Protein AF-0000000081145986 (afdb_homodimer)

Nearest PDB structures (foldseek):
  8wd6-assembly1_A  TM=8.688E-01  e=3.938E-27  Arabidopsis thaliana
  8i39-assembly1_A  TM=8.781E-01  e=6.559E-26  Arabidopsis thaliana
  8iwj-assembly1_A  TM=8.813E-01  e=2.311E-25  Arabidopsis thaliana
  8i38-assembly1_B  TM=8.881E-01  e=3.668E-25  Arabidopsis thaliana
  8iwn-assembly1_A  TM=7.913E-01  e=6.250E-27  Arabidopsis thaliana

Organism: Pinctada imbricata (NCBI:txid66713)

pLDDT: mean 78.86, std 16.48, range [22.59, 96.88]

Solvent-accessible surface area (backbone atoms only — not comparable to full-atom values): 61143 Å² total; per-residue (Å²): 66,43,59,87,86,31,44,66,69,55,49,53,31,38,74,59,60,78,36,80,67,90,72,81,81,62,66,51,96,90,31,70,67,42,78,71,58,39,66,35,46,26,75,38,66,68,73,82,85,72,65,36,62,33,26,42,44,55,50,46,50,51,48,38,66,45,59,32,46,64,85,56,53,69,70,56,50,53,48,47,51,54,51,45,30,59,59,64,70,40,68,90,49,31,84,36,30,39,28,48,94,85,46,80,42,48,51,73,63,54,46,49,50,48,51,48,40,56,44,51,61,62,61,36,52,32,38,37,35,40,44,76,50,67,95,43,54,68,68,59,31,42,52,50,50,50,36,52,52,50,48,24,63,77,68,72,35,47,73,49,70,43,46,74,76,61,50,48,70,48,52,69,70,42,63,64,38,54,33,39,46,86,70,36,69,48,42,75,45,52,37,86,49,49,68,63,70,50,47,86,72,70,64,84,79,64,85,46,30,16,63,57,51,52,52,49,50,56,67,66,47,56,72,70,57,45,51,51,41,43,50,52,33,52,52,51,51,50,48,49,53,51,50,51,54,54,50,49,61,65,56,48,67,73,68,58,66,75,81,64,68,87,76,69,79,80,65,79,73,69,80,67,80,56,89,64,79,67,64,80,82,73,71,67,89,48,46,43,55,63,67,57,46,23,52,52,45,21,50,51,48,31,53,50,44,55,71,56,66,74,28,62,79,61,42,49,51,44,52,50,47,22,48,51,53,14,56,51,39,43,60,49,66,89,46,78,84,36,43,61,38,54,53,37,52,55,50,52,58,56,52,58,66,64,71,70,66,73,74,72,65,71,85,73,81,80,80,79,75,67,56,66,67,32,48,51,52,16,51,55,59,37,45,41,59,65,60,43,51,60,51,49,52,30,50,50,48,30,43,63,43,17,50,69,65,58,70,72,48,45,54,51,50,51,51,43,50,51,54,46,49,50,37,53,48,20,48,42,42,29,32,38,38,69,33,86,49,61,69,52,14,47,52,50,35,49,43,50,48,51,48,23,52,64,33,28,39,81,51,45,76,70,57,44,83,90,50,57,70,50,29,76,70,14,79,47,21,31,48,49,47,32,47,50,48,61,58,38,59,72,39,72,67,37,56,22,89,37,51,63,42,39,56,38,75,57,37,76,78,34,66,58,44,41,29,65,55,54,33,47,68,61,72,45,78,72,58,56,68,60,29,52,51,52,48,51,50,48,35,52,51,33,46,49,48,20,52,51,30,43,54,52,58,80,94,65,43,60,88,86,29,44,66,69,56,49,54,30,37,73,59,58,78,37,79,67,90,72,82,81,62,66,50,95,90,32,68,68,42,78,71,58,38,67,36,46,26,75,37,66,68,72,80,85,72,65,35,61,32,25,43,43,55,50,46,49,52,45,39,67,46,59,33,44,64,85,57,52,69,69,56,49,54,47,46,51,52,50,45,31,59,59,63,70,41,70,89,49,31,82,37,32,39,28,49,95,85,46,80,43,49,51,73,63,53,47,47,49,46,51,47,41,54,43,51,60,62,62,36,53,31,37,37,34,40,44,75,48,67,94,43,52,68,68,60,30,41,50,51,51,50,35,52,51,49,49,25,63,76,69,71,36,46,74,49,69,42,46,75,77,63,50,47,71,46,52,68,72,43,64,65,37,54,32,38,46,87,69,37,69,47,43,75,45,52,38,85,48,49,68,64,71,50,49,88,72,69,65,82,77,66,86,45,30,16,63,58,52,52,51,50,52,55,68,66,46,57,70,69,56,46,50,50,42,44,50,51,34,52,51,51,52,51,50,50,53,50,51,52,52,54,49,48,60,64,56,49,66,72,67,56,68,73,81,65,70,88,76,69,80,78,67,80,72,71,81,64,81,55,88,63,78,66,64,80,84,73,71,67,90,45,45,45,54,63,66,58,46,24,52,52,46,20,50,51,47,30,53,50,46,54,72,55,65,75,28,61,76,59,42,48,50,45,53,52,46,22,49,49,54,13,56,51,40,45,60,50,63,88,46,78,84,38,44,63,37,54,52,37,53,56,51,51,59,55,53,59,66,63,73,70,67,66,77,77,65,69,85,74,82,82,70,87,70,70,57,67,67,32,50,52,53,16,49,56,57,35,44,40,60,66,61,42,51,61,51,48,52,30,50,51,48,30,43,63,42,17,49,68,66,58,71,72,47,45,54,51,50,50,52,43,50,50,52,48,49,50,37,52,50,22,48,41,43,31,31,40,39,69,31,85,50,61,69,51,14,47,50,50,33,49,42,51,49,50,48,23,51,64,32,27,39,81,53,44,77,71,56,44,84,91,50,56,71,50,29,77,70,16,78,47,22,32,49,49,47,30,48,50,49,62,58,39,58,74,40,72,68,35,57,20,89,37,51,63,40,39,56,38,77,57,37,76,80,33,66,59,44,39,30,66,57,54,33,46,69,62,71,45,78,72,59,54,67,59,29,53,50,52,46,50,50,50,37,52,51,31,48,50,48,22,52,51,30,44,54,52,58,79,95

InterPro domains:
  IPR003439 ABC transporter-like, ATP-binding domain [PF00005] (5-134)
  IPR003439 ABC transporter-like, ATP-binding domain [PS50893] (1-207)
  IPR013525 ABC-2 type transporter, transmembrane domain [PF01061] (292-486)
  IPR017871 ABC transporter-like, conserved site [PS00211] (106-120)
  IPR027417 P-loop containing nucleoside triphosphate hydrolase [G3DSA:3.40.50.300] (3-263)
  IPR027417 P-loop containing nucleoside triphosphate hydrolase [SSF52540] (4-199)
  IPR043926 ABC transporter family G domain [PF19055] (164-220)
  IPR050352 ATP-binding cassette subfamily G transporters [PTHR48041] (4-528)

Foldseek 3Di:
DEDPPLCPVVVLCCQLVVDPDPDDFDDDPNHGDDPVLSLLEFEQDDDQDDQQLDFLQLVLLLLLLQAAFPPDDPVVSVVLLVVLCVLLVVVVRRRWTNHDPVGDTDDLLSSLSSSVSSRCSNPHQEYEYEASCPPHDQVSSLSRLVSVLVVCVVSVHHYHYDHDAHDLSSLVSDQWDWYGANNDTLDTGGSVCVLVLCVVVVDDDDPPDRPRVVVVCQRPDDPVSVVVSRVSVVVVVVVVVVVVVVVCVVVCPPPVPDPPPDPPDPPPPPPPPPPPPCDDPVPDLASYDLVSLLVSLLVVLLSSCVVVLPDCVVQVVLVVVLVVLLVVLFQPDLDLVCLLVLLVSLLVLLVVLLPPQQPLLDDDDCPVNDDLVSNLNSSLVNCLCSNQVSSLVSLVSNCVRNVLDDDVLSVLLSVLVSLSSLLLVLLLLLLSLQDPDSVVSSVVSSVLLVVLSVLLLSPPLDDDPVCVCSNVVRLNNLSSLLSLCSRLQPRDWDACVDPSNVPQPVVVPDRTDHSQSVSVSSVNNDDNVVSVVVSVVSSVVSSVSSSVSNVVSSD/DEDPPLCPVVVLCCQLVVDPDPDDFDDDPNHGDDPVLSLLEFEQDDDQDDQQLDFLQLVLLLLLLQQAFPPDDPVVSVVLLVVLCVLLVVVVRRRWTNHDPVGDTDDLLSSLSSSVSSRCSNPHQEYEYEASCPPHDQVSSLSRLVSVLVVCVVSVHHYHYDHDDHDLSSLVSDQWDWYTANNDTLDTGGSVCPLVLCVVVVDDDDPPDRPRRVVVCQRPDDPVSVVVSRVSVVVVVVVVVVVVVVVCVVVCVPPVPDPPPDPPDPPPPPPPPPPPVCDDPVPDLASYDLVSLLVSLLVVLLSSCVVVLPDCVVQVVLVVVLVVLLVVLFQPDLDLVCLLVLLVSLLVLLVVLLPPPQDLLDDDDDPSRDDLVSNLNSSLVSCLCSNQVSSLVSLVSNCVRNVLDDDVLSVLSSVLVSLSSLLLVLLLLLLSLQDPDSVVSSVVSSVLLVVLSVLLLSPPLDDDPVCVCSNVVRLNNLSSLLSLCSRLQPRDWDACVDPSNVPQPVVVPDRTDHSQSVSVSSVNNDDNVVSVVVSVVSSVVSSVSSSVSNVVSVD

Secondary structure (DSSP, 8-state):
-B-TTSSHHHHHHHHHTSS--SSS--EETTEE--HHHHTTEEEE-SS----TTSBHHHHHHHHHHHHS-TTS-HHHHHHHHHHHHHHTT-GGGTTSB---SSS--S-HHHHHHHHHHHHHTT--SEEEEE-TTTT--HHHHHHHHHHHHHHHHHHT-EEEEE-SS--HHHHHH-SEEEEEETTEEEEEEEGGGHHHHTGGG-PPPPTT--HHHHHHHHHTS-HHHHHHHHHHHHHHHHHHHHHHHHHHHHHHHHHTTT--S-------------TTTTSSS---SSSS-HHHHHHHHHHHHHHHHHHHHT-HHHHHHHHHHHHHHHHHTTT---SGGGHHHHHHHHHHHHHHHHHTGGGG-------S-S-HHHHHHHHHHHHHHHHHHHHHHHHHHHHHHHT-S-HHHHHHHHHHHHHHHHHHHHHHHHHHHH-SSHHHHHHHHHHHHHHHHHHT-SS-SS--GGGGGGGGG-TTHHHHHHHHHHHHTT---EETTSTTGGGSGGGGT-SEE-HHHHHHHTT--S-HHHHHHHHHHHHHHHHHHHHHHHHHHH-/-B-TTSSHHHHHHHHHTSS--SSS--EETTEE--HHHHTTEEEE-SS----TTSBHHHHHHHHHHHHS-TTS-HHHHHHHHHHHHHHTT-GGGTTSB---SSS--S-HHHHHHHHHHHHHTT--SEEEEE-TTTT--HHHHHHHHHHHHHHHHHHT-EEEEE-SS--HHHHHH-SEEEEEETTEEEEEEEGGGHHHHTGGG-PPPPTT--HHHHHHHHHTS-HHHHHHHHHHHHHHHHHHHHHHHHHHHHHHHHHTTT--S-------------TTTTSSS---SSSS-HHHHHHHHHHHHHHHHHHHHT-HHHHHHHHHHHHHHHHHTTT---SGGGHHHHHHHHHHHHHHHHHT-GGG-------TTS-HHHHHHHHHHHHHHHHHHHHHHHHHHHHHHHT-S-HHHHHHHHHHHHHHHHHHHHHHHHHHHH-SSHHHHHHHHHHHHHHHHHHT-SS-SS--GGGGGGGGG-TTHHHHHHHHHHHHTT---EETTSTTGGGSGGGGT-SEE-HHHHHHHTT--S-HHHHHHHHHHHHHHHHHHHHHHHHHHH-

Sequence (1110 aa):
MLVEGSGKTTLLNTLSGQIPADHGTVILNDNIMTKAARRSIGYCIQEDIFLANLTLYETLYFTAMLRIPENVPYSEKLAKIDETVEALNLADCLKTKIGDFLDRGLSGGEKKRANIACELLTDPDILLVDEPTTGLDSSTALLMMQQLTSYANVHDKIVIITIHQPSSQMFRTLNKLLLLVHGQTAYFGNAQDAVRYFQPLNIPQRQMYNPADYLMELLTADDRLIDQIHLLASNKRQEEAFMTKQNHSHHQQTIISKSNEHSDGFSKQEVVFHDNLDNNSHGKIWPTTFWTQYYLLTWRNFKQVKGRLFRVPLTLPVLWTALILGMMYFHISKELDTLRDRMGMLVWVFFFSVSEEREVVTKERRVGAYRLSAYYLAKISSELPLLIVMPIVFYSISYWMTMLGGVPEFFIFIGVNIMHCLCTQGVGHVFGALIFDASTAVTSSQTFNICAFLAAGMFTTHFPPWLTWFKYLSFMHYPYAAMVTSILSDVTPILCNNTAANTFEVCKTSEYLTGKDVLTSYGVELPIYCYLATLTIIIFLLKVFGYLAFKLKKAMLVEGSGKTTLLNTLSGQIPADHGTVILNDNIMTKAARRSIGYCIQEDIFLANLTLYETLYFTAMLRIPENVPYSEKLAKIDETVEALNLADCLKTKIGDFLDRGLSGGEKKRANIACELLTDPDILLVDEPTTGLDSSTALLMMQQLTSYANVHDKIVIITIHQPSSQMFRTLNKLLLLVHGQTAYFGNAQDAVRYFQPLNIPQRQMYNPADYLMELLTADDRLIDQIHLLASNKRQEEAFMTKQNHSHHQQTIISKSNEHSDGFSKQEVVFHDNLDNNSHGKIWPTTFWTQYYLLTWRNFKQVKGRLFRVPLTLPVLWTALILGMMYFHISKELDTLRDRMGMLVWVFFFSVSEEREVVTKERRVGAYRLSAYYLAKISSELPLLIVMPIVFYSISYWMTMLGGVPEFFIFIGVNIMHCLCTQGVGHVFGALIFDASTAVTSSQTFNICAFLAAGMFTTHFPPWLTWFKYLSFMHYPYAAMVTSILSDVTPILCNNTAANTFEVCKTSEYLTGKDVLTSYGVELPIYCYLATLTIIIFLLKVFGYLAFKLKKA

Structure (mmCIF, N/CA/C/O backbone):
data_AF-0000000081145986-model_v1
#
loop_
_entity.id
_entity.type
_entity.pdbx_description
1 polymer 'ABC transporter domain-containing protein'
#
loop_
_atom_site.group_PDB
_atom_site.id
_atom_site.type_symbol
_atom_site.label_atom_id
_atom_site.label_alt_id
_atom_site.label_comp_id
_atom_site.label_asym_id
_atom_site.label_entity_id
_atom_site.label_seq_id
_atom_site.pdbx_PDB_ins_code
_atom_site.Cartn_x
_atom_site.Cartn_y
_atom_site.Cartn_z
_atom_site.occupancy
_atom_site.B_iso_or_equiv
_atom_site.auth_seq_id
_atom_site.auth_comp_id
_atom_site.auth_asym_id
_atom_site.auth_atom_id
_atom_site.pdbx_PDB_model_num
ATOM 1 N N . MET A 1 1 ? 10.32 32.688 3.59 1 55.5 1 MET A N 1
ATOM 2 C CA . MET A 1 1 ? 8.891 32.625 3.881 1 55.5 1 MET A CA 1
ATOM 3 C C . MET A 1 1 ? 8.062 32.969 2.645 1 55.5 1 MET A C 1
ATOM 5 O O . MET A 1 1 ? 8.406 33.875 1.896 1 55.5 1 MET A O 1
ATOM 9 N N . LEU A 1 2 ? 7.34 31.969 2.066 1 54.94 2 LEU A N 1
ATOM 10 C CA . LEU A 1 2 ? 6.645 32.188 0.804 1 54.94 2 LEU A CA 1
ATOM 11 C C . LEU A 1 2 ? 5.188 31.766 0.904 1 54.94 2 LEU A C 1
ATOM 13 O O . LEU A 1 2 ? 4.844 30.906 1.729 1 54.94 2 LEU A O 1
ATOM 17 N N . VAL A 1 3 ? 4.414 32.625 0.255 1 54.78 3 VAL A N 1
ATOM 18 C CA . VAL A 1 3 ? 3.064 32.156 -0.027 1 54.78 3 VAL A CA 1
ATOM 19 C C . VAL A 1 3 ? 3.129 30.812 -0.744 1 54.78 3 VAL A C 1
ATOM 21 O O . VAL A 1 3 ? 4.113 30.5 -1.419 1 54.78 3 VAL A O 1
ATOM 24 N N . GLU A 1 4 ? 2.32 29.875 -0.45 1 56.62 4 GLU A N 1
ATOM 25 C CA . GLU A 1 4 ? 2.268 28.562 -1.103 1 56.62 4 GLU A CA 1
ATOM 26 C C . GLU A 1 4 ? 2.324 28.703 -2.621 1 56.62 4 GLU A C 1
ATOM 28 O O . GLU A 1 4 ? 1.672 29.578 -3.195 1 56.62 4 GLU A O 1
ATOM 33 N N . GLY A 1 5 ? 3.205 28.062 -3.295 1 57.25 5 GLY A N 1
ATOM 34 C CA . GLY A 1 5 ? 3.305 28.062 -4.746 1 57.25 5 GLY A CA 1
ATOM 35 C C . GLY A 1 5 ? 4.316 29.062 -5.27 1 57.25 5 GLY A C 1
ATOM 36 O O . GLY A 1 5 ? 4.453 29.25 -6.484 1 57.25 5 GLY A O 1
ATOM 37 N N . SER A 1 6 ? 4.926 29.75 -4.387 1 59.78 6 SER A N 1
ATOM 38 C CA . SER A 1 6 ? 5.793 30.828 -4.852 1 59.78 6 SER A CA 1
ATOM 39 C C . SER A 1 6 ? 7.148 30.281 -5.301 1 59.78 6 SER A C 1
ATOM 41 O O . SER A 1 6 ? 8 31.047 -5.766 1 59.78 6 SER A O 1
ATOM 43 N N . GLY A 1 7 ? 7.426 28.984 -5.25 1 69.19 7 GLY A N 1
ATOM 44 C CA . GLY A 1 7 ? 8.633 28.406 -5.832 1 69.19 7 GLY A CA 1
ATOM 45 C C . GLY A 1 7 ? 9.719 28.141 -4.812 1 69.19 7 GLY A C 1
ATOM 46 O O . GLY A 1 7 ? 10.906 28.156 -5.141 1 69.19 7 GLY A O 1
ATOM 47 N N . LYS A 1 8 ? 9.391 28.016 -3.51 1 76.5 8 LYS A N 1
ATOM 48 C CA . LYS A 1 8 ? 10.383 27.781 -2.465 1 76.5 8 LYS A CA 1
ATOM 49 C C . LYS A 1 8 ? 11.195 26.531 -2.76 1 76.5 8 LYS A C 1
ATOM 51 O O . LYS A 1 8 ? 12.43 26.562 -2.773 1 76.5 8 LYS A O 1
ATOM 56 N N . THR A 1 9 ? 10.484 25.547 -3.035 1 76.38 9 THR A N 1
ATOM 57 C CA . THR A 1 9 ? 11.133 24.25 -3.275 1 76.38 9 THR A CA 1
ATOM 58 C C . THR A 1 9 ? 11.953 24.297 -4.562 1 76.38 9 THR A C 1
ATOM 60 O O . THR A 1 9 ? 13.055 23.734 -4.621 1 76.38 9 THR A O 1
ATOM 63 N N . THR A 1 10 ? 11.5 25.078 -5.516 1 79.75 10 THR A N 1
ATOM 64 C CA . THR A 1 10 ? 12.219 25.219 -6.777 1 79.75 10 THR A CA 1
ATOM 65 C C . THR A 1 10 ? 13.523 26 -6.574 1 79.75 10 THR A C 1
ATOM 67 O O . THR A 1 10 ? 14.547 25.656 -7.164 1 79.75 10 THR A O 1
ATOM 70 N N . LEU A 1 11 ? 13.422 26.969 -5.734 1 85.25 11 LEU A N 1
ATOM 71 C CA . LEU A 1 11 ? 14.617 27.75 -5.441 1 85.25 11 LEU A CA 1
ATOM 72 C C . LEU A 1 11 ? 15.664 26.906 -4.738 1 85.25 11 LEU A C 1
ATOM 74 O O . LEU A 1 11 ? 16.844 26.938 -5.105 1 85.25 11 LEU A O 1
ATOM 78 N N . LEU A 1 12 ? 15.258 26.156 -3.723 1 86 12 LEU A N 1
ATOM 79 C CA . LEU A 1 12 ? 16.203 25.312 -2.992 1 86 12 LEU A CA 1
ATOM 80 C C . LEU A 1 12 ? 16.781 24.234 -3.9 1 86 12 LEU A C 1
ATOM 82 O O . LEU A 1 12 ? 17.969 23.922 -3.811 1 86 12 LEU A O 1
ATOM 86 N N . ASN A 1 13 ? 15.93 23.734 -4.797 1 82.88 13 ASN A N 1
ATOM 87 C CA . ASN A 1 13 ? 16.391 22.719 -5.738 1 82.88 13 ASN A CA 1
ATOM 88 C C . ASN A 1 13 ? 17.406 23.297 -6.719 1 82.88 13 ASN A C 1
ATOM 90 O O . ASN A 1 13 ? 18.359 22.594 -7.113 1 82.88 13 ASN A O 1
ATOM 94 N N . THR A 1 14 ? 17.234 24.484 -7.078 1 82.56 14 THR A N 1
ATOM 95 C CA . THR A 1 14 ? 18.156 25.141 -7.996 1 82.56 14 THR A CA 1
ATOM 96 C C . THR A 1 14 ? 19.469 25.469 -7.293 1 82.56 14 THR A C 1
ATOM 98 O O . THR A 1 14 ? 20.547 25.297 -7.871 1 82.56 14 THR A O 1
ATOM 101 N N . LEU A 1 15 ? 19.312 25.875 -6.055 1 84.88 15 LEU A N 1
ATOM 102 C CA . LEU A 1 15 ? 20.5 26.219 -5.289 1 84.88 15 LEU A CA 1
ATOM 103 C C . LEU A 1 15 ? 21.328 24.984 -4.984 1 84.88 15 LEU A C 1
ATOM 105 O O . LEU A 1 15 ? 22.562 25.047 -4.902 1 84.88 15 LEU A O 1
ATOM 109 N N . SER A 1 16 ? 20.641 23.859 -4.785 1 81.19 16 SER A N 1
ATOM 110 C CA . SER A 1 16 ? 21.328 22.625 -4.473 1 81.19 16 SER A CA 1
ATOM 111 C C . SER A 1 16 ? 21.875 21.953 -5.734 1 81.19 16 SER A C 1
ATOM 113 O O . SER A 1 16 ? 22.719 21.062 -5.656 1 81.19 16 SER A O 1
ATOM 115 N N . GLY A 1 17 ? 21.391 22.359 -6.91 1 74.31 17 GLY A N 1
ATOM 116 C CA . GLY A 1 17 ? 21.859 21.828 -8.18 1 74.31 17 GLY A CA 1
ATOM 117 C C . GLY A 1 17 ? 21.031 20.641 -8.664 1 74.31 17 GLY A C 1
ATOM 118 O O . GLY A 1 17 ? 21.391 19.984 -9.641 1 74.31 17 GLY A O 1
ATOM 119 N N . GLN A 1 18 ? 19.938 20.375 -7.969 1 72.5 18 GLN A N 1
ATOM 120 C CA . GLN A 1 18 ? 19.094 19.266 -8.383 1 72.5 18 GLN A CA 1
ATOM 121 C C . GLN A 1 18 ? 18.359 19.578 -9.672 1 72.5 18 GLN A C 1
ATOM 123 O O . GLN A 1 18 ? 18.141 18.703 -10.508 1 72.5 18 GLN A O 1
ATOM 128 N N . ILE A 1 19 ? 17.953 20.844 -9.789 1 74.19 19 ILE A N 1
ATOM 129 C CA . ILE A 1 19 ? 17.281 21.312 -10.992 1 74.19 19 ILE A CA 1
ATOM 130 C C . ILE A 1 19 ? 18.094 22.438 -11.625 1 74.19 19 ILE A C 1
ATOM 132 O O . ILE A 1 19 ? 18.516 23.375 -10.938 1 74.19 19 ILE A O 1
ATOM 136 N N . PRO A 1 20 ? 18.375 22.203 -12.906 1 74 20 PRO A N 1
ATOM 137 C CA . PRO A 1 20 ? 19.109 23.281 -13.562 1 74 20 PRO A CA 1
ATOM 138 C C . PRO A 1 20 ? 18.297 24.562 -13.68 1 74 20 PRO A C 1
ATOM 140 O O . PRO A 1 20 ? 17.078 24.516 -13.844 1 74 20 PRO A O 1
ATOM 143 N N . ALA A 1 21 ? 18.984 25.625 -13.492 1 77.75 21 ALA A N 1
ATOM 144 C CA . ALA A 1 21 ? 18.328 26.922 -13.664 1 77.75 21 ALA A CA 1
ATOM 145 C C . ALA A 1 21 ? 18 27.172 -15.133 1 77.75 21 ALA A C 1
ATOM 147 O O . ALA A 1 21 ? 18.781 26.844 -16.016 1 77.75 21 ALA A O 1
ATOM 148 N N . ASP A 1 22 ? 16.828 27.578 -15.367 1 75.62 22 ASP A N 1
ATOM 149 C CA . ASP A 1 22 ? 16.438 27.922 -16.734 1 75.62 22 ASP A CA 1
ATOM 150 C C . ASP A 1 22 ? 17.203 29.141 -17.234 1 75.62 22 ASP A C 1
ATOM 152 O O . ASP A 1 22 ? 17.688 29.172 -18.359 1 75.62 22 ASP A O 1
ATOM 156 N N . HIS A 1 23 ? 17.172 30.172 -16.391 1 79.25 23 HIS A N 1
ATOM 157 C CA . HIS A 1 23 ? 17.906 31.406 -16.672 1 79.25 23 HIS A CA 1
ATOM 158 C C . HIS A 1 23 ? 18.641 31.906 -15.445 1 79.25 23 HIS A C 1
ATOM 160 O O . HIS A 1 23 ? 18.281 31.562 -14.312 1 79.25 23 HIS A O 1
ATOM 166 N N . GLY A 1 24 ? 19.719 32.406 -15.609 1 78.25 24 GLY A N 1
ATOM 167 C CA . GLY A 1 24 ? 20.5 32.969 -14.508 1 78.25 24 GLY A CA 1
ATOM 168 C C . GLY A 1 24 ? 21.688 32.125 -14.133 1 78.25 24 GLY A C 1
ATOM 169 O O . GLY A 1 24 ? 21.969 31.109 -14.789 1 78.25 24 GLY A O 1
ATOM 170 N N . THR A 1 25 ? 22.438 32.656 -13.273 1 80.19 25 THR A N 1
ATOM 171 C CA . THR A 1 25 ? 23.656 31.969 -12.836 1 80.19 25 THR A CA 1
ATOM 172 C C . THR A 1 25 ? 23.688 31.859 -11.312 1 80.19 25 THR A C 1
ATOM 174 O O . THR A 1 25 ? 23.234 32.781 -10.609 1 80.19 25 THR A O 1
ATOM 177 N N . VAL A 1 26 ? 24.047 30.766 -10.875 1 83.38 26 VAL A N 1
ATOM 178 C CA . VAL A 1 26 ? 24.25 30.547 -9.445 1 83.38 26 VAL A CA 1
ATOM 179 C C . VAL A 1 26 ? 25.734 30.625 -9.117 1 83.38 26 VAL A C 1
ATOM 181 O O . VAL A 1 26 ? 26.547 29.922 -9.719 1 83.38 26 VAL A O 1
ATOM 184 N N . ILE A 1 27 ? 26 31.578 -8.289 1 81.69 27 ILE A N 1
ATOM 185 C CA . ILE A 1 27 ? 27.406 31.812 -7.934 1 81.69 27 ILE A CA 1
ATOM 186 C C . ILE A 1 27 ? 27.609 31.516 -6.449 1 81.69 27 ILE A C 1
ATOM 188 O O . ILE A 1 27 ? 26.766 31.844 -5.617 1 81.69 27 ILE A O 1
ATOM 192 N N . LEU A 1 28 ? 28.656 30.781 -6.16 1 83.44 28 LEU A N 1
ATOM 193 C CA . LEU A 1 28 ? 29.094 30.531 -4.789 1 83.44 28 LEU A CA 1
ATOM 194 C C . LEU A 1 28 ? 30.5 31.094 -4.551 1 83.44 28 LEU A C 1
ATOM 196 O O . LEU A 1 28 ? 31.438 30.75 -5.258 1 83.44 28 LEU A O 1
ATOM 200 N N . ASN A 1 29 ? 30.594 31.844 -3.643 1 79.31 29 ASN A N 1
ATOM 201 C CA . ASN A 1 29 ? 31.859 32.5 -3.359 1 79.31 29 ASN A CA 1
ATOM 202 C C . ASN A 1 29 ? 32.5 33.062 -4.625 1 79.31 29 ASN A C 1
ATOM 204 O O . ASN A 1 29 ? 33.656 32.781 -4.918 1 79.31 29 ASN A O 1
ATOM 208 N N . ASP A 1 30 ? 31.672 33.719 -5.531 1 77 30 ASP A N 1
ATOM 209 C CA . ASP A 1 30 ? 32.094 34.469 -6.711 1 77 30 ASP A CA 1
ATOM 210 C C . ASP A 1 30 ? 32.5 33.5 -7.848 1 77 30 ASP A C 1
ATOM 212 O O . ASP A 1 30 ? 33.094 33.938 -8.828 1 77 30 ASP A O 1
ATOM 216 N N . ASN A 1 31 ? 32.281 32.25 -7.555 1 78.88 31 ASN A N 1
ATOM 217 C CA . ASN A 1 31 ? 32.531 31.281 -8.609 1 78.88 31 ASN A CA 1
ATOM 218 C C . ASN A 1 31 ? 31.25 30.594 -9.047 1 78.88 31 ASN A C 1
ATOM 220 O O . ASN A 1 31 ? 30.312 30.438 -8.25 1 78.88 31 ASN A O 1
ATOM 224 N N . ILE A 1 32 ? 31.266 30.281 -10.266 1 79.69 32 ILE A N 1
ATOM 225 C CA . ILE A 1 32 ? 30.109 29.562 -10.789 1 79.69 32 ILE A CA 1
ATOM 226 C C . ILE A 1 32 ? 30.016 28.203 -10.117 1 79.69 32 ILE A C 1
ATOM 228 O O . ILE A 1 32 ? 31.031 27.531 -9.891 1 79.69 32 ILE A O 1
ATOM 232 N N . MET A 1 33 ? 28.891 27.859 -9.797 1 79.56 33 MET A N 1
ATOM 233 C CA . MET A 1 33 ? 28.641 26.625 -9.086 1 79.56 33 MET A CA 1
ATOM 234 C C . MET A 1 33 ? 29.156 25.422 -9.883 1 79.56 33 MET A C 1
ATOM 236 O O . MET A 1 33 ? 28.734 25.203 -11.023 1 79.56 33 MET A O 1
ATOM 240 N N . THR A 1 34 ? 30.203 24.859 -9.375 1 71.38 34 THR A N 1
ATOM 241 C CA . THR A 1 34 ? 30.75 23.641 -9.977 1 71.38 34 THR A CA 1
ATOM 242 C C . THR A 1 34 ? 30.203 22.391 -9.289 1 71.38 34 THR A C 1
ATOM 244 O O . THR A 1 34 ? 29.547 22.5 -8.25 1 71.38 34 THR A O 1
ATOM 247 N N . LYS A 1 35 ? 30.422 21.312 -9.867 1 71.19 35 LYS A N 1
ATOM 248 C CA . LYS A 1 35 ? 30 20.047 -9.289 1 71.19 35 LYS A CA 1
ATOM 249 C C . LYS A 1 35 ? 30.672 19.812 -7.934 1 71.19 35 LYS A C 1
ATOM 251 O O . LYS A 1 35 ? 30.047 19.281 -7.012 1 71.19 35 LYS A O 1
ATOM 256 N N . ALA A 1 36 ? 31.859 20.328 -7.867 1 69.25 36 ALA A N 1
ATOM 257 C CA . ALA A 1 36 ? 32.594 20.172 -6.617 1 69.25 36 ALA A CA 1
ATOM 258 C C . ALA A 1 36 ? 32 21.031 -5.512 1 69.25 36 ALA A C 1
ATOM 260 O O . ALA A 1 36 ? 31.922 20.609 -4.359 1 69.25 36 ALA A O 1
ATOM 261 N N . ALA A 1 37 ? 31.609 22.172 -5.918 1 75.69 37 ALA A N 1
ATOM 262 C CA . ALA A 1 37 ? 31.016 23.094 -4.941 1 75.69 37 ALA A CA 1
ATOM 263 C C . ALA A 1 37 ? 29.672 22.578 -4.445 1 75.69 37 ALA A C 1
ATOM 265 O O . ALA A 1 37 ? 29.281 22.828 -3.301 1 75.69 37 ALA A O 1
ATOM 266 N N . ARG A 1 38 ? 29.094 21.828 -5.242 1 77.19 38 ARG A N 1
ATOM 267 C CA . ARG A 1 38 ? 27.781 21.281 -4.895 1 77.19 38 ARG A CA 1
ATOM 268 C C . ARG A 1 38 ? 27.906 20.25 -3.781 1 77.19 38 ARG A C 1
ATOM 270 O O . ARG A 1 38 ? 26.953 20.031 -3.021 1 77.19 38 ARG A O 1
ATOM 277 N N . ARG A 1 39 ? 29.062 19.781 -3.668 1 73.88 39 ARG A N 1
ATOM 278 C CA . ARG A 1 39 ? 29.281 18.75 -2.656 1 73.88 39 ARG A CA 1
ATOM 279 C C . ARG A 1 39 ? 29.344 19.359 -1.259 1 73.88 39 ARG A C 1
ATOM 281 O O . ARG A 1 39 ? 29.141 18.656 -0.263 1 73.88 39 ARG A O 1
ATOM 288 N N . SER A 1 40 ? 29.547 20.609 -1.271 1 82.31 40 SER A N 1
ATOM 289 C CA . SER A 1 40 ? 29.641 21.281 0.017 1 82.31 40 SER A CA 1
ATOM 290 C C . SER A 1 40 ? 28.266 21.75 0.489 1 82.31 40 SER A C 1
ATOM 292 O O . SER A 1 40 ? 28.141 22.344 1.56 1 82.31 40 SER A O 1
ATOM 294 N N . ILE A 1 41 ? 27.281 21.391 -0.335 1 86.38 41 ILE A N 1
ATOM 295 C CA . ILE A 1 41 ? 25.922 21.797 0.008 1 86.38 41 ILE A CA 1
ATOM 296 C C . ILE A 1 41 ? 25.109 20.578 0.426 1 86.38 41 ILE A C 1
ATOM 298 O O . ILE A 1 41 ? 25.062 19.578 -0.29 1 86.38 41 ILE A O 1
ATOM 302 N N . GLY A 1 42 ? 24.609 20.609 1.646 1 86 42 GLY A N 1
ATOM 303 C CA . GLY A 1 42 ? 23.656 19.609 2.092 1 86 42 GLY A CA 1
ATOM 304 C C . GLY A 1 42 ? 22.219 20.031 1.898 1 86 42 GLY A C 1
ATOM 305 O O . GLY A 1 42 ? 21.875 21.203 2.104 1 86 42 GLY A O 1
ATOM 306 N N . TYR A 1 43 ? 21.453 19.141 1.377 1 85.44 43 TYR A N 1
ATOM 307 C CA . TYR A 1 43 ? 20.047 19.469 1.127 1 85.44 43 TYR A CA 1
ATOM 308 C C . TYR A 1 43 ? 19.141 18.453 1.796 1 85.44 43 TYR A C 1
ATOM 310 O O . TYR A 1 43 ? 19.156 17.266 1.459 1 85.44 43 TYR A O 1
ATOM 318 N N . CYS A 1 44 ? 18.391 18.938 2.754 1 84.06 44 CYS A N 1
ATOM 319 C CA . CYS A 1 44 ? 17.359 18.156 3.416 1 84.06 44 CYS A CA 1
ATOM 320 C C . CYS A 1 44 ? 16 18.391 2.789 1 84.06 44 CYS A C 1
ATOM 322 O O . CYS A 1 44 ? 15.406 19.469 2.971 1 84.06 44 CYS A O 1
ATOM 324 N N . ILE A 1 45 ? 15.539 17.359 2.072 1 74.94 45 ILE A N 1
ATOM 325 C CA . ILE A 1 45 ? 14.25 17.5 1.4 1 74.94 45 ILE A CA 1
ATOM 326 C C . ILE A 1 45 ? 13.125 17.312 2.412 1 74.94 45 ILE A C 1
ATOM 328 O O . ILE A 1 45 ? 13.352 16.844 3.531 1 74.94 45 ILE A O 1
ATOM 332 N N . GLN A 1 46 ? 12.016 17.688 1.992 1 68.5 46 GLN A N 1
ATOM 333 C CA . GLN A 1 46 ? 10.852 17.703 2.869 1 68.5 46 GLN A CA 1
ATOM 334 C C . GLN A 1 46 ? 10.445 16.297 3.289 1 68.5 46 GLN A C 1
ATOM 336 O O . GLN A 1 46 ? 10.078 16.078 4.441 1 68.5 46 GLN A O 1
ATOM 341 N N . GLU A 1 47 ? 10.422 15.375 2.393 1 63.66 47 GLU A N 1
ATOM 342 C CA . GLU A 1 47 ? 9.945 14.031 2.703 1 63.66 47 GLU A CA 1
ATOM 343 C C . GLU A 1 47 ? 11.094 13.133 3.16 1 63.66 47 GLU A C 1
ATOM 345 O O . GLU A 1 47 ? 12.164 13.117 2.545 1 63.66 47 GLU A O 1
ATOM 350 N N . ASP A 1 48 ? 10.828 12.664 4.328 1 60.91 48 ASP A N 1
ATOM 351 C CA . ASP A 1 48 ? 11.82 11.773 4.922 1 60.91 48 ASP A CA 1
ATOM 352 C C . ASP A 1 48 ? 11.859 10.43 4.199 1 60.91 48 ASP A C 1
ATOM 354 O O . ASP A 1 48 ? 10.812 9.852 3.906 1 60.91 48 ASP A O 1
ATOM 358 N N . ILE A 1 49 ? 12.953 10.141 3.66 1 64.88 49 ILE A N 1
ATOM 359 C CA . ILE A 1 49 ? 13.039 8.828 3.035 1 64.88 49 ILE A CA 1
ATOM 360 C C . ILE A 1 49 ? 13.914 7.91 3.879 1 64.88 49 ILE A C 1
ATOM 362 O O . ILE A 1 49 ? 15.148 7.93 3.758 1 64.88 49 ILE A O 1
ATOM 366 N N . PHE A 1 50 ? 13.398 7.352 4.973 1 75.94 50 PHE A N 1
ATOM 367 C CA . PHE A 1 50 ? 14.141 6.434 5.832 1 75.94 50 PHE A CA 1
ATOM 368 C C . PHE A 1 50 ? 13.633 5.008 5.672 1 75.94 50 PHE A C 1
ATOM 370 O O . PHE A 1 50 ? 12.5 4.793 5.23 1 75.94 50 PHE A O 1
ATOM 377 N N . LEU A 1 51 ? 14.562 4.172 5.812 1 82.88 51 LEU A N 1
ATOM 378 C CA . LEU A 1 51 ? 14.156 2.775 5.949 1 82.88 51 LEU A CA 1
ATOM 379 C C . LEU A 1 51 ? 13.578 2.51 7.336 1 82.88 51 LEU A C 1
ATOM 381 O O . LEU A 1 51 ? 14.266 2.695 8.344 1 82.88 51 LEU A O 1
ATOM 385 N N . ALA A 1 52 ? 12.453 2.025 7.43 1 84.44 52 ALA A N 1
ATOM 386 C CA . ALA A 1 52 ? 11.625 1.999 8.633 1 84.44 52 ALA A CA 1
ATOM 387 C C . ALA A 1 52 ? 12.195 1.043 9.672 1 84.44 52 ALA A C 1
ATOM 389 O O . ALA A 1 52 ? 12.047 1.264 10.875 1 84.44 52 ALA A O 1
ATOM 390 N N . ASN A 1 53 ? 12.906 0.03 9.289 1 87.75 53 ASN A N 1
ATOM 391 C CA . ASN A 1 53 ? 13.281 -1.012 10.234 1 87.75 53 ASN A CA 1
ATOM 392 C C . ASN A 1 53 ? 14.688 -0.792 10.789 1 87.75 53 ASN A C 1
ATOM 394 O O . ASN A 1 53 ? 15.141 -1.548 11.648 1 87.75 53 ASN A O 1
ATOM 398 N N . LEU A 1 54 ? 15.281 0.234 10.336 1 91.19 54 LEU A N 1
ATOM 399 C CA . LEU A 1 54 ? 16.578 0.577 10.883 1 91.19 54 LEU A CA 1
ATOM 400 C C . LEU A 1 54 ? 16.438 1.481 12.102 1 91.19 54 LEU A C 1
ATOM 402 O O . LEU A 1 54 ? 15.5 2.279 12.18 1 91.19 54 LEU A O 1
ATOM 406 N N . THR A 1 55 ? 17.344 1.25 13.016 1 94.62 55 THR A N 1
ATOM 407 C CA . THR A 1 55 ? 17.406 2.182 14.133 1 94.62 55 THR A CA 1
ATOM 408 C C . THR A 1 55 ? 18.047 3.496 13.711 1 94.62 55 THR A C 1
ATOM 410 O O . THR A 1 55 ? 18.688 3.57 12.656 1 94.62 55 THR A O 1
ATOM 413 N N . LEU A 1 56 ? 17.812 4.449 14.508 1 95.88 56 LEU A N 1
ATOM 414 C CA . LEU A 1 56 ? 18.453 5.73 14.227 1 95.88 56 LEU A CA 1
ATOM 415 C C . LEU A 1 56 ? 19.969 5.578 14.172 1 95.88 56 LEU A C 1
ATOM 417 O O . LEU A 1 56 ? 20.625 6.113 13.266 1 95.88 56 LEU A O 1
ATOM 421 N N . TYR A 1 57 ? 20.484 4.852 15.031 1 96.75 57 TYR A N 1
ATOM 422 C CA . TYR A 1 57 ? 21.922 4.652 15.055 1 96.75 57 TYR A CA 1
ATOM 423 C C . TYR A 1 57 ? 22.406 3.977 13.773 1 96.75 57 TYR A C 1
ATOM 425 O O . TYR A 1 57 ? 23.406 4.383 13.18 1 96.75 57 TYR A O 1
ATOM 433 N N . GLU A 1 58 ? 21.766 2.941 13.445 1 95.25 58 GLU A N 1
ATOM 434 C CA . GLU A 1 58 ? 22.141 2.211 12.242 1 95.25 58 GLU A CA 1
ATOM 435 C C . GLU A 1 58 ? 22.078 3.109 11.008 1 95.25 58 GLU A C 1
ATOM 437 O O . GLU A 1 58 ? 22.922 3.006 10.109 1 95.25 58 GLU A O 1
ATOM 442 N N . THR A 1 59 ? 21.016 3.908 10.992 1 93.31 59 THR A N 1
ATOM 443 C CA . THR A 1 59 ? 20.859 4.832 9.875 1 93.31 59 THR A CA 1
ATOM 444 C C . THR A 1 59 ? 22.016 5.824 9.82 1 93.31 59 THR A C 1
ATOM 446 O O . THR A 1 59 ? 22.594 6.059 8.758 1 93.31 59 THR A O 1
ATOM 449 N N . LEU A 1 60 ? 22.375 6.379 10.977 1 95.25 60 LEU A N 1
ATOM 450 C CA . LEU A 1 60 ? 23.484 7.332 11.055 1 95.25 60 LEU A CA 1
ATOM 451 C C . LEU A 1 60 ? 24.812 6.645 10.758 1 95.25 60 LEU A C 1
ATOM 453 O O . LEU A 1 60 ? 25.672 7.219 10.086 1 95.25 60 LEU A O 1
ATOM 457 N N . TYR A 1 61 ? 24.938 5.461 11.273 1 95.56 61 TYR A N 1
ATOM 458 C CA . TYR A 1 61 ? 26.141 4.68 11.031 1 95.56 61 TYR A CA 1
ATOM 459 C C . TYR A 1 61 ? 26.328 4.422 9.539 1 95.56 61 TYR A C 1
ATOM 461 O O . TYR A 1 61 ? 27.422 4.625 9.008 1 95.56 61 TYR A O 1
ATOM 469 N N . PHE A 1 62 ? 25.328 3.99 8.891 1 93.19 62 PHE A N 1
ATOM 470 C CA . PHE A 1 62 ? 25.375 3.738 7.457 1 93.19 62 PHE A CA 1
ATOM 471 C C . PHE A 1 62 ? 25.766 5 6.695 1 93.19 62 PHE A C 1
ATOM 473 O O . PHE A 1 62 ? 26.625 4.957 5.82 1 93.19 62 PHE A O 1
ATOM 480 N N . THR A 1 63 ? 25.062 6.078 7.043 1 90.81 63 THR A N 1
ATOM 481 C CA . THR A 1 63 ? 25.312 7.34 6.352 1 90.81 63 THR A CA 1
ATOM 482 C C . THR A 1 63 ? 26.75 7.797 6.555 1 90.81 63 THR A C 1
ATOM 484 O O . THR A 1 63 ? 27.422 8.195 5.602 1 90.81 63 THR A O 1
ATOM 487 N N . ALA A 1 64 ? 27.25 7.695 7.75 1 93.88 64 ALA A N 1
ATOM 488 C CA . ALA A 1 64 ? 28.609 8.125 8.062 1 93.88 64 ALA A CA 1
ATOM 489 C C . ALA A 1 64 ? 29.641 7.27 7.328 1 93.88 64 ALA A C 1
ATOM 491 O O . ALA A 1 64 ? 30.578 7.793 6.727 1 93.88 64 ALA A O 1
ATOM 492 N N . MET A 1 65 ? 29.422 5.973 7.363 1 94.06 65 MET A N 1
ATOM 493 C CA . MET A 1 65 ? 30.391 5.055 6.773 1 94.06 65 MET A CA 1
ATOM 494 C C . MET A 1 65 ? 30.391 5.16 5.254 1 94.06 65 MET A C 1
ATOM 496 O O . MET A 1 65 ? 31.406 4.926 4.609 1 94.06 65 MET A O 1
ATOM 500 N N . LEU A 1 66 ? 29.266 5.566 4.734 1 90.44 66 LEU A N 1
ATOM 501 C CA . LEU A 1 66 ? 29.125 5.582 3.283 1 90.44 66 LEU A CA 1
ATOM 502 C C . LEU A 1 66 ? 29.516 6.945 2.717 1 90.44 66 LEU A C 1
ATOM 504 O O . LEU A 1 66 ? 30.156 7.027 1.666 1 90.44 66 LEU A O 1
ATOM 508 N N . ARG A 1 67 ? 29.125 8.016 3.416 1 87.75 67 ARG A N 1
ATOM 509 C CA . ARG A 1 67 ? 29.219 9.344 2.812 1 87.75 67 ARG A CA 1
ATOM 510 C C . ARG A 1 67 ? 30.516 10.039 3.236 1 87.75 67 ARG A C 1
ATOM 512 O O . ARG A 1 67 ? 30.953 10.984 2.572 1 87.75 67 ARG A O 1
ATOM 519 N N . ILE A 1 68 ? 31.062 9.68 4.348 1 89.88 68 ILE A N 1
ATOM 520 C CA . ILE A 1 68 ? 32.344 10.227 4.746 1 89.88 68 ILE A CA 1
ATOM 521 C C . ILE A 1 68 ? 33.469 9.508 3.992 1 89.88 68 ILE A C 1
ATOM 523 O O . ILE A 1 68 ? 33.469 8.281 3.873 1 89.88 68 ILE A O 1
ATOM 527 N N . PRO A 1 69 ? 34.344 10.297 3.463 1 88.56 69 PRO A N 1
ATOM 528 C CA . PRO A 1 69 ? 35.438 9.688 2.67 1 88.56 69 PRO A CA 1
ATOM 529 C C . PRO A 1 69 ? 36.125 8.539 3.398 1 88.56 69 PRO A C 1
ATOM 531 O O . PRO A 1 69 ? 36.25 8.578 4.625 1 88.56 69 PRO A O 1
ATOM 534 N N . GLU A 1 70 ? 36.531 7.645 2.637 1 88.94 70 GLU A N 1
ATOM 535 C CA . GLU A 1 70 ? 37.094 6.398 3.129 1 88.94 70 GLU A CA 1
ATOM 536 C C . GLU A 1 70 ? 38.406 6.652 3.895 1 88.94 70 GLU A C 1
ATOM 538 O O . GLU A 1 70 ? 38.75 5.895 4.801 1 88.94 70 GLU A O 1
ATOM 543 N N . ASN A 1 71 ? 39.031 7.742 3.559 1 91.12 71 ASN A N 1
ATOM 544 C CA . ASN A 1 71 ? 40.344 8.047 4.156 1 91.12 71 ASN A CA 1
ATOM 545 C C . ASN A 1 71 ? 40.188 8.508 5.602 1 91.12 71 ASN A C 1
ATOM 547 O O . ASN A 1 71 ? 41.156 8.516 6.359 1 91.12 71 ASN A O 1
ATOM 551 N N . VAL A 1 72 ? 39.062 8.906 5.988 1 93.44 72 VAL A N 1
ATOM 552 C CA . VAL A 1 72 ? 38.812 9.32 7.367 1 93.44 72 VAL A CA 1
ATOM 553 C C . VAL A 1 72 ? 38.781 8.086 8.266 1 93.44 72 VAL A C 1
ATOM 555 O O . VAL A 1 72 ? 38.094 7.102 7.957 1 93.44 72 VAL A O 1
ATOM 558 N N . PRO A 1 73 ? 39.531 8.117 9.328 1 95.44 73 PRO A N 1
ATOM 559 C CA . PRO A 1 73 ? 39.594 6.965 10.219 1 95.44 73 PRO A CA 1
ATOM 560 C C . PRO A 1 73 ? 38.219 6.641 10.836 1 95.44 73 PRO A C 1
ATOM 562 O O . PRO A 1 73 ? 37.406 7.543 11.062 1 95.44 73 PRO A O 1
ATOM 565 N N . TYR A 1 74 ? 38.094 5.426 11.109 1 95.38 74 TYR A N 1
ATOM 566 C CA . TYR A 1 74 ? 36.844 4.891 11.664 1 95.38 74 TYR A CA 1
ATOM 567 C C . TYR A 1 74 ? 36.469 5.594 12.961 1 95.38 74 TYR A C 1
ATOM 569 O O . TYR A 1 74 ? 35.312 5.945 13.18 1 95.38 74 TYR A O 1
ATOM 577 N N . SER A 1 75 ? 37.438 5.871 13.789 1 95.88 75 SER A N 1
ATOM 578 C CA . SER A 1 75 ? 37.188 6.512 15.078 1 95.88 75 SER A CA 1
ATOM 579 C C . SER A 1 75 ? 36.656 7.93 14.898 1 95.88 75 SER A C 1
ATOM 581 O O . SER A 1 75 ? 35.812 8.383 15.664 1 95.88 75 SER A O 1
ATOM 583 N N . GLU A 1 76 ? 37.125 8.547 13.891 1 95 76 GLU A N 1
ATOM 584 C CA . GLU A 1 76 ? 36.688 9.906 13.609 1 95 76 GLU A CA 1
ATOM 585 C C . GLU A 1 76 ? 35.25 9.922 13.086 1 95 76 GLU A C 1
ATOM 587 O O . GLU A 1 76 ? 34.469 10.844 13.383 1 95 76 GLU A O 1
ATOM 592 N N . LYS A 1 77 ? 34.969 8.969 12.32 1 95.56 77 LYS A N 1
ATOM 593 C CA . LYS A 1 77 ? 33.594 8.852 11.82 1 95.56 77 LYS A CA 1
ATOM 594 C C . LYS A 1 77 ? 32.625 8.648 12.969 1 95.56 77 LYS A C 1
ATOM 596 O O . LYS A 1 77 ? 31.547 9.258 12.992 1 95.56 77 LYS A O 1
ATOM 601 N N . LEU A 1 78 ? 33.031 7.82 13.938 1 96.56 78 LEU A N 1
ATOM 602 C CA . LEU A 1 78 ? 32.188 7.57 15.094 1 96.56 78 LEU A CA 1
ATOM 603 C C . LEU A 1 78 ? 32.031 8.82 15.945 1 96.56 78 LEU A C 1
ATOM 605 O O . LEU A 1 78 ? 30.969 9.094 16.484 1 96.56 78 LEU A O 1
ATOM 609 N N . ALA A 1 79 ? 33.062 9.523 15.984 1 95.5 79 ALA A N 1
ATOM 610 C CA . ALA A 1 79 ? 33.031 10.766 16.75 1 95.5 79 ALA A CA 1
ATOM 611 C C . ALA A 1 79 ? 32.094 11.781 16.109 1 95.5 79 ALA A C 1
ATOM 613 O O . ALA A 1 79 ? 31.406 12.547 16.812 1 95.5 79 ALA A O 1
ATOM 614 N N . LYS A 1 80 ? 32.094 11.805 14.844 1 94.38 80 LYS A N 1
ATOM 615 C CA . LYS A 1 80 ? 31.203 12.711 14.125 1 94.38 80 LYS A CA 1
ATOM 616 C C . LYS A 1 80 ? 29.75 12.359 14.375 1 94.38 80 LYS A C 1
ATOM 618 O O . LYS A 1 80 ? 28.891 13.242 14.477 1 94.38 80 LYS A O 1
ATOM 623 N N . ILE A 1 81 ? 29.469 11.094 14.453 1 96.44 81 ILE A N 1
ATOM 624 C CA . ILE A 1 81 ? 28.109 10.648 14.758 1 96.44 81 ILE A CA 1
ATOM 625 C C . ILE A 1 81 ? 27.719 11.141 16.156 1 96.44 81 ILE A C 1
ATOM 627 O O . ILE A 1 81 ? 26.641 11.711 16.328 1 96.44 81 ILE A O 1
ATOM 631 N N . ASP A 1 82 ? 28.625 11 17.094 1 95.38 82 ASP A N 1
ATOM 632 C CA . ASP A 1 82 ? 28.359 11.406 18.469 1 95.38 82 ASP A CA 1
ATOM 633 C C . ASP A 1 82 ? 28.141 12.914 18.562 1 95.38 82 ASP A C 1
ATOM 635 O O . ASP A 1 82 ? 27.234 13.375 19.266 1 95.38 82 ASP A O 1
ATOM 639 N N . GLU A 1 83 ? 28.906 13.609 17.875 1 91.69 83 GLU A N 1
ATOM 640 C CA . GLU A 1 83 ? 28.781 15.062 17.859 1 91.69 83 GLU A CA 1
ATOM 641 C C . GLU A 1 83 ? 27.438 15.508 17.297 1 91.69 83 GLU A C 1
ATOM 643 O O . GLU A 1 83 ? 26.797 16.406 17.844 1 91.69 83 GLU A O 1
ATOM 648 N N . THR A 1 84 ? 27.094 14.898 16.203 1 92.12 84 THR A N 1
ATOM 649 C CA . THR A 1 84 ? 25.844 15.25 15.539 1 92.12 84 THR A CA 1
ATOM 650 C C . THR A 1 84 ? 24.656 14.875 16.422 1 92.12 84 THR A C 1
ATOM 652 O O . THR A 1 84 ? 23.688 15.633 16.5 1 92.12 84 THR A O 1
ATOM 655 N N . VAL A 1 85 ? 24.75 13.758 17.047 1 94.31 85 VAL A N 1
ATOM 656 C CA . VAL A 1 85 ? 23.688 13.266 17.922 1 94.31 85 VAL A CA 1
ATOM 657 C C . VAL A 1 85 ? 23.5 14.219 19.094 1 94.31 85 VAL A C 1
ATOM 659 O O . VAL A 1 85 ? 22.375 14.516 19.5 1 94.31 85 VAL A O 1
ATOM 662 N N . GLU A 1 86 ? 24.531 14.695 19.594 1 90.12 86 GLU A N 1
ATOM 663 C CA . GLU A 1 86 ? 24.5 15.625 20.719 1 90.12 86 GLU A CA 1
ATOM 664 C C . GLU A 1 86 ? 23.953 16.984 20.281 1 90.12 86 GLU A C 1
ATOM 666 O O . GLU A 1 86 ? 23.156 17.594 21 1 90.12 86 GLU A O 1
ATOM 671 N N . ALA A 1 87 ? 24.375 17.375 19.188 1 86.19 87 ALA A N 1
ATOM 672 C CA . ALA A 1 87 ? 24 18.688 18.688 1 86.19 87 ALA A CA 1
ATOM 673 C C . ALA A 1 87 ? 22.484 18.766 18.438 1 86.19 87 ALA A C 1
ATOM 675 O O . ALA A 1 87 ? 21.875 19.828 18.609 1 86.19 87 ALA A O 1
ATOM 676 N N . LEU A 1 88 ? 21.922 17.641 18.031 1 89.25 88 LEU A N 1
ATOM 677 C CA . LEU A 1 88 ? 20.516 17.641 17.672 1 89.25 88 LEU A CA 1
ATOM 678 C C . LEU A 1 88 ? 19.672 16.938 18.734 1 89.25 88 LEU A C 1
ATOM 680 O O . LEU A 1 88 ? 18.5 16.641 18.516 1 89.25 88 LEU A O 1
ATOM 684 N N . ASN A 1 89 ? 20.234 16.625 19.859 1 87.81 89 ASN A N 1
ATOM 685 C CA . ASN A 1 89 ? 19.562 16.016 21 1 87.81 89 ASN A CA 1
ATOM 686 C C . ASN A 1 89 ? 18.844 14.734 20.609 1 87.81 89 ASN A C 1
ATOM 688 O O . ASN A 1 89 ? 17.656 14.578 20.875 1 87.81 89 ASN A O 1
ATOM 692 N N . LEU A 1 90 ? 19.578 13.859 19.953 1 92.25 90 LEU A N 1
ATOM 693 C CA . LEU A 1 90 ? 19 12.602 19.484 1 92.25 90 LEU A CA 1
ATOM 694 C C . LEU A 1 90 ? 19.516 11.43 20.297 1 92.25 90 LEU A C 1
ATOM 696 O O . LEU A 1 90 ? 19.25 10.273 19.969 1 92.25 90 LEU A O 1
ATOM 700 N N . ALA A 1 91 ? 20.172 11.633 21.375 1 93.06 91 ALA A N 1
ATOM 701 C CA . ALA A 1 91 ? 20.859 10.594 22.156 1 93.06 91 ALA A CA 1
ATOM 702 C C . ALA A 1 91 ? 19.859 9.602 22.734 1 93.06 91 ALA A C 1
ATOM 704 O O . ALA A 1 91 ? 20.109 8.398 22.766 1 93.06 91 ALA A O 1
ATOM 705 N N . ASP A 1 92 ? 18.719 10.047 23.094 1 91.81 92 ASP A N 1
ATOM 706 C CA . ASP A 1 92 ? 17.75 9.211 23.797 1 91.81 92 ASP A CA 1
ATOM 707 C C . ASP A 1 92 ? 17.047 8.266 22.828 1 91.81 92 ASP A C 1
ATOM 709 O O . ASP A 1 92 ? 16.5 7.234 23.234 1 91.81 92 ASP A O 1
ATOM 713 N N . CYS A 1 93 ? 17.078 8.57 21.516 1 92.25 93 CYS A N 1
ATOM 714 C CA . CYS A 1 93 ? 16.297 7.766 20.594 1 92.25 93 CYS A CA 1
ATOM 715 C C . CYS A 1 93 ? 17.203 7.012 19.625 1 92.25 93 CYS A C 1
ATOM 717 O O . CYS A 1 93 ? 16.75 6.547 18.578 1 92.25 93 CYS A O 1
ATOM 719 N N . LEU A 1 94 ? 18.375 6.812 19.969 1 94.88 94 LEU A N 1
ATOM 720 C CA . LEU A 1 94 ? 19.359 6.195 19.078 1 94.88 94 LEU A CA 1
ATOM 721 C C . LEU A 1 94 ? 19 4.742 18.797 1 94.88 94 LEU A C 1
ATOM 723 O O . LEU A 1 94 ? 19.219 4.242 17.688 1 94.88 94 LEU A O 1
ATOM 727 N N . LYS A 1 95 ? 18.453 4.102 19.75 1 94.5 95 LYS A N 1
ATOM 728 C CA . LYS A 1 95 ? 18.156 2.68 19.609 1 94.5 95 LYS A CA 1
ATOM 729 C C . LYS A 1 95 ? 16.719 2.465 19.141 1 94.5 95 LYS A C 1
ATOM 731 O O . LYS A 1 95 ? 16.281 1.327 18.938 1 94.5 95 LYS A O 1
ATOM 736 N N . THR A 1 96 ? 16.156 3.537 18.875 1 93.5 96 THR A N 1
ATOM 737 C CA . THR A 1 96 ? 14.773 3.449 18.422 1 93.5 96 THR A CA 1
ATOM 738 C C . THR A 1 96 ? 14.711 3.275 16.906 1 93.5 96 THR A C 1
ATOM 740 O O . THR A 1 96 ? 15.477 3.896 16.172 1 93.5 96 THR A O 1
ATOM 743 N N . LYS A 1 97 ? 13.852 2.408 16.484 1 92.81 97 LYS A N 1
ATOM 744 C CA . LYS A 1 97 ? 13.648 2.244 15.047 1 92.81 97 LYS A CA 1
ATOM 745 C C . LYS A 1 97 ? 13.023 3.494 14.43 1 92.81 97 LYS A C 1
ATOM 747 O O . LYS A 1 97 ? 12.297 4.227 15.109 1 92.81 97 LYS A O 1
ATOM 752 N N . ILE A 1 98 ? 13.32 3.748 13.195 1 90 98 ILE A N 1
ATOM 753 C CA . ILE A 1 98 ? 12.75 4.891 12.5 1 90 98 ILE A CA 1
ATOM 754 C C . ILE A 1 98 ? 11.227 4.742 12.422 1 90 98 ILE A C 1
ATOM 756 O O . ILE A 1 98 ? 10.492 5.652 12.797 1 90 98 ILE A O 1
ATOM 760 N N . GLY A 1 99 ? 10.828 3.543 12.016 1 84.31 99 GLY A N 1
ATOM 761 C CA . GLY A 1 99 ? 9.406 3.234 12.039 1 84.31 99 GLY A CA 1
ATOM 762 C C . GLY A 1 99 ? 8.664 3.75 10.82 1 84.31 99 GLY A C 1
ATOM 763 O O . GLY A 1 99 ? 9.234 4.484 10.008 1 84.31 99 GLY A O 1
ATOM 764 N N . ASP A 1 100 ? 7.445 3.262 10.625 1 75.5 100 ASP A N 1
ATOM 765 C CA . ASP A 1 100 ? 6.531 3.695 9.57 1 75.5 100 ASP A CA 1
ATOM 766 C C . ASP A 1 100 ? 5.121 3.904 10.117 1 75.5 100 ASP A C 1
ATOM 768 O O . ASP A 1 100 ? 4.93 4.008 11.328 1 75.5 100 ASP A O 1
ATOM 772 N N . PHE A 1 101 ? 4.191 4.117 9.25 1 63.59 101 PHE A N 1
ATOM 773 C CA . PHE A 1 101 ? 2.812 4.398 9.633 1 63.59 101 PHE A CA 1
ATOM 774 C C . PHE A 1 101 ? 2.223 3.238 10.422 1 63.59 101 PHE A C 1
ATOM 776 O O . PHE A 1 101 ? 1.389 3.443 11.312 1 63.59 101 PHE A O 1
ATOM 783 N N . LEU A 1 102 ? 2.678 2.07 10.188 1 61.97 102 LEU A N 1
ATOM 784 C CA . LEU A 1 102 ? 2.115 0.883 10.828 1 61.97 102 LEU A CA 1
ATOM 785 C C . LEU A 1 102 ? 2.875 0.541 12.102 1 61.97 102 LEU A C 1
ATOM 787 O O . LEU A 1 102 ? 2.27 0.151 13.102 1 61.97 102 LEU A O 1
ATOM 791 N N . ASP A 1 103 ? 4.156 0.674 12.039 1 73.06 103 ASP A N 1
ATOM 792 C CA . ASP A 1 103 ? 5.035 0.395 13.172 1 73.06 103 ASP A CA 1
ATOM 793 C C . ASP A 1 103 ? 5.703 1.672 13.68 1 73.06 103 ASP A C 1
ATOM 795 O O . ASP A 1 103 ? 6.707 2.117 13.117 1 73.06 103 ASP A O 1
ATOM 799 N N . ARG A 1 104 ? 5.133 2.164 14.727 1 78.25 104 ARG A N 1
ATOM 800 C CA . ARG A 1 104 ? 5.578 3.457 15.234 1 78.25 104 ARG A CA 1
ATOM 801 C C . ARG A 1 104 ? 7.004 3.373 15.766 1 78.25 104 ARG A C 1
ATOM 803 O O . ARG A 1 104 ? 7.387 2.375 16.375 1 78.25 104 ARG A O 1
ATOM 810 N N . GLY A 1 105 ? 7.852 4.234 15.344 1 88.25 105 GLY A N 1
ATOM 811 C CA . GLY A 1 105 ? 9.203 4.395 15.852 1 88.25 105 GLY A CA 1
ATOM 812 C C . GLY A 1 105 ? 9.492 5.805 16.344 1 88.25 105 GLY A C 1
ATOM 813 O O . GLY A 1 105 ? 8.82 6.309 17.234 1 88.25 105 GLY A O 1
ATOM 814 N N . LEU A 1 106 ? 10.281 6.453 15.617 1 88.25 106 LEU A N 1
ATOM 815 C CA . LEU A 1 106 ? 10.641 7.824 15.953 1 88.25 106 LEU A CA 1
ATOM 816 C C . LEU A 1 106 ? 9.445 8.758 15.797 1 88.25 106 LEU A C 1
ATOM 818 O O . LEU A 1 106 ? 8.594 8.547 14.93 1 88.25 106 LEU A O 1
ATOM 822 N N . SER A 1 107 ? 9.406 9.742 16.719 1 80.38 107 SER A N 1
ATOM 823 C CA . SER A 1 107 ? 8.383 10.773 16.578 1 80.38 107 SER A CA 1
ATOM 824 C C . SER A 1 107 ? 8.633 11.617 15.336 1 80.38 107 SER A C 1
ATOM 826 O O . SER A 1 107 ? 9.695 11.539 14.719 1 80.38 107 SER A O 1
ATOM 828 N N . GLY A 1 108 ? 7.633 12.352 14.852 1 78.5 108 GLY A N 1
ATOM 829 C CA . GLY A 1 108 ? 7.785 13.234 13.703 1 78.5 108 GLY A CA 1
ATOM 830 C C . GLY A 1 108 ? 8.953 14.195 13.836 1 78.5 108 GLY A C 1
ATOM 831 O O . GLY A 1 108 ? 9.727 14.367 12.898 1 78.5 108 GLY A O 1
ATOM 832 N N . GLY A 1 109 ? 9.055 14.766 14.977 1 80.75 109 GLY A N 1
ATOM 833 C CA . GLY A 1 109 ? 10.156 15.688 15.227 1 80.75 109 GLY A CA 1
ATOM 834 C C . GLY A 1 109 ? 11.516 15.016 15.227 1 80.75 109 GLY A C 1
ATOM 835 O O . GLY A 1 109 ? 12.484 15.562 14.711 1 80.75 109 GLY A O 1
ATOM 836 N N . GLU A 1 110 ? 11.516 13.852 15.812 1 85.38 110 GLU A N 1
ATOM 837 C CA . GLU A 1 110 ? 12.758 13.086 15.844 1 85.38 110 GLU A CA 1
ATOM 838 C C . GLU A 1 110 ? 13.188 12.672 14.438 1 85.38 110 GLU A C 1
ATOM 840 O O . GLU A 1 110 ? 14.383 12.664 14.117 1 85.38 110 GLU A O 1
ATOM 845 N N . LYS A 1 111 ? 12.25 12.367 13.648 1 88.25 111 LYS A N 1
ATOM 846 C CA . LYS A 1 111 ? 12.547 11.977 12.273 1 88.25 111 LYS A CA 1
ATOM 847 C C . LYS A 1 111 ? 13.133 13.148 11.492 1 88.25 111 LYS A C 1
ATOM 849 O O . LYS A 1 111 ? 14.062 12.969 10.703 1 88.25 111 LYS A O 1
ATOM 854 N N . LYS A 1 112 ? 12.578 14.242 11.711 1 85.5 112 LYS A N 1
ATOM 855 C CA . LYS A 1 112 ? 13.086 15.43 11.031 1 85.5 112 LYS A CA 1
ATOM 856 C C . LYS A 1 112 ? 14.523 15.734 11.453 1 85.5 112 LYS A C 1
ATOM 858 O O . LYS A 1 112 ? 15.367 16.062 10.617 1 85.5 112 LYS A O 1
ATOM 863 N N . ARG A 1 113 ? 14.742 15.68 12.711 1 87.75 113 ARG A N 1
ATOM 864 C CA . ARG A 1 113 ? 16.094 15.906 13.211 1 87.75 113 ARG A CA 1
ATOM 865 C C . ARG A 1 113 ? 17.047 14.836 12.695 1 87.75 113 ARG A C 1
ATOM 867 O O . ARG A 1 113 ? 18.219 15.125 12.445 1 87.75 113 ARG A O 1
ATOM 874 N N . ALA A 1 114 ? 16.516 13.648 12.586 1 90.81 114 ALA A N 1
ATOM 875 C CA . ALA A 1 114 ? 17.328 12.562 12.047 1 90.81 114 ALA A CA 1
ATOM 876 C C . ALA A 1 114 ? 17.734 12.852 10.602 1 90.81 114 ALA A C 1
ATOM 878 O O . ALA A 1 114 ? 18.875 12.578 10.211 1 90.81 114 ALA A O 1
ATOM 879 N N . ASN A 1 115 ? 16.812 13.32 9.844 1 88.88 115 ASN A N 1
ATOM 880 C CA . ASN A 1 115 ? 17.094 13.695 8.461 1 88.88 115 ASN A CA 1
ATOM 881 C C . ASN A 1 115 ? 18.188 14.758 8.383 1 88.88 115 ASN A C 1
ATOM 883 O O . ASN A 1 115 ? 19.078 14.672 7.539 1 88.88 115 ASN A O 1
ATOM 887 N N . ILE A 1 116 ? 18.094 15.695 9.219 1 88.81 116 ILE A N 1
ATOM 888 C CA . ILE A 1 116 ? 19.094 16.766 9.266 1 88.81 116 ILE A CA 1
ATOM 889 C C . ILE A 1 116 ? 20.438 16.188 9.711 1 88.81 116 ILE A C 1
ATOM 891 O O . ILE A 1 116 ? 21.484 16.562 9.172 1 88.81 116 ILE A O 1
ATOM 895 N N . ALA A 1 117 ? 20.359 15.328 10.688 1 90.88 117 ALA A N 1
ATOM 896 C CA . ALA A 1 117 ? 21.578 14.695 11.195 1 90.88 117 ALA A CA 1
ATOM 897 C C . ALA A 1 117 ? 22.312 13.969 10.078 1 90.88 117 ALA A C 1
ATOM 899 O O . ALA A 1 117 ? 23.547 14.039 9.984 1 90.88 117 ALA A O 1
ATOM 900 N N . CYS A 1 118 ? 21.578 13.289 9.266 1 90.75 118 CYS A N 1
ATOM 901 C CA . CYS A 1 118 ? 22.188 12.547 8.156 1 90.75 118 CYS A CA 1
ATOM 902 C C . CYS A 1 118 ? 22.922 13.492 7.215 1 90.75 118 CYS A C 1
ATOM 904 O O . CYS A 1 118 ? 24 13.156 6.715 1 90.75 118 CYS A O 1
ATOM 906 N N . GLU A 1 119 ? 22.406 14.648 7.008 1 87.38 119 GLU A N 1
ATOM 907 C CA . GLU A 1 119 ? 23.031 15.617 6.117 1 87.38 119 GLU A CA 1
ATOM 908 C C . GLU A 1 119 ? 24.234 16.281 6.785 1 87.38 119 GLU A C 1
ATOM 910 O O . GLU A 1 119 ? 25.234 16.594 6.125 1 87.38 119 GLU A O 1
ATOM 915 N N . LEU A 1 120 ? 24.141 16.438 8.023 1 89.5 120 LEU A N 1
ATOM 916 C CA . LEU A 1 120 ? 25.188 17.125 8.75 1 89.5 120 LEU A CA 1
ATOM 917 C C . LEU A 1 120 ? 26.422 16.25 8.891 1 89.5 120 LEU A C 1
ATOM 919 O O . LEU A 1 120 ? 27.531 16.75 9.125 1 89.5 120 LEU A O 1
ATOM 923 N N . LEU A 1 121 ? 26.234 15.016 8.789 1 90.44 121 LEU A N 1
ATOM 924 C CA . LEU A 1 121 ? 27.344 14.086 8.938 1 90.44 121 LEU A CA 1
ATOM 925 C C . LEU A 1 121 ? 28.391 14.32 7.863 1 90.44 121 LEU A C 1
ATOM 927 O O . LEU A 1 121 ? 29.578 14.031 8.07 1 90.44 121 LEU A O 1
ATOM 931 N N . THR A 1 122 ? 27.969 14.797 6.734 1 85.19 122 THR A N 1
ATOM 932 C CA . THR A 1 122 ? 28.922 15.055 5.656 1 85.19 122 THR A CA 1
ATOM 933 C C . THR A 1 122 ? 29.609 16.406 5.859 1 85.19 122 THR A C 1
ATOM 935 O O . THR A 1 122 ? 30.453 16.797 5.059 1 85.19 122 THR A O 1
ATOM 938 N N . ASP A 1 123 ? 29.234 17.109 6.816 1 86.94 123 ASP A N 1
ATOM 939 C CA . ASP A 1 123 ? 29.859 18.375 7.207 1 86.94 123 ASP A CA 1
ATOM 940 C C . ASP A 1 123 ? 29.781 19.391 6.07 1 86.94 123 ASP A C 1
ATOM 942 O O . ASP A 1 123 ? 30.812 19.938 5.656 1 86.94 123 ASP A O 1
ATOM 946 N N . PRO A 1 124 ? 28.594 19.656 5.621 1 89.12 124 PRO A N 1
ATOM 947 C CA . PRO A 1 124 ? 28.453 20.656 4.555 1 89.12 124 PRO A CA 1
ATOM 948 C C . PRO A 1 124 ? 28.688 22.078 5.043 1 89.12 124 PRO A C 1
ATOM 950 O O . PRO A 1 124 ? 28.422 22.391 6.211 1 89.12 124 PRO A O 1
ATOM 953 N N . ASP A 1 125 ? 29.094 22.938 4.137 1 90.31 125 ASP A N 1
ATOM 954 C CA . ASP A 1 125 ? 29.281 24.344 4.465 1 90.31 125 ASP A CA 1
ATOM 955 C C . ASP A 1 125 ? 27.953 25.094 4.453 1 90.31 125 ASP A C 1
ATOM 957 O O . ASP A 1 125 ? 27.766 26.047 5.211 1 90.31 125 ASP A O 1
ATOM 961 N N . ILE A 1 126 ? 27.141 24.625 3.6 1 92.5 126 ILE A N 1
ATOM 962 C CA . ILE A 1 126 ? 25.797 25.203 3.477 1 92.5 126 ILE A CA 1
ATOM 963 C C . ILE A 1 126 ? 24.75 24.125 3.615 1 92.5 126 ILE A C 1
ATOM 965 O O . ILE A 1 126 ? 24.828 23.078 2.951 1 92.5 126 ILE A O 1
ATOM 969 N N . LEU A 1 127 ? 23.875 24.344 4.5 1 92.25 127 LEU A N 1
ATOM 970 C CA . LEU A 1 127 ? 22.797 23.375 4.707 1 92.25 127 LEU A CA 1
ATOM 971 C C . LEU A 1 127 ? 21.453 23.984 4.293 1 92.25 127 LEU A C 1
ATOM 973 O O . LEU A 1 127 ? 21.047 25.016 4.809 1 92.25 127 LEU A O 1
ATOM 977 N N . LEU A 1 128 ? 20.875 23.375 3.27 1 91.69 128 LEU A N 1
ATOM 978 C CA . LEU A 1 128 ? 19.531 23.75 2.832 1 91.69 128 LEU A CA 1
ATOM 979 C C . LEU A 1 128 ? 18.484 22.828 3.441 1 91.69 128 LEU A C 1
ATOM 981 O O . LEU A 1 128 ? 18.578 21.609 3.312 1 91.69 128 LEU A O 1
ATOM 985 N N . VAL A 1 129 ? 17.547 23.375 4.141 1 90.06 129 VAL A N 1
ATOM 986 C CA . VAL A 1 129 ? 16.5 22.578 4.77 1 90.06 129 VAL A CA 1
ATOM 987 C C . VAL A 1 129 ? 15.133 23.047 4.301 1 90.06 129 VAL A C 1
ATOM 989 O O . VAL A 1 129 ? 14.773 24.203 4.492 1 90.06 129 VAL A O 1
ATOM 992 N N . ASP A 1 130 ? 14.414 22.109 3.732 1 86.81 130 ASP A N 1
ATOM 993 C CA . ASP A 1 130 ? 13.102 22.453 3.203 1 86.81 130 ASP A CA 1
ATOM 994 C C . ASP A 1 130 ? 12 22.141 4.219 1 86.81 130 ASP A C 1
ATOM 996 O O . ASP A 1 130 ? 11.711 20.984 4.488 1 86.81 130 ASP A O 1
ATOM 1000 N N . GLU A 1 131 ? 11.375 23.078 4.734 1 83.31 131 GLU A N 1
ATOM 1001 C CA . GLU A 1 131 ? 10.211 23.031 5.621 1 83.31 131 GLU A CA 1
ATOM 1002 C C . GLU A 1 131 ? 10.43 22.047 6.762 1 83.31 131 GLU A C 1
ATOM 1004 O O . GLU A 1 131 ? 9.602 21.156 6.98 1 83.31 131 GLU A O 1
ATOM 1009 N N . PRO A 1 132 ? 11.398 22.281 7.586 1 84.31 132 PRO A N 1
ATOM 1010 C CA . PRO A 1 132 ? 11.703 21.344 8.68 1 84.31 132 PRO A CA 1
ATOM 1011 C C . PRO A 1 132 ? 10.68 21.422 9.812 1 84.31 132 PRO A C 1
ATOM 1013 O O . PRO A 1 132 ? 10.609 20.5 10.641 1 84.31 132 PRO A O 1
ATOM 1016 N N . THR A 1 133 ? 9.883 22.484 9.859 1 81.56 133 THR A N 1
ATOM 1017 C CA . THR A 1 133 ? 9 22.688 11.008 1 81.56 133 THR A CA 1
ATOM 1018 C C . THR A 1 133 ? 7.574 22.234 10.68 1 81.56 133 THR A C 1
ATOM 1020 O O . THR A 1 133 ? 6.699 22.234 11.539 1 81.56 133 THR A O 1
ATOM 1023 N N . THR A 1 134 ? 7.418 21.844 9.477 1 75.31 134 THR A N 1
ATOM 1024 C CA . THR A 1 134 ? 6.078 21.438 9.078 1 75.31 134 THR A CA 1
ATOM 1025 C C . THR A 1 134 ? 5.656 20.172 9.805 1 75.31 134 THR A C 1
ATOM 1027 O O . THR A 1 134 ? 6.434 19.219 9.906 1 75.31 134 THR A O 1
ATOM 1030 N N . GLY A 1 135 ? 4.496 20.188 10.375 1 67.88 135 GLY A N 1
ATOM 1031 C CA . GLY A 1 135 ? 3.961 19.016 11.055 1 67.88 135 GLY A CA 1
ATOM 1032 C C . GLY A 1 135 ? 4.418 18.906 12.492 1 67.88 135 GLY A C 1
ATOM 1033 O O . GLY A 1 135 ? 4.016 17.984 13.203 1 67.88 135 GLY A O 1
ATOM 1034 N N . LEU A 1 136 ? 5.281 19.875 12.883 1 73.5 136 LEU A N 1
ATOM 1035 C CA . LEU A 1 136 ? 5.758 19.859 14.266 1 73.5 136 LEU A CA 1
ATOM 1036 C C . LEU A 1 136 ? 4.957 20.844 15.117 1 73.5 136 LEU A C 1
ATOM 1038 O O . LEU A 1 136 ? 4.426 21.828 14.609 1 73.5 136 LEU A O 1
ATOM 1042 N N . ASP A 1 137 ? 4.875 20.484 16.359 1 70.06 137 ASP A N 1
ATOM 1043 C CA . ASP A 1 137 ? 4.281 21.453 17.281 1 70.06 137 ASP A CA 1
ATOM 1044 C C . ASP A 1 137 ? 5.207 22.656 17.5 1 70.06 137 ASP A C 1
ATOM 1046 O O . ASP A 1 137 ? 6.398 22.578 17.203 1 70.06 137 ASP A O 1
ATOM 1050 N N . SER A 1 138 ? 4.723 23.672 18 1 71.25 138 SER A N 1
ATOM 1051 C CA . SER A 1 138 ? 5.426 24.938 18.125 1 71.25 138 SER A CA 1
ATOM 1052 C C . SER A 1 138 ? 6.664 24.812 19 1 71.25 138 SER A C 1
ATOM 1054 O O . SER A 1 138 ? 7.715 25.375 18.688 1 71.25 138 SER A O 1
ATOM 1056 N N . SER A 1 139 ? 6.473 24.078 20.062 1 72.62 139 SER A N 1
ATOM 1057 C CA . SER A 1 139 ? 7.598 23.953 20.984 1 72.62 139 SER A CA 1
ATOM 1058 C C . SER A 1 139 ? 8.734 23.156 20.359 1 72.62 139 SER A C 1
ATOM 1060 O O . SER A 1 139 ? 9.906 23.547 20.469 1 72.62 139 SER A O 1
ATOM 1062 N N . THR A 1 140 ? 8.328 22.078 19.719 1 76.88 140 THR A N 1
ATOM 1063 C CA . THR A 1 140 ? 9.328 21.234 19.047 1 76.88 140 THR A CA 1
ATOM 1064 C C . THR A 1 140 ? 9.969 21.969 17.891 1 76.88 140 THR A C 1
ATOM 1066 O O . THR A 1 140 ? 11.172 21.844 17.656 1 76.88 140 THR A O 1
ATOM 1069 N N . ALA A 1 141 ? 9.148 22.688 17.203 1 83.12 141 ALA A N 1
ATOM 1070 C CA . ALA A 1 141 ? 9.648 23.469 16.094 1 83.12 141 ALA A CA 1
ATOM 1071 C C . ALA A 1 141 ? 10.664 24.516 16.562 1 83.12 141 ALA A C 1
ATOM 1073 O O . ALA A 1 141 ? 11.703 24.703 15.93 1 83.12 141 ALA A O 1
ATOM 1074 N N . LEU A 1 142 ? 10.305 25.188 17.625 1 84.5 142 LEU A N 1
ATOM 1075 C CA . LEU A 1 142 ? 11.195 26.203 18.172 1 84.5 142 LEU A CA 1
ATOM 1076 C C . LEU A 1 142 ? 12.516 25.578 18.625 1 84.5 142 LEU A C 1
ATOM 1078 O O . LEU A 1 142 ? 13.586 26.141 18.375 1 84.5 142 LEU A O 1
ATOM 1082 N N . LEU A 1 143 ? 12.398 24.453 19.281 1 83.31 143 LEU A N 1
ATOM 1083 C CA . LEU A 1 143 ? 13.594 23.75 19.75 1 83.31 143 LEU A CA 1
ATOM 1084 C C . LEU A 1 143 ? 14.484 23.359 18.562 1 83.31 143 LEU A C 1
ATOM 1086 O O . LEU A 1 143 ? 15.703 23.484 18.641 1 83.31 143 LEU A O 1
ATOM 1090 N N . MET A 1 144 ? 13.914 22.906 17.578 1 86.56 144 MET A N 1
ATOM 1091 C CA . MET A 1 144 ? 14.633 22.531 16.359 1 86.56 144 MET A CA 1
ATOM 1092 C C . MET A 1 144 ? 15.352 23.734 15.766 1 86.56 144 MET A C 1
ATOM 1094 O O . MET A 1 144 ? 16.531 23.641 15.406 1 86.56 144 MET A O 1
ATOM 1098 N N . MET A 1 145 ? 14.695 24.875 15.703 1 89.12 145 MET A N 1
ATOM 1099 C CA . MET A 1 145 ? 15.273 26.094 15.156 1 89.12 145 MET A CA 1
ATOM 1100 C C . MET A 1 145 ? 16.453 26.562 16 1 89.12 145 MET A C 1
ATOM 1102 O O . MET A 1 145 ? 17.469 27 15.469 1 89.12 145 MET A O 1
ATOM 1106 N N . GLN A 1 146 ? 16.25 26.438 17.234 1 89.12 146 GLN A N 1
ATOM 1107 C CA . GLN A 1 146 ? 17.312 26.844 18.141 1 89.12 146 GLN A CA 1
ATOM 1108 C C . GLN A 1 146 ? 18.531 25.953 17.984 1 89.12 146 GLN A C 1
ATOM 1110 O O . GLN A 1 146 ? 19.672 26.438 18.016 1 89.12 146 GLN A O 1
ATOM 1115 N N . GLN A 1 147 ? 18.25 24.719 17.875 1 87.88 147 GLN A N 1
ATOM 1116 C CA . GLN A 1 147 ? 19.344 23.781 17.688 1 87.88 147 GLN A CA 1
ATOM 1117 C C . GLN A 1 147 ? 20.078 24.031 16.375 1 87.88 147 GLN A C 1
ATOM 1119 O O . GLN A 1 147 ? 21.312 24 16.328 1 87.88 147 GLN A O 1
ATOM 1124 N N . LEU A 1 148 ? 19.406 24.266 15.359 1 88.88 148 LEU A N 1
ATOM 1125 C CA . LEU A 1 148 ? 20 24.531 14.055 1 88.88 148 LEU A CA 1
ATOM 1126 C C . LEU A 1 148 ? 20.812 25.828 14.07 1 88.88 148 LEU A C 1
ATOM 1128 O O . LEU A 1 148 ? 21.891 25.891 13.492 1 88.88 148 LEU A O 1
ATOM 1132 N N . THR A 1 149 ? 20.25 26.859 14.711 1 89.69 149 THR A N 1
ATOM 1133 C CA . THR A 1 149 ? 20.938 28.141 14.82 1 89.69 149 THR A CA 1
ATOM 1134 C C . THR A 1 149 ? 22.219 28 15.633 1 89.69 149 THR A C 1
ATOM 1136 O O . THR A 1 149 ? 23.266 28.547 15.258 1 89.69 149 THR A O 1
ATOM 1139 N N . SER A 1 150 ? 22.047 27.297 16.719 1 88.94 150 SER A N 1
ATOM 1140 C CA . SER A 1 150 ? 23.219 27.062 17.562 1 88.94 150 SER A CA 1
ATOM 1141 C C . SER A 1 150 ? 24.297 26.297 16.797 1 88.94 150 SER A C 1
ATOM 1143 O O . SER A 1 150 ? 25.484 26.641 16.859 1 88.94 150 SER A O 1
ATOM 1145 N N . TYR A 1 151 ? 23.891 25.312 16.125 1 87.31 151 TYR A N 1
ATOM 1146 C CA . TYR A 1 151 ? 24.828 24.516 15.328 1 87.31 151 TYR A CA 1
ATOM 1147 C C . TYR A 1 151 ? 25.5 25.375 14.273 1 87.31 151 TYR A C 1
ATOM 1149 O O . TYR A 1 151 ? 26.719 25.281 14.07 1 87.31 151 TYR A O 1
ATOM 1157 N N . ALA A 1 152 ? 24.766 26.125 13.547 1 89.69 152 ALA A N 1
ATOM 1158 C CA . ALA A 1 152 ? 25.297 27 12.492 1 89.69 152 ALA A CA 1
ATOM 1159 C C . ALA A 1 152 ? 26.312 27.969 13.055 1 89.69 152 ALA A C 1
ATOM 1161 O O . ALA A 1 152 ? 27.344 28.234 12.438 1 89.69 152 ALA A O 1
ATOM 1162 N N . ASN A 1 153 ? 26.047 28.484 14.25 1 89.69 153 ASN A N 1
ATOM 1163 C CA . ASN A 1 153 ? 26.922 29.484 14.867 1 89.69 153 ASN A CA 1
ATOM 1164 C C . ASN A 1 153 ? 28.203 28.844 15.398 1 89.69 153 ASN A C 1
ATOM 1166 O O . ASN A 1 153 ? 29.297 29.375 15.203 1 89.69 153 ASN A O 1
ATOM 1170 N N . VAL A 1 154 ? 28.078 27.688 16.031 1 88 154 VAL A N 1
ATOM 1171 C CA . VAL A 1 154 ? 29.219 27.016 16.656 1 88 154 VAL A CA 1
ATOM 1172 C C . VAL A 1 154 ? 30.156 26.484 15.578 1 88 154 VAL A C 1
ATOM 1174 O O . VAL A 1 154 ? 31.375 26.547 15.734 1 88 154 VAL A O 1
ATOM 1177 N N . HIS A 1 155 ? 29.656 26.047 14.469 1 87.75 155 HIS A N 1
ATOM 1178 C CA . HIS A 1 155 ? 30.469 25.406 13.445 1 87.75 155 HIS A CA 1
ATOM 1179 C C . HIS A 1 155 ? 30.688 26.328 12.25 1 87.75 155 HIS A C 1
ATOM 1181 O O . HIS A 1 155 ? 31.266 25.922 11.242 1 87.75 155 HIS A O 1
ATOM 1187 N N . ASP A 1 156 ? 30.172 27.531 12.273 1 89.75 156 ASP A N 1
ATOM 1188 C CA . ASP A 1 156 ? 30.344 28.547 11.234 1 89.75 156 ASP A CA 1
ATOM 1189 C C . ASP A 1 156 ? 29.781 28.062 9.898 1 89.75 156 ASP A C 1
ATOM 1191 O O . ASP A 1 156 ? 30.5 28.047 8.891 1 89.75 156 ASP A O 1
ATOM 1195 N N . LYS A 1 157 ? 28.625 27.562 9.992 1 91.38 157 LYS A N 1
ATOM 1196 C CA . LYS A 1 157 ? 27.922 27.078 8.812 1 91.38 157 LYS A CA 1
ATOM 1197 C C . LYS A 1 157 ? 26.766 27.984 8.43 1 91.38 157 LYS A C 1
ATOM 1199 O O . LYS A 1 157 ? 26.312 28.781 9.25 1 91.38 157 LYS A O 1
ATOM 1204 N N . ILE A 1 158 ? 26.359 27.953 7.148 1 92.44 158 ILE A N 1
ATOM 1205 C CA . ILE A 1 158 ? 25.203 28.688 6.668 1 92.44 158 ILE A CA 1
ATOM 1206 C C . ILE A 1 158 ? 24 27.75 6.57 1 92.44 158 ILE A C 1
ATOM 1208 O O . ILE A 1 158 ? 24.094 26.672 5.977 1 92.44 158 ILE A O 1
ATOM 1212 N N . VAL A 1 159 ? 22.953 28.094 7.227 1 93.19 159 VAL A N 1
ATOM 1213 C CA . VAL A 1 159 ? 21.734 27.297 7.176 1 93.19 159 VAL A CA 1
ATOM 1214 C C . VAL A 1 159 ? 20.609 28.094 6.527 1 93.19 159 VAL A C 1
ATOM 1216 O O . VAL A 1 159 ? 20.297 29.203 6.961 1 93.19 159 VAL A O 1
ATOM 1219 N N . ILE A 1 160 ? 20.125 27.609 5.41 1 92.31 160 ILE A N 1
ATOM 1220 C CA . ILE A 1 160 ? 19 28.219 4.715 1 92.31 160 ILE A CA 1
ATOM 1221 C C . ILE A 1 160 ? 17.75 27.344 4.895 1 92.31 160 ILE A C 1
ATOM 1223 O O . ILE A 1 160 ? 17.75 26.172 4.539 1 92.31 160 ILE A O 1
ATOM 1227 N N . ILE A 1 161 ? 16.703 27.891 5.453 1 90.94 161 ILE A N 1
ATOM 1228 C CA . ILE A 1 161 ? 15.508 27.109 5.742 1 90.94 161 ILE A CA 1
ATOM 1229 C C . ILE A 1 161 ? 14.297 27.797 5.105 1 90.94 161 ILE A C 1
ATOM 1231 O O . ILE A 1 161 ? 14.266 29.016 4.949 1 90.94 161 ILE A O 1
ATOM 1235 N N . THR A 1 162 ? 13.406 27.016 4.629 1 88.31 162 THR A N 1
ATOM 1236 C CA . THR A 1 162 ? 12.109 27.531 4.203 1 88.31 162 THR A CA 1
ATOM 1237 C C . THR A 1 162 ? 11.055 27.297 5.277 1 88.31 162 THR A C 1
ATOM 1239 O O . THR A 1 162 ? 10.984 26.219 5.863 1 88.31 162 THR A O 1
ATOM 1242 N N . ILE A 1 163 ? 10.32 28.312 5.656 1 82.44 163 ILE A N 1
ATOM 1243 C CA . ILE A 1 163 ? 9.281 28.203 6.672 1 82.44 163 ILE A CA 1
ATOM 1244 C C . ILE A 1 163 ? 7.984 28.828 6.145 1 82.44 163 ILE A C 1
ATOM 1246 O O . ILE A 1 163 ? 8.008 29.859 5.473 1 82.44 163 ILE A O 1
ATOM 1250 N N . HIS A 1 164 ? 6.953 28.266 6.371 1 72.94 164 HIS A N 1
ATOM 1251 C CA . HIS A 1 164 ? 5.672 28.797 5.914 1 72.94 164 HIS A CA 1
ATOM 1252 C C . HIS A 1 164 ? 5.105 29.797 6.906 1 72.94 164 HIS A C 1
ATOM 1254 O O . HIS A 1 164 ? 4.707 30.906 6.523 1 72.94 164 HIS A O 1
ATOM 1260 N N . GLN A 1 165 ? 4.945 29.391 8.133 1 74.5 165 GLN A N 1
ATOM 1261 C CA . GLN A 1 165 ? 4.336 30.25 9.148 1 74.5 165 GLN A CA 1
ATOM 1262 C C . GLN A 1 165 ? 5.074 30.141 10.477 1 74.5 165 GLN A C 1
ATOM 1264 O O . GLN A 1 165 ? 4.59 29.484 11.406 1 74.5 165 GLN A O 1
ATOM 1269 N N . PRO A 1 166 ? 6.062 30.969 10.57 1 79.56 166 PRO A N 1
ATOM 1270 C CA . PRO A 1 166 ? 6.797 30.875 11.836 1 79.56 166 PRO A CA 1
ATOM 1271 C C . PRO A 1 166 ? 6.066 31.562 12.984 1 79.56 166 PRO A C 1
ATOM 1273 O O . PRO A 1 166 ? 5.387 32.562 12.781 1 79.56 166 PRO A O 1
ATOM 1276 N N . SER A 1 167 ? 6.164 30.953 14.133 1 82.25 167 SER A N 1
ATOM 1277 C CA . SER A 1 167 ? 5.676 31.625 15.336 1 82.25 167 SER A CA 1
ATOM 1278 C C . SER A 1 167 ? 6.492 32.875 15.648 1 82.25 167 SER A C 1
ATOM 1280 O O . SER A 1 167 ? 7.539 33.094 15.039 1 82.25 167 SER A O 1
ATOM 1282 N N . SER A 1 168 ? 5.984 33.656 16.531 1 84.06 168 SER A N 1
ATOM 1283 C CA . SER A 1 168 ? 6.688 34.875 16.922 1 84.06 168 SER A CA 1
ATOM 1284 C C . SER A 1 168 ? 8.07 34.594 17.469 1 84.06 168 SER A C 1
ATOM 1286 O O . SER A 1 168 ? 9.039 35.281 17.188 1 84.06 168 SER A O 1
ATOM 1288 N N . GLN A 1 169 ? 8.164 33.5 18.188 1 83.44 169 GLN A N 1
ATOM 1289 C CA . GLN A 1 169 ? 9.438 33.094 18.766 1 83.44 169 GLN A CA 1
ATOM 1290 C C . GLN A 1 169 ? 10.414 32.625 17.688 1 83.44 169 GLN A C 1
ATOM 1292 O O . GLN A 1 169 ? 11.602 32.969 17.734 1 83.44 169 GLN A O 1
ATOM 1297 N N . MET A 1 170 ? 9.922 31.938 16.797 1 86.56 170 MET A N 1
ATOM 1298 C CA . MET A 1 170 ? 10.75 31.406 15.719 1 86.56 170 MET A CA 1
ATOM 1299 C C . MET A 1 170 ? 11.273 32.531 14.836 1 86.56 170 MET A C 1
ATOM 1301 O O . MET A 1 170 ? 12.422 32.5 14.383 1 86.56 170 MET A O 1
ATOM 1305 N N . PHE A 1 171 ? 10.422 33.5 14.617 1 87.25 171 PHE A N 1
ATOM 1306 C CA . PHE A 1 171 ? 10.805 34.625 13.781 1 87.25 171 PHE A CA 1
ATOM 1307 C C . PHE A 1 171 ? 12 35.344 14.375 1 87.25 171 PHE A C 1
ATOM 1309 O O . PHE A 1 171 ? 12.859 35.844 13.648 1 87.25 171 PHE A O 1
ATOM 1316 N N . ARG A 1 172 ? 12.039 35.438 15.625 1 85.5 172 ARG A N 1
ATOM 1317 C CA . ARG A 1 172 ? 13.094 36.156 16.312 1 85.5 172 ARG A CA 1
ATOM 1318 C C . ARG A 1 172 ? 14.43 35.438 16.188 1 85.5 172 ARG A C 1
ATOM 1320 O O . ARG A 1 172 ? 15.492 36.031 16.344 1 85.5 172 ARG A O 1
ATOM 1327 N N . THR A 1 173 ? 14.375 34.156 15.914 1 86.62 173 THR A N 1
ATOM 1328 C CA . THR A 1 173 ? 15.602 33.375 15.805 1 86.62 173 THR A CA 1
ATOM 1329 C C . THR A 1 173 ? 16.234 33.562 14.422 1 86.62 173 THR A C 1
ATOM 1331 O O . THR A 1 173 ? 17.406 33.219 14.227 1 86.62 173 THR A O 1
ATOM 1334 N N . LEU A 1 174 ? 15.555 34.188 13.516 1 89.62 174 LEU A N 1
ATOM 1335 C CA . LEU A 1 174 ? 16.047 34.312 12.148 1 89.62 174 LEU A CA 1
ATOM 1336 C C . LEU A 1 174 ? 17.016 35.5 12.039 1 89.62 174 LEU A C 1
ATOM 1338 O O . LEU A 1 174 ? 16.766 36.562 12.609 1 89.62 174 LEU A O 1
ATOM 1342 N N . ASN A 1 175 ? 18.141 35.312 11.383 1 90.44 175 ASN A N 1
ATOM 1343 C CA . ASN A 1 175 ? 19.094 36.375 11.125 1 90.44 175 ASN A CA 1
ATOM 1344 C C . ASN A 1 175 ? 18.75 37.125 9.844 1 90.44 175 ASN A C 1
ATOM 1346 O O . ASN A 1 175 ? 18.562 38.344 9.875 1 90.44 175 ASN A O 1
ATOM 1350 N N . LYS A 1 176 ? 18.656 36.406 8.789 1 93 176 LYS A N 1
ATOM 1351 C CA . LYS A 1 176 ? 18.297 36.938 7.488 1 93 176 LYS A CA 1
ATOM 1352 C C . LYS A 1 176 ? 16.984 36.375 6.984 1 93 176 LYS A C 1
ATOM 1354 O O . LYS A 1 176 ? 16.609 35.25 7.328 1 93 176 LYS A O 1
ATOM 1359 N N . LEU A 1 177 ? 16.297 37.188 6.242 1 92.38 177 LEU A N 1
ATOM 1360 C CA . LEU A 1 177 ? 14.992 36.781 5.75 1 92.38 177 LEU A CA 1
ATOM 1361 C C . LEU A 1 177 ? 14.852 37.125 4.262 1 92.38 177 LEU A C 1
ATOM 1363 O O . LEU A 1 177 ? 15.25 38.188 3.812 1 92.38 177 LEU A O 1
ATOM 1367 N N . LEU A 1 178 ? 14.5 36.125 3.504 1 91.31 178 LEU A N 1
ATOM 1368 C CA . LEU A 1 178 ? 14.148 36.281 2.096 1 91.31 178 LEU A CA 1
ATOM 1369 C C . LEU A 1 178 ? 12.656 36.094 1.88 1 91.31 178 LEU A C 1
ATOM 1371 O O . LEU A 1 178 ? 12.094 35.062 2.266 1 91.31 178 LEU A O 1
ATOM 1375 N N . LEU A 1 179 ? 12.039 37.094 1.39 1 89.88 179 LEU A N 1
ATOM 1376 C CA . LEU A 1 179 ? 10.609 37.031 1.074 1 89.88 179 LEU A CA 1
ATOM 1377 C C . LEU A 1 179 ? 10.391 37 -0.434 1 89.88 179 LEU A C 1
ATOM 1379 O O . LEU A 1 179 ? 10.914 37.844 -1.169 1 89.88 179 LEU A O 1
ATOM 1383 N N . LEU A 1 180 ? 9.68 35.969 -0.835 1 86.56 180 LEU A N 1
ATOM 1384 C CA . LEU A 1 180 ? 9.383 35.781 -2.252 1 86.56 180 LEU A CA 1
ATOM 1385 C C . LEU A 1 180 ? 7.879 35.906 -2.504 1 86.56 180 LEU A C 1
ATOM 1387 O O . LEU A 1 180 ? 7.078 35.375 -1.725 1 86.56 180 LEU A O 1
ATOM 1391 N N . VAL A 1 181 ? 7.559 36.625 -3.484 1 83.81 181 VAL A N 1
ATOM 1392 C CA . VAL A 1 181 ? 6.164 36.719 -3.898 1 83.81 181 VAL A CA 1
ATOM 1393 C C . VAL A 1 181 ? 6.066 36.625 -5.422 1 83.81 181 VAL A C 1
ATOM 1395 O O . VAL A 1 181 ? 6.77 37.344 -6.137 1 83.81 181 VAL A O 1
ATOM 1398 N N . HIS A 1 182 ? 5.262 35.75 -5.91 1 80.5 182 HIS A N 1
ATOM 1399 C CA . HIS A 1 182 ? 5.07 35.5 -7.336 1 80.5 182 HIS A CA 1
ATOM 1400 C C . HIS A 1 182 ? 6.406 35.25 -8.031 1 80.5 182 HIS A C 1
ATOM 1402 O O . HIS A 1 182 ? 6.676 35.812 -9.086 1 80.5 182 HIS A O 1
ATOM 1408 N N . GLY A 1 183 ? 7.293 34.625 -7.383 1 78.94 183 GLY A N 1
ATOM 1409 C CA . GLY A 1 183 ? 8.562 34.219 -7.98 1 78.94 183 GLY A CA 1
ATOM 1410 C C . GLY A 1 183 ? 9.617 35.312 -7.922 1 78.94 183 GLY A C 1
ATOM 1411 O O . GLY A 1 183 ? 10.742 35.094 -8.383 1 78.94 183 GLY A O 1
ATOM 1412 N N . GLN A 1 184 ? 9.242 36.5 -7.367 1 84.25 184 GLN A N 1
ATOM 1413 C CA . GLN A 1 184 ? 10.188 37.594 -7.289 1 84.25 184 GLN A CA 1
ATOM 1414 C C . GLN A 1 184 ? 10.516 37.938 -5.836 1 84.25 184 GLN A C 1
ATOM 1416 O O . GLN A 1 184 ? 9.711 37.688 -4.938 1 84.25 184 GLN A O 1
ATOM 1421 N N . THR A 1 185 ? 11.703 38.5 -5.711 1 88.25 185 THR A N 1
ATOM 1422 C CA . THR A 1 185 ? 12.164 38.875 -4.371 1 88.25 185 THR A CA 1
ATOM 1423 C C . THR A 1 185 ? 11.484 40.125 -3.883 1 88.25 185 THR A C 1
ATOM 1425 O O . THR A 1 185 ? 11.617 41.188 -4.508 1 88.25 185 THR A O 1
ATOM 1428 N N . ALA A 1 186 ? 10.828 40.031 -2.824 1 88.31 186 ALA A N 1
ATOM 1429 C CA . ALA A 1 186 ? 10.18 41.188 -2.207 1 88.31 186 ALA A CA 1
ATOM 1430 C C . ALA A 1 186 ? 11.102 41.844 -1.18 1 88.31 186 ALA A C 1
ATOM 1432 O O . ALA A 1 186 ? 11.055 43.062 -0.989 1 88.31 186 ALA A O 1
ATOM 1433 N N . TYR A 1 187 ? 11.828 41.031 -0.515 1 90.75 187 TYR A N 1
ATOM 1434 C CA . TYR A 1 187 ? 12.719 41.531 0.527 1 90.75 187 TYR A CA 1
ATOM 1435 C C . TYR A 1 187 ? 13.859 40.562 0.773 1 90.75 187 TYR A C 1
ATOM 1437 O O . TYR A 1 187 ? 13.672 39.344 0.721 1 90.75 187 TYR A O 1
ATOM 1445 N N . PHE A 1 188 ? 15.008 41.031 0.894 1 91.06 188 PHE A N 1
ATOM 1446 C CA . PHE A 1 188 ? 16.156 40.25 1.335 1 91.06 188 PHE A CA 1
ATOM 1447 C C . PHE A 1 188 ? 17.047 41.062 2.262 1 91.06 188 PHE A C 1
ATOM 1449 O O . PHE A 1 188 ? 17.578 42.094 1.859 1 91.06 188 PHE A O 1
ATOM 1456 N N . GLY A 1 189 ? 17.172 40.656 3.498 1 91.5 189 GLY A N 1
ATOM 1457 C CA . GLY A 1 189 ? 17.984 41.375 4.473 1 91.5 189 GLY A CA 1
ATOM 1458 C C . GLY A 1 189 ? 17.797 40.875 5.891 1 91.5 189 GLY A C 1
ATOM 1459 O O . GLY A 1 189 ? 17.469 39.688 6.094 1 91.5 189 GLY A O 1
ATOM 1460 N N . ASN A 1 190 ? 18.047 41.75 6.828 1 92.81 190 ASN A N 1
ATOM 1461 C CA . ASN A 1 190 ? 17.875 41.375 8.227 1 92.81 190 ASN A CA 1
ATOM 1462 C C . ASN A 1 190 ? 16.406 41.125 8.57 1 92.81 190 ASN A C 1
ATOM 1464 O O . ASN A 1 190 ? 15.547 41.938 8.234 1 92.81 190 ASN A O 1
ATOM 1468 N N . ALA A 1 191 ? 16.156 40.031 9.242 1 90.94 191 ALA A N 1
ATOM 1469 C CA . ALA A 1 191 ? 14.781 39.625 9.539 1 90.94 191 ALA A CA 1
ATOM 1470 C C . ALA A 1 191 ? 14.07 40.656 10.383 1 90.94 191 ALA A C 1
ATOM 1472 O O . ALA A 1 191 ? 12.883 40.938 10.164 1 90.94 191 ALA A O 1
ATOM 1473 N N . GLN A 1 192 ? 14.742 41.281 11.305 1 87.31 192 GLN A N 1
ATOM 1474 C CA . GLN A 1 192 ? 14.133 42.219 12.242 1 87.31 192 GLN A CA 1
ATOM 1475 C C . GLN A 1 192 ? 13.781 43.562 11.555 1 87.31 192 GLN A C 1
ATOM 1477 O O . GLN A 1 192 ? 12.938 44.312 12.039 1 87.31 192 GLN A O 1
ATOM 1482 N N . ASP A 1 193 ? 14.422 43.812 10.391 1 90.19 193 ASP A N 1
ATOM 1483 C CA . ASP A 1 193 ? 14.203 45.062 9.68 1 90.19 193 ASP A CA 1
ATOM 1484 C C . ASP A 1 193 ? 13.125 44.906 8.602 1 90.19 193 ASP A C 1
ATOM 1486 O O . ASP A 1 193 ? 12.781 45.875 7.918 1 90.19 193 ASP A O 1
ATOM 1490 N N . ALA A 1 194 ? 12.641 43.781 8.492 1 89.31 194 ALA A N 1
ATOM 1491 C CA . ALA A 1 194 ? 11.727 43.469 7.387 1 89.31 194 ALA A CA 1
ATOM 1492 C C . ALA A 1 194 ? 10.453 44.312 7.484 1 89.31 194 ALA A C 1
ATOM 1494 O O . ALA A 1 194 ? 9.969 44.812 6.477 1 89.31 194 ALA A O 1
ATOM 1495 N N . VAL A 1 195 ? 9.93 44.406 8.695 1 87.56 195 VAL A N 1
ATOM 1496 C CA . VAL A 1 195 ? 8.688 45.156 8.891 1 87.56 195 VAL A CA 1
ATOM 1497 C C . VAL A 1 195 ? 8.906 46.625 8.555 1 87.56 195 VAL A C 1
ATOM 1499 O O . VAL A 1 195 ? 8.062 47.281 7.914 1 87.56 195 VAL A O 1
ATOM 1502 N N . ARG A 1 196 ? 10.031 47.156 8.953 1 87.12 196 ARG A N 1
ATOM 1503 C CA . ARG A 1 196 ? 10.375 48.562 8.695 1 87.12 196 ARG A CA 1
ATOM 1504 C C . ARG A 1 196 ? 10.578 48.812 7.207 1 87.12 196 ARG A C 1
ATOM 1506 O O . ARG A 1 196 ? 10.289 49.906 6.707 1 87.12 196 ARG A O 1
ATOM 1513 N N . TYR A 1 197 ? 11.102 47.875 6.555 1 89.56 197 TYR A N 1
ATOM 1514 C CA . TYR A 1 197 ? 11.359 47.938 5.121 1 89.56 197 TYR A CA 1
ATOM 1515 C C . TYR A 1 197 ? 10.078 48.25 4.355 1 89.56 197 TYR A C 1
ATOM 1517 O O . TYR A 1 197 ? 10.109 48.969 3.348 1 89.56 197 TYR A O 1
ATOM 1525 N N . PHE A 1 198 ? 8.914 47.875 4.832 1 89.06 198 PHE A N 1
ATOM 1526 C CA . PHE A 1 198 ? 7.66 48.031 4.102 1 89.06 198 PHE A CA 1
ATOM 1527 C C . PHE A 1 198 ? 6.852 49.219 4.656 1 89.06 198 PHE A C 1
ATOM 1529 O O . PHE A 1 198 ? 5.699 49.406 4.273 1 89.06 198 PHE A O 1
ATOM 1536 N N . GLN A 1 199 ? 7.328 49.938 5.551 1 84.88 199 GLN A N 1
ATOM 1537 C CA . GLN A 1 199 ? 6.648 51.062 6.176 1 84.88 199 GLN A CA 1
ATOM 1538 C C . GLN A 1 199 ? 6.211 52.094 5.129 1 84.88 199 GLN A C 1
ATOM 1540 O O . GLN A 1 199 ? 5.141 52.688 5.258 1 84.88 199 GLN A O 1
ATOM 1545 N N . PRO A 1 200 ? 7.051 52.281 4.09 1 83.31 200 PRO A N 1
ATOM 1546 C CA . PRO A 1 200 ? 6.656 53.281 3.078 1 83.31 200 PRO A CA 1
ATOM 1547 C C . PRO A 1 200 ? 5.352 52.906 2.375 1 83.31 200 PRO A C 1
ATOM 1549 O O . PRO A 1 200 ? 4.715 53.781 1.761 1 83.31 200 PRO A O 1
ATOM 1552 N N . LEU A 1 201 ? 5.02 51.719 2.396 1 86 201 LEU A N 1
ATOM 1553 C CA . LEU A 1 201 ? 3.779 51.312 1.756 1 86 201 LEU A CA 1
ATOM 1554 C C . LEU A 1 201 ? 2.568 51.75 2.566 1 86 201 LEU A C 1
ATOM 1556 O O . LEU A 1 201 ? 1.435 51.688 2.086 1 86 201 LEU A O 1
ATOM 1560 N N . ASN A 1 202 ? 2.654 52.281 3.771 1 79.75 202 ASN A N 1
ATOM 1561 C CA . ASN A 1 202 ? 1.644 52.875 4.641 1 79.75 202 ASN A CA 1
ATOM 1562 C C . ASN A 1 202 ? 0.538 51.875 4.977 1 79.75 202 ASN A C 1
ATOM 1564 O O . ASN A 1 202 ? -0.644 52.219 4.953 1 79.75 202 ASN A O 1
ATOM 1568 N N . ILE A 1 203 ? 0.908 50.656 5.07 1 80.12 203 ILE A N 1
ATOM 1569 C CA . ILE A 1 203 ? -0.047 49.656 5.539 1 80.12 203 ILE A CA 1
ATOM 1570 C C . ILE A 1 203 ? 0.091 49.469 7.047 1 80.12 203 ILE A C 1
ATOM 1572 O O . ILE A 1 203 ? 1.16 49.094 7.539 1 80.12 203 ILE A O 1
ATOM 1576 N N . PRO A 1 204 ? -0.991 49.812 7.762 1 76.94 204 PRO A N 1
ATOM 1577 C CA . PRO A 1 204 ? -0.883 49.781 9.227 1 76.94 204 PRO A CA 1
ATOM 1578 C C . PRO A 1 204 ? -0.629 48.406 9.773 1 76.94 204 PRO A C 1
ATOM 1580 O O . PRO A 1 204 ? -1.19 47.406 9.273 1 76.94 204 PRO A O 1
ATOM 1583 N N . GLN A 1 205 ? 0.359 48.312 10.586 1 73.56 205 GLN A N 1
ATOM 1584 C CA . GLN A 1 205 ? 0.603 47.094 11.336 1 73.56 205 GLN A CA 1
ATOM 1585 C C . GLN A 1 205 ? -0.381 46.938 12.492 1 73.56 205 GLN A C 1
ATOM 1587 O O . GLN A 1 205 ? -0.536 47.844 13.297 1 73.56 205 GLN A O 1
ATOM 1592 N N . ARG A 1 206 ? -1.144 45.906 12.484 1 74.5 206 ARG A N 1
ATOM 1593 C CA . ARG A 1 206 ? -2.102 45.688 13.562 1 74.5 206 ARG A CA 1
ATOM 1594 C C . ARG A 1 206 ? -1.389 45.344 14.867 1 74.5 206 ARG A C 1
ATOM 1596 O O . ARG A 1 206 ? -0.294 44.75 14.844 1 74.5 206 ARG A O 1
ATOM 1603 N N . GLN A 1 207 ? -1.962 45.719 15.938 1 71.44 207 GLN A N 1
ATOM 1604 C CA . GLN A 1 207 ? -1.389 45.469 17.25 1 71.44 207 GLN A CA 1
ATOM 1605 C C . GLN A 1 207 ? -1.435 43.969 17.594 1 71.44 207 GLN A C 1
ATOM 1607 O O . GLN A 1 207 ? -2.398 43.281 17.25 1 71.44 207 GLN A O 1
ATOM 1612 N N . MET A 1 208 ? -0.358 43.469 18.141 1 75.19 208 MET A N 1
ATOM 1613 C CA . MET A 1 208 ? -0.242 42.094 18.656 1 75.19 208 MET A CA 1
ATOM 1614 C C . MET A 1 208 ? -0.18 41.094 17.516 1 75.19 208 MET A C 1
ATOM 1616 O O . MET A 1 208 ? -0.812 40.031 17.594 1 75.19 208 MET A O 1
ATOM 1620 N N . TYR A 1 209 ? 0.39 41.625 16.391 1 80.81 209 TYR A N 1
ATOM 1621 C CA . TYR A 1 209 ? 0.622 40.719 15.273 1 80.81 209 TYR A CA 1
ATOM 1622 C C . TYR A 1 209 ? 2.053 40.188 15.281 1 80.81 209 TYR A C 1
ATOM 1624 O O . TYR A 1 209 ? 2.994 40.938 15.547 1 80.81 209 TYR A O 1
ATOM 1632 N N . ASN A 1 210 ? 2.119 38.969 15.055 1 84.94 210 ASN A N 1
ATOM 1633 C CA . ASN A 1 210 ? 3.406 38.406 14.68 1 84.94 210 ASN A CA 1
ATOM 1634 C C . ASN A 1 210 ? 3.932 39 13.383 1 84.94 210 ASN A C 1
ATOM 1636 O O . ASN A 1 210 ? 3.191 39.125 12.406 1 84.94 210 ASN A O 1
ATOM 1640 N N . PRO A 1 211 ? 5.141 39.562 13.445 1 84.38 211 PRO A N 1
ATOM 1641 C CA . PRO A 1 211 ? 5.691 40.156 12.227 1 84.38 211 PRO A CA 1
ATOM 1642 C C . PRO A 1 211 ? 5.539 39.25 11 1 84.38 211 PRO A C 1
ATOM 1644 O O . PRO A 1 211 ? 5.277 39.75 9.898 1 84.38 211 PRO A O 1
ATOM 1647 N N . ALA A 1 212 ? 5.711 38 11.227 1 85.94 212 ALA A N 1
ATOM 1648 C CA . ALA A 1 212 ? 5.578 37.062 10.109 1 85.94 212 ALA A CA 1
ATOM 1649 C C . ALA A 1 212 ? 4.16 37.094 9.547 1 85.94 212 ALA A C 1
ATOM 1651 O O . ALA A 1 212 ? 3.969 36.969 8.336 1 85.94 212 ALA A O 1
ATOM 1652 N N . ASP A 1 213 ? 3.25 37.188 10.422 1 84.38 213 ASP A N 1
ATOM 1653 C CA . ASP A 1 213 ? 1.855 37.25 9.992 1 84.38 213 ASP A CA 1
ATOM 1654 C C . ASP A 1 213 ? 1.572 38.5 9.188 1 84.38 213 ASP A C 1
ATOM 1656 O O . ASP A 1 213 ? 0.833 38.469 8.195 1 84.38 213 ASP A O 1
ATOM 1660 N N . TYR A 1 214 ? 2.098 39.531 9.68 1 84.25 214 TYR A N 1
ATOM 1661 C CA . TYR A 1 214 ? 1.945 40.781 8.984 1 84.25 214 TYR A CA 1
ATOM 1662 C C . TYR A 1 214 ? 2.555 40.719 7.586 1 84.25 214 TYR A C 1
ATOM 1664 O O . TYR A 1 214 ? 1.938 41.156 6.613 1 84.25 214 TYR A O 1
ATOM 1672 N N . LEU A 1 215 ? 3.719 40.25 7.492 1 85.12 215 LEU A N 1
ATOM 1673 C CA . LEU A 1 215 ? 4.426 40.125 6.223 1 85.12 215 LEU A CA 1
ATOM 1674 C C . LEU A 1 215 ? 3.672 39.219 5.258 1 85.12 215 LEU A C 1
ATOM 1676 O O . LEU A 1 215 ? 3.588 39.5 4.062 1 85.12 215 LEU A O 1
ATOM 1680 N N . MET A 1 216 ? 3.168 38.125 5.812 1 82.12 216 MET A N 1
ATOM 1681 C CA . MET A 1 216 ? 2.416 37.219 4.98 1 82.12 216 MET A CA 1
ATOM 1682 C C . MET A 1 216 ? 1.147 37.875 4.441 1 82.12 216 MET A C 1
ATOM 1684 O O . MET A 1 216 ? 0.727 37.562 3.316 1 82.12 216 MET A O 1
ATOM 1688 N N . GLU A 1 217 ? 0.56 38.594 5.285 1 79.69 217 GLU A N 1
ATOM 1689 C CA . GLU A 1 217 ? -0.626 39.344 4.855 1 79.69 217 GLU A CA 1
ATOM 1690 C C . GLU A 1 217 ? -0.298 40.281 3.709 1 79.69 217 GLU A C 1
ATOM 1692 O O . GLU A 1 217 ? -1.101 40.469 2.789 1 79.69 217 GLU A O 1
ATOM 1697 N N . LEU A 1 218 ? 0.832 40.906 3.807 1 81.56 218 LEU A N 1
ATOM 1698 C CA . LEU A 1 218 ? 1.279 41.812 2.764 1 81.56 218 LEU A CA 1
ATOM 1699 C C . LEU A 1 218 ? 1.516 41.062 1.452 1 81.56 218 LEU A C 1
ATOM 1701 O O . LEU A 1 218 ? 1.205 41.594 0.377 1 81.56 218 LEU A O 1
ATOM 1705 N N . LEU A 1 219 ? 2.051 39.906 1.553 1 81.31 219 LEU A N 1
ATOM 1706 C CA . LEU A 1 219 ? 2.447 39.156 0.374 1 81.31 219 LEU A CA 1
ATOM 1707 C C . LEU A 1 219 ? 1.238 38.469 -0.276 1 81.31 219 LEU A C 1
ATOM 1709 O O . LEU A 1 219 ? 1.311 38.031 -1.426 1 81.31 219 LEU A O 1
ATOM 1713 N N . THR A 1 220 ? 0.186 38.312 0.467 1 76.75 220 THR A N 1
ATOM 1714 C CA . THR A 1 220 ? -1.012 37.688 -0.084 1 76.75 220 THR A CA 1
ATOM 1715 C C . THR A 1 220 ? -2.066 38.75 -0.418 1 76.75 220 THR A C 1
ATOM 1717 O O . THR A 1 220 ? -3.207 38.406 -0.737 1 76.75 220 THR A O 1
ATOM 1720 N N . ALA A 1 221 ? -1.732 39.938 -0.344 1 76.5 221 ALA A N 1
ATOM 1721 C CA . ALA A 1 221 ? -2.65 41.062 -0.612 1 76.5 221 ALA A CA 1
ATOM 1722 C C . ALA A 1 221 ? -2.969 41.156 -2.102 1 76.5 221 ALA A C 1
ATOM 1724 O O . ALA A 1 221 ? -2.611 40.25 -2.879 1 76.5 221 ALA A O 1
ATOM 1725 N N . ASP A 1 222 ? -3.666 42.125 -2.484 1 79 222 ASP A N 1
ATOM 1726 C CA . ASP A 1 222 ? -4.113 42.344 -3.855 1 79 222 ASP A CA 1
ATOM 1727 C C . ASP A 1 222 ? -2.928 42.562 -4.793 1 79 222 ASP A C 1
ATOM 1729 O O . ASP A 1 222 ? -1.829 42.875 -4.34 1 79 222 ASP A O 1
ATOM 1733 N N . ASP A 1 223 ? -3.143 42.312 -6.07 1 83.31 223 ASP A N 1
ATOM 1734 C CA . ASP A 1 223 ? -2.104 42.375 -7.094 1 83.31 223 ASP A CA 1
ATOM 1735 C C . ASP A 1 223 ? -1.513 43.781 -7.164 1 83.31 223 ASP A C 1
ATOM 1737 O O . ASP A 1 223 ? -0.322 43.969 -7.438 1 83.31 223 ASP A O 1
ATOM 1741 N N . ARG A 1 224 ? -2.299 44.781 -6.891 1 86.38 224 ARG A N 1
ATOM 1742 C CA . ARG A 1 224 ? -1.814 46.156 -6.934 1 86.38 224 ARG A CA 1
ATOM 1743 C C . ARG A 1 224 ? -0.74 46.406 -5.875 1 86.38 224 ARG A C 1
ATOM 1745 O O . ARG A 1 224 ? 0.284 47.031 -6.152 1 86.38 224 ARG A O 1
ATOM 1752 N N . LEU A 1 225 ? -0.991 45.875 -4.711 1 86.62 225 LEU A N 1
ATOM 1753 C CA . LEU A 1 225 ? -0.024 46.031 -3.627 1 86.62 225 LEU A CA 1
ATOM 1754 C C . LEU A 1 225 ? 1.247 45.25 -3.918 1 86.62 225 LEU A C 1
ATOM 1756 O O . LEU A 1 225 ? 2.35 45.688 -3.59 1 86.62 225 LEU A O 1
ATOM 1760 N N . ILE A 1 226 ? 1.115 44.125 -4.488 1 87.94 226 ILE A N 1
ATOM 1761 C CA . ILE A 1 226 ? 2.258 43.281 -4.816 1 87.94 226 ILE A CA 1
ATOM 1762 C C . ILE A 1 226 ? 3.15 44 -5.832 1 87.94 226 ILE A C 1
ATOM 1764 O O . ILE A 1 226 ? 4.379 43.906 -5.75 1 87.94 226 ILE A O 1
ATOM 1768 N N . ASP A 1 227 ? 2.492 44.656 -6.73 1 89 227 ASP A N 1
ATOM 1769 C CA . ASP A 1 227 ? 3.258 45.438 -7.703 1 89 227 ASP A CA 1
ATOM 1770 C C . ASP A 1 227 ? 4.043 46.562 -7.02 1 89 227 ASP A C 1
ATOM 1772 O O . ASP A 1 227 ? 5.184 46.844 -7.395 1 89 227 ASP A O 1
ATOM 1776 N N . GLN A 1 228 ? 3.396 47.188 -6.094 1 89.5 228 GLN A N 1
ATOM 1777 C CA . GLN A 1 228 ? 4.07 48.219 -5.336 1 89.5 228 GLN A CA 1
ATOM 1778 C C . GLN A 1 228 ? 5.258 47.656 -4.555 1 89.5 228 GLN A C 1
ATOM 1780 O O . GLN A 1 228 ? 6.293 48.312 -4.434 1 89.5 228 GLN A O 1
ATOM 1785 N N . ILE A 1 229 ? 5.082 46.5 -4.074 1 89.94 229 ILE A N 1
ATOM 1786 C CA . ILE A 1 229 ? 6.133 45.844 -3.309 1 89.94 229 ILE A CA 1
ATOM 1787 C C . ILE A 1 229 ? 7.324 45.531 -4.219 1 89.94 229 ILE A C 1
ATOM 1789 O O . ILE A 1 229 ? 8.477 45.781 -3.84 1 89.94 229 ILE A O 1
ATOM 1793 N N . HIS A 1 230 ? 7.039 45.062 -5.379 1 89.44 230 HIS A N 1
ATOM 1794 C CA . HIS A 1 230 ? 8.102 44.75 -6.332 1 89.44 230 HIS A CA 1
ATOM 1795 C C . HIS A 1 230 ? 8.828 46.031 -6.758 1 89.44 230 HIS A C 1
ATOM 1797 O O . HIS A 1 230 ? 10.047 46.031 -6.953 1 89.44 230 HIS A O 1
ATOM 1803 N N . LEU A 1 231 ? 8.086 47.062 -6.957 1 88.69 231 LEU A N 1
ATOM 1804 C CA . LEU A 1 231 ? 8.672 48.344 -7.336 1 88.69 231 LEU A CA 1
ATOM 1805 C C . LEU A 1 231 ? 9.57 48.906 -6.223 1 88.69 231 LEU A C 1
ATOM 1807 O O . LEU A 1 231 ? 10.648 49.406 -6.492 1 88.69 231 LEU A O 1
ATOM 1811 N N . LEU A 1 232 ? 9.078 48.781 -5.027 1 89.06 232 LEU A N 1
ATOM 1812 C CA . LEU A 1 232 ? 9.867 49.219 -3.875 1 89.06 232 LEU A CA 1
ATOM 1813 C C . LEU A 1 232 ? 11.18 48.438 -3.809 1 89.06 232 LEU A C 1
ATOM 1815 O O . LEU A 1 232 ? 12.234 49 -3.549 1 89.06 232 LEU A O 1
ATOM 1819 N N . ALA A 1 233 ? 11.094 47.156 -3.961 1 89.19 233 ALA A N 1
ATOM 1820 C CA . ALA A 1 233 ? 12.258 46.281 -3.914 1 89.19 233 ALA A CA 1
ATOM 1821 C C . ALA A 1 233 ? 13.25 46.625 -5.031 1 89.19 233 ALA A C 1
ATOM 1823 O O . ALA A 1 233 ? 14.461 46.625 -4.812 1 89.19 233 ALA A O 1
ATOM 1824 N N . SER A 1 234 ? 12.703 46.875 -6.215 1 87.88 234 SER A N 1
ATOM 1825 C CA . SER A 1 234 ? 13.547 47.219 -7.348 1 87.88 234 SER A CA 1
ATOM 1826 C C . SER A 1 234 ? 14.25 48.562 -7.117 1 87.88 234 SER A C 1
ATOM 1828 O O . SER A 1 234 ? 15.43 48.719 -7.453 1 87.88 234 SER A O 1
ATOM 1830 N N . ASN A 1 235 ? 13.555 49.5 -6.598 1 86.81 235 ASN A N 1
ATOM 1831 C CA . ASN A 1 235 ? 14.117 50.812 -6.316 1 86.81 235 ASN A CA 1
ATOM 1832 C C . ASN A 1 235 ? 15.234 50.75 -5.273 1 86.81 235 ASN A C 1
ATOM 1834 O O . ASN A 1 235 ? 16.266 51.375 -5.418 1 86.81 235 ASN A O 1
ATOM 1838 N N . LYS A 1 236 ? 15.008 50 -4.301 1 85.81 236 LYS A N 1
ATOM 1839 C CA . LYS A 1 236 ? 16 49.844 -3.24 1 85.81 236 LYS A CA 1
ATOM 1840 C C . LYS A 1 236 ? 17.25 49.125 -3.744 1 85.81 236 LYS A C 1
ATOM 1842 O O . LYS A 1 236 ? 18.375 49.469 -3.34 1 85.81 236 LYS A O 1
ATOM 1847 N N . ARG A 1 237 ? 17.094 48.156 -4.59 1 83.69 237 ARG A N 1
ATOM 1848 C CA . ARG A 1 237 ? 18.219 47.469 -5.184 1 83.69 237 ARG A CA 1
ATOM 1849 C C . ARG A 1 237 ? 19.047 48.375 -6.07 1 83.69 237 ARG A C 1
ATOM 1851 O O . ARG A 1 237 ? 20.266 48.312 -6.086 1 83.69 237 ARG A O 1
ATOM 1858 N N . GLN A 1 238 ? 18.375 49.25 -6.746 1 80.81 238 GLN A N 1
ATOM 1859 C CA . GLN A 1 238 ? 19.062 50.219 -7.605 1 80.81 238 GLN A CA 1
ATOM 1860 C C . GLN A 1 238 ? 19.812 51.25 -6.781 1 80.81 238 GLN A C 1
ATOM 1862 O O . GLN A 1 238 ? 20.922 51.656 -7.137 1 80.81 238 GLN A O 1
ATOM 1867 N N . GLU A 1 239 ? 19.172 51.594 -5.715 1 79.31 239 GLU A N 1
ATOM 1868 C CA . GLU A 1 239 ? 19.828 52.562 -4.82 1 79.31 239 GLU A CA 1
ATOM 1869 C C . GLU A 1 239 ? 21.094 51.969 -4.203 1 79.31 239 GLU A C 1
ATOM 1871 O O . GLU A 1 239 ? 22.109 52.656 -4.109 1 79.31 239 GLU A O 1
ATOM 1876 N N . GLU A 1 240 ? 20.984 50.75 -3.805 1 76.81 240 GLU A N 1
ATOM 1877 C CA . GLU A 1 240 ? 22.141 50.062 -3.209 1 76.81 240 GLU A CA 1
ATOM 1878 C C . GLU A 1 240 ? 23.25 49.844 -4.234 1 76.81 240 GLU A C 1
ATOM 1880 O O . GLU A 1 240 ? 24.422 50 -3.914 1 76.81 240 GLU A O 1
ATOM 1885 N N . ALA A 1 241 ? 22.859 49.469 -5.398 1 73.69 241 ALA A N 1
ATOM 1886 C CA . ALA A 1 241 ? 23.828 49.312 -6.477 1 73.69 241 ALA A CA 1
ATOM 1887 C C . ALA A 1 241 ? 24.516 50.656 -6.785 1 73.69 241 ALA A C 1
ATOM 1889 O O . ALA A 1 241 ? 25.719 50.688 -7.043 1 73.69 241 ALA A O 1
ATOM 1890 N N . PHE A 1 242 ? 23.781 51.688 -6.699 1 68.5 242 PHE A N 1
ATOM 1891 C CA . PHE A 1 242 ? 24.297 53.031 -6.957 1 68.5 242 PHE A CA 1
ATOM 1892 C C . PHE A 1 242 ? 25.266 53.438 -5.855 1 68.5 242 PHE A C 1
ATOM 1894 O O . PHE A 1 242 ? 26.344 53.969 -6.137 1 68.5 242 PHE A O 1
ATOM 1901 N N . MET A 1 243 ? 24.938 53.156 -4.676 1 68.94 243 MET A N 1
ATOM 1902 C CA . MET A 1 243 ? 25.781 53.5 -3.539 1 68.94 243 MET A CA 1
ATOM 1903 C C . MET A 1 243 ? 27.078 52.688 -3.557 1 68.94 243 MET A C 1
ATOM 1905 O O . MET A 1 243 ? 28.141 53.219 -3.234 1 68.94 243 MET A O 1
ATOM 1909 N N . THR A 1 244 ? 26.969 51.438 -3.844 1 67.19 244 THR A N 1
ATOM 1910 C CA . THR A 1 244 ? 28.156 50.562 -3.92 1 67.19 244 THR A CA 1
ATOM 1911 C C . THR A 1 244 ? 29.078 51.031 -5.047 1 67.19 244 THR A C 1
ATOM 1913 O O . THR A 1 244 ? 30.297 51.031 -4.891 1 67.19 244 THR A O 1
ATOM 1916 N N . LYS A 1 245 ? 28.672 51.469 -6.125 1 64.94 245 LYS A N 1
ATOM 1917 C CA . LYS A 1 245 ? 29.453 52 -7.23 1 64.94 245 LYS A CA 1
ATOM 1918 C C . LYS A 1 245 ? 30.109 53.312 -6.84 1 64.94 245 LYS A C 1
ATOM 1920 O O . LYS A 1 245 ? 31.266 53.562 -7.195 1 64.94 245 LYS A O 1
ATOM 1925 N N . GLN A 1 246 ? 29.391 54.094 -6.129 1 59.66 246 GLN A N 1
ATOM 1926 C CA . GLN A 1 246 ? 29.953 55.344 -5.688 1 59.66 246 GLN A CA 1
ATOM 1927 C C . GLN A 1 246 ? 31.062 55.125 -4.656 1 59.66 246 GLN A C 1
ATOM 1929 O O . GLN A 1 246 ? 32.094 55.812 -4.68 1 59.66 246 GLN A O 1
ATOM 1934 N N . ASN A 1 247 ? 30.797 54.156 -3.811 1 58.12 247 ASN A N 1
ATOM 1935 C CA . ASN A 1 247 ? 31.828 53.844 -2.814 1 58.12 247 ASN A CA 1
ATOM 1936 C C . ASN A 1 247 ? 33.031 53.188 -3.443 1 58.12 247 ASN A C 1
ATOM 1938 O O . ASN A 1 247 ? 34.156 53.375 -3 1 58.12 247 ASN A O 1
ATOM 1942 N N . HIS A 1 248 ? 32.812 52.344 -4.305 1 53.81 248 HIS A N 1
ATOM 1943 C CA . HIS A 1 248 ? 33.938 51.781 -5.039 1 53.81 248 HIS A CA 1
ATOM 1944 C C . HIS A 1 248 ? 34.688 52.844 -5.828 1 53.81 248 HIS A C 1
ATOM 1946 O O . HIS A 1 248 ? 35.906 52.75 -6.023 1 53.81 248 HIS A O 1
ATOM 1952 N N . SER A 1 249 ? 34.094 53.812 -6.309 1 50.28 249 SER A N 1
ATOM 1953 C CA . SER A 1 249 ? 34.812 54.906 -6.973 1 50.28 249 SER A CA 1
ATOM 1954 C C . SER A 1 249 ? 35.719 55.656 -5.988 1 50.28 249 SER A C 1
ATOM 1956 O O . SER A 1 249 ? 36.812 56.094 -6.34 1 50.28 249 SER A O 1
ATOM 1958 N N . HIS A 1 250 ? 35.375 55.781 -4.75 1 45.84 250 HIS A N 1
ATOM 1959 C CA . HIS A 1 250 ? 36.25 56.469 -3.807 1 45.84 250 HIS A CA 1
ATOM 1960 C C . HIS A 1 250 ? 37.406 55.562 -3.344 1 45.84 250 HIS A C 1
ATOM 1962 O O . HIS A 1 250 ? 38.5 56.031 -3.111 1 45.84 250 HIS A O 1
ATOM 1968 N N . HIS A 1 251 ? 37.219 54.312 -3.055 1 40.34 251 HIS A N 1
ATOM 1969 C CA . HIS A 1 251 ? 38.281 53.438 -2.57 1 40.34 251 HIS A CA 1
ATOM 1970 C C . HIS A 1 251 ? 39.156 52.938 -3.717 1 40.34 251 HIS A C 1
ATOM 1972 O O . HIS A 1 251 ? 40.219 52.375 -3.486 1 40.34 251 HIS A O 1
ATOM 1978 N N . GLN A 1 252 ? 38.781 52.906 -4.898 1 39.91 252 GLN A N 1
ATOM 1979 C CA . GLN A 1 252 ? 39.719 52.5 -5.945 1 39.91 252 GLN A CA 1
ATOM 1980 C C . GLN A 1 252 ? 40.875 53.469 -6.047 1 39.91 252 GLN A C 1
ATOM 1982 O O . GLN A 1 252 ? 41.844 53.219 -6.777 1 39.91 252 GLN A O 1
ATOM 1987 N N . GLN A 1 253 ? 40.906 54.656 -5.527 1 36.28 253 GLN A N 1
ATOM 1988 C CA . GLN A 1 253 ? 42.125 55.406 -5.754 1 36.28 253 GLN A CA 1
ATOM 1989 C C . GLN A 1 253 ? 43.312 54.719 -5.07 1 36.28 253 GLN A C 1
ATOM 1991 O O . GLN A 1 253 ? 44.469 54.812 -5.555 1 36.28 253 GLN A O 1
ATOM 1996 N N . THR A 1 254 ? 43.25 54.281 -3.789 1 35.06 254 THR A N 1
ATOM 1997 C CA . THR A 1 254 ? 44.5 53.875 -3.152 1 35.06 254 THR A CA 1
ATOM 1998 C C . THR A 1 254 ? 44.969 52.531 -3.664 1 35.06 254 THR A C 1
ATOM 2000 O O . THR A 1 254 ? 46.156 52.312 -3.844 1 35.06 254 THR A O 1
ATOM 2003 N N . ILE A 1 255 ? 44.156 51.438 -3.719 1 33.72 255 ILE A N 1
ATOM 2004 C CA . ILE A 1 255 ? 44.688 50.094 -3.922 1 33.72 255 ILE A CA 1
ATOM 2005 C C . ILE A 1 255 ? 44.969 49.875 -5.41 1 33.72 255 ILE A C 1
ATOM 2007 O O . ILE A 1 255 ? 45.406 48.781 -5.809 1 33.72 255 ILE A O 1
ATOM 2011 N N . ILE A 1 256 ? 44.656 50.781 -6.324 1 32.31 256 ILE A N 1
ATOM 2012 C CA . ILE A 1 256 ? 44.844 50.438 -7.73 1 32.31 256 ILE A CA 1
ATOM 2013 C C . ILE A 1 256 ? 46.344 50.312 -8.031 1 32.31 256 ILE A C 1
ATOM 2015 O O . ILE A 1 256 ? 46.719 50 -9.156 1 32.31 256 ILE A O 1
ATOM 2019 N N . SER A 1 257 ? 47.188 50.906 -7.152 1 31.19 257 SER A N 1
ATOM 2020 C CA . SER A 1 257 ? 48.531 50.906 -7.695 1 31.19 257 SER A CA 1
ATOM 2021 C C . SER A 1 257 ? 49.031 49.469 -7.922 1 31.19 257 SER A C 1
ATOM 2023 O O . SER A 1 257 ? 49.844 49.219 -8.82 1 31.19 257 SER A O 1
ATOM 2025 N N . LYS A 1 258 ? 49 48.594 -6.848 1 31.2 258 LYS A N 1
ATOM 2026 C CA . LYS A 1 258 ? 50 47.531 -6.957 1 31.2 258 LYS A CA 1
ATOM 2027 C C . LYS A 1 258 ? 49.625 46.5 -8.031 1 31.2 258 LYS A C 1
ATOM 2029 O O . LYS A 1 258 ? 50.5 45.875 -8.633 1 31.2 258 LYS A O 1
ATOM 2034 N N . SER A 1 259 ? 48.406 45.906 -8 1 28.62 259 SER A N 1
ATOM 2035 C CA . SER A 1 259 ? 48.281 44.625 -8.672 1 28.62 259 SER A CA 1
ATOM 2036 C C . SER A 1 259 ? 48.031 44.781 -10.164 1 28.62 259 SER A C 1
ATOM 2038 O O . SER A 1 259 ? 46.906 44.625 -10.633 1 28.62 259 SER A O 1
ATOM 2040 N N . ASN A 1 260 ? 48.5 45.844 -10.82 1 28.11 260 ASN A N 1
ATOM 2041 C CA . ASN A 1 260 ? 48.281 45.969 -12.258 1 28.11 260 ASN A CA 1
ATOM 2042 C C . ASN A 1 260 ? 48.75 44.719 -13.016 1 28.11 260 ASN A C 1
ATOM 2044 O O . ASN A 1 260 ? 48.812 44.719 -14.242 1 28.11 260 ASN A O 1
ATOM 2048 N N . GLU A 1 261 ? 49.781 44.031 -12.422 1 27.31 261 GLU A N 1
ATOM 2049 C CA . GLU A 1 261 ? 50.5 43.312 -13.453 1 27.31 261 GLU A CA 1
ATOM 2050 C C . GLU A 1 261 ? 49.594 42.375 -14.242 1 27.31 261 GLU A C 1
ATOM 2052 O O . GLU A 1 261 ? 49.625 42.344 -15.469 1 27.31 261 GLU A O 1
ATOM 2057 N N . HIS A 1 262 ? 49.406 41.031 -13.797 1 26.02 262 HIS A N 1
ATOM 2058 C CA . HIS A 1 262 ? 49.25 39.906 -14.672 1 26.02 262 HIS A CA 1
ATOM 2059 C C . HIS A 1 262 ? 47.781 39.781 -15.141 1 26.02 262 HIS A C 1
ATOM 2061 O O . HIS A 1 262 ? 46.938 39.312 -14.383 1 26.02 262 HIS A O 1
ATOM 2067 N N . SER A 1 263 ? 47.219 40.75 -15.828 1 27.28 263 SER A N 1
ATOM 2068 C CA . SER A 1 263 ? 45.906 40.656 -16.469 1 27.28 263 SER A CA 1
ATOM 2069 C C . SER A 1 263 ? 45.844 39.531 -17.469 1 27.28 263 SER A C 1
ATOM 2071 O O . SER A 1 263 ? 45.875 39.75 -18.672 1 27.28 263 SER A O 1
ATOM 2073 N N . ASP A 1 264 ? 46.688 38.469 -17.281 1 25.12 264 ASP A N 1
ATOM 2074 C CA . ASP A 1 264 ? 46.656 37.5 -18.375 1 25.12 264 ASP A CA 1
ATOM 2075 C C . ASP A 1 264 ? 45.188 37.156 -18.75 1 25.12 264 ASP A C 1
ATOM 2077 O O . ASP A 1 264 ? 44.281 37.375 -17.953 1 25.12 264 ASP A O 1
ATOM 2081 N N . GLY A 1 265 ? 45 36.719 -20.031 1 24.09 265 GLY A N 1
ATOM 2082 C CA . GLY A 1 265 ? 43.938 36.312 -20.969 1 24.09 265 GLY A CA 1
ATOM 2083 C C . GLY A 1 265 ? 42.938 35.344 -20.344 1 24.09 265 GLY A C 1
ATOM 2084 O O . GLY A 1 265 ? 43.312 34.281 -19.859 1 24.09 265 GLY A O 1
ATOM 2085 N N . PHE A 1 266 ? 42.062 35.906 -19.656 1 25.72 266 PHE A N 1
ATOM 2086 C CA . PHE A 1 266 ? 40.938 35.031 -19.344 1 25.72 266 PHE A CA 1
ATOM 2087 C C . PHE A 1 266 ? 40.438 34.312 -20.578 1 25.72 266 PHE A C 1
ATOM 2089 O O . PHE A 1 266 ? 39.875 34.938 -21.484 1 25.72 266 PHE A O 1
ATOM 2096 N N . SER A 1 267 ? 41.281 33.5 -21.234 1 22.59 267 SER A N 1
ATOM 2097 C CA . SER A 1 267 ? 40.844 32.594 -22.281 1 22.59 267 SER A CA 1
ATOM 2098 C C . SER A 1 267 ? 39.438 32.062 -21.984 1 22.59 267 SER A C 1
ATOM 2100 O O . SER A 1 267 ? 39.094 31.828 -20.828 1 22.59 267 SER A O 1
ATOM 2102 N N . LYS A 1 268 ? 38.625 32.281 -22.984 1 28.3 268 LYS A N 1
ATOM 2103 C CA . LYS A 1 268 ? 37.281 31.703 -23.203 1 28.3 268 LYS A CA 1
ATOM 2104 C C . LYS A 1 268 ? 37.25 30.219 -22.844 1 28.3 268 LYS A C 1
ATOM 2106 O O . LYS A 1 268 ? 37.562 29.375 -23.688 1 28.3 268 LYS A O 1
ATOM 2111 N N . GLN A 1 269 ? 37.875 29.797 -21.781 1 24 269 GLN A N 1
ATOM 2112 C CA . GLN A 1 269 ? 37.594 28.375 -21.703 1 24 269 GLN A CA 1
ATOM 2113 C C . GLN A 1 269 ? 36.094 28.094 -21.812 1 24 269 GLN A C 1
ATOM 2115 O O . GLN A 1 269 ? 35.281 28.641 -21.047 1 24 269 GLN A O 1
ATOM 2120 N N . GLU A 1 270 ? 35.562 27.812 -23.047 1 25.06 270 GLU A N 1
ATOM 2121 C CA . GLU A 1 270 ? 34.312 27.188 -23.438 1 25.06 270 GLU A CA 1
ATOM 2122 C C . GLU A 1 270 ? 33.781 26.266 -22.344 1 25.06 270 GLU A C 1
ATOM 2124 O O . GLU A 1 270 ? 34.531 25.484 -21.766 1 25.06 270 GLU A O 1
ATOM 2129 N N . VAL A 1 271 ? 32.75 26.734 -21.797 1 27.45 271 VAL A N 1
ATOM 2130 C CA . VAL A 1 271 ? 31.859 25.984 -20.906 1 27.45 271 VAL A CA 1
ATOM 2131 C C . VAL A 1 271 ? 31.594 24.594 -21.484 1 27.45 271 VAL A C 1
ATOM 2133 O O . VAL A 1 271 ? 30.781 24.453 -22.391 1 27.45 271 VAL A O 1
ATOM 2136 N N . VAL A 1 272 ? 32.688 23.938 -22.125 1 25.66 272 VAL A N 1
ATOM 2137 C CA . VAL A 1 272 ? 32.312 22.578 -22.516 1 25.66 272 VAL A CA 1
ATOM 2138 C C . VAL A 1 272 ? 31.625 21.875 -21.344 1 25.66 272 VAL A C 1
ATOM 2140 O O . VAL A 1 272 ? 32.188 21.719 -20.266 1 25.66 272 VAL A O 1
ATOM 2143 N N . PHE A 1 273 ? 30.328 21.969 -21.312 1 27.92 273 PHE A N 1
ATOM 2144 C CA . PHE A 1 273 ? 29.422 21.047 -20.625 1 27.92 273 PHE A CA 1
ATOM 2145 C C . PHE A 1 273 ? 29.938 19.609 -20.719 1 27.92 273 PHE A C 1
ATOM 2147 O O . PHE A 1 273 ? 29.344 18.781 -21.406 1 27.92 273 PHE A O 1
ATOM 2154 N N . HIS A 1 274 ? 31.25 19.391 -21.188 1 26 274 HIS A N 1
ATOM 2155 C CA . HIS A 1 274 ? 31.609 17.984 -21.344 1 26 274 HIS A CA 1
ATOM 2156 C C . HIS A 1 274 ? 31.359 17.203 -20.062 1 26 274 HIS A C 1
ATOM 2158 O O . HIS A 1 274 ? 31.766 17.641 -18.969 1 26 274 HIS A O 1
ATOM 2164 N N . ASP A 1 275 ? 30.359 16.344 -20.078 1 30.33 275 ASP A N 1
ATOM 2165 C CA . ASP A 1 275 ? 30.172 15.141 -19.266 1 30.33 275 ASP A CA 1
ATOM 2166 C C . ASP A 1 275 ? 31.516 14.562 -18.844 1 30.33 275 ASP A C 1
ATOM 2168 O O . ASP A 1 275 ? 31.609 13.844 -17.844 1 30.33 275 ASP A O 1
ATOM 2172 N N . ASN A 1 276 ? 32.594 14.562 -19.859 1 28.53 276 ASN A N 1
ATOM 2173 C CA . ASN A 1 276 ? 33.875 13.867 -19.844 1 28.53 276 ASN A CA 1
ATOM 2174 C C . ASN A 1 276 ? 34.875 14.516 -18.875 1 28.53 276 ASN A C 1
ATOM 2176 O O . ASN A 1 276 ? 36.094 14.359 -19.016 1 28.53 276 ASN A O 1
ATOM 2180 N N . LEU A 1 277 ? 34.719 15.727 -18.531 1 30.31 277 LEU A N 1
ATOM 2181 C CA . LEU A 1 277 ? 35.844 16.188 -17.719 1 30.31 277 LEU A CA 1
ATOM 2182 C C . LEU A 1 277 ? 36.094 15.242 -16.547 1 30.31 277 LEU A C 1
ATOM 2184 O O . LEU A 1 277 ? 35.594 15.477 -15.445 1 30.31 277 LEU A O 1
ATOM 2188 N N . ASP A 1 278 ? 35.812 14 -16.688 1 31.31 278 ASP A N 1
ATOM 2189 C CA . ASP A 1 278 ? 36.469 12.914 -15.945 1 31.31 278 ASP A CA 1
ATOM 2190 C C . ASP A 1 278 ? 37.969 13.141 -15.828 1 31.31 278 ASP A C 1
ATOM 2192 O O . ASP A 1 278 ? 38.688 12.266 -15.359 1 31.31 278 ASP A O 1
ATOM 2196 N N . ASN A 1 279 ? 38.656 13.82 -16.812 1 30.47 279 ASN A N 1
ATOM 2197 C CA . ASN A 1 279 ? 40.031 13.453 -17.031 1 30.47 279 ASN A CA 1
ATOM 2198 C C . ASN A 1 279 ? 40.875 13.625 -15.773 1 30.47 279 ASN A C 1
ATOM 2200 O O . ASN A 1 279 ? 41.625 12.719 -15.383 1 30.47 279 ASN A O 1
ATOM 2204 N N . ASN A 1 280 ? 41.75 14.797 -15.586 1 31.64 280 ASN A N 1
ATOM 2205 C CA . ASN A 1 280 ? 43.031 14.781 -14.914 1 31.64 280 ASN A CA 1
ATOM 2206 C C . ASN A 1 280 ? 42.875 14.656 -13.398 1 31.64 280 ASN A C 1
ATOM 2208 O O . ASN A 1 280 ? 43.75 14.125 -12.727 1 31.64 280 ASN A O 1
ATOM 2212 N N . SER A 1 281 ? 42.375 15.742 -12.656 1 34.34 281 SER A N 1
ATOM 2213 C CA . SER A 1 281 ? 42.5 15.5 -11.219 1 34.34 281 SER A CA 1
ATOM 2214 C C . SER A 1 281 ? 41.625 14.32 -10.781 1 34.34 281 SER A C 1
ATOM 2216 O O . SER A 1 281 ? 40.438 14.273 -11.078 1 34.34 281 SER A O 1
ATOM 2218 N N . HIS A 1 282 ? 41.938 13.078 -10.789 1 37.06 282 HIS A N 1
ATOM 2219 C CA . HIS A 1 282 ? 41.469 11.781 -10.305 1 37.06 282 HIS A CA 1
ATOM 2220 C C . HIS A 1 282 ? 40.531 11.945 -9.125 1 37.06 282 HIS A C 1
ATOM 2222 O O . HIS A 1 282 ? 40.531 11.109 -8.219 1 37.06 282 HIS A O 1
ATOM 2228 N N . GLY A 1 283 ? 40.062 13 -8.695 1 43.62 283 GLY A N 1
ATOM 2229 C CA . GLY A 1 283 ? 39.281 13.133 -7.48 1 43.62 283 GLY A CA 1
ATOM 2230 C C . GLY A 1 283 ? 38.094 12.188 -7.434 1 43.62 283 GLY A C 1
ATOM 2231 O O . GLY A 1 283 ? 37.469 11.883 -8.469 1 43.62 283 GLY A O 1
ATOM 2232 N N . LYS A 1 284 ? 38.062 11.32 -6.559 1 51.41 284 LYS A N 1
ATOM 2233 C CA . LYS A 1 284 ? 37.156 10.227 -6.242 1 51.41 284 LYS A CA 1
ATOM 2234 C C . LYS A 1 284 ? 35.688 10.703 -6.223 1 51.41 284 LYS A C 1
ATOM 2236 O O . LYS A 1 284 ? 35.344 11.578 -5.43 1 51.41 284 LYS A O 1
ATOM 2241 N N . ILE A 1 285 ? 34.969 10.688 -7.348 1 63.12 285 ILE A N 1
ATOM 2242 C CA . ILE A 1 285 ? 33.531 11 -7.539 1 63.12 285 ILE A CA 1
ATOM 2243 C C . ILE A 1 285 ? 32.719 10.453 -6.363 1 63.12 285 ILE A C 1
ATOM 2245 O O . ILE A 1 285 ? 31.828 11.125 -5.867 1 63.12 285 ILE A O 1
ATOM 2249 N N . TRP A 1 286 ? 33.312 9.312 -5.965 1 75.81 286 TRP A N 1
ATOM 2250 C CA . TRP A 1 286 ? 32.594 8.727 -4.832 1 75.81 286 TRP A CA 1
ATOM 2251 C C . TRP A 1 286 ? 33.469 8.766 -3.574 1 75.81 286 TRP A C 1
ATOM 2253 O O . TRP A 1 286 ? 34.656 8.492 -3.629 1 75.81 286 TRP A O 1
ATOM 2263 N N . PRO A 1 287 ? 32.906 9.117 -2.496 1 80.06 287 PRO A N 1
ATOM 2264 C CA . PRO A 1 287 ? 33.688 9.211 -1.247 1 80.06 287 PRO A CA 1
ATOM 2265 C C . PRO A 1 287 ? 34.219 7.855 -0.778 1 80.06 287 PRO A C 1
ATOM 2267 O O . PRO A 1 287 ? 35.188 7.801 -0.027 1 80.06 287 PRO A O 1
ATOM 2270 N N . THR A 1 288 ? 33.562 6.738 -1.189 1 87.69 288 THR A N 1
ATOM 2271 C CA . THR A 1 288 ? 33.969 5.402 -0.75 1 87.69 288 THR A CA 1
ATOM 2272 C C . THR A 1 288 ? 34.094 4.461 -1.941 1 87.69 288 THR A C 1
ATOM 2274 O O . THR A 1 288 ? 33.625 4.762 -3.037 1 87.69 288 THR A O 1
ATOM 2277 N N . THR A 1 289 ? 34.781 3.301 -1.728 1 90.88 289 THR A N 1
ATOM 2278 C CA . THR A 1 289 ? 35.062 2.324 -2.775 1 90.88 289 THR A CA 1
ATOM 2279 C C . THR A 1 289 ? 33.812 1.479 -3.061 1 90.88 289 THR A C 1
ATOM 2281 O O . THR A 1 289 ? 32.844 1.51 -2.299 1 90.88 289 THR A O 1
ATOM 2284 N N . PHE A 1 290 ? 33.906 0.717 -4.125 1 91.94 290 PHE A N 1
ATOM 2285 C CA . PHE A 1 290 ? 32.812 -0.148 -4.543 1 91.94 290 PHE A CA 1
ATOM 2286 C C . PHE A 1 290 ? 32.5 -1.193 -3.477 1 91.94 290 PHE A C 1
ATOM 2288 O O . PHE A 1 290 ? 31.344 -1.428 -3.145 1 91.94 290 PHE A O 1
ATOM 2295 N N . TRP A 1 291 ? 33.531 -1.807 -2.955 1 93.75 291 TRP A N 1
ATOM 2296 C CA . TRP A 1 291 ? 33.344 -2.906 -2.012 1 93.75 291 TRP A CA 1
ATOM 2297 C C . TRP A 1 291 ? 32.75 -2.406 -0.702 1 93.75 291 TRP A C 1
ATOM 2299 O O . TRP A 1 291 ? 31.906 -3.086 -0.094 1 93.75 291 TRP A O 1
ATOM 2309 N N . THR A 1 292 ? 33.156 -1.216 -0.308 1 93.44 292 THR A N 1
ATOM 2310 C CA . THR A 1 292 ? 32.562 -0.636 0.899 1 93.44 292 THR A CA 1
ATOM 2311 C C . THR A 1 292 ? 31.078 -0.331 0.698 1 93.44 292 THR A C 1
ATOM 2313 O O . THR A 1 292 ? 30.266 -0.628 1.564 1 93.44 292 THR A O 1
ATOM 2316 N N . GLN A 1 293 ? 30.891 0.193 -0.449 1 92.44 293 GLN A N 1
ATOM 2317 C CA . GLN A 1 293 ? 29.484 0.497 -0.758 1 92.44 293 GLN A CA 1
ATOM 2318 C C . GLN A 1 293 ? 28.656 -0.775 -0.813 1 92.44 293 GLN A C 1
ATOM 2320 O O . GLN A 1 293 ? 27.547 -0.819 -0.269 1 92.44 293 GLN A O 1
ATOM 2325 N N . TYR A 1 294 ? 29.219 -1.81 -1.495 1 93.56 294 TYR A N 1
ATOM 2326 C CA . TYR A 1 294 ? 28.531 -3.082 -1.626 1 93.56 294 TYR A CA 1
ATOM 2327 C C . TYR A 1 294 ? 28.234 -3.688 -0.259 1 93.56 294 TYR A C 1
ATOM 2329 O O . TYR A 1 294 ? 27.109 -4.117 0.01 1 93.56 294 TYR A O 1
ATOM 2337 N N . TYR A 1 295 ? 29.188 -3.65 0.588 1 94.88 295 TYR A N 1
ATOM 2338 C CA . TYR A 1 295 ? 29.047 -4.273 1.899 1 94.88 295 TYR A CA 1
ATOM 2339 C C . TYR A 1 295 ? 28.062 -3.494 2.766 1 94.88 295 TYR A C 1
ATOM 2341 O O . TYR A 1 295 ? 27.219 -4.086 3.438 1 94.88 295 TYR A O 1
ATOM 2349 N N . LEU A 1 296 ? 28.141 -2.213 2.766 1 94.12 296 LEU A N 1
ATOM 2350 C CA . LEU A 1 296 ? 27.297 -1.379 3.607 1 94.12 296 LEU A CA 1
ATOM 2351 C C . LEU A 1 296 ? 25.844 -1.414 3.123 1 94.12 296 LEU A C 1
ATOM 2353 O O . LEU A 1 296 ? 24.922 -1.463 3.932 1 94.12 296 LEU A O 1
ATOM 2357 N N . LEU A 1 297 ? 25.734 -1.4 1.858 1 92.12 297 LEU A N 1
ATOM 2358 C CA . LEU A 1 297 ? 24.391 -1.466 1.295 1 92.12 297 LEU A CA 1
ATOM 2359 C C . LEU A 1 297 ? 23.75 -2.82 1.579 1 92.12 297 LEU A C 1
ATOM 2361 O O . LEU A 1 297 ? 22.547 -2.895 1.872 1 92.12 297 LEU A O 1
ATOM 2365 N N . THR A 1 298 ? 24.531 -3.867 1.431 1 92.75 298 THR A N 1
ATOM 2366 C CA . THR A 1 298 ? 24.016 -5.199 1.742 1 92.75 298 THR A CA 1
ATOM 2367 C C . THR A 1 298 ? 23.625 -5.297 3.215 1 92.75 298 THR A C 1
ATOM 2369 O O . THR A 1 298 ? 22.578 -5.855 3.549 1 92.75 298 THR A O 1
ATOM 2372 N N . TRP A 1 299 ? 24.516 -4.727 3.988 1 92.62 299 TRP A N 1
ATOM 2373 C CA . TRP A 1 299 ? 24.266 -4.727 5.426 1 92.62 299 TRP A CA 1
ATOM 2374 C C . TRP A 1 299 ? 22.953 -4.004 5.742 1 92.62 299 TRP A C 1
ATOM 2376 O O . TRP A 1 299 ? 22.125 -4.516 6.492 1 92.62 299 TRP A O 1
ATOM 2386 N N . ARG A 1 300 ? 22.75 -2.896 5.176 1 90.31 300 ARG A N 1
ATOM 2387 C CA . ARG A 1 300 ? 21.562 -2.072 5.41 1 90.31 300 ARG A CA 1
ATOM 2388 C C . ARG A 1 300 ? 20.312 -2.771 4.91 1 90.31 300 ARG A C 1
ATOM 2390 O O . ARG A 1 300 ? 19.297 -2.818 5.613 1 90.31 300 ARG A O 1
ATOM 2397 N N . ASN A 1 301 ? 20.469 -3.279 3.734 1 88.06 301 ASN A N 1
ATOM 2398 C CA . ASN A 1 301 ? 19.312 -3.957 3.143 1 88.06 301 ASN A CA 1
ATOM 2399 C C . ASN A 1 301 ? 18.938 -5.207 3.932 1 88.06 301 ASN A C 1
ATOM 2401 O O . ASN A 1 301 ? 17.75 -5.512 4.086 1 88.06 301 ASN A O 1
ATOM 2405 N N . PHE A 1 302 ? 19.922 -5.906 4.375 1 87.5 302 PHE A N 1
ATOM 2406 C CA . PHE A 1 302 ? 19.656 -7.109 5.156 1 87.5 302 PHE A CA 1
ATOM 2407 C C . PHE A 1 302 ? 18.953 -6.762 6.465 1 87.5 302 PHE A C 1
ATOM 2409 O O . PHE A 1 302 ? 18.031 -7.465 6.891 1 87.5 302 PHE A O 1
ATOM 2416 N N . LYS A 1 303 ? 19.375 -5.703 7.066 1 87.38 303 LYS A N 1
ATOM 2417 C CA . LYS A 1 303 ? 18.766 -5.273 8.32 1 87.38 303 LYS A CA 1
ATOM 2418 C C . LYS A 1 303 ? 17.312 -4.848 8.102 1 87.38 303 LYS A C 1
ATOM 2420 O O . LYS A 1 303 ? 16.469 -5.066 8.969 1 87.38 303 LYS A O 1
ATOM 2425 N N . GLN A 1 304 ? 17.109 -4.297 7.023 1 84 304 GLN A N 1
ATOM 2426 C CA . GLN A 1 304 ? 15.766 -3.854 6.688 1 84 304 GLN A CA 1
ATOM 2427 C C . GLN A 1 304 ? 14.836 -5.043 6.484 1 84 304 GLN A C 1
ATOM 2429 O O . GLN A 1 304 ? 13.664 -4.992 6.867 1 84 304 GLN A O 1
ATOM 2434 N N . VAL A 1 305 ? 15.344 -6.094 5.949 1 78.88 305 VAL A N 1
ATOM 2435 C CA . VAL A 1 305 ? 14.484 -7.191 5.52 1 78.88 305 VAL A CA 1
ATOM 2436 C C . VAL A 1 305 ? 14.492 -8.297 6.57 1 78.88 305 VAL A C 1
ATOM 2438 O O . VAL A 1 305 ? 13.594 -9.141 6.602 1 78.88 305 VAL A O 1
ATOM 2441 N N . LYS A 1 306 ? 15.461 -8.32 7.461 1 76.88 306 LYS A N 1
ATOM 2442 C CA . LYS A 1 306 ? 15.648 -9.422 8.398 1 76.88 306 LYS A CA 1
ATOM 2443 C C . LYS A 1 306 ? 14.398 -9.641 9.25 1 76.88 306 LYS A C 1
ATOM 2445 O O . LYS A 1 306 ? 14.031 -10.781 9.539 1 76.88 306 LYS A O 1
ATOM 2450 N N . GLY A 1 307 ? 13.695 -8.539 9.555 1 70.75 307 GLY A N 1
ATOM 2451 C CA . GLY A 1 307 ? 12.492 -8.688 10.367 1 70.75 307 GLY A CA 1
ATOM 2452 C C . GLY A 1 307 ? 11.352 -9.359 9.625 1 70.75 307 GLY A C 1
ATOM 2453 O O . GLY A 1 307 ? 10.469 -9.953 10.25 1 70.75 307 GLY A O 1
ATOM 2454 N N . ARG A 1 308 ? 11.461 -9.438 8.406 1 71.12 308 ARG A N 1
ATOM 2455 C CA . ARG A 1 308 ? 10.398 -9.992 7.582 1 71.12 308 ARG A CA 1
ATOM 2456 C C . ARG A 1 308 ? 10.555 -11.508 7.43 1 71.12 308 ARG A C 1
ATOM 2458 O O . ARG A 1 308 ? 9.57 -12.219 7.23 1 71.12 308 ARG A O 1
ATOM 2465 N N . LEU A 1 309 ? 11.781 -12.117 7.328 1 67.5 309 LEU A N 1
ATOM 2466 C CA . LEU A 1 309 ? 12.094 -13.508 7.027 1 67.5 309 LEU A CA 1
ATOM 2467 C C . LEU A 1 309 ? 11.375 -14.445 7.996 1 67.5 309 LEU A C 1
ATOM 2469 O O . LEU A 1 309 ? 10.93 -15.523 7.602 1 67.5 309 LEU A O 1
ATOM 2473 N N . PHE A 1 310 ? 11.07 -14.055 9.234 1 71 310 PHE A N 1
ATOM 2474 C CA . PHE A 1 310 ? 10.531 -15.039 10.164 1 71 310 PHE A CA 1
ATOM 2475 C C . PHE A 1 310 ? 9.203 -14.57 10.742 1 71 310 PHE A C 1
ATOM 2477 O O . PHE A 1 310 ? 8.781 -15.031 11.805 1 71 310 PHE A O 1
ATOM 2484 N N . ARG A 1 311 ? 8.672 -13.812 9.82 1 74.88 311 ARG A N 1
ATOM 2485 C CA . ARG A 1 311 ? 7.352 -13.375 10.258 1 74.88 311 ARG A CA 1
ATOM 2486 C C . ARG A 1 311 ? 6.32 -14.484 10.07 1 74.88 311 ARG A C 1
ATOM 2488 O O . ARG A 1 311 ? 6.383 -15.242 9.102 1 74.88 311 ARG A O 1
ATOM 2495 N N . VAL A 1 312 ? 5.504 -14.609 10.953 1 75.44 312 VAL A N 1
ATOM 2496 C CA . VAL A 1 312 ? 4.516 -15.688 11.023 1 75.44 312 VAL A CA 1
ATOM 2497 C C . VAL A 1 312 ? 3.662 -15.688 9.758 1 75.44 312 VAL A C 1
ATOM 2499 O O . VAL A 1 312 ? 3.436 -16.75 9.164 1 75.44 312 VAL A O 1
ATOM 2502 N N . PRO A 1 313 ? 3.379 -14.516 9.273 1 73.81 313 PRO A N 1
ATOM 2503 C CA . PRO A 1 313 ? 2.506 -14.547 8.094 1 73.81 313 PRO A CA 1
ATOM 2504 C C . PRO A 1 313 ? 3.227 -15.023 6.836 1 73.81 313 PRO A C 1
ATOM 2506 O O . PRO A 1 313 ? 2.58 -15.438 5.871 1 73.81 313 PRO A O 1
ATOM 2509 N N . LEU A 1 314 ? 4.48 -15.07 6.934 1 73.88 314 LEU A N 1
ATOM 2510 C CA . LEU A 1 314 ? 5.227 -15.523 5.766 1 73.88 314 LEU A CA 1
ATOM 2511 C C . LEU A 1 314 ? 5.66 -16.969 5.922 1 73.88 314 LEU A C 1
ATOM 2513 O O . LEU A 1 314 ? 5.715 -17.719 4.941 1 73.88 314 LEU A O 1
ATOM 2517 N N . THR A 1 315 ? 5.902 -17.375 7.141 1 82.06 315 THR A N 1
ATOM 2518 C CA . THR A 1 315 ? 6.457 -18.688 7.402 1 82.06 315 THR A CA 1
ATOM 2519 C C . THR A 1 315 ? 5.344 -19.734 7.504 1 82.06 315 THR A C 1
ATOM 2521 O O . THR A 1 315 ? 5.48 -20.844 6.992 1 82.06 315 THR A O 1
ATOM 2524 N N . LEU A 1 316 ? 4.301 -19.375 8.016 1 85.19 316 LEU A N 1
ATOM 2525 C CA . LEU A 1 316 ? 3.238 -20.344 8.281 1 85.19 316 LEU A CA 1
ATOM 2526 C C . LEU A 1 316 ? 2.637 -20.859 6.98 1 85.19 316 LEU A C 1
ATOM 2528 O O . LEU A 1 316 ? 2.43 -22.078 6.828 1 85.19 316 LEU A O 1
ATOM 2532 N N . PRO A 1 317 ? 2.389 -19.938 6.09 1 83.25 317 PRO A N 1
ATOM 2533 C CA . PRO A 1 317 ? 1.846 -20.422 4.82 1 83.25 317 PRO A CA 1
ATOM 2534 C C . PRO A 1 317 ? 2.783 -21.406 4.121 1 83.25 317 PRO A C 1
ATOM 2536 O O . PRO A 1 317 ? 2.328 -22.391 3.537 1 83.25 317 PRO A O 1
ATOM 2539 N N . VAL A 1 318 ? 4.02 -21.219 4.191 1 85.06 318 VAL A N 1
ATOM 2540 C CA . VAL A 1 318 ? 5.004 -22.078 3.551 1 85.06 318 VAL A CA 1
ATOM 2541 C C . VAL A 1 318 ? 5.012 -23.453 4.227 1 85.06 318 VAL A C 1
ATOM 2543 O O . VAL A 1 318 ? 4.984 -24.484 3.553 1 85.06 318 VAL A O 1
ATOM 2546 N N . LEU A 1 319 ? 4.953 -23.438 5.484 1 88.56 319 LEU A N 1
ATOM 2547 C CA . LEU A 1 319 ? 4.977 -24.688 6.238 1 88.56 319 LEU A CA 1
ATOM 2548 C C . LEU A 1 319 ? 3.689 -25.484 6.023 1 88.56 319 LEU A C 1
ATOM 2550 O O . LEU A 1 319 ? 3.729 -26.688 5.816 1 88.56 319 LEU A O 1
ATOM 2554 N N . TRP A 1 320 ? 2.66 -24.75 5.992 1 88.56 320 TRP A N 1
ATOM 2555 C CA . TRP A 1 320 ? 1.359 -25.391 5.812 1 88.56 320 TRP A CA 1
ATOM 2556 C C . TRP A 1 320 ? 1.249 -26.016 4.43 1 88.56 320 TRP A C 1
ATOM 2558 O O . TRP A 1 320 ? 0.816 -27.172 4.297 1 88.56 320 TRP A O 1
ATOM 2568 N N . THR A 1 321 ? 1.624 -25.312 3.48 1 88.06 321 THR A N 1
ATOM 2569 C CA . THR A 1 321 ? 1.534 -25.812 2.115 1 88.06 321 THR A CA 1
ATOM 2570 C C . THR A 1 321 ? 2.49 -26.984 1.909 1 88.06 321 THR A C 1
ATOM 2572 O O . THR A 1 321 ? 2.158 -27.953 1.22 1 88.06 321 THR A O 1
ATOM 2575 N N . ALA A 1 322 ? 3.672 -26.875 2.516 1 91.06 322 ALA A N 1
ATOM 2576 C CA . ALA A 1 322 ? 4.645 -27.953 2.414 1 91.06 322 ALA A CA 1
ATOM 2577 C C . ALA A 1 322 ? 4.113 -29.234 3.064 1 91.06 322 ALA A C 1
ATOM 2579 O O . ALA A 1 322 ? 4.27 -30.328 2.518 1 91.06 322 ALA A O 1
ATOM 2580 N N . LEU A 1 323 ? 3.443 -29.094 4.105 1 91.38 323 LEU A N 1
ATOM 2581 C CA . LEU A 1 323 ? 2.916 -30.25 4.836 1 91.38 323 LEU A CA 1
ATOM 2582 C C . LEU A 1 323 ? 1.757 -30.891 4.078 1 91.38 323 LEU A C 1
ATOM 2584 O O . LEU A 1 323 ? 1.664 -32.125 3.998 1 91.38 323 LEU A O 1
ATOM 2588 N N . ILE A 1 324 ? 0.984 -30.031 3.551 1 88.69 324 ILE A N 1
ATOM 2589 C CA . ILE A 1 324 ? -0.158 -30.562 2.811 1 88.69 324 ILE A CA 1
ATOM 2590 C C . ILE A 1 324 ? 0.329 -31.281 1.556 1 88.69 324 ILE A C 1
ATOM 2592 O O . ILE A 1 324 ? -0.134 -32.375 1.247 1 88.69 324 ILE A O 1
ATOM 2596 N N . LEU A 1 325 ? 1.218 -30.688 0.867 1 89.25 325 LEU A N 1
ATOM 2597 C CA . LEU A 1 325 ? 1.79 -31.328 -0.312 1 89.25 325 LEU A CA 1
ATOM 2598 C C . LEU A 1 325 ? 2.467 -32.625 0.06 1 89.25 325 LEU A C 1
ATOM 2600 O O . LEU A 1 325 ? 2.273 -33.656 -0.613 1 89.25 325 LEU A O 1
ATOM 2604 N N . GLY A 1 326 ? 3.229 -32.594 1.166 1 90.19 326 GLY A N 1
ATOM 2605 C CA . GLY A 1 326 ? 3.893 -33.781 1.637 1 90.19 326 GLY A CA 1
ATOM 2606 C C . GLY A 1 326 ? 2.922 -34.875 2.035 1 90.19 326 GLY A C 1
ATOM 2607 O O . GLY A 1 326 ? 3.164 -36.062 1.765 1 90.19 326 GLY A O 1
ATOM 2608 N N . MET A 1 327 ? 1.845 -34.469 2.564 1 89.31 327 MET A N 1
ATOM 2609 C CA . MET A 1 327 ? 0.845 -35.438 2.988 1 89.31 327 MET A CA 1
ATOM 2610 C C . MET A 1 327 ? 0.117 -36.031 1.785 1 89.31 327 MET A C 1
ATOM 2612 O O . MET A 1 327 ? -0.184 -37.219 1.762 1 89.31 327 MET A O 1
ATOM 2616 N N . MET A 1 328 ? -0.108 -35.25 0.879 1 87.69 328 MET A N 1
ATOM 2617 C CA . MET A 1 328 ? -0.841 -35.719 -0.302 1 87.69 328 MET A CA 1
ATOM 2618 C C . MET A 1 328 ? -0.024 -36.719 -1.101 1 87.69 328 MET A C 1
ATOM 2620 O O . MET A 1 328 ? -0.576 -37.656 -1.652 1 87.69 328 MET A O 1
ATOM 2624 N N . TYR A 1 329 ? 1.213 -36.531 -1.157 1 89.44 329 TYR A N 1
ATOM 2625 C CA . TYR A 1 329 ? 2.088 -37.438 -1.911 1 89.44 329 TYR A CA 1
ATOM 2626 C C . TYR A 1 329 ? 2.975 -38.25 -0.976 1 89.44 329 TYR A C 1
ATOM 2628 O O . TYR A 1 329 ? 4.109 -38.562 -1.321 1 89.44 329 TYR A O 1
ATOM 2636 N N . PHE A 1 330 ? 2.418 -38.562 0.156 1 91 330 PHE A N 1
ATOM 2637 C CA . PHE A 1 330 ? 3.201 -39.219 1.182 1 91 330 PHE A CA 1
ATOM 2638 C C . PHE A 1 330 ? 3.666 -40.594 0.695 1 91 330 PHE A C 1
ATOM 2640 O O . PHE A 1 330 ? 2.848 -41.438 0.309 1 91 330 PHE A O 1
ATOM 2647 N N . HIS A 1 331 ? 4.938 -40.844 0.617 1 88.88 331 HIS A N 1
ATOM 2648 C CA . HIS A 1 331 ? 5.566 -42.094 0.23 1 88.88 331 HIS A CA 1
ATOM 2649 C C . HIS A 1 331 ? 4.977 -42.625 -1.07 1 88.88 331 HIS A C 1
ATOM 2651 O O . HIS A 1 331 ? 4.555 -43.781 -1.135 1 88.88 331 HIS A O 1
ATOM 2657 N N . ILE A 1 332 ? 5.113 -41.812 -2.051 1 85.31 332 ILE A N 1
ATOM 2658 C CA . ILE A 1 332 ? 4.578 -42.188 -3.354 1 85.31 332 ILE A CA 1
ATOM 2659 C C . ILE A 1 332 ? 5.391 -43.344 -3.93 1 85.31 332 ILE A C 1
ATOM 2661 O O . ILE A 1 332 ? 6.617 -43.375 -3.812 1 85.31 332 ILE A O 1
ATOM 2665 N N . SER A 1 333 ? 4.645 -44.312 -4.414 1 80.5 333 SER A N 1
ATOM 2666 C CA . SER A 1 333 ? 5.293 -45.5 -4.988 1 80.5 333 SER A CA 1
ATOM 2667 C C . SER A 1 333 ? 6.086 -45.125 -6.238 1 80.5 333 SER A C 1
ATOM 2669 O O . SER A 1 333 ? 5.75 -44.156 -6.938 1 80.5 333 SER A O 1
ATOM 2671 N N . LYS A 1 334 ? 7.191 -45.812 -6.543 1 79.19 334 LYS A N 1
ATOM 2672 C CA . LYS A 1 334 ? 8.055 -45.531 -7.688 1 79.19 334 LYS A CA 1
ATOM 2673 C C . LYS A 1 334 ? 7.691 -46.438 -8.875 1 79.19 334 LYS A C 1
ATOM 2675 O O . LYS A 1 334 ? 8.5 -46.594 -9.789 1 79.19 334 LYS A O 1
ATOM 2680 N N . GLU A 1 335 ? 6.406 -46.75 -8.852 1 76.31 335 GLU A N 1
ATOM 2681 C CA . GLU A 1 335 ? 5.922 -47.562 -9.961 1 76.31 335 GLU A CA 1
ATOM 2682 C C . GLU A 1 335 ? 5.512 -46.719 -11.148 1 76.31 335 GLU A C 1
ATOM 2684 O O . GLU A 1 335 ? 5.414 -45.5 -11.031 1 76.31 335 GLU A O 1
ATOM 2689 N N . LEU A 1 336 ? 5.348 -47.344 -12.312 1 71.25 336 LEU A N 1
ATOM 2690 C CA . LEU A 1 336 ? 5.02 -46.625 -13.539 1 71.25 336 LEU A CA 1
ATOM 2691 C C . LEU A 1 336 ? 3.639 -46 -13.453 1 71.25 336 LEU A C 1
ATOM 2693 O O . LEU A 1 336 ? 3.408 -44.906 -14.016 1 71.25 336 LEU A O 1
ATOM 2697 N N . ASP A 1 337 ? 2.773 -46.625 -12.656 1 69.56 337 ASP A N 1
ATOM 2698 C CA . ASP A 1 337 ? 1.404 -46.125 -12.57 1 69.56 337 ASP A CA 1
ATOM 2699 C C . ASP A 1 337 ? 1.354 -44.781 -11.844 1 69.56 337 ASP A C 1
ATOM 2701 O O . ASP A 1 337 ? 0.435 -44 -12.055 1 69.56 337 ASP A O 1
ATOM 2705 N N . THR A 1 338 ? 2.406 -44.531 -11.031 1 78 338 THR A N 1
ATOM 2706 C CA . THR A 1 338 ? 2.402 -43.281 -10.242 1 78 338 THR A CA 1
ATOM 2707 C C . THR A 1 338 ? 3.33 -42.25 -10.859 1 78 338 THR A C 1
ATOM 2709 O O . THR A 1 338 ? 3.627 -41.219 -10.234 1 78 338 THR A O 1
ATOM 2712 N N . LEU A 1 339 ? 3.777 -42.5 -12.07 1 77.12 339 LEU A N 1
ATOM 2713 C CA . LEU A 1 339 ? 4.699 -41.594 -12.734 1 77.12 339 LEU A CA 1
ATOM 2714 C C . LEU A 1 339 ? 4.062 -40.219 -12.914 1 77.12 339 LEU A C 1
ATOM 2716 O O . LEU A 1 339 ? 4.707 -39.188 -12.672 1 77.12 339 LEU A O 1
ATOM 2720 N N . ARG A 1 340 ? 2.869 -40.188 -13.281 1 74 340 ARG A N 1
ATOM 2721 C CA . ARG A 1 340 ? 2.178 -38.938 -13.492 1 74 340 ARG A CA 1
ATOM 2722 C C . ARG A 1 340 ? 2.023 -38.156 -12.188 1 74 340 ARG A C 1
ATOM 2724 O O . ARG A 1 340 ? 2.141 -36.938 -12.172 1 74 340 ARG A O 1
ATOM 2731 N N . ASP A 1 341 ? 1.764 -38.844 -11.148 1 80 341 ASP A N 1
ATOM 2732 C CA . ASP A 1 341 ? 1.636 -38.219 -9.844 1 80 341 ASP A CA 1
ATOM 2733 C C . ASP A 1 341 ? 2.967 -37.625 -9.391 1 80 341 ASP A C 1
ATOM 2735 O O . ASP A 1 341 ? 3.002 -36.531 -8.797 1 80 341 ASP A O 1
ATOM 2739 N N . ARG A 1 342 ? 4.012 -38.344 -9.711 1 83.38 342 ARG A N 1
ATOM 2740 C CA . ARG A 1 342 ? 5.328 -37.844 -9.344 1 83.38 342 ARG A CA 1
ATOM 2741 C C . ARG A 1 342 ? 5.676 -36.594 -10.125 1 83.38 342 ARG A C 1
ATOM 2743 O O . ARG A 1 342 ? 6.246 -35.625 -9.578 1 83.38 342 ARG A O 1
ATOM 2750 N N . MET A 1 343 ? 5.32 -36.594 -11.383 1 80.81 343 MET A N 1
ATOM 2751 C CA . MET A 1 343 ? 5.547 -35.406 -12.195 1 80.81 343 MET A CA 1
ATOM 2752 C C . MET A 1 343 ? 4.68 -34.25 -11.711 1 80.81 343 MET A C 1
ATOM 2754 O O . MET A 1 343 ? 5.113 -33.094 -11.734 1 80.81 343 MET A O 1
ATOM 2758 N N . GLY A 1 344 ? 3.436 -34.594 -11.344 1 79.75 344 GLY A N 1
ATOM 2759 C CA . GLY A 1 344 ? 2.555 -33.594 -10.797 1 79.75 344 GLY A CA 1
ATOM 2760 C C . GLY A 1 344 ? 3.09 -32.938 -9.523 1 79.75 344 GLY A C 1
ATOM 2761 O O . GLY A 1 344 ? 2.947 -31.75 -9.312 1 79.75 344 GLY A O 1
ATOM 2762 N N . MET A 1 345 ? 3.701 -33.719 -8.695 1 84.94 345 MET A N 1
ATOM 2763 C CA . MET A 1 345 ? 4.297 -33.188 -7.465 1 84.94 345 MET A CA 1
ATOM 2764 C C . MET A 1 345 ? 5.395 -32.188 -7.773 1 84.94 345 MET A C 1
ATOM 2766 O O . MET A 1 345 ? 5.516 -31.156 -7.09 1 84.94 345 MET A O 1
ATOM 2770 N N . LEU A 1 346 ? 6.172 -32.469 -8.797 1 85.62 346 LEU A N 1
ATOM 2771 C CA . LEU A 1 346 ? 7.246 -31.547 -9.18 1 85.62 346 LEU A CA 1
ATOM 2772 C C . LEU A 1 346 ? 6.68 -30.234 -9.719 1 85.62 346 LEU A C 1
ATOM 2774 O O . LEU A 1 346 ? 7.266 -29.172 -9.523 1 85.62 346 LEU A O 1
ATOM 2778 N N . VAL A 1 347 ? 5.547 -30.297 -10.32 1 81.69 347 VAL A N 1
ATOM 2779 C CA . VAL A 1 347 ? 4.898 -29.109 -10.844 1 81.69 347 VAL A CA 1
ATOM 2780 C C . VAL A 1 347 ? 4.453 -28.219 -9.688 1 81.69 347 VAL A C 1
ATOM 2782 O O . VAL A 1 347 ? 4.59 -26.984 -9.75 1 81.69 347 VAL A O 1
ATOM 2785 N N . TRP A 1 348 ? 3.992 -28.797 -8.641 1 81.69 348 TRP A N 1
ATOM 2786 C CA . TRP A 1 348 ? 3.531 -28.031 -7.484 1 81.69 348 TRP A CA 1
ATOM 2787 C C . TRP A 1 348 ? 4.691 -27.312 -6.812 1 81.69 348 TRP A C 1
ATOM 2789 O O . TRP A 1 348 ? 4.523 -26.203 -6.305 1 81.69 348 TRP A O 1
ATOM 2799 N N . VAL A 1 349 ? 5.77 -27.875 -6.797 1 81.62 349 VAL A N 1
ATOM 2800 C CA . VAL A 1 349 ? 6.957 -27.266 -6.203 1 81.62 349 VAL A CA 1
ATOM 2801 C C . VAL A 1 349 ? 7.32 -25.984 -6.961 1 81.62 349 VAL A C 1
ATOM 2803 O O . VAL A 1 349 ? 7.641 -24.969 -6.348 1 81.62 349 VAL A O 1
ATOM 2806 N N . PHE A 1 350 ? 7.133 -26.016 -8.227 1 78.56 350 PHE A N 1
ATOM 2807 C CA . PHE A 1 350 ? 7.465 -24.844 -9.039 1 78.56 350 PHE A CA 1
ATOM 2808 C C . PHE A 1 350 ? 6.383 -23.781 -8.914 1 78.56 350 PHE A C 1
ATOM 2810 O O . PHE A 1 350 ? 6.672 -22.578 -8.977 1 78.56 350 PHE A O 1
ATOM 2817 N N . PHE A 1 351 ? 5.254 -24.25 -8.695 1 72.94 351 PHE A N 1
ATOM 2818 C CA . PHE A 1 351 ? 4.145 -23.312 -8.547 1 72.94 351 PHE A CA 1
ATOM 2819 C C . PHE A 1 351 ? 4.324 -22.453 -7.301 1 72.94 351 PHE A C 1
ATOM 2821 O O . PHE A 1 351 ? 4.055 -21.25 -7.328 1 72.94 351 PHE A O 1
ATOM 2828 N N . PHE A 1 352 ? 4.734 -22.953 -6.273 1 71.75 352 PHE A N 1
ATOM 2829 C CA . PHE A 1 352 ? 4.918 -22.234 -5.016 1 71.75 352 PHE A CA 1
ATOM 2830 C C . PHE A 1 352 ? 6.012 -21.188 -5.145 1 71.75 352 PHE A C 1
ATOM 2832 O O . PHE A 1 352 ? 5.934 -20.125 -4.527 1 71.75 352 PHE A O 1
ATOM 2839 N N . SER A 1 353 ? 6.973 -21.422 -5.891 1 62.84 353 SER A N 1
ATOM 2840 C CA . SER A 1 353 ? 8.086 -20.5 -6.043 1 62.84 353 SER A CA 1
ATOM 2841 C C . SER A 1 353 ? 7.645 -19.219 -6.754 1 62.84 353 SER A C 1
ATOM 2843 O O . SER A 1 353 ? 8.18 -18.141 -6.488 1 62.84 353 SER A O 1
ATOM 2845 N N . VAL A 1 354 ? 6.629 -19.25 -7.586 1 57.59 354 VAL A N 1
ATOM 2846 C CA . VAL A 1 354 ? 6.176 -18.109 -8.375 1 57.59 354 VAL A CA 1
ATOM 2847 C C . VAL A 1 354 ? 5.324 -17.188 -7.504 1 57.59 354 VAL A C 1
ATOM 2849 O O . VAL A 1 354 ? 5.371 -15.969 -7.656 1 57.59 354 VAL A O 1
ATOM 2852 N N . SER A 1 355 ? 4.617 -17.594 -6.551 1 54.41 355 SER A N 1
ATOM 2853 C CA . SER A 1 355 ? 3.625 -16.844 -5.793 1 54.41 355 SER A CA 1
ATOM 2854 C C . SER A 1 355 ? 4.289 -15.914 -4.781 1 54.41 355 SER A C 1
ATOM 2856 O O . SER A 1 355 ? 3.736 -14.867 -4.426 1 54.41 355 SER A O 1
ATOM 2858 N N . GLU A 1 356 ? 5.543 -16.062 -4.258 1 53 356 GLU A N 1
ATOM 2859 C CA . GLU A 1 356 ? 6.105 -15.328 -3.129 1 53 356 GLU A CA 1
ATOM 2860 C C . GLU A 1 356 ? 6.77 -14.031 -3.586 1 53 356 GLU A C 1
ATOM 2862 O O . GLU A 1 356 ? 7.18 -13.211 -2.762 1 53 356 GLU A O 1
ATOM 2867 N N . GLU A 1 357 ? 6.816 -13.555 -4.863 1 50.12 357 GLU A N 1
ATOM 2868 C CA . GLU A 1 357 ? 7.703 -12.484 -5.312 1 50.12 357 GLU A CA 1
ATOM 2869 C C . GLU A 1 357 ? 7.121 -11.109 -4.992 1 50.12 357 GLU A C 1
ATOM 2871 O O . GLU A 1 357 ? 7.66 -10.086 -5.422 1 50.12 357 GLU A O 1
ATOM 2876 N N . ARG A 1 358 ? 6.113 -10.797 -4.145 1 49.34 358 ARG A N 1
ATOM 2877 C CA . ARG A 1 358 ? 5.477 -9.484 -4.156 1 49.34 358 ARG A CA 1
ATOM 2878 C C . ARG A 1 358 ? 6.43 -8.406 -3.652 1 49.34 358 ARG A C 1
ATOM 2880 O O . ARG A 1 358 ? 6.348 -7.254 -4.07 1 49.34 358 ARG A O 1
ATOM 2887 N N . GLU A 1 359 ? 7.387 -8.672 -2.729 1 50 359 GLU A N 1
ATOM 2888 C CA . GLU A 1 359 ? 7.746 -7.555 -1.862 1 50 359 GLU A CA 1
ATOM 2889 C C . GLU A 1 359 ? 8.984 -6.832 -2.383 1 50 359 GLU A C 1
ATOM 2891 O O . GLU A 1 359 ? 9.328 -5.746 -1.905 1 50 359 GLU A O 1
ATOM 2896 N N . VAL A 1 360 ? 9.648 -7.305 -3.416 1 46.47 360 VAL A N 1
ATOM 2897 C CA . VAL A 1 360 ? 11.023 -6.816 -3.48 1 46.47 360 VAL A CA 1
ATOM 2898 C C . VAL A 1 360 ? 11.07 -5.516 -4.281 1 46.47 360 VAL A C 1
ATOM 2900 O O . VAL A 1 360 ? 12.133 -4.902 -4.418 1 46.47 360 VAL A O 1
ATOM 2903 N N . VAL A 1 361 ? 9.906 -5.055 -4.77 1 44 361 VAL A N 1
ATOM 2904 C CA . VAL A 1 361 ? 10.18 -3.979 -5.715 1 44 361 VAL A CA 1
ATOM 2905 C C . VAL A 1 361 ? 10.172 -2.635 -4.988 1 44 361 VAL A C 1
ATOM 2907 O O . VAL A 1 361 ? 9.109 -2.051 -4.77 1 44 361 VAL A O 1
ATOM 2910 N N . THR A 1 362 ? 11.102 -2.453 -3.891 1 48.66 362 THR A N 1
ATOM 2911 C CA . THR A 1 362 ? 11.133 -1.152 -3.229 1 48.66 362 THR A CA 1
ATOM 2912 C C . THR A 1 362 ? 11.992 -0.166 -4.016 1 48.66 362 THR A C 1
ATOM 2914 O O . THR A 1 362 ? 13.055 -0.524 -4.516 1 48.66 362 THR A O 1
ATOM 2917 N N . LYS A 1 363 ? 11.25 0.978 -4.422 1 45.84 363 LYS A N 1
ATOM 2918 C CA . LYS A 1 363 ? 11.906 2.033 -5.188 1 45.84 363 LYS A CA 1
ATOM 2919 C C . LYS A 1 363 ? 12.672 2.98 -4.27 1 45.84 363 LYS A C 1
ATOM 2921 O O . LYS A 1 363 ? 12.164 3.385 -3.221 1 45.84 363 LYS A O 1
ATOM 2926 N N . GLU A 1 364 ? 14.016 2.834 -4.094 1 52.66 364 GLU A N 1
ATOM 2927 C CA . GLU A 1 364 ? 14.828 3.838 -3.41 1 52.66 364 GLU A CA 1
ATOM 2928 C C . GLU A 1 364 ? 15.266 4.941 -4.371 1 52.66 364 GLU A C 1
ATOM 2930 O O . GLU A 1 364 ? 15.656 4.664 -5.508 1 52.66 364 GLU A O 1
ATOM 2935 N N . ARG A 1 365 ? 14.641 6.094 -4.137 1 44.62 365 ARG A N 1
ATOM 2936 C CA . ARG A 1 365 ? 15.102 7.234 -4.922 1 44.62 365 ARG A CA 1
ATOM 2937 C C . ARG A 1 365 ? 16.562 7.535 -4.637 1 44.62 365 ARG A C 1
ATOM 2939 O O . ARG A 1 365 ? 17 7.539 -3.48 1 44.62 365 ARG A O 1
ATOM 2946 N N . ARG A 1 366 ? 17.453 7.453 -5.727 1 48.66 366 ARG A N 1
ATOM 2947 C CA . ARG A 1 366 ? 18.906 7.605 -5.742 1 48.66 366 ARG A CA 1
ATOM 2948 C C . ARG A 1 366 ? 19.312 8.969 -5.207 1 48.66 366 ARG A C 1
ATOM 2950 O O . ARG A 1 366 ? 18.781 10 -5.625 1 48.66 366 ARG A O 1
ATOM 2957 N N . VAL A 1 367 ? 19.812 9.117 -3.949 1 52.09 367 VAL A N 1
ATOM 2958 C CA . VAL A 1 367 ? 20.438 10.344 -3.486 1 52.09 367 VAL A CA 1
ATOM 2959 C C . VAL A 1 367 ? 21.859 10.445 -4.051 1 52.09 367 VAL A C 1
ATOM 2961 O O . VAL A 1 367 ? 22.594 11.367 -3.721 1 52.09 367 VAL A O 1
ATOM 2964 N N . GLY A 1 368 ? 22.109 9.961 -5.332 1 59.47 368 GLY A N 1
ATOM 2965 C CA . GLY A 1 368 ? 23.406 10.141 -5.977 1 59.47 368 GLY A CA 1
ATOM 2966 C C . GLY A 1 368 ? 24.578 9.805 -5.074 1 59.47 368 GLY A C 1
ATOM 2967 O O . GLY A 1 368 ? 25.703 10.219 -5.332 1 59.47 368 GLY A O 1
ATOM 2968 N N . ALA A 1 369 ? 24.453 9.086 -3.922 1 67.12 369 ALA A N 1
ATOM 2969 C CA . ALA A 1 369 ? 25.547 8.891 -2.959 1 67.12 369 ALA A CA 1
ATOM 2970 C C . ALA A 1 369 ? 26.312 7.609 -3.254 1 67.12 369 ALA A C 1
ATOM 2972 O O . ALA A 1 369 ? 27.391 7.391 -2.709 1 67.12 369 ALA A O 1
ATOM 2973 N N . TYR A 1 370 ? 25.828 6.707 -4.148 1 79.5 370 TYR A N 1
ATOM 2974 C CA . TYR A 1 370 ? 26.531 5.453 -4.41 1 79.5 370 TYR A CA 1
ATOM 2975 C C . TYR A 1 370 ? 26.344 5.02 -5.859 1 79.5 370 TYR A C 1
ATOM 2977 O O . TYR A 1 370 ? 25.5 5.555 -6.57 1 79.5 370 TYR A O 1
ATOM 2985 N N . ARG A 1 371 ? 27.203 4.074 -6.18 1 84 371 ARG A N 1
ATOM 2986 C CA . ARG A 1 371 ? 27.172 3.527 -7.531 1 84 371 ARG A CA 1
ATOM 2987 C C . ARG A 1 371 ? 25.953 2.643 -7.738 1 84 371 ARG A C 1
ATOM 2989 O O . ARG A 1 371 ? 25.547 1.903 -6.836 1 84 371 ARG A O 1
ATOM 2996 N N . LEU A 1 372 ? 25.531 2.725 -8.93 1 84.69 372 LEU A N 1
ATOM 2997 C CA . LEU A 1 372 ? 24.359 1.91 -9.273 1 84.69 372 LEU A CA 1
ATOM 2998 C C . LEU A 1 372 ? 24.703 0.426 -9.234 1 84.69 372 LEU A C 1
ATOM 3000 O O . LEU A 1 372 ? 23.891 -0.4 -8.836 1 84.69 372 LEU A O 1
ATOM 3004 N N . SER A 1 373 ? 25.875 0.067 -9.68 1 88.75 373 SER A N 1
ATOM 3005 C CA . SER A 1 373 ? 26.297 -1.329 -9.703 1 88.75 373 SER A CA 1
ATOM 3006 C C . SER A 1 373 ? 26.375 -1.905 -8.297 1 88.75 373 SER A C 1
ATOM 3008 O O . SER A 1 373 ? 25.938 -3.033 -8.055 1 88.75 373 SER A O 1
ATOM 3010 N N . ALA A 1 374 ? 26.891 -1.089 -7.367 1 89.88 374 ALA A N 1
ATOM 3011 C CA . ALA A 1 374 ? 26.969 -1.537 -5.98 1 89.88 374 ALA A CA 1
ATOM 3012 C C . ALA A 1 374 ? 25.578 -1.698 -5.367 1 89.88 374 ALA A C 1
ATOM 3014 O O . ALA A 1 374 ? 25.328 -2.652 -4.629 1 89.88 374 ALA A O 1
ATOM 3015 N N . TYR A 1 375 ? 24.812 -0.824 -5.797 1 88.19 375 TYR A N 1
ATOM 3016 C CA . TYR A 1 375 ? 23.438 -0.888 -5.289 1 88.19 375 TYR A CA 1
ATOM 3017 C C . TYR A 1 375 ? 22.719 -2.133 -5.801 1 88.19 375 TYR A C 1
ATOM 3019 O O . TYR A 1 375 ? 22.094 -2.854 -5.031 1 88.19 375 TYR A O 1
ATOM 3027 N N . TYR A 1 376 ? 22.812 -2.35 -7.023 1 87.94 376 TYR A N 1
ATOM 3028 C CA . TYR A 1 376 ? 22.125 -3.471 -7.652 1 87.94 376 TYR A CA 1
ATOM 3029 C C . TYR A 1 376 ? 22.625 -4.801 -7.105 1 87.94 376 TYR A C 1
ATOM 3031 O O . TYR A 1 376 ? 21.844 -5.688 -6.785 1 87.94 376 TYR A O 1
ATOM 3039 N N . LEU A 1 377 ? 23.922 -4.949 -7.035 1 90.94 377 LEU A N 1
ATOM 3040 C CA . LEU A 1 377 ? 24.484 -6.188 -6.523 1 90.94 377 LEU A CA 1
ATOM 3041 C C . LEU A 1 377 ? 24.125 -6.387 -5.055 1 90.94 377 LEU A C 1
ATOM 3043 O O . LEU A 1 377 ? 23.922 -7.52 -4.609 1 90.94 377 LEU A O 1
ATOM 3047 N N . ALA A 1 378 ? 24.125 -5.293 -4.32 1 91.12 378 ALA A N 1
ATOM 3048 C CA . ALA A 1 378 ? 23.734 -5.371 -2.916 1 91.12 378 ALA A CA 1
ATOM 3049 C C . ALA A 1 378 ? 22.266 -5.797 -2.779 1 91.12 378 ALA A C 1
ATOM 3051 O O . ALA A 1 378 ? 21.922 -6.555 -1.873 1 91.12 378 ALA A O 1
ATOM 3052 N N . LYS A 1 379 ? 21.516 -5.316 -3.662 1 87.44 379 LYS A N 1
ATOM 3053 C CA . LYS A 1 379 ? 20.094 -5.676 -3.65 1 87.44 379 LYS A CA 1
ATOM 3054 C C . LYS A 1 379 ? 19.906 -7.164 -3.934 1 87.44 379 LYS A C 1
ATOM 3056 O O . LYS A 1 379 ? 19.125 -7.836 -3.246 1 87.44 379 LYS A O 1
ATOM 3061 N N . ILE A 1 380 ? 20.609 -7.672 -4.875 1 88.25 380 ILE A N 1
ATOM 3062 C CA . ILE A 1 380 ? 20.531 -9.086 -5.23 1 88.25 380 ILE A CA 1
ATOM 3063 C C . ILE A 1 380 ? 20.984 -9.945 -4.051 1 88.25 380 ILE A C 1
ATOM 3065 O O . ILE A 1 380 ? 20.312 -10.914 -3.689 1 88.25 380 ILE A O 1
ATOM 3069 N N . SER A 1 381 ? 22.047 -9.547 -3.467 1 89.88 381 SER A N 1
ATOM 3070 C CA . SER A 1 381 ? 22.641 -10.336 -2.398 1 89.88 381 SER A CA 1
ATOM 3071 C C . SER A 1 381 ? 21.797 -10.289 -1.132 1 89.88 381 SER A C 1
ATOM 3073 O O . SER A 1 381 ? 21.672 -11.297 -0.429 1 89.88 381 SER A O 1
ATOM 3075 N N . SER A 1 382 ? 21.312 -9.164 -0.828 1 88 382 SER A N 1
ATOM 3076 C CA . SER A 1 382 ? 20.562 -9 0.414 1 88 382 SER A CA 1
ATOM 3077 C C . SER A 1 382 ? 19.219 -9.711 0.347 1 88 382 SER A C 1
ATOM 3079 O O . SER A 1 382 ? 18.672 -10.133 1.373 1 88 382 SER A O 1
ATOM 3081 N N . GLU A 1 383 ? 18.688 -9.883 -0.799 1 83.12 383 GLU A N 1
ATOM 3082 C CA . GLU A 1 383 ? 17.391 -10.516 -0.967 1 83.12 383 GLU A CA 1
ATOM 3083 C C . GLU A 1 383 ? 17.516 -12.039 -1.051 1 83.12 383 GLU A C 1
ATOM 3085 O O . GLU A 1 383 ? 16.531 -12.758 -0.926 1 83.12 383 GLU A O 1
ATOM 3090 N N . LEU A 1 384 ? 18.688 -12.492 -1.192 1 84.62 384 LEU A N 1
ATOM 3091 C CA . LEU A 1 384 ? 18.922 -13.906 -1.435 1 84.62 384 LEU A CA 1
ATOM 3092 C C . LEU A 1 384 ? 18.422 -14.75 -0.262 1 84.62 384 LEU A C 1
ATOM 3094 O O . LEU A 1 384 ? 17.75 -15.758 -0.46 1 84.62 384 LEU A O 1
ATOM 3098 N N . PRO A 1 385 ? 18.703 -14.367 0.935 1 82.12 385 PRO A N 1
ATOM 3099 C CA . PRO A 1 385 ? 18.219 -15.18 2.047 1 82.12 385 PRO A CA 1
ATOM 3100 C C . PRO A 1 385 ? 16.688 -15.258 2.092 1 82.12 385 PRO A C 1
ATOM 3102 O O . PRO A 1 385 ? 16.125 -16.297 2.438 1 82.12 385 PRO A O 1
ATOM 3105 N N . LEU A 1 386 ? 16.062 -14.203 1.782 1 75.62 386 LEU A N 1
ATOM 3106 C CA . LEU A 1 386 ? 14.609 -14.18 1.78 1 75.62 386 LEU A CA 1
ATOM 3107 C C . LEU A 1 386 ? 14.055 -15.094 0.691 1 75.62 386 LEU A C 1
ATOM 3109 O O . LEU A 1 386 ? 12.992 -15.703 0.867 1 75.62 386 LEU A O 1
ATOM 3113 N N . LEU A 1 387 ? 14.789 -15.203 -0.301 1 78.38 387 LEU A N 1
ATOM 3114 C CA . LEU A 1 387 ? 14.328 -15.961 -1.463 1 78.38 387 LEU A CA 1
ATOM 3115 C C . LEU A 1 387 ? 14.609 -17.453 -1.289 1 78.38 387 LEU A C 1
ATOM 3117 O O . LEU A 1 387 ? 13.859 -18.281 -1.784 1 78.38 387 LEU A O 1
ATOM 3121 N N . ILE A 1 388 ? 15.672 -17.719 -0.561 1 83.5 388 ILE A N 1
ATOM 3122 C CA . ILE A 1 388 ? 16.125 -19.109 -0.613 1 83.5 388 ILE A CA 1
ATOM 3123 C C . ILE A 1 388 ? 15.766 -19.812 0.686 1 83.5 388 ILE A C 1
ATOM 3125 O O . ILE A 1 388 ? 15.492 -21.016 0.685 1 83.5 388 ILE A O 1
ATOM 3129 N N . VAL A 1 389 ? 15.617 -19.203 1.75 1 84.88 389 VAL A N 1
ATOM 3130 C CA . VAL A 1 389 ? 15.484 -19.875 3.041 1 84.88 389 VAL A CA 1
ATOM 3131 C C . VAL A 1 389 ? 14.133 -20.578 3.127 1 84.88 389 VAL A C 1
ATOM 3133 O O . VAL A 1 389 ? 14.062 -21.766 3.416 1 84.88 389 VAL A O 1
ATOM 3136 N N . MET A 1 390 ? 13.109 -19.875 2.891 1 82.56 390 MET A N 1
ATOM 3137 C CA . MET A 1 390 ? 11.781 -20.469 3.049 1 82.56 390 MET A CA 1
ATOM 3138 C C . MET A 1 390 ? 11.523 -21.516 1.969 1 82.56 390 MET A C 1
ATOM 3140 O O . MET A 1 390 ? 10.984 -22.594 2.254 1 82.56 390 MET A O 1
ATOM 3144 N N . PRO A 1 391 ? 11.906 -21.25 0.815 1 84.69 391 PRO A N 1
ATOM 3145 C CA . PRO A 1 391 ? 11.742 -22.297 -0.199 1 84.69 391 PRO A CA 1
ATOM 3146 C C . PRO A 1 391 ? 12.539 -23.562 0.117 1 84.69 391 PRO A C 1
ATOM 3148 O O . PRO A 1 391 ? 12.078 -24.672 -0.15 1 84.69 391 PRO A O 1
ATOM 3151 N N . ILE A 1 392 ? 13.727 -23.359 0.642 1 89.06 392 ILE A N 1
ATOM 3152 C CA . ILE A 1 392 ? 14.531 -24.531 0.992 1 89.06 392 ILE A CA 1
ATOM 3153 C C . ILE A 1 392 ? 13.797 -25.359 2.037 1 89.06 392 ILE A C 1
ATOM 3155 O O . ILE A 1 392 ? 13.805 -26.594 1.975 1 89.06 392 ILE A O 1
ATOM 3159 N N . VAL A 1 393 ? 13.195 -24.719 2.951 1 88.88 393 VAL A N 1
ATOM 3160 C CA . VAL A 1 393 ? 12.398 -25.422 3.953 1 88.88 393 VAL A CA 1
ATOM 3161 C C . VAL A 1 393 ? 11.227 -26.125 3.279 1 88.88 393 VAL A C 1
ATOM 3163 O O . VAL A 1 393 ? 10.969 -27.312 3.549 1 88.88 393 VAL A O 1
ATOM 3166 N N . PHE A 1 394 ? 10.586 -25.484 2.461 1 90.56 394 PHE A N 1
ATOM 3167 C CA . PHE A 1 394 ? 9.461 -26.062 1.728 1 90.56 394 PHE A CA 1
ATOM 3168 C C . PHE A 1 394 ? 9.898 -27.281 0.929 1 90.56 394 PHE A C 1
ATOM 3170 O O . PHE A 1 394 ? 9.273 -28.344 1.006 1 90.56 394 PHE A O 1
ATOM 3177 N N . TYR A 1 395 ? 10.992 -27.156 0.196 1 91.44 395 TYR A N 1
ATOM 3178 C CA . TYR A 1 395 ? 11.477 -28.234 -0.668 1 91.44 395 TYR A CA 1
ATOM 3179 C C . TYR A 1 395 ? 11.969 -29.422 0.153 1 91.44 395 TYR A C 1
ATOM 3181 O O . TYR A 1 395 ? 11.758 -30.578 -0.229 1 91.44 395 TYR A O 1
ATOM 3189 N N . SER A 1 396 ? 12.578 -29.109 1.258 1 93.5 396 SER A N 1
ATOM 3190 C CA . SER A 1 396 ? 13.094 -30.172 2.098 1 93.5 396 SER A CA 1
ATOM 3191 C C . SER A 1 396 ? 11.969 -31.016 2.695 1 93.5 396 SER A C 1
ATOM 3193 O O . SER A 1 396 ? 12 -32.25 2.637 1 93.5 396 SER A O 1
ATOM 3195 N N . ILE A 1 397 ? 10.992 -30.344 3.164 1 93.44 397 ILE A N 1
ATOM 3196 C CA . ILE A 1 397 ? 9.867 -31.047 3.76 1 93.44 397 ILE A CA 1
ATOM 3197 C C . ILE A 1 397 ? 9.148 -31.875 2.689 1 93.44 397 ILE A C 1
ATOM 3199 O O . ILE A 1 397 ? 8.883 -33.062 2.877 1 93.44 397 ILE A O 1
ATOM 3203 N N . SER A 1 398 ? 8.867 -31.281 1.591 1 91.06 398 SER A N 1
ATOM 3204 C CA . SER A 1 398 ? 8.133 -31.953 0.523 1 91.06 398 SER A CA 1
ATOM 3205 C C . SER A 1 398 ? 8.922 -33.125 -0.037 1 91.06 398 SER A C 1
ATOM 3207 O O . SER A 1 398 ? 8.359 -34.188 -0.295 1 91.06 398 SER A O 1
ATOM 3209 N N . TYR A 1 399 ? 10.227 -32.938 -0.199 1 92.62 399 TYR A N 1
ATOM 3210 C CA . TYR A 1 399 ? 11.07 -33.969 -0.79 1 92.62 399 TYR A CA 1
ATOM 3211 C C . TYR A 1 399 ? 11.125 -35.188 0.108 1 92.62 399 TYR A C 1
ATOM 3213 O O . TYR A 1 399 ? 10.922 -36.312 -0.355 1 92.62 399 TYR A O 1
ATOM 3221 N N . TRP A 1 400 ? 11.328 -35.031 1.38 1 94.56 400 TRP A N 1
ATOM 3222 C CA . TRP A 1 400 ? 11.555 -36.156 2.279 1 94.56 400 TRP A CA 1
ATOM 3223 C C . TRP A 1 400 ? 10.234 -36.812 2.664 1 94.56 400 TRP A C 1
ATOM 3225 O O . TRP A 1 400 ? 10.18 -38.031 2.891 1 94.56 400 TRP A O 1
ATOM 3235 N N . MET A 1 401 ? 9.211 -36.094 2.719 1 93.81 401 MET A N 1
ATOM 3236 C CA . MET A 1 401 ? 7.91 -36.688 3.018 1 93.81 401 MET A CA 1
ATOM 3237 C C . MET A 1 401 ? 7.422 -37.531 1.854 1 93.81 401 MET A C 1
ATOM 3239 O O . MET A 1 401 ? 6.793 -38.562 2.062 1 93.81 401 MET A O 1
ATOM 3243 N N . THR A 1 402 ? 7.719 -37.125 0.667 1 90.62 402 THR A N 1
ATOM 3244 C CA . THR A 1 402 ? 7.273 -37.875 -0.507 1 90.62 402 THR A CA 1
ATOM 3245 C C . THR A 1 402 ? 8.258 -38.969 -0.852 1 90.62 402 THR A C 1
ATOM 3247 O O . THR A 1 402 ? 7.938 -39.875 -1.626 1 90.62 402 THR A O 1
ATOM 3250 N N . MET A 1 403 ? 9.438 -38.969 -0.34 1 88.38 403 MET A N 1
ATOM 3251 C CA . MET A 1 403 ? 10.5 -39.938 -0.6 1 88.38 403 MET A CA 1
ATOM 3252 C C . MET A 1 403 ? 10.734 -40.094 -2.098 1 88.38 403 MET A C 1
ATOM 3254 O O . MET A 1 403 ? 10.742 -41.219 -2.615 1 88.38 403 MET A O 1
ATOM 3258 N N . LEU A 1 404 ? 10.867 -38.969 -2.738 1 84.5 404 LEU A N 1
ATOM 3259 C CA . LEU A 1 404 ? 11.031 -38.906 -4.188 1 84.5 404 LEU A CA 1
ATOM 3260 C C . LEU A 1 404 ? 12.328 -39.594 -4.609 1 84.5 404 LEU A C 1
ATOM 3262 O O . LEU A 1 404 ? 12.391 -40.188 -5.688 1 84.5 404 LEU A O 1
ATOM 3266 N N . GLY A 1 405 ? 13.383 -39.5 -3.791 1 85.31 405 GLY A N 1
ATOM 3267 C CA . GLY A 1 405 ? 14.672 -40.062 -4.129 1 85.31 405 GLY A CA 1
ATOM 3268 C C . GLY A 1 405 ? 15.625 -40.156 -2.953 1 85.31 405 GLY A C 1
ATOM 3269 O O . GLY A 1 405 ? 15.195 -40.094 -1.797 1 85.31 405 GLY A O 1
ATOM 3270 N N . GLY A 1 406 ? 16.891 -40.406 -3.381 1 88.12 406 GLY A N 1
ATOM 3271 C CA . GLY A 1 406 ? 17.922 -40.531 -2.361 1 88.12 406 GLY A CA 1
ATOM 3272 C C . GLY A 1 406 ? 18.594 -39.188 -2.025 1 88.12 406 GLY A C 1
ATOM 3273 O O . GLY A 1 406 ? 18.047 -38.125 -2.32 1 88.12 406 GLY A O 1
ATOM 3274 N N . VAL A 1 407 ? 19.672 -39.156 -1.317 1 91.19 407 VAL A N 1
ATOM 3275 C CA . VAL A 1 407 ? 20.375 -38 -0.802 1 91.19 407 VAL A CA 1
ATOM 3276 C C . VAL A 1 407 ? 21.016 -37.219 -1.958 1 91.19 407 VAL A C 1
ATOM 3278 O O . VAL A 1 407 ? 20.875 -36 -2.037 1 91.19 407 VAL A O 1
ATOM 3281 N N . PRO A 1 408 ? 21.672 -37.906 -2.947 1 89.62 408 PRO A N 1
ATOM 3282 C CA . PRO A 1 408 ? 22.25 -37.125 -4.051 1 89.62 408 PRO A CA 1
ATOM 3283 C C . PRO A 1 408 ? 21.203 -36.406 -4.871 1 89.62 408 PRO A C 1
ATOM 3285 O O . PRO A 1 408 ? 21.422 -35.281 -5.301 1 89.62 408 PRO A O 1
ATOM 3288 N N . GLU A 1 409 ? 20.078 -37.062 -5.094 1 91 409 GLU A N 1
ATOM 3289 C CA . GLU A 1 409 ? 18.984 -36.438 -5.84 1 91 409 GLU A CA 1
ATOM 3290 C C . GLU A 1 409 ? 18.406 -35.281 -5.078 1 91 409 GLU A C 1
ATOM 3292 O O . GLU A 1 409 ? 17.906 -34.312 -5.684 1 91 409 GLU A O 1
ATOM 3297 N N . PHE A 1 410 ? 18.531 -35.344 -3.777 1 93.56 410 PHE A N 1
ATOM 3298 C CA . PHE A 1 410 ? 18.031 -34.25 -2.947 1 93.56 410 PHE A CA 1
ATOM 3299 C C . PHE A 1 410 ? 18.812 -32.969 -3.199 1 93.56 410 PHE A C 1
ATOM 3301 O O . PHE A 1 410 ? 18.234 -31.906 -3.352 1 93.56 410 PHE A O 1
ATOM 3308 N N . PHE A 1 411 ? 20.094 -33.062 -3.299 1 93.56 411 PHE A N 1
ATOM 3309 C CA . PHE A 1 411 ? 20.922 -31.875 -3.496 1 93.56 411 PHE A CA 1
ATOM 3310 C C . PHE A 1 411 ? 20.734 -31.312 -4.898 1 93.56 411 PHE A C 1
ATOM 3312 O O . PHE A 1 411 ? 20.797 -30.094 -5.094 1 93.56 411 PHE A O 1
ATOM 3319 N N . ILE A 1 412 ? 20.5 -32.219 -5.824 1 91.94 412 ILE A N 1
ATOM 3320 C CA . ILE A 1 412 ? 20.203 -31.734 -7.172 1 91.94 412 ILE A CA 1
ATOM 3321 C C . ILE A 1 412 ? 18.844 -31.031 -7.184 1 91.94 412 ILE A C 1
ATOM 3323 O O . ILE A 1 412 ? 18.703 -29.969 -7.789 1 91.94 412 ILE A O 1
ATOM 3327 N N . PHE A 1 413 ? 17.953 -31.688 -6.453 1 92.44 413 PHE A N 1
ATOM 3328 C CA . PHE A 1 413 ? 16.609 -31.125 -6.336 1 92.44 413 PHE A CA 1
ATOM 3329 C C . PHE A 1 413 ? 16.656 -29.734 -5.742 1 92.44 413 PHE A C 1
ATOM 3331 O O . PHE A 1 413 ? 16.062 -28.797 -6.297 1 92.44 413 PHE A O 1
ATOM 3338 N N . ILE A 1 414 ? 17.391 -29.516 -4.715 1 92.88 414 ILE A N 1
ATOM 3339 C CA . ILE A 1 414 ? 17.484 -28.219 -4.043 1 92.88 414 ILE A CA 1
ATOM 3340 C C . ILE A 1 414 ? 18.234 -27.234 -4.926 1 92.88 414 ILE A C 1
ATOM 3342 O O . ILE A 1 414 ? 17.828 -26.078 -5.062 1 92.88 414 ILE A O 1
ATOM 3346 N N . GLY A 1 415 ? 19.312 -27.703 -5.504 1 93.31 415 GLY A N 1
ATOM 3347 C CA . GLY A 1 415 ? 20.125 -26.844 -6.355 1 93.31 415 GLY A CA 1
ATOM 3348 C C . GLY A 1 415 ? 19.359 -26.281 -7.543 1 93.31 415 GLY A C 1
ATOM 3349 O O . GLY A 1 415 ? 19.422 -25.094 -7.828 1 93.31 415 GLY A O 1
ATOM 3350 N N . VAL A 1 416 ? 18.594 -27.141 -8.18 1 93.31 416 VAL A N 1
ATOM 3351 C CA . VAL A 1 416 ? 17.828 -26.734 -9.344 1 93.31 416 VAL A CA 1
ATOM 3352 C C . VAL A 1 416 ? 16.734 -25.75 -8.93 1 93.31 416 VAL A C 1
ATOM 3354 O O . VAL A 1 416 ? 16.484 -24.766 -9.625 1 93.31 416 VAL A O 1
ATOM 3357 N N . ASN A 1 417 ? 16.172 -26 -7.816 1 91.25 417 ASN A N 1
ATOM 3358 C CA . ASN A 1 417 ? 15.117 -25.109 -7.355 1 91.25 417 ASN A CA 1
ATOM 3359 C C . ASN A 1 417 ? 15.672 -23.75 -6.938 1 91.25 417 ASN A C 1
ATOM 3361 O O . ASN A 1 417 ? 15.016 -22.719 -7.109 1 91.25 417 ASN A O 1
ATOM 3365 N N . ILE A 1 418 ? 16.828 -23.703 -6.383 1 90.75 418 ILE A N 1
ATOM 3366 C CA . ILE A 1 418 ? 17.469 -22.453 -6.051 1 90.75 418 ILE A CA 1
ATOM 3367 C C . ILE A 1 418 ? 17.75 -21.656 -7.324 1 90.75 418 ILE A C 1
ATOM 3369 O O . ILE A 1 418 ? 17.547 -20.438 -7.371 1 90.75 418 ILE A O 1
ATOM 3373 N N . MET A 1 419 ? 18.219 -22.375 -8.344 1 92.88 419 MET A N 1
ATOM 3374 C CA . MET A 1 419 ? 18.453 -21.719 -9.625 1 92.88 419 MET A CA 1
ATOM 3375 C C . MET A 1 419 ? 17.156 -21.141 -10.195 1 92.88 419 MET A C 1
ATOM 3377 O O . MET A 1 419 ? 17.156 -20.047 -10.766 1 92.88 419 MET A O 1
ATOM 3381 N N . HIS A 1 420 ? 16.156 -21.922 -10.016 1 90.25 420 HIS A N 1
ATOM 3382 C CA . HIS A 1 420 ? 14.852 -21.453 -10.461 1 90.25 420 HIS A CA 1
ATOM 3383 C C . HIS A 1 420 ? 14.43 -20.188 -9.711 1 90.25 420 HIS A C 1
ATOM 3385 O O . HIS A 1 420 ? 13.891 -19.25 -10.312 1 90.25 420 HIS A O 1
ATOM 3391 N N . CYS A 1 421 ? 14.656 -20.109 -8.453 1 88.06 421 CYS A N 1
ATOM 3392 C CA . CYS A 1 421 ? 14.344 -18.938 -7.645 1 88.06 421 CYS A CA 1
ATOM 3393 C C . CYS A 1 421 ? 15.133 -17.719 -8.117 1 88.06 421 CYS A C 1
ATOM 3395 O O . CYS A 1 421 ? 14.602 -16.609 -8.156 1 88.06 421 CYS A O 1
ATOM 3397 N N . LEU A 1 422 ? 16.344 -17.953 -8.461 1 89.94 422 LEU A N 1
ATOM 3398 C CA . LEU A 1 422 ? 17.188 -16.859 -8.945 1 89.94 422 LEU A CA 1
ATOM 3399 C C . LEU A 1 422 ? 16.672 -16.328 -10.273 1 89.94 422 LEU A C 1
ATOM 3401 O O . LEU A 1 422 ? 16.781 -15.125 -10.547 1 89.94 422 LEU A O 1
ATOM 3405 N N . CYS A 1 423 ? 16.156 -17.234 -11.062 1 90.25 423 CYS A N 1
ATOM 3406 C CA . CYS A 1 423 ? 15.578 -16.812 -12.336 1 90.25 423 CYS A CA 1
ATOM 3407 C C . CYS A 1 423 ? 14.344 -15.953 -12.125 1 90.25 423 CYS A C 1
ATOM 3409 O O . CYS A 1 423 ? 14.195 -14.898 -12.75 1 90.25 423 CYS A O 1
ATOM 3411 N N . THR A 1 424 ? 13.539 -16.375 -11.289 1 87.81 424 THR A N 1
ATOM 3412 C CA . THR A 1 424 ? 12.312 -15.633 -11.016 1 87.81 424 THR A CA 1
ATOM 3413 C C . THR A 1 424 ? 12.633 -14.281 -10.398 1 87.81 424 THR A C 1
ATOM 3415 O O . THR A 1 424 ? 11.93 -13.297 -10.648 1 87.81 424 THR A O 1
ATOM 3418 N N . GLN A 1 425 ? 13.602 -14.242 -9.562 1 86.75 425 GLN A N 1
ATOM 3419 C CA . GLN A 1 425 ? 14.055 -12.969 -9.008 1 86.75 425 GLN A CA 1
ATOM 3420 C C . GLN A 1 425 ? 14.5 -12.016 -10.109 1 86.75 425 GLN A C 1
ATOM 3422 O O . GLN A 1 425 ? 14.219 -10.82 -10.055 1 86.75 425 GLN A O 1
ATOM 3427 N N . GLY A 1 426 ? 15.242 -12.602 -11.016 1 89.56 426 GLY A N 1
ATOM 3428 C CA . GLY A 1 426 ? 15.688 -11.781 -12.133 1 89.56 426 GLY A CA 1
ATOM 3429 C C . GLY A 1 426 ? 14.547 -11.188 -12.938 1 89.56 426 GLY A C 1
ATOM 3430 O O . GLY A 1 426 ? 14.594 -10.016 -13.312 1 89.56 426 GLY A O 1
ATOM 3431 N N . VAL A 1 427 ? 13.547 -11.961 -13.164 1 90.12 427 VAL A N 1
ATOM 3432 C CA . VAL A 1 427 ? 12.367 -11.477 -13.883 1 90.12 427 VAL A CA 1
ATOM 3433 C C . VAL A 1 427 ? 11.703 -10.359 -13.078 1 90.12 427 VAL A C 1
ATOM 3435 O O . VAL A 1 427 ? 11.305 -9.336 -13.641 1 90.12 427 VAL A O 1
ATOM 3438 N N . GLY A 1 428 ? 11.633 -10.57 -11.852 1 86.62 428 GLY A N 1
ATOM 3439 C CA . GLY A 1 428 ? 11.062 -9.547 -10.984 1 86.62 428 GLY A CA 1
ATOM 3440 C C . GLY A 1 428 ? 11.828 -8.242 -11.016 1 86.62 428 GLY A C 1
ATOM 3441 O O . GLY A 1 428 ? 11.227 -7.164 -11.031 1 86.62 428 GLY A O 1
ATOM 3442 N N . HIS A 1 429 ? 13.117 -8.344 -11.031 1 87.25 429 HIS A N 1
ATOM 3443 C CA . HIS A 1 429 ? 13.938 -7.141 -11.07 1 87.25 429 HIS A CA 1
ATOM 3444 C C . HIS A 1 429 ? 13.766 -6.398 -12.391 1 87.25 429 HIS A C 1
ATOM 3446 O O . HIS A 1 429 ? 13.75 -5.168 -12.414 1 87.25 429 HIS A O 1
ATOM 3452 N N . VAL A 1 430 ? 13.633 -7.117 -13.414 1 90.12 430 VAL A N 1
ATOM 3453 C CA . VAL A 1 430 ? 13.484 -6.5 -14.734 1 90.12 430 VAL A CA 1
ATOM 3454 C C . VAL A 1 430 ? 12.172 -5.734 -14.797 1 90.12 430 VAL A C 1
ATOM 3456 O O . VAL A 1 430 ? 12.148 -4.555 -15.156 1 90.12 430 VAL A O 1
ATOM 3459 N N . PHE A 1 431 ? 11.109 -6.34 -14.391 1 88.06 431 PHE A N 1
ATOM 3460 C CA . PHE A 1 431 ? 9.805 -5.691 -14.445 1 88.06 431 PHE A CA 1
ATOM 3461 C C . PHE A 1 431 ? 9.703 -4.586 -13.398 1 88.06 431 PHE A C 1
ATOM 3463 O O . PHE A 1 431 ? 9.055 -3.564 -13.633 1 88.06 431 PHE A O 1
ATOM 3470 N N . GLY A 1 432 ? 10.289 -4.805 -12.297 1 84.06 432 GLY A N 1
ATOM 3471 C CA . GLY A 1 432 ? 10.305 -3.783 -11.258 1 84.06 432 GLY A CA 1
ATOM 3472 C C . GLY A 1 432 ? 11.039 -2.523 -11.672 1 84.06 432 GLY A C 1
ATOM 3473 O O . GLY A 1 432 ? 10.656 -1.418 -11.273 1 84.06 432 GLY A O 1
ATOM 3474 N N . ALA A 1 433 ? 12.039 -2.67 -12.445 1 84.5 433 ALA A N 1
ATOM 3475 C CA . ALA A 1 433 ? 12.828 -1.529 -12.898 1 84.5 433 ALA A CA 1
ATOM 3476 C C . ALA A 1 433 ? 12.164 -0.832 -14.086 1 84.5 433 ALA A C 1
ATOM 3478 O O . ALA A 1 433 ? 12.242 0.392 -14.211 1 84.5 433 ALA A O 1
ATOM 3479 N N . LEU A 1 434 ? 11.445 -1.544 -14.875 1 85.38 434 LEU A N 1
ATOM 3480 C CA . LEU A 1 434 ? 10.891 -0.997 -16.109 1 85.38 434 LEU A CA 1
ATOM 3481 C C . LEU A 1 434 ? 9.555 -0.309 -15.852 1 85.38 434 LEU A C 1
ATOM 3483 O O . LEU A 1 434 ? 9.195 0.639 -16.547 1 85.38 434 LEU A O 1
ATOM 3487 N N . ILE A 1 435 ? 8.859 -0.85 -14.883 1 83.19 435 ILE A N 1
ATOM 3488 C CA . ILE A 1 435 ? 7.516 -0.328 -14.633 1 83.19 435 ILE A CA 1
ATOM 3489 C C . ILE A 1 435 ? 7.52 0.519 -13.367 1 83.19 435 ILE A C 1
ATOM 3491 O O . ILE A 1 435 ? 8.023 0.087 -12.328 1 83.19 435 ILE A O 1
ATOM 3495 N N . PHE A 1 436 ? 6.93 1.649 -13.391 1 74.62 436 PHE A N 1
ATOM 3496 C CA . PHE A 1 436 ? 6.984 2.621 -12.305 1 74.62 436 PHE A CA 1
ATOM 3497 C C . PHE A 1 436 ? 5.996 2.26 -11.203 1 74.62 436 PHE A C 1
ATOM 3499 O O . PHE A 1 436 ? 6.309 2.369 -10.016 1 74.62 436 PHE A O 1
ATOM 3506 N N . ASP A 1 437 ? 4.91 1.742 -11.648 1 75.44 437 ASP A N 1
ATOM 3507 C CA . ASP A 1 437 ? 3.9 1.377 -10.656 1 75.44 437 ASP A CA 1
ATOM 3508 C C . ASP A 1 437 ? 4.184 -0.005 -10.07 1 75.44 437 ASP A C 1
ATOM 3510 O O . ASP A 1 437 ? 4.297 -0.986 -10.805 1 75.44 437 ASP A O 1
ATOM 3514 N N . ALA A 1 438 ? 4.363 0.004 -8.75 1 75.69 438 ALA A N 1
ATOM 3515 C CA . ALA A 1 438 ? 4.734 -1.235 -8.07 1 75.69 438 ALA A CA 1
ATOM 3516 C C . ALA A 1 438 ? 3.695 -2.326 -8.312 1 75.69 438 ALA A C 1
ATOM 3518 O O . ALA A 1 438 ? 4.047 -3.477 -8.578 1 75.69 438 ALA A O 1
ATOM 3519 N N . SER A 1 439 ? 2.463 -2.02 -8.242 1 73.88 439 SER A N 1
ATOM 3520 C CA . SER A 1 439 ? 1.403 -3.006 -8.414 1 73.88 439 SER A CA 1
ATOM 3521 C C . SER A 1 439 ? 1.397 -3.57 -9.836 1 73.88 439 SER A C 1
ATOM 3523 O O . SER A 1 439 ? 1.281 -4.785 -10.023 1 73.88 439 SER A O 1
ATOM 3525 N N . THR A 1 440 ? 1.609 -2.701 -10.812 1 79.25 440 THR A N 1
ATOM 3526 C CA . THR A 1 440 ? 1.649 -3.135 -12.203 1 79.25 440 THR A CA 1
ATOM 3527 C C . THR A 1 440 ? 2.898 -3.969 -12.477 1 79.25 440 THR A C 1
ATOM 3529 O O . THR A 1 440 ? 2.857 -4.922 -13.25 1 79.25 440 THR A O 1
ATOM 3532 N N . ALA A 1 441 ? 3.936 -3.598 -11.828 1 83 441 ALA A N 1
ATOM 3533 C CA . ALA A 1 441 ? 5.172 -4.355 -12.008 1 83 441 ALA A CA 1
ATOM 3534 C C . ALA A 1 441 ? 5.023 -5.781 -11.484 1 83 441 ALA A C 1
ATOM 3536 O O . ALA A 1 441 ? 5.449 -6.734 -12.141 1 83 441 ALA A O 1
ATOM 3537 N N . VAL A 1 442 ? 4.395 -5.938 -10.359 1 79.5 442 VAL A N 1
ATOM 3538 C CA . VAL A 1 442 ? 4.211 -7.25 -9.75 1 79.5 442 VAL A CA 1
ATOM 3539 C C . VAL A 1 442 ? 3.273 -8.094 -10.609 1 79.5 442 VAL A C 1
ATOM 3541 O O . VAL A 1 442 ? 3.562 -9.258 -10.898 1 79.5 442 VAL A O 1
ATOM 3544 N N . THR A 1 443 ? 2.211 -7.473 -11.07 1 77.81 443 THR A N 1
ATOM 3545 C CA . THR A 1 443 ? 1.235 -8.195 -11.883 1 77.81 443 THR A CA 1
ATOM 3546 C C . THR A 1 443 ? 1.844 -8.609 -13.219 1 77.81 443 THR A C 1
ATOM 3548 O O . THR A 1 443 ? 1.59 -9.711 -13.711 1 77.81 443 THR A O 1
ATOM 3551 N N . SER A 1 444 ? 2.635 -7.723 -13.766 1 84.5 444 SER A N 1
ATOM 3552 C CA . SER A 1 444 ? 3.279 -8.039 -15.031 1 84.5 444 SER A CA 1
ATOM 3553 C C . SER A 1 444 ? 4.297 -9.164 -14.875 1 84.5 444 SER A C 1
ATOM 3555 O O . SER A 1 444 ? 4.391 -10.047 -15.727 1 84.5 444 SER A O 1
ATOM 3557 N N . SER A 1 445 ? 5.039 -9.07 -13.82 1 85.31 445 SER A N 1
ATOM 3558 C CA . SER A 1 445 ? 6.008 -10.133 -13.547 1 85.31 445 SER A CA 1
ATOM 3559 C C . SER A 1 445 ? 5.312 -11.469 -13.32 1 85.31 445 SER A C 1
ATOM 3561 O O . SER A 1 445 ? 5.754 -12.5 -13.836 1 85.31 445 SER A O 1
ATOM 3563 N N . GLN A 1 446 ? 4.242 -11.484 -12.602 1 82.31 446 GLN A N 1
ATOM 3564 C CA . GLN A 1 446 ? 3.49 -12.711 -12.336 1 82.31 446 GLN A CA 1
ATOM 3565 C C . GLN A 1 446 ? 2.896 -13.281 -13.617 1 82.31 446 GLN A C 1
ATOM 3567 O O . GLN A 1 446 ? 2.906 -14.492 -13.828 1 82.31 446 GLN A O 1
ATOM 3572 N N . THR A 1 447 ? 2.395 -12.359 -14.422 1 83.12 447 THR A N 1
ATOM 3573 C CA . THR A 1 447 ? 1.832 -12.789 -15.695 1 83.12 447 THR A CA 1
ATOM 3574 C C . THR A 1 447 ? 2.906 -13.43 -16.562 1 83.12 447 THR A C 1
ATOM 3576 O O . THR A 1 447 ? 2.67 -14.469 -17.188 1 83.12 447 THR A O 1
ATOM 3579 N N . PHE A 1 448 ? 4 -12.859 -16.594 1 88.25 448 PHE A N 1
ATOM 3580 C CA . PHE A 1 448 ? 5.109 -13.414 -17.359 1 88.25 448 PHE A CA 1
ATOM 3581 C C . PHE A 1 448 ? 5.484 -14.797 -16.844 1 88.25 448 PHE A C 1
ATOM 3583 O O . PHE A 1 448 ? 5.754 -15.703 -17.641 1 88.25 448 PHE A O 1
ATOM 3590 N N . ASN A 1 449 ? 5.52 -14.93 -15.602 1 86.06 449 ASN A N 1
ATOM 3591 C CA . ASN A 1 449 ? 5.859 -16.219 -15.008 1 86.06 449 ASN A CA 1
ATOM 3592 C C . ASN A 1 449 ? 4.805 -17.281 -15.32 1 86.06 449 ASN A C 1
ATOM 3594 O O . ASN A 1 449 ? 5.141 -18.438 -15.586 1 86.06 449 ASN A O 1
ATOM 3598 N N . ILE A 1 450 ? 3.576 -16.859 -15.258 1 82.75 450 ILE A N 1
ATOM 3599 C CA . ILE A 1 450 ? 2.498 -17.797 -15.555 1 82.75 450 ILE A CA 1
ATOM 3600 C C . ILE A 1 450 ? 2.582 -18.234 -17.016 1 82.75 450 ILE A C 1
ATOM 3602 O O . ILE A 1 450 ? 2.41 -19.406 -17.328 1 82.75 450 ILE A O 1
ATOM 3606 N N . CYS A 1 451 ? 2.871 -17.297 -17.844 1 85.56 451 CYS A N 1
ATOM 3607 C CA . CYS A 1 451 ? 3.025 -17.625 -19.266 1 85.56 451 CYS A CA 1
ATOM 3608 C C . CYS A 1 451 ? 4.199 -18.578 -19.484 1 85.56 451 CYS A C 1
ATOM 3610 O O . CYS A 1 451 ? 4.109 -19.516 -20.266 1 85.56 451 CYS A O 1
ATOM 3612 N N . ALA A 1 452 ? 5.23 -18.281 -18.734 1 87 452 ALA A N 1
ATOM 3613 C CA . ALA A 1 452 ? 6.391 -19.156 -18.844 1 87 452 ALA A CA 1
ATOM 3614 C C . ALA A 1 452 ? 6.074 -20.547 -18.297 1 87 452 ALA A C 1
ATOM 3616 O O . ALA A 1 452 ? 6.555 -21.547 -18.812 1 87 452 ALA A O 1
ATOM 3617 N N . PHE A 1 453 ? 5.277 -20.547 -17.328 1 84.75 453 PHE A N 1
ATOM 3618 C CA . PHE A 1 453 ? 4.859 -21.812 -16.719 1 84.75 453 PHE A CA 1
ATOM 3619 C C . PHE A 1 453 ? 4.004 -22.625 -17.703 1 84.75 453 PHE A C 1
ATOM 3621 O O . PHE A 1 453 ? 4.191 -23.828 -17.844 1 84.75 453 PHE A O 1
ATOM 3628 N N . LEU A 1 454 ? 3.207 -21.953 -18.375 1 81.44 454 LEU A N 1
ATOM 3629 C CA . LEU A 1 454 ? 2.338 -22.594 -19.359 1 81.44 454 LEU A CA 1
ATOM 3630 C C . LEU A 1 454 ? 3.152 -23.156 -20.516 1 81.44 454 LEU A C 1
ATOM 3632 O O . LEU A 1 454 ? 2.867 -24.266 -21 1 81.44 454 LEU A O 1
ATOM 3636 N N . ALA A 1 455 ? 4.125 -22.469 -20.844 1 81.81 455 ALA A N 1
ATOM 3637 C CA . ALA A 1 455 ? 4.902 -22.828 -22.016 1 81.81 455 ALA A CA 1
ATOM 3638 C C . ALA A 1 455 ? 5.934 -23.906 -21.672 1 81.81 455 ALA A C 1
ATOM 3640 O O . ALA A 1 455 ? 6.582 -24.453 -22.578 1 81.81 455 ALA A O 1
ATOM 3641 N N . ALA A 1 456 ? 6.055 -24.203 -20.391 1 80 456 ALA A N 1
ATOM 3642 C CA . ALA A 1 456 ? 7.117 -25.109 -19.969 1 80 456 ALA A CA 1
ATOM 3643 C C . ALA A 1 456 ? 6.832 -26.547 -20.406 1 80 456 ALA A C 1
ATOM 3645 O O . ALA A 1 456 ? 7.734 -27.391 -20.422 1 80 456 ALA A O 1
ATOM 3646 N N . GLY A 1 457 ? 5.684 -26.875 -21.016 1 69.56 457 GLY A N 1
ATOM 3647 C CA . GLY A 1 457 ? 5.348 -28.203 -21.5 1 69.56 457 GLY A CA 1
ATOM 3648 C C . GLY A 1 457 ? 5.082 -29.203 -20.391 1 69.56 457 GLY A C 1
ATOM 3649 O O . GLY A 1 457 ? 5.27 -30.406 -20.578 1 69.56 457 GLY A O 1
ATOM 3650 N N . MET A 1 458 ? 4.754 -28.734 -19.203 1 71.44 458 MET A N 1
ATOM 3651 C CA . MET A 1 458 ? 4.559 -29.625 -18.078 1 71.44 458 MET A CA 1
ATOM 3652 C C . MET A 1 458 ? 3.254 -30.406 -18.219 1 71.44 458 MET A C 1
ATOM 3654 O O . MET A 1 458 ? 3.17 -31.562 -17.812 1 71.44 458 MET A O 1
ATOM 3658 N N . PHE A 1 459 ? 2.26 -29.781 -18.859 1 67.5 459 PHE A N 1
ATOM 3659 C CA . PHE A 1 459 ? 0.979 -30.469 -18.969 1 67.5 459 PHE A CA 1
ATOM 3660 C C . PHE A 1 459 ? 0.627 -30.734 -20.438 1 67.5 459 PHE A C 1
ATOM 3662 O O . PHE A 1 459 ? -0.431 -31.281 -20.734 1 67.5 459 PHE A O 1
ATOM 3669 N N . THR A 1 460 ? 1.611 -30.25 -21.234 1 67.19 460 THR A N 1
ATOM 3670 C CA . THR A 1 460 ? 1.312 -30.391 -22.656 1 67.19 460 THR A CA 1
ATOM 3671 C C . THR A 1 460 ? 2.311 -31.328 -23.328 1 67.19 460 THR A C 1
ATOM 3673 O O . THR A 1 460 ? 3.5 -31.016 -23.422 1 67.19 460 THR A O 1
ATOM 3676 N N . THR A 1 461 ? 1.818 -32.531 -23.547 1 67.31 461 THR A N 1
ATOM 3677 C CA . THR A 1 461 ? 2.703 -33.469 -24.25 1 67.31 461 THR A CA 1
ATOM 3678 C C . THR A 1 461 ? 2.539 -33.344 -25.75 1 67.31 461 THR A C 1
ATOM 3680 O O . THR A 1 461 ? 3.455 -33.688 -26.516 1 67.31 461 THR A O 1
ATOM 3683 N N . HIS A 1 462 ? 1.381 -32.781 -26.062 1 74.56 462 HIS A N 1
ATOM 3684 C CA . HIS A 1 462 ? 1.141 -32.656 -27.5 1 74.56 462 HIS A CA 1
ATOM 3685 C C . HIS A 1 462 ? 1.004 -31.219 -27.922 1 74.56 462 HIS A C 1
ATOM 3687 O O . HIS A 1 462 ? -0.086 -30.641 -27.844 1 74.56 462 HIS A O 1
ATOM 3693 N N . PHE A 1 463 ? 2.104 -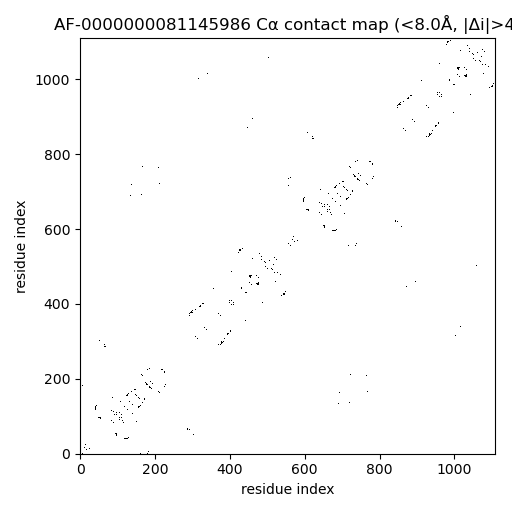30.594 -28.328 1 76.44 463 PHE A N 1
ATOM 3694 C CA . PHE A 1 463 ? 2.094 -29.234 -28.844 1 76.44 463 PHE A CA 1
ATOM 3695 C C . PHE A 1 463 ? 1.679 -29.203 -30.312 1 76.44 463 PHE A C 1
ATOM 3697 O O . PHE A 1 463 ? 1.999 -30.125 -31.062 1 76.44 463 PHE A O 1
ATOM 3704 N N . PRO A 1 464 ? 0.954 -28.109 -30.609 1 82.44 464 PRO A N 1
ATOM 3705 C CA . PRO A 1 464 ? 0.81 -27.938 -32.062 1 82.44 464 PRO A CA 1
ATOM 3706 C C . PRO A 1 464 ? 2.152 -27.828 -32.781 1 82.44 464 PRO A C 1
ATOM 3708 O O . PRO A 1 464 ? 3.102 -27.25 -32.219 1 82.44 464 PRO A O 1
ATOM 3711 N N . PRO A 1 465 ? 2.281 -28.516 -33.875 1 82.81 465 PRO A N 1
ATOM 3712 C CA . PRO A 1 465 ? 3.572 -28.594 -34.562 1 82.81 465 PRO A CA 1
ATOM 3713 C C . PRO A 1 465 ? 4.195 -27.219 -34.812 1 82.81 465 PRO A C 1
ATOM 3715 O O . PRO A 1 465 ? 5.422 -27.078 -34.812 1 82.81 465 PRO A O 1
ATOM 3718 N N . TRP A 1 466 ? 3.447 -26.141 -34.969 1 85.56 466 TRP A N 1
ATOM 3719 C CA . TRP A 1 466 ? 3.982 -24.812 -35.25 1 85.56 466 TRP A CA 1
ATOM 3720 C C . TRP A 1 466 ? 4.441 -24.109 -34 1 85.56 466 TRP A C 1
ATOM 3722 O O . TRP A 1 466 ? 5.109 -23.078 -34.062 1 85.56 466 TRP A O 1
ATOM 3732 N N . LEU A 1 467 ? 4.172 -24.703 -32.812 1 86.31 467 LEU A N 1
ATOM 3733 C CA . LEU A 1 467 ? 4.473 -24.016 -31.578 1 86.31 467 LEU A CA 1
ATOM 3734 C C . LEU A 1 467 ? 5.418 -24.844 -30.703 1 86.31 467 LEU A C 1
ATOM 3736 O O . LEU A 1 467 ? 5.656 -24.5 -29.547 1 86.31 467 LEU A O 1
ATOM 3740 N N . THR A 1 468 ? 6.008 -25.859 -31.188 1 81.81 468 THR A N 1
ATOM 3741 C CA . THR A 1 468 ? 6.883 -26.734 -30.422 1 81.81 468 THR A CA 1
ATOM 3742 C C . THR A 1 468 ? 8.125 -25.984 -29.938 1 81.81 468 THR A C 1
ATOM 3744 O O . THR A 1 468 ? 8.664 -26.281 -28.875 1 81.81 468 THR A O 1
ATOM 3747 N N . TRP A 1 469 ? 8.562 -24.938 -30.688 1 83.62 469 TRP A N 1
ATOM 3748 C CA . TRP A 1 469 ? 9.758 -24.188 -30.328 1 83.62 469 TRP A CA 1
ATOM 3749 C C . TRP A 1 469 ? 9.492 -23.266 -29.156 1 83.62 469 TRP A C 1
ATOM 3751 O O . TRP A 1 469 ? 10.43 -22.766 -28.516 1 83.62 469 TRP A O 1
ATOM 3761 N N . PHE A 1 470 ? 8.258 -23.125 -28.781 1 85.12 470 PHE A N 1
ATOM 3762 C CA . PHE A 1 470 ? 7.871 -22.156 -27.766 1 85.12 470 PHE A CA 1
ATOM 3763 C C . PHE A 1 470 ? 8.305 -22.625 -26.391 1 85.12 470 PHE A C 1
ATOM 3765 O O . PHE A 1 470 ? 8.602 -21.812 -25.516 1 85.12 470 PHE A O 1
ATOM 3772 N N . LYS A 1 471 ? 8.406 -23.922 -26.188 1 84.44 471 LYS A N 1
ATOM 3773 C CA . LYS A 1 471 ? 8.781 -24.469 -24.875 1 84.44 471 LYS A CA 1
ATOM 3774 C C . LYS A 1 471 ? 10.227 -24.094 -24.531 1 84.44 471 LYS A C 1
ATOM 3776 O O . LYS A 1 471 ? 10.57 -23.953 -23.359 1 84.44 471 LYS A O 1
ATOM 3781 N N . TYR A 1 472 ? 11.07 -23.828 -25.562 1 86.06 472 TYR A N 1
ATOM 3782 C CA . TYR A 1 472 ? 12.477 -23.547 -25.328 1 86.06 472 TYR A CA 1
ATOM 3783 C C . TYR A 1 472 ? 12.688 -22.078 -24.953 1 86.06 472 TYR A C 1
ATOM 3785 O O . TYR A 1 472 ? 13.742 -21.703 -24.453 1 86.06 472 TYR A O 1
ATOM 3793 N N . LEU A 1 473 ? 11.609 -21.391 -25.109 1 87.56 473 LEU A N 1
ATOM 3794 C CA . LEU A 1 473 ? 11.695 -19.984 -24.734 1 87.56 473 LEU A CA 1
ATOM 3795 C C . LEU A 1 473 ? 11.312 -19.781 -23.266 1 87.56 473 LEU A C 1
ATOM 3797 O O . LEU A 1 473 ? 11.602 -18.734 -22.688 1 87.56 473 LEU A O 1
ATOM 3801 N N . SER A 1 474 ? 10.734 -20.797 -22.719 1 89.44 474 SER A N 1
ATOM 3802 C CA . SER A 1 474 ? 10.312 -20.688 -21.328 1 89.44 474 SER A CA 1
ATOM 3803 C C . SER A 1 474 ? 11.453 -21.031 -20.375 1 89.44 474 SER A C 1
ATOM 3805 O O . SER A 1 474 ? 12.023 -22.109 -20.438 1 89.44 474 SER A O 1
ATOM 3807 N N . PHE A 1 475 ? 11.742 -20.125 -19.469 1 89.94 475 PHE A N 1
ATOM 3808 C CA . PHE A 1 475 ? 12.828 -20.359 -18.531 1 89.94 475 PHE A CA 1
ATOM 3809 C C . PHE A 1 475 ? 12.438 -21.406 -17.5 1 89.94 475 PHE A C 1
ATOM 3811 O O . PHE A 1 475 ? 13.289 -21.938 -16.781 1 89.94 475 PHE A O 1
ATOM 3818 N N . MET A 1 476 ? 11.172 -21.828 -17.516 1 88.94 476 MET A N 1
ATOM 3819 C CA . MET A 1 476 ? 10.695 -22.828 -16.562 1 88.94 476 MET A CA 1
ATOM 3820 C C . MET A 1 476 ? 10.898 -24.234 -17.109 1 88.94 476 MET A C 1
ATOM 3822 O O . MET A 1 476 ? 10.883 -25.203 -16.359 1 88.94 476 MET A O 1
ATOM 3826 N N . HIS A 1 477 ? 11.039 -24.344 -18.359 1 89 477 HIS A N 1
ATOM 3827 C CA . HIS A 1 477 ? 11.203 -25.641 -19 1 89 477 HIS A CA 1
ATOM 3828 C C . HIS A 1 477 ? 12.469 -26.328 -18.516 1 89 477 HIS A C 1
ATOM 3830 O O . HIS A 1 477 ? 12.453 -27.531 -18.219 1 89 477 HIS A O 1
ATOM 3836 N N . TYR A 1 478 ? 13.484 -25.562 -18.312 1 91.69 478 TYR A N 1
ATOM 3837 C CA . TYR A 1 478 ? 14.812 -26.125 -18.094 1 91.69 478 TYR A CA 1
ATOM 3838 C C . TYR A 1 478 ? 14.938 -26.672 -16.672 1 91.69 478 TYR A C 1
ATOM 3840 O O . TYR A 1 478 ? 15.391 -27.812 -16.484 1 91.69 478 TYR A O 1
ATOM 3848 N N . PRO A 1 479 ? 14.508 -25.859 -15.703 1 91.25 479 PRO A N 1
ATOM 3849 C CA . PRO A 1 479 ? 14.555 -26.469 -14.367 1 91.25 479 PRO A CA 1
ATOM 3850 C C . PRO A 1 479 ? 13.609 -27.656 -14.219 1 91.25 479 PRO A C 1
ATOM 3852 O O . PRO A 1 479 ? 13.914 -28.609 -13.508 1 91.25 479 PRO A O 1
ATOM 3855 N N . TYR A 1 480 ? 12.531 -27.688 -14.805 1 88.56 480 TYR A N 1
ATOM 3856 C CA . TYR A 1 480 ? 11.609 -28.828 -14.742 1 88.56 480 TYR A CA 1
ATOM 3857 C C . TYR A 1 480 ? 12.219 -30.062 -15.383 1 88.56 480 TYR A C 1
ATOM 3859 O O . TYR A 1 480 ? 12.172 -31.156 -14.812 1 88.56 480 TYR A O 1
ATOM 3867 N N . ALA A 1 481 ? 12.75 -29.859 -16.594 1 89.06 481 ALA A N 1
ATOM 3868 C CA . ALA A 1 481 ? 13.391 -30.969 -17.297 1 89.06 481 ALA A CA 1
ATOM 3869 C C . ALA A 1 481 ? 14.547 -31.531 -16.484 1 89.06 481 ALA A C 1
ATOM 3871 O O . ALA A 1 481 ? 14.734 -32.75 -16.438 1 89.06 481 ALA A O 1
ATOM 3872 N N . ALA A 1 482 ? 15.266 -30.672 -15.852 1 91.06 482 ALA A N 1
ATOM 3873 C CA . ALA A 1 482 ? 16.391 -31.109 -15.023 1 91.06 482 ALA A CA 1
ATOM 3874 C C . ALA A 1 482 ? 15.891 -31.922 -13.828 1 91.06 482 ALA A C 1
ATOM 3876 O O . ALA A 1 482 ? 16.469 -32.969 -13.5 1 91.06 482 ALA A O 1
ATOM 3877 N N . MET A 1 483 ? 14.844 -31.562 -13.242 1 89.12 483 MET A N 1
ATOM 3878 C CA . MET A 1 483 ? 14.312 -32.25 -12.07 1 89.12 483 MET A CA 1
ATOM 3879 C C . MET A 1 483 ? 13.727 -33.594 -12.461 1 89.12 483 MET A C 1
ATOM 3881 O O . MET A 1 483 ? 13.945 -34.594 -11.773 1 89.12 483 MET A O 1
ATOM 3885 N N . VAL A 1 484 ? 12.984 -33.562 -13.523 1 86.75 484 VAL A N 1
ATOM 3886 C CA . VAL A 1 484 ? 12.367 -34.812 -13.984 1 86.75 484 VAL A CA 1
ATOM 3887 C C . VAL A 1 484 ? 13.445 -35.812 -14.352 1 86.75 484 VAL A C 1
ATOM 3889 O O . VAL A 1 484 ? 13.32 -37.031 -14.055 1 86.75 484 VAL A O 1
ATOM 3892 N N . THR A 1 485 ? 14.5 -35.344 -14.984 1 87.56 485 THR A N 1
ATOM 3893 C CA . THR A 1 485 ? 15.602 -36.188 -15.367 1 87.56 485 THR A CA 1
ATOM 3894 C C . THR A 1 485 ? 16.297 -36.781 -14.141 1 87.56 485 THR A C 1
ATOM 3896 O O . THR A 1 485 ? 16.672 -37.938 -14.117 1 87.56 485 THR A O 1
ATOM 3899 N N . SER A 1 486 ? 16.422 -36.031 -13.117 1 86.56 486 SER A N 1
ATOM 3900 C CA . SER A 1 486 ? 17.109 -36.469 -11.906 1 86.56 486 SER A CA 1
ATOM 3901 C C . SER A 1 486 ? 16.281 -37.469 -11.141 1 86.56 486 SER A C 1
ATOM 3903 O O . SER A 1 486 ? 16.828 -38.406 -10.555 1 86.56 486 SER A O 1
ATOM 3905 N N . ILE A 1 487 ? 15.016 -37.375 -11.18 1 81.38 487 ILE A N 1
ATOM 3906 C CA . ILE A 1 487 ? 14.148 -38.219 -10.359 1 81.38 487 ILE A CA 1
ATOM 3907 C C . ILE A 1 487 ? 13.781 -39.5 -11.117 1 81.38 487 ILE A C 1
ATOM 3909 O O . ILE A 1 487 ? 13.68 -40.562 -10.523 1 81.38 487 ILE A O 1
ATOM 3913 N N . LEU A 1 488 ? 13.625 -39.406 -12.469 1 77.88 488 LEU A N 1
ATOM 3914 C CA . LEU A 1 488 ? 13.125 -40.562 -13.227 1 77.88 488 LEU A CA 1
ATOM 3915 C C . LEU A 1 488 ? 14.273 -41.344 -13.852 1 77.88 488 LEU A C 1
ATOM 3917 O O . LEU A 1 488 ? 14.055 -42.406 -14.461 1 77.88 488 LEU A O 1
ATOM 3921 N N . SER A 1 489 ? 15.438 -40.875 -13.789 1 72.19 489 SER A N 1
ATOM 3922 C CA . SER A 1 489 ? 16.547 -41.594 -14.391 1 72.19 489 SER A CA 1
ATOM 3923 C C . SER A 1 489 ? 16.719 -42.969 -13.75 1 72.19 489 SER A C 1
ATOM 3925 O O . SER A 1 489 ? 17.141 -43.938 -14.406 1 72.19 489 SER A O 1
ATOM 3927 N N . ASP A 1 490 ? 16.25 -43.094 -12.508 1 65.38 490 ASP A N 1
ATOM 3928 C CA . ASP A 1 490 ? 16.547 -44.344 -11.836 1 65.38 490 ASP A CA 1
ATOM 3929 C C . ASP A 1 490 ? 15.352 -45.281 -11.852 1 65.38 490 ASP A C 1
ATOM 3931 O O . ASP A 1 490 ? 15.25 -46.188 -11.016 1 65.38 490 ASP A O 1
ATOM 3935 N N . VAL A 1 491 ? 14.438 -45.031 -12.859 1 66.12 491 VAL A N 1
ATOM 3936 C CA . VAL A 1 491 ? 13.289 -45.938 -12.875 1 66.12 491 VAL A CA 1
ATOM 3937 C C . VAL A 1 491 ? 13.711 -47.281 -13.43 1 66.12 491 VAL A C 1
ATOM 3939 O O . VAL A 1 491 ? 14.438 -47.375 -14.43 1 66.12 491 VAL A O 1
ATOM 3942 N N . THR A 1 492 ? 13.578 -48.344 -12.602 1 65.56 492 THR A N 1
ATOM 3943 C CA . THR A 1 492 ? 13.859 -49.719 -13.008 1 65.56 492 THR A CA 1
ATOM 3944 C C . THR A 1 492 ? 13.094 -50.094 -14.281 1 65.56 492 THR A C 1
ATOM 3946 O O . THR A 1 492 ? 11.938 -49.688 -14.445 1 65.56 492 THR A O 1
ATOM 3949 N N . PRO A 1 493 ? 13.891 -50.562 -15.32 1 68.19 493 PRO A N 1
ATOM 3950 C CA . PRO A 1 493 ? 13.211 -50.969 -16.562 1 68.19 493 PRO A CA 1
ATOM 3951 C C . PRO A 1 493 ? 11.977 -51.844 -16.297 1 68.19 493 PRO A C 1
ATOM 3953 O O . PRO A 1 493 ? 12 -52.719 -15.461 1 68.19 493 PRO A O 1
ATOM 3956 N N . ILE A 1 494 ? 10.906 -51.312 -16.766 1 67.5 494 ILE A N 1
ATOM 3957 C CA . ILE A 1 494 ? 9.633 -52 -16.562 1 67.5 494 ILE A CA 1
ATOM 3958 C C . ILE A 1 494 ? 9.297 -52.812 -17.797 1 67.5 494 ILE A C 1
ATOM 3960 O O . ILE A 1 494 ? 9.539 -52.406 -18.922 1 67.5 494 ILE A O 1
ATOM 3964 N N . LEU A 1 495 ? 8.867 -54 -17.562 1 64.69 495 LEU A N 1
ATOM 3965 C CA . LEU A 1 495 ? 8.445 -54.875 -18.641 1 64.69 495 LEU A CA 1
ATOM 3966 C C . LEU A 1 495 ? 7.195 -54.344 -19.328 1 64.69 495 LEU A C 1
ATOM 3968 O O . LEU A 1 495 ? 6.254 -53.906 -18.656 1 64.69 495 LEU A O 1
ATOM 3972 N N . CYS A 1 496 ? 7.32 -54.062 -20.625 1 63.28 496 CYS A N 1
ATOM 3973 C CA . CYS A 1 496 ? 6.219 -53.562 -21.422 1 63.28 496 CYS A CA 1
ATOM 3974 C C . CYS A 1 496 ? 4.98 -54.438 -21.281 1 63.28 496 CYS A C 1
ATOM 3976 O O . CYS A 1 496 ? 3.873 -54 -21.609 1 63.28 496 CYS A O 1
ATOM 3978 N N . ASN A 1 497 ? 5.09 -55.594 -20.781 1 55.25 497 ASN A N 1
ATOM 3979 C CA . ASN A 1 497 ? 3.918 -56.469 -20.641 1 55.25 497 ASN A CA 1
ATOM 3980 C C . ASN A 1 497 ? 2.953 -55.906 -19.594 1 55.25 497 ASN A C 1
ATOM 3982 O O . ASN A 1 497 ? 1.846 -56.438 -19.438 1 55.25 497 ASN A O 1
ATOM 3986 N N . ASN A 1 498 ? 3.477 -54.844 -18.984 1 53.44 498 ASN 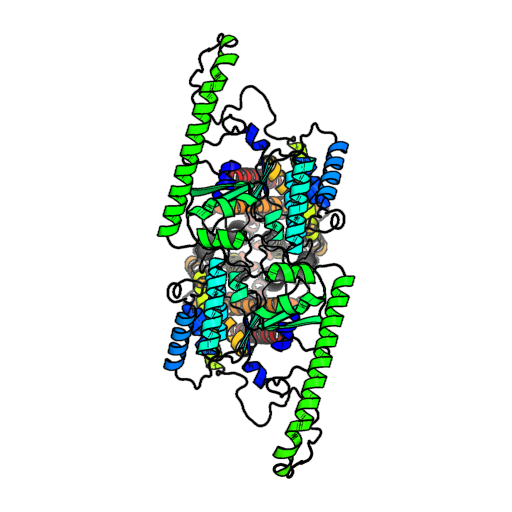A N 1
ATOM 3987 C CA . ASN A 1 498 ? 2.621 -54.25 -17.953 1 53.44 498 ASN A CA 1
ATOM 3988 C C . ASN A 1 498 ? 1.69 -53.188 -18.547 1 53.44 498 ASN A C 1
ATOM 3990 O O . ASN A 1 498 ? 2.049 -52.531 -19.516 1 53.44 498 ASN A O 1
ATOM 3994 N N . THR A 1 499 ? 0.389 -53.219 -18.203 1 48.12 499 THR A N 1
ATOM 3995 C CA . THR A 1 499 ? -0.717 -52.406 -18.703 1 48.12 499 THR A CA 1
ATOM 3996 C C . THR A 1 499 ? -0.316 -50.938 -18.797 1 48.12 499 THR A C 1
ATOM 3998 O O . THR A 1 499 ? -0.625 -50.281 -19.781 1 48.12 499 THR A O 1
ATOM 4001 N N . ALA A 1 500 ? 0.422 -50.469 -17.891 1 56.5 500 ALA A N 1
ATOM 4002 C CA . ALA A 1 500 ? 0.753 -49.062 -17.859 1 56.5 500 ALA A CA 1
ATOM 4003 C C . ALA A 1 500 ? 1.847 -48.719 -18.875 1 56.5 500 ALA A C 1
ATOM 4005 O O . ALA A 1 500 ? 1.831 -47.656 -19.5 1 56.5 500 ALA A O 1
ATOM 4006 N N . ALA A 1 501 ? 2.729 -49.625 -19.188 1 53 501 ALA A N 1
ATOM 4007 C CA . ALA A 1 501 ? 3.891 -49.438 -20.062 1 53 501 ALA A CA 1
ATOM 4008 C C . ALA A 1 501 ? 3.492 -49.469 -21.531 1 53 501 ALA A C 1
ATOM 4010 O O . ALA A 1 501 ? 4.172 -48.875 -22.375 1 53 501 ALA A O 1
ATOM 4011 N N . ASN A 1 502 ? 2.33 -50.062 -21.688 1 52.78 502 ASN A N 1
ATOM 4012 C CA . ASN A 1 502 ? 1.921 -50.281 -23.078 1 52.78 502 ASN A CA 1
ATOM 4013 C C . ASN A 1 502 ? 1.487 -48.969 -23.734 1 52.78 502 ASN A C 1
ATOM 4015 O O . ASN A 1 502 ? 1.3 -48.906 -24.953 1 52.78 502 ASN A O 1
ATOM 4019 N N . THR A 1 503 ? 1.466 -47.844 -22.922 1 56.12 503 THR A N 1
ATOM 4020 C CA . THR A 1 503 ? 1.021 -46.562 -23.438 1 56.12 503 THR A CA 1
ATOM 4021 C C . THR A 1 503 ? 2.164 -45.844 -24.156 1 56.12 503 THR A C 1
ATOM 4023 O O . THR A 1 503 ? 1.931 -44.938 -24.953 1 56.12 503 THR A O 1
ATOM 4026 N N . PHE A 1 504 ? 3.311 -46.469 -24 1 58.81 504 PHE A N 1
ATOM 4027 C CA . PHE A 1 504 ? 4.465 -45.781 -24.594 1 58.81 504 PHE A CA 1
ATOM 4028 C C . PHE A 1 504 ? 4.809 -46.406 -25.938 1 58.81 504 PHE A C 1
ATOM 4030 O O . PHE A 1 504 ? 4.762 -47.625 -26.109 1 58.81 504 PHE A O 1
ATOM 4037 N N . GLU A 1 505 ? 4.93 -45.625 -26.906 1 60.38 505 GLU A N 1
ATOM 4038 C CA . GLU A 1 505 ? 5.207 -46.031 -28.281 1 60.38 505 GLU A CA 1
ATOM 4039 C C . GLU A 1 505 ? 6.371 -47 -28.328 1 60.38 505 GLU A C 1
ATOM 4041 O O . GLU A 1 505 ? 6.387 -47.938 -29.156 1 60.38 505 GLU A O 1
ATOM 4046 N N . VAL A 1 506 ? 7.281 -46.938 -27.328 1 61.34 506 VAL A N 1
ATOM 4047 C CA . VAL A 1 506 ? 8.477 -47.781 -27.359 1 61.34 506 VAL A CA 1
ATOM 4048 C C . VAL A 1 506 ? 8.102 -49.219 -27.062 1 61.34 506 VAL A C 1
ATOM 4050 O O . VAL A 1 506 ? 8.773 -50.156 -27.531 1 61.34 506 VAL A O 1
ATOM 4053 N N . CYS A 1 507 ? 7.02 -49.344 -26.344 1 62.44 507 CYS A N 1
ATOM 4054 C CA . CYS A 1 507 ? 6.625 -50.688 -26 1 62.44 507 CYS A CA 1
ATOM 4055 C C . CYS A 1 507 ? 6.078 -51.438 -27.219 1 62.44 507 CYS A C 1
ATOM 4057 O O . CYS A 1 507 ? 5.902 -52.656 -27.188 1 62.44 507 CYS A O 1
ATOM 4059 N N . LYS A 1 508 ? 5.875 -50.75 -28.266 1 62.84 508 LYS A N 1
ATOM 4060 C CA . LYS A 1 508 ? 5.5 -51.406 -29.516 1 62.84 508 LYS A CA 1
ATOM 4061 C C . LYS A 1 508 ? 6.699 -52.125 -30.141 1 62.84 508 LYS A C 1
ATOM 4063 O O . LYS A 1 508 ? 6.535 -53.094 -30.891 1 62.84 508 LYS A O 1
ATOM 4068 N N . THR A 1 509 ? 7.832 -51.594 -29.844 1 64 509 THR A N 1
ATOM 4069 C CA . THR A 1 509 ? 9.016 -52.125 -30.516 1 64 509 THR A CA 1
ATOM 4070 C C . THR A 1 509 ? 9.945 -52.812 -29.516 1 64 509 THR A C 1
ATOM 4072 O O . THR A 1 509 ? 10.781 -53.625 -29.906 1 64 509 THR A O 1
ATOM 4075 N N . SER A 1 510 ? 9.859 -52.375 -28.281 1 65.44 510 SER A N 1
ATOM 4076 C CA . SER A 1 510 ? 10.805 -52.906 -27.312 1 65.44 510 SER A CA 1
ATOM 4077 C C . SER A 1 510 ? 10.086 -53.594 -26.156 1 65.44 510 SER A C 1
ATOM 4079 O O . SER A 1 510 ? 8.914 -53.281 -25.891 1 65.44 510 SER A O 1
ATOM 4081 N N . GLU A 1 511 ? 10.711 -54.562 -25.578 1 66.94 511 GLU A N 1
ATOM 4082 C CA . GLU A 1 511 ? 10.133 -55.344 -24.5 1 66.94 511 GLU A CA 1
ATOM 4083 C C . GLU A 1 511 ? 10.211 -54.625 -23.172 1 66.94 511 GLU A C 1
ATOM 4085 O O . GLU A 1 511 ? 9.406 -54.844 -22.266 1 66.94 511 GLU A O 1
ATOM 4090 N N . TYR A 1 512 ? 11.281 -53.656 -23.031 1 72.5 512 TYR A N 1
ATOM 4091 C CA . TYR A 1 512 ? 11.484 -52.969 -21.766 1 72.5 512 TYR A CA 1
ATOM 4092 C C . TYR A 1 512 ? 11.328 -51.469 -21.922 1 72.5 512 TYR A C 1
ATOM 4094 O O . TYR A 1 512 ? 11.742 -50.906 -22.938 1 72.5 512 TYR A O 1
ATOM 4102 N N . LEU A 1 513 ? 10.602 -50.906 -21.062 1 74.38 513 LEU A N 1
ATOM 4103 C CA . LEU A 1 513 ? 10.469 -49.438 -20.969 1 74.38 513 LEU A CA 1
ATOM 4104 C C . LEU A 1 513 ? 11.477 -48.875 -19.984 1 74.38 513 LEU A C 1
ATOM 4106 O O . LEU A 1 513 ? 11.492 -49.25 -18.812 1 74.38 513 LEU A O 1
ATOM 4110 N N . THR A 1 514 ? 12.492 -48.156 -20.5 1 73.5 514 THR A N 1
ATOM 4111 C CA . THR A 1 514 ? 13.508 -47.531 -19.641 1 73.5 514 THR A CA 1
ATOM 4112 C C . THR A 1 514 ? 13.109 -46.125 -19.266 1 73.5 514 THR A C 1
ATOM 4114 O O . THR A 1 514 ? 12.156 -45.562 -19.812 1 73.5 514 THR A O 1
ATOM 4117 N N . GLY A 1 515 ? 13.703 -45.656 -18.156 1 73.31 515 GLY A N 1
ATOM 4118 C CA . GLY A 1 515 ? 13.492 -44.281 -17.734 1 73.31 515 GLY A CA 1
ATOM 4119 C C . GLY A 1 515 ? 13.758 -43.281 -18.828 1 73.31 515 GLY A C 1
ATOM 4120 O O . GLY A 1 515 ? 13.047 -42.281 -18.938 1 73.31 515 GLY A O 1
ATOM 4121 N N . LYS A 1 516 ? 14.711 -43.562 -19.703 1 74.75 516 LYS A N 1
ATOM 4122 C CA . LYS A 1 516 ? 15.047 -42.688 -20.812 1 74.75 516 LYS A CA 1
ATOM 4123 C C . LYS A 1 516 ? 13.922 -42.625 -21.828 1 74.75 516 LYS A C 1
ATOM 4125 O O . LYS A 1 516 ? 13.664 -41.562 -22.422 1 74.75 516 LYS A O 1
ATOM 4130 N N . ASP A 1 517 ? 13.258 -43.719 -21.953 1 74.62 517 ASP A N 1
ATOM 4131 C CA . ASP A 1 517 ? 12.148 -43.75 -22.906 1 74.62 517 ASP A CA 1
ATOM 4132 C C . ASP A 1 517 ? 10.969 -42.938 -22.406 1 74.62 517 ASP A C 1
ATOM 4134 O O . ASP A 1 517 ? 10.305 -42.25 -23.203 1 74.62 517 ASP A O 1
ATOM 4138 N N . VAL A 1 518 ? 10.867 -43 -21.125 1 73.62 518 VAL A N 1
ATOM 4139 C CA . VAL A 1 518 ? 9.789 -42.25 -20.516 1 73.62 518 VAL A CA 1
ATOM 4140 C C . VAL A 1 518 ? 10.078 -40.75 -20.656 1 73.62 518 VAL A C 1
ATOM 4142 O O . VAL A 1 518 ? 9.195 -39.969 -21.016 1 73.62 518 VAL A O 1
ATOM 4145 N N . LEU A 1 519 ? 11.328 -40.438 -20.469 1 77.44 519 LEU A N 1
ATOM 4146 C CA . LEU A 1 519 ? 11.734 -39.031 -20.547 1 77.44 519 LEU A CA 1
ATOM 4147 C C . LEU A 1 519 ? 11.586 -38.5 -21.969 1 77.44 519 LEU A C 1
ATOM 4149 O O . LEU A 1 519 ? 11.125 -37.375 -22.156 1 77.44 519 LEU A O 1
ATOM 4153 N N . THR A 1 520 ? 11.883 -39.312 -22.953 1 74.5 520 THR A N 1
ATOM 4154 C CA . THR A 1 520 ? 11.789 -38.906 -24.359 1 74.5 520 THR A CA 1
ATOM 4155 C C . THR A 1 520 ? 10.328 -38.688 -24.75 1 74.5 520 THR A C 1
ATOM 4157 O O . THR A 1 520 ? 10.023 -37.812 -25.562 1 74.5 520 THR A O 1
ATOM 4160 N N . SER A 1 521 ? 9.461 -39.469 -24.094 1 71.44 521 SER A N 1
ATOM 4161 C CA . SER A 1 521 ? 8.039 -39.312 -24.391 1 71.44 521 SER A CA 1
ATOM 4162 C C . SER A 1 521 ? 7.504 -38 -23.844 1 71.44 521 SER A C 1
ATOM 4164 O O . SER A 1 521 ? 6.512 -37.469 -24.359 1 71.44 521 SER A O 1
ATOM 4166 N N . TYR A 1 522 ? 8.219 -37.469 -22.906 1 72.81 522 TYR A N 1
ATOM 4167 C CA . TYR A 1 522 ? 7.77 -36.219 -22.312 1 72.81 522 TYR A CA 1
ATOM 4168 C C . TYR A 1 522 ? 8.562 -35.031 -22.859 1 72.81 522 TYR A C 1
ATOM 4170 O O . TYR A 1 522 ? 8.453 -33.938 -22.359 1 72.81 522 TYR A O 1
ATOM 4178 N N . GLY A 1 523 ? 9.375 -35.25 -23.875 1 72.44 523 GLY A N 1
ATOM 4179 C CA . GLY A 1 523 ? 10.078 -34.188 -24.562 1 72.44 523 GLY A CA 1
ATOM 4180 C C . GLY A 1 523 ? 11.398 -33.812 -23.922 1 72.44 523 GLY A C 1
ATOM 4181 O O . GLY A 1 523 ? 11.922 -32.719 -24.141 1 72.44 523 GLY A O 1
ATOM 4182 N N . VAL A 1 524 ? 11.875 -34.656 -22.984 1 78.88 524 VAL A N 1
ATOM 4183 C CA . VAL A 1 524 ? 13.148 -34.406 -22.312 1 78.88 524 VAL A CA 1
ATOM 4184 C C . VAL A 1 524 ? 14.227 -35.312 -22.891 1 78.88 524 VAL A C 1
ATOM 4186 O O . VAL A 1 524 ? 14.328 -36.469 -22.516 1 78.88 524 VAL A O 1
ATOM 4189 N N . GLU A 1 525 ? 15.031 -34.781 -23.828 1 78.38 525 GLU A N 1
ATOM 4190 C CA . GLU A 1 525 ? 15.961 -35.625 -24.578 1 78.38 525 GLU A CA 1
ATOM 4191 C C . GLU A 1 525 ? 17.406 -35.312 -24.188 1 78.38 525 GLU A C 1
ATOM 4193 O O . GLU A 1 525 ? 18.281 -36.188 -24.297 1 78.38 525 GLU A O 1
ATOM 4198 N N . LEU A 1 526 ? 17.625 -34.188 -23.641 1 84.94 526 LEU A N 1
ATOM 4199 C CA . LEU A 1 526 ? 19 -33.781 -23.391 1 84.94 526 LEU A CA 1
ATOM 4200 C C . LEU A 1 526 ? 19.453 -34.219 -22 1 84.94 526 LEU A C 1
ATOM 4202 O O . LEU A 1 526 ? 18.625 -34.469 -21.125 1 84.94 526 LEU A O 1
ATOM 4206 N N . PRO A 1 527 ? 20.766 -34.344 -21.875 1 88 527 PRO A N 1
ATOM 4207 C CA . PRO A 1 527 ? 21.281 -34.656 -20.547 1 88 527 PRO A CA 1
ATOM 4208 C C . PRO A 1 527 ? 21.062 -33.531 -19.547 1 88 527 PRO A C 1
ATOM 4210 O O . PRO A 1 527 ? 20.859 -32.375 -19.969 1 88 527 PRO A O 1
ATOM 4213 N N . ILE A 1 528 ? 21.141 -33.875 -18.281 1 91.06 528 ILE A N 1
ATOM 4214 C CA . ILE A 1 528 ? 20.797 -32.938 -17.203 1 91.06 528 ILE A CA 1
ATOM 4215 C C . ILE A 1 528 ? 21.75 -31.75 -17.234 1 91.06 528 ILE A C 1
ATOM 4217 O O . ILE A 1 528 ? 21.359 -30.625 -16.922 1 91.06 528 ILE A O 1
ATOM 4221 N N . TYR A 1 529 ? 23.062 -31.922 -17.656 1 93 529 TYR A N 1
ATOM 4222 C CA . TYR A 1 529 ? 24.047 -30.844 -17.609 1 93 529 TYR A CA 1
ATOM 4223 C C . TYR A 1 529 ? 23.719 -29.781 -18.641 1 93 529 TYR A C 1
ATOM 4225 O O . TYR A 1 529 ? 24.031 -28.594 -18.438 1 93 529 TYR A O 1
ATOM 4233 N N . CYS A 1 530 ? 23.062 -30.156 -19.766 1 93.5 530 CYS A N 1
ATOM 4234 C CA . CYS A 1 530 ? 22.672 -29.172 -20.766 1 93.5 530 CYS A CA 1
ATOM 4235 C C . CYS A 1 530 ? 21.562 -28.266 -20.25 1 93.5 530 CYS A C 1
ATOM 4237 O O . CYS A 1 530 ? 21.578 -27.062 -20.5 1 93.5 530 CYS A O 1
ATOM 4239 N N . TYR A 1 531 ? 20.672 -28.828 -19.484 1 93.56 531 TYR A N 1
ATOM 4240 C CA . TYR A 1 531 ? 19.594 -28.031 -18.906 1 93.56 531 TYR A CA 1
ATOM 4241 C C . TYR A 1 531 ? 20.109 -27.094 -17.828 1 93.56 531 TYR A C 1
ATOM 4243 O O . TYR A 1 531 ? 19.703 -25.938 -17.75 1 93.56 531 TYR A O 1
ATOM 4251 N N . LEU A 1 532 ? 21.078 -27.516 -17.031 1 95.12 532 LEU A N 1
ATOM 4252 C CA . LEU A 1 532 ? 21.656 -26.688 -15.984 1 95.12 532 LEU A CA 1
ATOM 4253 C C . LEU A 1 532 ? 22.484 -25.547 -16.562 1 95.12 532 LEU A C 1
ATOM 4255 O O . LEU A 1 532 ? 22.453 -24.438 -16.062 1 95.12 532 LEU A O 1
ATOM 4259 N N . ALA A 1 533 ? 23.172 -25.875 -17.656 1 96.25 533 ALA A N 1
ATOM 4260 C CA . ALA A 1 533 ? 23.984 -24.859 -18.312 1 96.25 533 ALA A CA 1
ATOM 4261 C C . ALA A 1 533 ? 23.094 -23.766 -18.922 1 96.25 533 ALA A C 1
ATOM 4263 O O . ALA A 1 533 ? 23.406 -22.578 -18.781 1 96.25 533 ALA A O 1
ATOM 4264 N N . THR A 1 534 ? 22.062 -24.172 -19.594 1 95.31 534 THR A N 1
ATOM 4265 C CA . THR A 1 534 ? 21.156 -23.188 -20.188 1 95.31 534 THR A CA 1
ATOM 4266 C C . THR A 1 534 ? 20.5 -22.344 -19.109 1 95.31 534 THR A C 1
ATOM 4268 O O . THR A 1 534 ? 20.344 -21.125 -19.281 1 95.31 534 THR A O 1
ATOM 4271 N N . LEU A 1 535 ? 20.141 -22.984 -18.047 1 95.25 535 LEU A N 1
ATOM 4272 C CA . LEU A 1 535 ? 19.531 -22.266 -16.922 1 95.25 535 LEU A CA 1
ATOM 4273 C C . LEU A 1 535 ? 20.484 -21.25 -16.344 1 95.25 535 LEU A C 1
ATOM 4275 O O . LEU A 1 535 ? 20.078 -20.125 -16.016 1 95.25 535 LEU A O 1
ATOM 4279 N N . THR A 1 536 ? 21.734 -21.547 -16.25 1 96.56 536 THR A N 1
ATOM 4280 C CA . THR A 1 536 ? 22.734 -20.641 -15.742 1 96.56 536 THR A CA 1
ATOM 4281 C C . THR A 1 536 ? 22.906 -19.438 -16.672 1 96.56 536 THR A C 1
ATOM 4283 O O . THR A 1 536 ? 23.031 -18.297 -16.219 1 96.56 536 THR A O 1
ATOM 4286 N N . ILE A 1 537 ? 22.844 -19.703 -17.922 1 96.88 537 ILE A N 1
ATOM 4287 C CA . ILE A 1 537 ? 22.969 -18.625 -18.906 1 96.88 537 ILE A CA 1
ATOM 4288 C C . ILE A 1 537 ? 21.75 -17.703 -18.797 1 96.88 537 ILE A C 1
ATOM 4290 O O . ILE A 1 537 ? 21.906 -16.469 -18.844 1 96.88 537 ILE A O 1
ATOM 4294 N N . ILE A 1 538 ? 20.625 -18.281 -18.625 1 96.25 538 ILE A N 1
ATOM 4295 C CA . ILE A 1 538 ? 19.406 -17.484 -18.531 1 96.25 538 ILE A CA 1
ATOM 4296 C C . ILE A 1 538 ? 19.453 -16.609 -17.266 1 96.25 538 ILE A C 1
ATOM 4298 O O . ILE A 1 538 ? 19.078 -15.445 -17.297 1 96.25 538 ILE A O 1
ATOM 4302 N N . ILE A 1 539 ? 19.938 -17.125 -16.203 1 95.75 539 ILE A N 1
ATOM 4303 C CA . ILE A 1 539 ? 20.062 -16.391 -14.945 1 95.75 539 ILE A CA 1
ATOM 4304 C C . ILE A 1 539 ? 20.984 -15.195 -15.148 1 95.75 539 ILE A C 1
ATOM 4306 O O . ILE A 1 539 ? 20.656 -14.07 -14.75 1 95.75 539 ILE A O 1
ATOM 4310 N N . PHE A 1 540 ? 22.047 -15.438 -15.82 1 96.06 540 PHE A N 1
ATOM 4311 C CA . PHE A 1 540 ? 23.031 -14.383 -16.062 1 96.06 540 PHE A CA 1
ATOM 4312 C C . PHE A 1 540 ? 22.438 -13.305 -16.969 1 96.06 540 PHE A C 1
ATOM 4314 O O . PHE A 1 540 ? 22.625 -12.109 -16.719 1 96.06 540 PHE A O 1
ATOM 4321 N N . LEU A 1 541 ? 21.766 -13.727 -17.938 1 96.19 541 LEU A N 1
ATOM 4322 C CA . LEU A 1 541 ? 21.172 -12.773 -18.859 1 96.19 541 LEU A CA 1
ATOM 4323 C C . LEU A 1 541 ? 20.109 -11.93 -18.172 1 96.19 541 LEU A C 1
ATOM 4325 O O . LEU A 1 541 ? 20.031 -10.719 -18.391 1 96.19 541 LEU A O 1
ATOM 4329 N N . LEU A 1 542 ? 19.359 -12.531 -17.359 1 94.31 542 LEU A N 1
ATOM 4330 C CA . LEU A 1 542 ? 18.312 -11.812 -16.656 1 94.31 542 LEU A CA 1
ATOM 4331 C C . LEU A 1 542 ? 18.906 -10.805 -15.672 1 94.31 542 LEU A C 1
ATOM 4333 O O . LEU A 1 542 ? 18.375 -9.703 -15.508 1 94.31 542 LEU A O 1
ATOM 4337 N N . LYS A 1 543 ? 20 -11.156 -15.055 1 94.19 543 LYS A N 1
ATOM 4338 C CA . LYS A 1 543 ? 20.641 -10.242 -14.117 1 94.19 543 LYS A CA 1
ATOM 4339 C C . LYS A 1 543 ? 21.25 -9.047 -14.859 1 94.19 543 LYS A C 1
ATOM 4341 O O . LYS A 1 543 ? 21.203 -7.918 -14.367 1 94.19 543 LYS A O 1
ATOM 4346 N N . VAL A 1 544 ? 21.703 -9.328 -16.016 1 94.88 544 VAL A N 1
ATOM 4347 C CA . VAL A 1 544 ? 22.281 -8.25 -16.812 1 94.88 544 VAL A CA 1
ATOM 4348 C C . VAL A 1 544 ? 21.172 -7.34 -17.328 1 94.88 544 VAL A C 1
ATOM 4350 O O . VAL A 1 544 ? 21.297 -6.113 -17.281 1 94.88 544 VAL A O 1
ATOM 4353 N N . PHE A 1 545 ? 20.125 -7.953 -17.734 1 93.94 545 PHE A N 1
ATOM 4354 C CA . PHE A 1 545 ? 18.984 -7.16 -18.188 1 93.94 545 PHE A CA 1
ATOM 4355 C C . PHE A 1 545 ? 18.406 -6.328 -17.047 1 93.94 545 PHE A C 1
ATOM 4357 O O . PHE A 1 545 ? 17.969 -5.199 -17.266 1 93.94 545 PHE A O 1
ATOM 4364 N N . GLY A 1 546 ? 18.375 -6.91 -15.906 1 90.81 546 GLY A N 1
ATOM 4365 C CA . GLY A 1 546 ? 17.922 -6.164 -14.742 1 90.81 546 GLY A CA 1
ATOM 4366 C C . GLY A 1 546 ? 18.781 -4.953 -14.438 1 90.81 546 GLY A C 1
ATOM 4367 O O . GLY A 1 546 ? 18.25 -3.869 -14.156 1 90.81 546 GLY A O 1
ATOM 4368 N N . TYR A 1 547 ? 20.031 -5.117 -14.586 1 90.88 547 TYR A N 1
ATOM 4369 C CA . TYR A 1 547 ? 20.953 -4.012 -14.359 1 90.88 547 TYR A CA 1
ATOM 4370 C C . TYR A 1 547 ? 20.75 -2.91 -15.391 1 90.88 547 TYR A C 1
ATOM 4372 O O . TYR A 1 547 ? 20.734 -1.727 -15.047 1 90.88 547 TYR A O 1
ATOM 4380 N N . LEU A 1 548 ? 20.594 -3.328 -16.609 1 91.75 548 LEU A N 1
ATOM 4381 C CA . LEU A 1 548 ? 20.406 -2.367 -17.688 1 91.75 548 LEU A CA 1
ATOM 4382 C C . LEU A 1 548 ? 19.094 -1.626 -17.547 1 91.75 548 LEU A C 1
ATOM 4384 O O . LEU A 1 548 ? 19 -0.436 -17.859 1 91.75 548 LEU A O 1
ATOM 4388 N N . ALA A 1 549 ? 18.141 -2.316 -17.109 1 88.88 549 ALA A N 1
ATOM 4389 C CA . ALA A 1 549 ? 16.844 -1.689 -16.875 1 88.88 549 ALA A CA 1
ATOM 4390 C C . ALA A 1 549 ? 16.922 -0.64 -15.773 1 88.88 549 ALA A C 1
ATOM 4392 O O . ALA A 1 549 ? 16.312 0.424 -15.867 1 88.88 549 ALA A O 1
ATOM 4393 N N . PHE A 1 550 ? 17.688 -0.884 -14.773 1 83.62 550 PHE A N 1
ATOM 4394 C CA . PHE A 1 550 ? 17.891 0.067 -13.688 1 83.62 550 PHE A CA 1
ATOM 4395 C C . PHE A 1 550 ? 18.641 1.299 -14.188 1 83.62 550 PHE A C 1
ATOM 4397 O O . PHE A 1 550 ? 18.359 2.418 -13.75 1 83.62 550 PHE A O 1
ATOM 4404 N N . LYS A 1 551 ? 19.531 1.043 -15.062 1 83.56 551 LYS A N 1
ATOM 4405 C CA . LYS A 1 551 ? 20.312 2.139 -15.617 1 83.56 551 LYS A CA 1
ATOM 4406 C C . LYS A 1 551 ? 19.469 3.035 -16.5 1 83.56 551 LYS A C 1
ATOM 4408 O O . LYS A 1 551 ? 19.641 4.258 -16.516 1 83.56 551 LYS A O 1
ATOM 4413 N N . LEU A 1 552 ? 18.594 2.404 -17.141 1 79.44 552 LEU A N 1
ATOM 4414 C CA . LEU A 1 552 ? 17.703 3.16 -18.031 1 79.44 552 LEU A CA 1
ATOM 4415 C C . LEU A 1 552 ? 16.703 3.984 -17.234 1 79.44 552 LEU A C 1
ATOM 4417 O O . LEU A 1 552 ? 16.312 5.078 -17.641 1 79.44 552 LEU A O 1
ATOM 4421 N N . LYS A 1 553 ? 16.156 3.457 -16.203 1 71.5 553 LYS A N 1
ATOM 4422 C CA . LYS A 1 553 ? 15.203 4.164 -15.344 1 71.5 553 LYS A CA 1
ATOM 4423 C C . LYS A 1 553 ? 15.844 5.391 -14.703 1 71.5 553 LYS A C 1
ATOM 4425 O O . LYS A 1 553 ? 15.195 6.422 -14.523 1 71.5 553 LYS A O 1
ATOM 4430 N N . LYS A 1 554 ? 17.031 5.305 -14.133 1 57.44 554 LYS A N 1
ATOM 4431 C CA . LYS A 1 554 ? 17.75 6.422 -13.539 1 57.44 554 LYS A CA 1
ATOM 4432 C C . LYS A 1 554 ? 18.062 7.492 -14.586 1 57.44 554 LYS A C 1
ATOM 4434 O O . LYS A 1 554 ? 18.219 8.664 -14.25 1 57.44 554 LYS A O 1
ATOM 4439 N N . ALA A 1 555 ? 18.109 7.105 -15.961 1 45.38 555 ALA A N 1
ATOM 4440 C CA . ALA A 1 555 ? 18.344 8.094 -17.016 1 45.38 555 ALA A CA 1
ATOM 4441 C C . ALA A 1 555 ? 17.047 8.789 -17.406 1 45.38 555 ALA A C 1
ATOM 4443 O O . ALA A 1 555 ? 15.969 8.18 -17.375 1 45.38 555 ALA A O 1
ATOM 4444 N N . MET B 1 1 ? -7.191 25.297 21.797 1 59 1 MET B N 1
ATOM 4445 C CA . MET B 1 1 ? -5.762 25.359 21.5 1 59 1 MET B CA 1
ATOM 4446 C C . MET B 1 1 ? -4.953 24.609 22.562 1 59 1 MET B C 1
ATOM 4448 O O . MET B 1 1 ? -5.254 24.703 23.75 1 59 1 MET B O 1
ATOM 4452 N N . LEU B 1 2 ? -4.316 23.484 22.172 1 55.47 2 LEU B N 1
ATOM 4453 C CA . LEU B 1 2 ? -3.645 22.656 23.172 1 55.47 2 LEU B CA 1
ATOM 4454 C C . LEU B 1 2 ? -2.213 22.344 22.734 1 55.47 2 LEU B C 1
ATOM 4456 O O . LEU B 1 2 ? -1.902 22.375 21.547 1 55.47 2 LEU B O 1
ATOM 4460 N N . VAL B 1 3 ? -1.408 22.391 23.797 1 55.25 3 VAL B N 1
ATOM 4461 C CA . VAL B 1 3 ? -0.099 21.781 23.594 1 55.25 3 VAL B CA 1
ATOM 4462 C C . VAL B 1 3 ? -0.269 20.359 23.078 1 55.25 3 VAL B C 1
ATOM 4464 O O . VAL B 1 3 ? -1.293 19.719 23.328 1 55.25 3 VAL B O 1
ATOM 4467 N N . GLU B 1 4 ? 0.492 19.891 22.156 1 56.91 4 GLU B N 1
ATOM 4468 C CA . GLU B 1 4 ? 0.444 18.531 21.641 1 56.91 4 GLU B CA 1
ATOM 4469 C C . GLU B 1 4 ? 0.348 17.5 22.75 1 56.91 4 GLU B C 1
ATOM 4471 O O . GLU B 1 4 ? 1.041 17.609 23.766 1 56.91 4 GLU B O 1
ATOM 4476 N N . GLY B 1 5 ? -0.597 16.625 22.766 1 57.59 5 GLY B N 1
ATOM 4477 C CA . GLY B 1 5 ? -0.742 15.562 23.734 1 57.59 5 GLY B CA 1
ATOM 4478 C C . GLY B 1 5 ? -1.702 15.914 24.859 1 57.59 5 GLY B C 1
ATOM 4479 O O . GLY B 1 5 ? -1.857 15.141 25.812 1 57.59 5 GLY B O 1
ATOM 4480 N N . SER B 1 6 ? -2.24 17.062 24.766 1 59.81 6 SER B N 1
ATOM 4481 C CA . SER B 1 6 ? -3.053 17.5 25.906 1 59.81 6 SER B CA 1
ATOM 4482 C C . SER B 1 6 ? -4.453 16.891 25.844 1 59.81 6 SER B C 1
ATOM 4484 O O . SER B 1 6 ? -5.27 17.125 26.734 1 59.81 6 SER B O 1
ATOM 4486 N N . GLY B 1 7 ? -4.809 16.078 24.844 1 69.44 7 GLY B N 1
ATOM 4487 C CA . GLY B 1 7 ? -6.066 15.344 24.844 1 69.44 7 GLY B CA 1
ATOM 4488 C C . GLY B 1 7 ? -7.137 16 23.984 1 69.44 7 GLY B C 1
ATOM 4489 O O . GLY B 1 7 ? -8.328 15.852 24.266 1 69.44 7 GLY B O 1
ATOM 4490 N N . LYS B 1 8 ? -6.781 16.859 23.016 1 76.75 8 LYS B N 1
ATOM 4491 C CA . LYS B 1 8 ? -7.75 17.547 22.172 1 76.75 8 LYS B CA 1
ATOM 4492 C C . LYS B 1 8 ? -8.664 16.547 21.469 1 76.75 8 LYS B C 1
ATOM 4494 O O . LYS B 1 8 ? -9.891 16.641 21.531 1 76.75 8 LYS B O 1
ATOM 4499 N N . THR B 1 9 ? -8.039 15.625 20.906 1 76.44 9 THR B N 1
ATOM 4500 C CA . THR B 1 9 ? -8.781 14.633 20.125 1 76.44 9 THR B CA 1
ATOM 4501 C C . THR B 1 9 ? -9.641 13.766 21.047 1 76.44 9 THR B C 1
ATOM 4503 O O . THR B 1 9 ? -10.773 13.43 20.703 1 76.44 9 THR B O 1
ATOM 4506 N N . THR B 1 10 ? -9.148 13.539 22.266 1 80 10 THR B N 1
ATOM 4507 C CA . THR B 1 10 ? -9.898 12.758 23.234 1 80 10 THR B CA 1
ATOM 4508 C C . THR B 1 10 ? -11.141 13.516 23.703 1 80 10 THR B C 1
ATOM 4510 O O . THR B 1 10 ? -12.203 12.922 23.891 1 80 10 THR B O 1
ATOM 4513 N N . LEU B 1 11 ? -10.945 14.781 23.875 1 85.25 11 LEU B N 1
ATOM 4514 C CA . LEU B 1 11 ? -12.07 15.609 24.281 1 85.25 11 LEU B CA 1
ATOM 4515 C C . LEU B 1 11 ? -13.156 15.633 23.219 1 85.25 11 LEU B C 1
ATOM 4517 O O . LEU B 1 11 ? -14.336 15.461 23.516 1 85.25 11 LEU B O 1
ATOM 4521 N N . LEU B 1 12 ? -12.773 15.859 21.969 1 86 12 LEU B N 1
ATOM 4522 C CA . LEU B 1 12 ? -13.742 15.906 20.875 1 86 12 LEU B CA 1
ATOM 4523 C C . LEU B 1 12 ? -14.43 14.555 20.703 1 86 12 LEU B C 1
ATOM 4525 O O . LEU B 1 12 ? -15.633 14.492 20.453 1 86 12 LEU B O 1
ATOM 4529 N N . ASN B 1 13 ? -13.648 13.5 20.922 1 82.94 13 ASN B N 1
ATOM 4530 C CA . ASN B 1 13 ? -14.211 12.156 20.812 1 82.94 13 ASN B CA 1
ATOM 4531 C C . ASN B 1 13 ? -15.219 11.883 21.922 1 82.94 13 ASN B C 1
ATOM 4533 O O . ASN B 1 13 ? -16.219 11.195 21.703 1 82.94 13 ASN B O 1
ATOM 4537 N N . THR B 1 14 ? -14.961 12.398 23.047 1 82.56 14 THR B N 1
ATOM 4538 C CA . THR B 1 14 ? -15.867 12.227 24.188 1 82.56 14 THR B CA 1
ATOM 4539 C C . THR B 1 14 ? -17.125 13.055 24 1 82.56 14 THR B C 1
ATOM 4541 O O . THR B 1 14 ? -18.234 12.594 24.281 1 82.56 14 THR B O 1
ATOM 4544 N N . LEU B 1 15 ? -16.891 14.227 23.469 1 84.94 15 LEU B N 1
ATOM 4545 C CA . LEU B 1 15 ? -18.031 15.109 23.234 1 84.94 15 LEU B CA 1
ATOM 4546 C C . LEU B 1 15 ? -18.938 14.57 22.141 1 84.94 15 LEU B C 1
ATOM 4548 O O . LEU B 1 15 ? -20.156 14.766 22.172 1 84.94 15 LEU B O 1
ATOM 4552 N N . SER B 1 16 ? -18.344 13.922 21.156 1 81.06 16 SER B N 1
ATOM 4553 C CA . SER B 1 16 ? -19.109 13.367 20.047 1 81.06 16 SER B CA 1
ATOM 4554 C C . SER B 1 16 ? -19.734 12.031 20.422 1 81.06 16 SER B C 1
ATOM 4556 O O . SER B 1 16 ? -20.641 11.547 19.719 1 81.06 16 SER B O 1
ATOM 4558 N N . GLY B 1 17 ? -19.266 11.398 21.5 1 74.31 17 GLY B N 1
ATOM 4559 C CA . GLY B 1 17 ? -19.797 10.133 21.953 1 74.31 17 GLY B CA 1
ATOM 4560 C C . GLY B 1 17 ? -19.078 8.93 21.391 1 74.31 17 GLY B C 1
ATOM 4561 O O . GLY B 1 17 ? -19.5 7.789 21.578 1 74.31 17 GLY B O 1
ATOM 4562 N N . GLN B 1 18 ? -17.984 9.172 20.688 1 72.5 18 GLN B N 1
ATOM 4563 C CA . GLN B 1 18 ? -17.234 8.07 20.109 1 72.5 18 GLN B CA 1
ATOM 4564 C C . GLN B 1 18 ? -16.5 7.281 21.203 1 72.5 18 GLN B C 1
ATOM 4566 O O . GLN B 1 18 ? -16.375 6.059 21.109 1 72.5 18 GLN B O 1
ATOM 4571 N N . ILE B 1 19 ? -16.016 8.016 22.203 1 74.31 19 ILE B N 1
ATOM 4572 C CA . ILE B 1 19 ? -15.352 7.398 23.344 1 74.31 19 ILE B CA 1
ATOM 4573 C C . ILE B 1 19 ? -16.109 7.738 24.625 1 74.31 19 ILE B C 1
ATOM 4575 O O . ILE B 1 19 ? -16.438 8.898 24.875 1 74.31 19 ILE B O 1
ATOM 4579 N N . PRO B 1 20 ? -16.453 6.66 25.312 1 74.19 20 PRO B N 1
ATOM 4580 C CA . PRO B 1 20 ? -17.141 6.957 26.578 1 74.19 20 PRO B CA 1
ATOM 4581 C C . PRO B 1 20 ? -16.25 7.672 27.578 1 74.19 20 PRO B C 1
ATOM 4583 O O . PRO B 1 20 ? -15.039 7.418 27.625 1 74.19 20 PRO B O 1
ATOM 4586 N N . ALA B 1 21 ? -16.844 8.562 28.281 1 77.75 21 ALA B N 1
ATOM 4587 C CA . ALA B 1 21 ? -16.125 9.25 29.328 1 77.75 21 ALA B CA 1
ATOM 4588 C C . ALA B 1 21 ? -15.828 8.312 30.5 1 77.75 21 ALA B C 1
ATOM 4590 O O . ALA B 1 21 ? -16.672 7.484 30.859 1 77.75 21 ALA B O 1
ATOM 4591 N N . ASP B 1 22 ? -14.633 8.336 30.922 1 75.5 22 ASP B N 1
ATOM 4592 C CA . ASP B 1 22 ? -14.281 7.516 32.094 1 75.5 22 ASP B CA 1
ATOM 4593 C C . ASP B 1 22 ? -14.969 8.023 33.344 1 75.5 22 ASP B C 1
ATOM 4595 O O . ASP B 1 22 ? -15.492 7.238 34.125 1 75.5 22 ASP B O 1
ATOM 4599 N N . HIS B 1 23 ? -14.836 9.312 33.531 1 79.31 23 HIS B N 1
ATOM 4600 C CA . HIS B 1 23 ? -15.484 9.984 34.656 1 79.31 23 HIS B CA 1
ATOM 4601 C C . HIS B 1 23 ? -16.141 11.281 34.219 1 79.31 23 HIS B C 1
ATOM 4603 O O . HIS B 1 23 ? -15.758 11.867 33.219 1 79.31 23 HIS B O 1
ATOM 4609 N N . GLY B 1 24 ? -17.219 11.586 34.75 1 78.44 24 GLY B N 1
ATOM 4610 C CA . GLY B 1 24 ? -17.891 12.828 34.438 1 78.44 24 GLY B CA 1
ATOM 4611 C C . GLY B 1 24 ? -19.141 12.633 33.594 1 78.44 24 GLY B C 1
ATOM 4612 O O . GLY B 1 24 ? -19.516 11.492 33.281 1 78.44 24 GLY B O 1
ATOM 4613 N N . THR B 1 25 ? -19.812 13.68 33.406 1 80.12 25 THR B N 1
ATOM 4614 C CA . THR B 1 25 ? -21.047 13.625 32.656 1 80.12 25 THR B CA 1
ATOM 4615 C C . THR B 1 25 ? -21.047 14.688 31.547 1 80.12 25 THR B C 1
ATOM 4617 O O . THR B 1 25 ? -20.5 15.773 31.734 1 80.12 25 THR B O 1
ATOM 4620 N N . VAL B 1 26 ? -21.469 14.297 30.453 1 83.44 26 VAL B N 1
ATOM 4621 C CA . VAL B 1 26 ? -21.641 15.211 29.344 1 83.44 26 VAL B CA 1
ATOM 4622 C C . VAL B 1 26 ? -23.109 15.617 29.219 1 83.44 26 VAL B C 1
ATOM 4624 O O . VAL B 1 26 ? -24 14.758 29.125 1 83.44 26 VAL B O 1
ATOM 4627 N N . ILE B 1 27 ? -23.281 16.891 29.375 1 82 27 ILE B N 1
ATOM 4628 C CA . ILE B 1 27 ? -24.656 17.406 29.344 1 82 27 ILE B CA 1
ATOM 4629 C C . ILE B 1 27 ? -24.828 18.312 28.141 1 82 27 ILE B C 1
ATOM 4631 O O . ILE B 1 27 ? -23.938 19.094 27.797 1 82 27 ILE B O 1
ATOM 4635 N N . LEU B 1 28 ? -25.922 18.109 27.453 1 83.5 28 LEU B N 1
ATOM 4636 C CA . LEU B 1 28 ? -26.344 18.969 26.344 1 83.5 28 LEU B CA 1
ATOM 4637 C C . LEU B 1 28 ? -27.688 19.625 26.641 1 83.5 28 LEU B C 1
ATOM 4639 O O . LEU B 1 28 ? -28.672 18.938 26.891 1 83.5 28 LEU B O 1
ATOM 4643 N N . ASN B 1 29 ? -27.703 20.812 26.578 1 79.44 29 ASN B N 1
ATOM 4644 C CA . ASN B 1 29 ? -28.922 21.547 26.906 1 79.44 29 ASN B CA 1
ATOM 4645 C C . ASN B 1 29 ? -29.562 21.047 28.203 1 79.44 29 ASN B C 1
ATOM 4647 O O . ASN B 1 29 ? -30.75 20.719 28.219 1 79.44 29 ASN B O 1
ATOM 4651 N N . ASP B 1 30 ? -28.734 20.75 29.25 1 77.31 30 ASP B N 1
ATOM 4652 C CA . ASP B 1 30 ? -29.141 20.406 30.609 1 77.31 30 ASP B CA 1
ATOM 4653 C C . ASP B 1 30 ? -29.625 18.953 30.688 1 77.31 30 ASP B C 1
ATOM 4655 O O . ASP B 1 30 ? -30.25 18.562 31.688 1 77.31 30 ASP B O 1
ATOM 4659 N N . ASN B 1 31 ? -29.5 18.328 29.562 1 79.19 31 ASN B N 1
ATOM 4660 C CA . ASN B 1 31 ? -29.844 16.906 29.562 1 79.19 31 ASN B CA 1
ATOM 4661 C C . ASN B 1 31 ? -28.609 16.031 29.312 1 79.19 31 ASN B C 1
ATOM 4663 O O . ASN B 1 31 ? -27.672 16.453 28.641 1 79.19 31 ASN B O 1
ATOM 4667 N N . ILE B 1 32 ? -28.688 14.914 29.906 1 79.94 32 ILE B N 1
ATOM 4668 C CA . ILE B 1 32 ? -27.609 13.969 29.688 1 79.94 32 ILE B CA 1
ATOM 4669 C C . ILE B 1 32 ? -27.578 13.539 28.219 1 79.94 32 ILE B C 1
ATOM 4671 O O . ILE B 1 32 ? -28.625 13.328 27.609 1 79.94 32 ILE B O 1
ATOM 4675 N N . MET B 1 33 ? -26.484 13.477 27.734 1 79.56 33 MET B N 1
ATOM 4676 C CA . MET B 1 33 ? -26.281 13.148 26.312 1 79.56 33 MET B CA 1
ATOM 4677 C C . MET B 1 33 ? -26.906 11.797 25.984 1 79.56 33 MET B C 1
ATOM 4679 O O . MET B 1 33 ? -26.547 10.781 26.578 1 79.56 33 MET B O 1
ATOM 4683 N N . THR B 1 34 ? -27.953 11.859 25.234 1 71.5 34 THR B N 1
ATOM 4684 C CA . THR B 1 34 ? -28.609 10.648 24.766 1 71.5 34 THR B CA 1
ATOM 46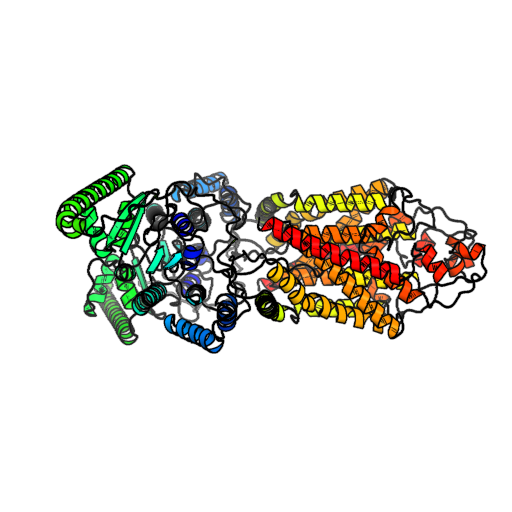85 C C . THR B 1 34 ? -28.125 10.281 23.375 1 71.5 34 THR B C 1
ATOM 4687 O O . THR B 1 34 ? -27.422 11.062 22.719 1 71.5 34 THR B O 1
ATOM 4690 N N . LYS B 1 35 ? -28.438 9.156 22.984 1 71.31 35 LYS B N 1
ATOM 4691 C CA . LYS B 1 35 ? -28.078 8.703 21.641 1 71.31 35 LYS B CA 1
ATOM 4692 C C . LYS B 1 35 ? -28.719 9.594 20.578 1 71.31 35 LYS B C 1
ATOM 4694 O O . LYS B 1 35 ? -28.094 9.867 19.531 1 71.31 35 LYS B O 1
ATOM 4699 N N . ALA B 1 36 ? -29.859 10.062 20.938 1 69.5 36 ALA B N 1
ATOM 4700 C CA . ALA B 1 36 ? -30.578 10.938 20 1 69.5 36 ALA B CA 1
ATOM 4701 C C . ALA B 1 36 ? -29.891 12.297 19.891 1 69.5 36 ALA B C 1
ATOM 4703 O O . ALA B 1 36 ? -29.797 12.859 18.797 1 69.5 36 ALA B O 1
ATOM 4704 N N . ALA B 1 37 ? -29.422 12.719 20.984 1 75.69 37 ALA B N 1
ATOM 4705 C CA . ALA B 1 37 ? -28.734 14.016 20.984 1 75.69 37 ALA B CA 1
ATOM 4706 C C . ALA B 1 37 ? -27.406 13.945 20.234 1 75.69 37 ALA B C 1
ATOM 4708 O O . ALA B 1 37 ? -26.984 14.938 19.641 1 75.69 37 ALA B O 1
ATOM 4709 N N . ARG B 1 38 ? -26.906 12.828 20.203 1 77.19 38 ARG B N 1
ATOM 4710 C CA . ARG B 1 38 ? -25.641 12.625 19.531 1 77.19 38 ARG B CA 1
ATOM 4711 C C . ARG B 1 38 ? -25.781 12.766 18.016 1 77.19 38 ARG B C 1
ATOM 4713 O O . ARG B 1 38 ? -24.828 13.117 17.328 1 77.19 38 ARG B O 1
ATOM 4720 N N . ARG B 1 39 ? -26.969 12.602 17.625 1 74.06 39 ARG B N 1
ATOM 4721 C CA . ARG B 1 39 ? -27.234 12.68 16.188 1 74.06 39 ARG B CA 1
ATOM 4722 C C . ARG B 1 39 ? -27.203 14.125 15.695 1 74.06 39 ARG B C 1
ATOM 4724 O O . ARG B 1 39 ? -27.016 14.375 14.508 1 74.06 39 ARG B O 1
ATOM 4731 N N . SER B 1 40 ? -27.328 14.969 16.641 1 82.44 40 SER B N 1
ATOM 4732 C CA . SER B 1 40 ? -27.328 16.375 16.281 1 82.44 40 SER B CA 1
ATOM 4733 C C . SER B 1 40 ? -25.906 16.953 16.266 1 82.44 40 SER B C 1
ATOM 4735 O O . SER B 1 40 ? -25.703 18.141 15.984 1 82.44 40 SER B O 1
ATOM 4737 N N . ILE B 1 41 ? -24.969 16.031 16.516 1 86.44 41 ILE B N 1
ATOM 4738 C CA . ILE B 1 41 ? -23.578 16.453 16.547 1 86.44 41 ILE B CA 1
ATOM 4739 C C . ILE B 1 41 ? -22.844 15.891 15.344 1 86.44 41 ILE B C 1
ATOM 4741 O O . ILE B 1 41 ? -22.891 14.688 15.078 1 86.44 41 ILE B O 1
ATOM 4745 N N . GLY B 1 42 ? -22.312 16.781 14.539 1 86.06 42 GLY B N 1
ATOM 4746 C CA . GLY B 1 42 ? -21.406 16.375 13.469 1 86.06 42 GLY B CA 1
ATOM 4747 C C . GLY B 1 42 ? -19.953 16.422 13.875 1 86.06 42 GLY B C 1
ATOM 4748 O O . GLY B 1 42 ? -19.516 17.328 14.594 1 86.06 42 GLY B O 1
ATOM 4749 N N . TYR B 1 43 ? -19.266 15.391 13.531 1 85.44 43 TYR B N 1
ATOM 4750 C CA . TYR B 1 43 ? -17.859 15.328 13.891 1 85.44 43 TYR B CA 1
ATOM 4751 C C . TYR B 1 43 ? -16.984 15.078 12.664 1 85.44 43 TYR B C 1
ATOM 4753 O O . TYR B 1 43 ? -17.109 14.039 12.008 1 85.44 43 TYR B O 1
ATOM 4761 N N . CYS B 1 44 ? -16.188 16.062 12.375 1 84.25 44 CYS B N 1
ATOM 4762 C CA . CYS B 1 44 ? -15.195 15.953 11.312 1 84.25 44 CYS B CA 1
ATOM 4763 C C . CYS B 1 44 ? -13.828 15.562 11.875 1 84.25 44 CYS B C 1
ATOM 4765 O O . CYS B 1 44 ? -13.164 16.375 12.523 1 84.25 44 CYS B O 1
ATOM 4767 N N . ILE B 1 45 ? -13.461 14.32 11.562 1 75.19 45 ILE B N 1
ATOM 4768 C CA . ILE B 1 45 ? -12.188 13.82 12.07 1 75.19 45 ILE B CA 1
ATOM 4769 C C . ILE B 1 45 ? -11.047 14.375 11.227 1 75.19 45 ILE B C 1
ATOM 4771 O O . ILE B 1 45 ? -11.273 14.906 10.133 1 75.19 45 ILE B O 1
ATOM 4775 N N . GLN B 1 46 ? -9.914 14.234 11.75 1 69.06 46 GLN B N 1
ATOM 4776 C CA . GLN B 1 46 ? -8.727 14.82 11.141 1 69.06 46 GLN B CA 1
ATOM 4777 C C . GLN B 1 46 ? -8.414 14.156 9.805 1 69.06 46 GLN B C 1
ATOM 4779 O O . GLN B 1 46 ? -8.039 14.828 8.844 1 69.06 46 GLN B O 1
ATOM 4784 N N . GLU B 1 47 ? -8.484 12.875 9.734 1 63.72 47 GLU B N 1
ATOM 4785 C CA . GLU B 1 47 ? -8.094 12.172 8.516 1 63.72 47 GLU B CA 1
ATOM 4786 C C . GLU B 1 47 ? -9.281 11.992 7.582 1 63.72 47 GLU B C 1
ATOM 4788 O O . GLU B 1 47 ? -10.367 11.602 8.016 1 63.72 47 GLU B O 1
ATOM 4793 N N . ASP B 1 48 ? -9.016 12.531 6.441 1 61 48 ASP B N 1
ATOM 4794 C CA . ASP B 1 48 ? -10.055 12.445 5.418 1 61 48 ASP B CA 1
ATOM 4795 C C . ASP B 1 48 ? -10.195 11.016 4.898 1 61 48 ASP B C 1
ATOM 4797 O O . ASP B 1 48 ? -9.195 10.344 4.629 1 61 48 ASP B O 1
ATOM 4801 N N . ILE B 1 49 ? -11.32 10.492 5.086 1 65.06 49 ILE B N 1
ATOM 4802 C CA . ILE B 1 49 ? -11.508 9.156 4.527 1 65.06 49 ILE B CA 1
ATOM 4803 C C . ILE B 1 49 ? -12.414 9.234 3.301 1 65.06 49 ILE B C 1
ATOM 4805 O O . ILE B 1 49 ? -13.641 9.242 3.428 1 65.06 49 ILE B O 1
ATOM 4809 N N . PHE B 1 50 ? -11.883 9.641 2.141 1 75.94 50 PHE B N 1
ATOM 4810 C CA . PHE B 1 50 ? -12.656 9.719 0.906 1 75.94 50 PHE B CA 1
ATOM 4811 C C . PHE B 1 50 ? -12.25 8.617 -0.061 1 75.94 50 PHE B C 1
ATOM 4813 O O . PHE B 1 50 ? -11.148 8.07 0.045 1 75.94 50 PHE B O 1
ATOM 4820 N N . LEU B 1 51 ? -13.227 8.234 -0.756 1 82.94 51 LEU B N 1
ATOM 4821 C CA . LEU B 1 51 ? -12.922 7.379 -1.896 1 82.94 51 LEU B CA 1
ATOM 4822 C C . LEU B 1 51 ? -12.32 8.195 -3.039 1 82.94 51 LEU B C 1
ATOM 4824 O O . LEU B 1 51 ? -12.961 9.117 -3.553 1 82.94 51 LEU B O 1
ATOM 4828 N N . ALA B 1 52 ? -11.227 7.863 -3.5 1 84.5 52 ALA B N 1
ATOM 4829 C CA . ALA B 1 52 ? -10.367 8.68 -4.352 1 84.5 52 ALA B CA 1
ATOM 4830 C C . ALA B 1 52 ? -10.977 8.852 -5.738 1 84.5 52 ALA B C 1
ATOM 4832 O O . ALA B 1 52 ? -10.773 9.883 -6.387 1 84.5 52 ALA B O 1
ATOM 4833 N N . ASN B 1 53 ? -11.773 7.941 -6.207 1 87.75 53 ASN B N 1
ATOM 4834 C CA . ASN B 1 53 ? -12.188 7.973 -7.605 1 87.75 53 ASN B CA 1
ATOM 4835 C C . ASN B 1 53 ? -13.555 8.617 -7.77 1 87.75 53 ASN B C 1
ATOM 4837 O O . ASN B 1 53 ? -14.047 8.773 -8.891 1 87.75 53 ASN B O 1
ATOM 4841 N N . LEU B 1 54 ? -14.078 9.023 -6.688 1 91.31 54 LEU B N 1
ATOM 4842 C CA . LEU B 1 54 ? -15.344 9.75 -6.762 1 91.31 54 LEU B CA 1
ATOM 4843 C C . LEU B 1 54 ? -15.102 11.242 -6.91 1 91.31 54 LEU B C 1
ATOM 4845 O O . LEU B 1 54 ? -14.117 11.773 -6.395 1 91.31 54 LEU B O 1
ATOM 4849 N N . THR B 1 55 ? -16 11.828 -7.668 1 94.69 55 THR B N 1
ATOM 4850 C CA . THR B 1 55 ? -15.961 13.289 -7.723 1 94.69 55 THR B CA 1
ATOM 4851 C C . THR B 1 55 ? -16.531 13.891 -6.445 1 94.69 55 THR B C 1
ATOM 4853 O O . THR B 1 55 ? -17.188 13.195 -5.668 1 94.69 55 THR B O 1
ATOM 4856 N N . LEU B 1 56 ? -16.203 15.102 -6.273 1 95.88 56 LEU B N 1
ATOM 4857 C CA . LEU B 1 56 ? -16.766 15.781 -5.113 1 95.88 56 LEU B CA 1
ATOM 4858 C C . LEU B 1 56 ? -18.297 15.742 -5.145 1 95.88 56 LEU B C 1
ATOM 4860 O O . LEU B 1 56 ? -18.938 15.477 -4.125 1 95.88 56 LEU B O 1
ATOM 4864 N N . TYR B 1 57 ? -18.828 15.938 -6.25 1 96.75 57 TYR B N 1
ATOM 4865 C CA . TYR B 1 57 ? -20.281 15.914 -6.371 1 96.75 57 TYR B CA 1
ATOM 4866 C C . TYR B 1 57 ? -20.844 14.539 -6.004 1 96.75 57 TYR B C 1
ATOM 4868 O O . TYR B 1 57 ? -21.828 14.445 -5.281 1 96.75 57 TYR B O 1
ATOM 4876 N N . GLU B 1 58 ? -20.281 13.57 -6.57 1 95.31 58 GLU B N 1
ATOM 4877 C CA . GLU B 1 58 ? -20.734 12.211 -6.297 1 95.31 58 GLU B CA 1
ATOM 4878 C C . GLU B 1 58 ? -20.656 11.891 -4.809 1 95.31 58 GLU B C 1
ATOM 4880 O O . GLU B 1 58 ? -21.531 11.211 -4.262 1 95.31 58 GLU B O 1
ATOM 4885 N N . THR B 1 59 ? -19.547 12.336 -4.238 1 93.38 59 THR B N 1
ATOM 4886 C CA . THR B 1 59 ? -19.359 12.109 -2.811 1 93.38 59 THR B CA 1
ATOM 4887 C C . THR B 1 59 ? -20.453 12.812 -2.004 1 93.38 59 THR B C 1
ATOM 4889 O O . THR B 1 59 ? -21.047 12.219 -1.103 1 93.38 59 THR B O 1
ATOM 4892 N N . LEU B 1 60 ? -20.734 14.062 -2.352 1 95.25 60 LEU B N 1
ATOM 4893 C CA . LEU B 1 60 ? -21.766 14.828 -1.658 1 95.25 60 LEU B CA 1
ATOM 4894 C C . LEU B 1 60 ? -23.156 14.234 -1.927 1 95.25 60 LEU B C 1
ATOM 4896 O O . LEU B 1 60 ? -23.984 14.172 -1.026 1 95.25 60 LEU B O 1
ATOM 4900 N N . TYR B 1 61 ? -23.344 13.844 -3.15 1 95.62 61 TYR B N 1
ATOM 4901 C CA . TYR B 1 61 ? -24.609 13.219 -3.531 1 95.62 61 TYR B CA 1
ATOM 4902 C C . TYR B 1 61 ? -24.859 11.953 -2.723 1 95.62 61 TYR B C 1
ATOM 4904 O O . TYR B 1 61 ? -25.938 11.766 -2.176 1 95.62 61 TYR B O 1
ATOM 4912 N N . PHE B 1 62 ? -23.906 11.117 -2.639 1 93.25 62 PHE B N 1
ATOM 4913 C CA . PHE B 1 62 ? -24 9.883 -1.866 1 93.25 62 PHE B CA 1
ATOM 4914 C C . PHE B 1 62 ? -24.328 10.18 -0.408 1 93.25 62 PHE B C 1
ATOM 4916 O O . PHE B 1 62 ? -25.219 9.562 0.173 1 93.25 62 PHE B O 1
ATOM 4923 N N . THR B 1 63 ? -23.547 11.109 0.138 1 90.88 63 THR B N 1
ATOM 4924 C CA . THR B 1 63 ? -23.719 11.453 1.545 1 90.88 63 THR B CA 1
ATOM 4925 C C . THR B 1 63 ? -25.125 12.008 1.793 1 90.88 63 THR B C 1
ATOM 4927 O O . THR B 1 63 ? -25.797 11.609 2.75 1 90.88 63 THR B O 1
ATOM 4930 N N . ALA B 1 64 ? -25.594 12.875 0.937 1 93.94 64 ALA B N 1
ATOM 4931 C CA . ALA B 1 64 ? -26.906 13.484 1.093 1 93.94 64 ALA B CA 1
ATOM 4932 C C . ALA B 1 64 ? -28.016 12.438 0.976 1 93.94 64 ALA B C 1
ATOM 4934 O O . ALA B 1 64 ? -28.938 12.406 1.795 1 93.94 64 ALA B O 1
ATOM 4935 N N . MET B 1 65 ? -27.891 11.578 -0.02 1 94.12 65 MET B N 1
ATOM 4936 C CA . MET B 1 65 ? -28.938 10.594 -0.28 1 94.12 65 MET B CA 1
ATOM 4937 C C . MET B 1 65 ? -28.969 9.539 0.816 1 94.12 65 MET B C 1
ATOM 4939 O O . MET B 1 65 ? -30.031 8.969 1.103 1 94.12 65 MET B O 1
ATOM 4943 N N . LEU B 1 66 ? -27.844 9.352 1.439 1 90.62 66 LEU B N 1
ATOM 4944 C CA . LEU B 1 66 ? -27.75 8.266 2.416 1 90.62 66 LEU B CA 1
ATOM 4945 C C . LEU B 1 66 ? -28.047 8.781 3.82 1 90.62 66 LEU B C 1
ATOM 4947 O O . LEU B 1 66 ? -28.719 8.094 4.602 1 90.62 66 LEU B O 1
ATOM 4951 N N . ARG B 1 67 ? -27.578 9.992 4.133 1 87.81 67 ARG B N 1
ATOM 4952 C CA . ARG B 1 67 ? -27.609 10.43 5.523 1 87.81 67 ARG B CA 1
ATOM 4953 C C . ARG B 1 67 ? -28.828 11.297 5.801 1 87.81 67 ARG B C 1
ATOM 4955 O O . ARG B 1 67 ? -29.234 11.461 6.953 1 87.81 67 ARG B O 1
ATOM 4962 N N . ILE B 1 68 ? -29.375 11.914 4.801 1 90 68 ILE B N 1
ATOM 4963 C CA . ILE B 1 68 ? -30.609 12.664 4.977 1 90 68 ILE B CA 1
ATOM 4964 C C . ILE B 1 68 ? -31.797 11.695 4.977 1 90 68 ILE B C 1
ATOM 4966 O O . ILE B 1 68 ? -31.859 10.789 4.148 1 90 68 ILE B O 1
ATOM 4970 N N . PRO B 1 69 ? -32.656 11.883 5.945 1 88.62 69 PRO B N 1
ATOM 4971 C CA . PRO B 1 69 ? -33.781 10.961 6.059 1 88.62 69 PRO B CA 1
ATOM 4972 C C . PRO B 1 69 ? -34.531 10.781 4.738 1 88.62 69 PRO B C 1
ATOM 4974 O O . PRO B 1 69 ? -34.625 11.719 3.943 1 88.62 69 PRO B O 1
ATOM 4977 N N . GLU B 1 70 ? -35 9.641 4.602 1 89.06 70 GLU B N 1
ATOM 4978 C CA . GLU B 1 70 ? -35.656 9.211 3.365 1 89.06 70 GLU B CA 1
ATOM 4979 C C . GLU B 1 70 ? -36.906 10.039 3.078 1 89.06 70 GLU B C 1
ATOM 4981 O O . GLU B 1 70 ? -37.25 10.227 1.917 1 89.06 70 GLU B O 1
ATOM 4986 N N . ASN B 1 71 ? -37.469 10.562 4.125 1 91.31 71 ASN B N 1
ATOM 4987 C CA . ASN B 1 71 ? -38.719 11.297 3.982 1 91.31 71 ASN B CA 1
ATOM 4988 C C . ASN B 1 71 ? -38.5 12.672 3.359 1 91.31 71 ASN B C 1
ATOM 4990 O O . ASN B 1 71 ? -39.438 13.297 2.883 1 91.31 71 ASN B O 1
ATOM 4994 N N . VAL B 1 72 ? -37.375 13.148 3.377 1 93.5 72 VAL B N 1
ATOM 4995 C CA . VAL B 1 72 ? -37.031 14.43 2.75 1 93.5 72 VAL B CA 1
ATOM 4996 C C . VAL B 1 72 ? -37.062 14.273 1.23 1 93.5 72 VAL B C 1
ATOM 4998 O O . VAL B 1 72 ? -36.469 13.344 0.688 1 93.5 72 VAL B O 1
ATOM 5001 N N . PRO B 1 73 ? -37.781 15.133 0.561 1 95.44 73 PRO B N 1
ATOM 5002 C CA . PRO B 1 73 ? -37.875 15.031 -0.897 1 95.44 73 PRO B CA 1
ATOM 5003 C C . PRO B 1 73 ? -36.531 15.18 -1.591 1 95.44 73 PRO B C 1
ATOM 5005 O O . PRO B 1 73 ? -35.656 15.898 -1.096 1 95.44 73 PRO B O 1
ATOM 5008 N N . TYR B 1 74 ? -36.469 14.562 -2.67 1 95.44 74 TYR B N 1
ATOM 5009 C CA . TYR B 1 74 ? -35.25 14.531 -3.477 1 95.44 74 TYR B CA 1
ATOM 5010 C C . TYR B 1 74 ? -34.781 15.945 -3.832 1 95.44 74 TYR B C 1
ATOM 5012 O O . TYR B 1 74 ? -33.594 16.266 -3.756 1 95.44 74 TYR B O 1
ATOM 5020 N N . SER B 1 75 ? -35.719 16.797 -4.148 1 95.94 75 SER B N 1
ATOM 5021 C CA . SER B 1 75 ? -35.406 18.172 -4.539 1 95.94 75 SER B CA 1
ATOM 5022 C C . SER B 1 75 ? -34.781 18.953 -3.379 1 95.94 75 SER B C 1
ATOM 5024 O O . SER B 1 75 ? -33.875 19.766 -3.582 1 95.94 75 SER B O 1
ATOM 5026 N N . GLU B 1 76 ? -35.219 18.641 -2.24 1 95.12 76 GLU B N 1
ATOM 5027 C CA . GLU B 1 76 ? -34.688 19.312 -1.058 1 95.12 76 GLU B CA 1
ATOM 5028 C C . GLU B 1 76 ? -33.281 18.828 -0.743 1 95.12 76 GLU B C 1
ATOM 5030 O O . GLU B 1 76 ? -32.438 19.609 -0.277 1 95.12 76 GLU B O 1
ATOM 5035 N N . LYS B 1 77 ? -33.094 17.609 -0.951 1 95.62 77 LYS B N 1
ATOM 5036 C CA . LYS B 1 77 ? -31.734 17.078 -0.748 1 95.62 77 LYS B CA 1
ATOM 5037 C C . LYS B 1 77 ? -30.734 17.719 -1.701 1 95.62 77 LYS B C 1
ATOM 5039 O O . LYS B 1 77 ? -29.625 18.078 -1.297 1 95.62 77 LYS B O 1
ATOM 5044 N N . LEU B 1 78 ? -31.188 17.922 -2.943 1 96.56 78 LEU B N 1
ATOM 5045 C CA . LEU B 1 78 ? -30.312 18.547 -3.932 1 96.56 78 LEU B CA 1
ATOM 5046 C C . LEU B 1 78 ? -30.062 20.016 -3.578 1 96.56 78 LEU B C 1
ATOM 5048 O O . LEU B 1 78 ? -28.969 20.531 -3.77 1 96.56 78 LEU B O 1
ATOM 5052 N N . ALA B 1 79 ? -31.031 20.578 -3.041 1 95.56 79 ALA B N 1
ATOM 5053 C CA . ALA B 1 79 ? -30.906 21.969 -2.627 1 95.56 79 ALA B CA 1
ATOM 5054 C C . ALA B 1 79 ? -29.906 22.109 -1.476 1 95.56 79 ALA B C 1
ATOM 5056 O O . ALA B 1 79 ? -29.172 23.094 -1.403 1 95.56 79 ALA B O 1
ATOM 5057 N N . LYS B 1 80 ? -29.953 21.172 -0.618 1 94.44 80 LYS B N 1
ATOM 5058 C CA . LYS B 1 80 ? -29.031 21.188 0.508 1 94.44 80 LYS B CA 1
ATOM 5059 C C . LYS B 1 80 ? -27.594 21.047 0.033 1 94.44 80 LYS B C 1
ATOM 5061 O O . LYS B 1 80 ? -26.672 21.656 0.596 1 94.44 80 LYS B O 1
ATOM 5066 N N . ILE B 1 81 ? -27.406 20.25 -0.967 1 96.44 81 ILE B N 1
ATOM 5067 C CA . ILE B 1 81 ? -26.078 20.094 -1.547 1 96.44 81 ILE B CA 1
ATOM 5068 C C . ILE B 1 81 ? -25.609 21.422 -2.121 1 96.44 81 ILE B C 1
ATOM 5070 O O . ILE B 1 81 ? -24.484 21.859 -1.85 1 96.44 81 ILE B O 1
ATOM 5074 N N . ASP B 1 82 ? -26.5 22.094 -2.82 1 95.44 82 ASP B N 1
ATOM 5075 C CA . ASP B 1 82 ? -26.156 23.359 -3.447 1 95.44 82 ASP B CA 1
ATOM 5076 C C . ASP B 1 82 ? -25.828 24.422 -2.396 1 95.44 82 ASP B C 1
ATOM 5078 O O . ASP B 1 82 ? -24.875 25.203 -2.557 1 95.44 82 ASP B O 1
ATOM 5082 N N . GLU B 1 83 ? -26.562 24.422 -1.398 1 91.81 83 G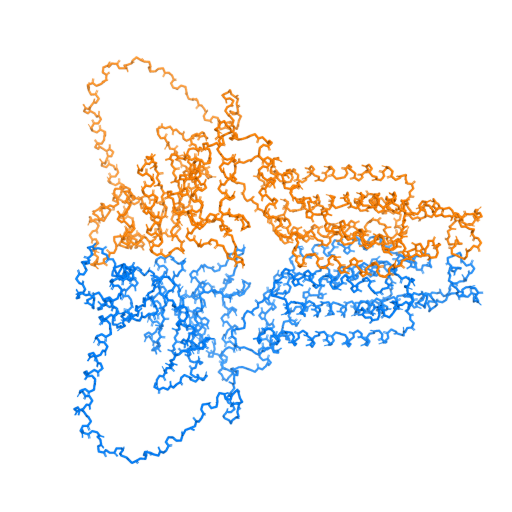LU B N 1
ATOM 5083 C CA . GLU B 1 83 ? -26.359 25.375 -0.313 1 91.81 83 GLU B CA 1
ATOM 5084 C C . GLU B 1 83 ? -25 25.172 0.356 1 91.81 83 GLU B C 1
ATOM 5086 O O . GLU B 1 83 ? -24.281 26.125 0.635 1 91.81 83 GLU B O 1
ATOM 5091 N N . THR B 1 84 ? -24.734 23.922 0.623 1 92.19 84 THR B N 1
ATOM 5092 C CA . THR B 1 84 ? -23.484 23.578 1.285 1 92.19 84 THR B CA 1
ATOM 5093 C C . THR B 1 84 ? -22.297 23.906 0.389 1 92.19 84 THR B C 1
ATOM 5095 O O . THR B 1 84 ? -21.266 24.391 0.863 1 92.19 84 THR B O 1
ATOM 5098 N N . VAL B 1 85 ? -22.438 23.641 -0.87 1 94.44 85 VAL B N 1
ATOM 5099 C CA . VAL B 1 85 ? -21.391 23.891 -1.85 1 94.44 85 VAL B CA 1
ATOM 5100 C C . VAL B 1 85 ? -21.109 25.391 -1.939 1 94.44 85 VAL B C 1
ATOM 5102 O O . VAL B 1 85 ? -19.953 25.797 -2.02 1 94.44 85 VAL B O 1
ATOM 5105 N N . GLU B 1 86 ? -22.094 26.125 -1.878 1 90.25 86 GLU B N 1
ATOM 5106 C CA . GLU B 1 86 ? -21.953 27.578 -1.939 1 90.25 86 GLU B CA 1
ATOM 5107 C C . GLU B 1 86 ? -21.344 28.141 -0.657 1 90.25 86 GLU B C 1
ATOM 5109 O O . GLU B 1 86 ? -20.484 29.016 -0.704 1 90.25 86 GLU B O 1
ATOM 5114 N N . ALA B 1 87 ? -21.766 27.594 0.371 1 86.31 87 ALA B N 1
ATOM 5115 C CA . ALA B 1 87 ? -21.312 28.078 1.673 1 86.31 87 ALA B CA 1
ATOM 5116 C C . ALA B 1 87 ? -19.812 27.844 1.855 1 86.31 87 ALA B C 1
ATOM 5118 O O . ALA B 1 87 ? -19.125 28.641 2.51 1 86.31 87 ALA B O 1
ATOM 5119 N N . LEU B 1 88 ? -19.328 26.766 1.276 1 89.25 88 LEU B N 1
ATOM 5120 C CA . LEU B 1 88 ? -17.938 26.406 1.478 1 89.25 88 LEU B CA 1
ATOM 5121 C C . LEU B 1 88 ? -17.125 26.672 0.216 1 89.25 88 LEU B C 1
ATOM 5123 O O . LEU B 1 88 ? -15.969 26.234 0.108 1 89.25 88 LEU B O 1
ATOM 5127 N N . ASN B 1 89 ? -17.656 27.359 -0.738 1 87.81 89 ASN B N 1
ATOM 5128 C CA . ASN B 1 89 ? -16.984 27.75 -1.974 1 87.81 89 ASN B CA 1
ATOM 5129 C C . ASN B 1 89 ? -16.375 26.562 -2.688 1 87.81 89 ASN B C 1
ATOM 5131 O O . ASN B 1 89 ? -15.18 26.578 -3.016 1 87.81 89 ASN B O 1
ATOM 5135 N N . LEU B 1 90 ? -17.188 25.531 -2.883 1 92.31 90 LEU B N 1
ATOM 5136 C CA . LEU B 1 90 ? -16.719 24.297 -3.512 1 92.31 90 LEU B CA 1
ATOM 5137 C C . LEU B 1 90 ? -17.281 24.172 -4.922 1 92.31 90 LEU B C 1
ATOM 5139 O O . LEU B 1 90 ? -17.094 23.141 -5.57 1 92.31 90 LEU B O 1
ATOM 5143 N N . ALA B 1 91 ? -17.891 25.141 -5.469 1 93.12 91 ALA B N 1
ATOM 5144 C CA . ALA B 1 91 ? -18.609 25.078 -6.738 1 93.12 91 ALA B CA 1
ATOM 5145 C C . ALA B 1 91 ? -17.656 24.781 -7.898 1 93.12 91 ALA B C 1
ATOM 5147 O O . ALA B 1 91 ? -18 24.031 -8.812 1 93.12 91 ALA B O 1
ATOM 5148 N N . ASP B 1 92 ? -16.5 25.266 -7.84 1 91.88 92 ASP B N 1
ATOM 5149 C CA . ASP B 1 92 ? -15.562 25.172 -8.953 1 91.88 92 ASP B CA 1
ATOM 5150 C C . ASP B 1 92 ? -14.953 23.766 -9.039 1 91.88 92 ASP B C 1
ATOM 5152 O O . ASP B 1 92 ? -14.469 23.359 -10.094 1 91.88 92 ASP B O 1
ATOM 5156 N N . CYS B 1 93 ? -15.008 23 -7.938 1 92.31 93 CYS B N 1
ATOM 5157 C CA . CYS B 1 93 ? -14.305 21.719 -7.934 1 92.31 93 CYS B CA 1
ATOM 5158 C C . CYS B 1 93 ? -15.281 20.562 -7.816 1 92.31 93 CYS B C 1
ATOM 5160 O O . CYS B 1 93 ? -14.891 19.438 -7.477 1 92.31 93 CYS B O 1
ATOM 5162 N N . LEU B 1 94 ? -16.469 20.766 -8.148 1 94.88 94 LEU B N 1
ATOM 5163 C CA . LEU B 1 94 ? -17.5 19.766 -7.984 1 94.88 94 LEU B CA 1
ATOM 5164 C C . LEU B 1 94 ? -17.25 18.562 -8.883 1 94.88 94 LEU B C 1
ATOM 5166 O O . LEU B 1 94 ? -17.531 17.422 -8.508 1 94.88 94 LEU B O 1
ATOM 5170 N N . LYS B 1 95 ? -16.719 18.797 -10.023 1 94.5 95 LYS B N 1
ATOM 5171 C CA . LYS B 1 95 ? -16.516 17.719 -10.992 1 94.5 95 LYS B CA 1
ATOM 5172 C C . LYS B 1 95 ? -15.117 17.141 -10.883 1 94.5 95 LYS B C 1
ATOM 5174 O O . LYS B 1 95 ? -14.766 16.203 -11.609 1 94.5 95 LYS B O 1
ATOM 5179 N N . THR B 1 96 ? -14.5 17.625 -9.93 1 93.5 96 THR B N 1
ATOM 5180 C CA . THR B 1 96 ? -13.133 17.141 -9.734 1 93.5 96 THR B CA 1
ATOM 5181 C C . THR B 1 96 ? -13.125 15.891 -8.852 1 93.5 96 THR B C 1
ATOM 5183 O O . THR B 1 96 ? -13.867 15.812 -7.875 1 93.5 96 THR B O 1
ATOM 5186 N N . LYS B 1 97 ? -12.336 14.938 -9.242 1 92.88 97 LYS B N 1
ATOM 5187 C CA . LYS B 1 97 ? -12.18 13.75 -8.406 1 92.88 97 LYS B CA 1
ATOM 5188 C C . LYS B 1 97 ? -11.5 14.086 -7.086 1 92.88 97 LYS B C 1
ATOM 5190 O O . LYS B 1 97 ? -10.703 15.023 -7.016 1 92.88 97 LYS B O 1
ATOM 5195 N N . ILE B 1 98 ? -11.812 13.352 -6.059 1 90.06 98 ILE B N 1
ATOM 5196 C CA . ILE B 1 98 ? -11.188 13.555 -4.758 1 90.06 98 ILE B CA 1
ATOM 5197 C C . ILE B 1 98 ? -9.688 13.289 -4.863 1 90.06 98 ILE B C 1
ATOM 5199 O O . ILE B 1 98 ? -8.875 14.133 -4.461 1 90.06 98 ILE B O 1
ATOM 5203 N N . GLY B 1 99 ? -9.375 12.18 -5.496 1 84.31 99 GLY B N 1
ATOM 5204 C CA . GLY B 1 99 ? -7.98 11.898 -5.777 1 84.31 99 GLY B CA 1
ATOM 5205 C C . GLY B 1 99 ? -7.242 11.289 -4.598 1 84.31 99 GLY B C 1
ATOM 5206 O O . GLY B 1 99 ? -7.785 11.211 -3.494 1 84.31 99 GLY B O 1
ATOM 5207 N N . ASP B 1 100 ? -6.055 10.734 -4.875 1 75.62 100 ASP B N 1
ATOM 5208 C CA . ASP B 1 100 ? -5.148 10.18 -3.871 1 75.62 100 ASP B CA 1
ATOM 5209 C C . ASP B 1 100 ? -3.711 10.633 -4.117 1 75.62 100 ASP B C 1
ATOM 5211 O O . ASP B 1 100 ? -3.477 11.594 -4.852 1 75.62 100 ASP B O 1
ATOM 5215 N N . PHE B 1 101 ? -2.803 10.055 -3.4 1 63.62 101 PHE B N 1
ATOM 5216 C CA . PHE B 1 101 ? -1.398 10.438 -3.482 1 63.62 101 PHE B CA 1
ATOM 5217 C C . PHE B 1 101 ? -0.859 10.219 -4.891 1 63.62 101 PHE B C 1
ATOM 5219 O O . PHE B 1 101 ? 0.008 10.969 -5.352 1 63.62 101 PHE B O 1
ATOM 5226 N N . LEU B 1 102 ? -1.388 9.305 -5.59 1 61.78 102 LEU B N 1
ATOM 5227 C CA . LEU B 1 102 ? -0.885 8.953 -6.914 1 61.78 102 LEU B CA 1
ATOM 5228 C C . LEU B 1 102 ? -1.628 9.727 -8 1 61.78 102 LEU B C 1
ATOM 5230 O O . LEU B 1 102 ? -1.02 10.18 -8.969 1 61.78 102 LEU B O 1
ATOM 5234 N N . ASP B 1 103 ? -2.896 9.867 -7.82 1 72.94 103 ASP B N 1
ATOM 5235 C CA . ASP B 1 103 ? -3.76 10.578 -8.758 1 72.94 103 ASP B CA 1
ATOM 5236 C C . ASP B 1 103 ? -4.324 11.844 -8.125 1 72.94 103 ASP B C 1
ATOM 5238 O O . ASP B 1 103 ? -5.309 11.789 -7.387 1 72.94 103 ASP B O 1
ATOM 5242 N N . ARG B 1 104 ? -3.682 12.914 -8.477 1 78.38 104 ARG B N 1
ATOM 5243 C CA . ARG B 1 104 ? -4.027 14.188 -7.848 1 78.38 104 ARG B CA 1
ATOM 5244 C C . ARG B 1 104 ? -5.441 14.617 -8.219 1 78.38 104 ARG B C 1
ATOM 5246 O O . ARG B 1 104 ? -5.871 14.43 -9.359 1 78.38 104 ARG B O 1
ATOM 5253 N N . GLY B 1 105 ? -6.246 14.922 -7.273 1 88.38 105 GLY B N 1
ATOM 5254 C CA . GLY B 1 105 ? -7.57 15.5 -7.457 1 88.38 105 GLY B CA 1
ATOM 5255 C C . GLY B 1 105 ? -7.754 16.812 -6.73 1 88.38 105 GLY B C 1
ATOM 5256 O O . GLY B 1 105 ? -7.02 17.781 -6.98 1 88.38 105 GLY B O 1
ATOM 5257 N N . LEU B 1 106 ? -8.516 16.766 -5.746 1 88.25 106 LEU B N 1
ATOM 5258 C CA . LEU B 1 106 ? -8.781 17.953 -4.945 1 88.25 106 LEU B CA 1
ATOM 5259 C C . LEU B 1 106 ? -7.531 18.375 -4.18 1 88.25 106 LEU B C 1
ATOM 5261 O O . LEU B 1 106 ? -6.727 17.531 -3.781 1 88.25 106 LEU B O 1
ATOM 5265 N N . SER B 1 107 ? -7.395 19.719 -4.074 1 80.44 107 SER B N 1
ATOM 5266 C CA . SER B 1 107 ? -6.312 20.234 -3.234 1 80.44 107 SER B CA 1
ATOM 5267 C C . SER B 1 107 ? -6.543 19.875 -1.768 1 80.44 107 SER B C 1
ATOM 5269 O O . SER B 1 107 ? -7.633 19.438 -1.392 1 80.44 107 SER B O 1
ATOM 5271 N N . GLY B 1 108 ? -5.512 19.938 -0.926 1 78.62 108 GLY B N 1
ATOM 5272 C CA . GLY B 1 108 ? -5.645 19.672 0.499 1 78.62 108 GLY B CA 1
ATOM 5273 C C . GLY B 1 108 ? -6.742 20.5 1.155 1 78.62 108 GLY B C 1
ATOM 5274 O O . GLY B 1 108 ? -7.535 19.969 1.938 1 78.62 108 GLY B O 1
ATOM 5275 N N . GLY B 1 109 ? -6.781 21.734 0.815 1 81 109 GLY B N 1
ATOM 5276 C CA . GLY B 1 109 ? -7.809 22.609 1.36 1 81 109 GLY B CA 1
ATOM 5277 C C . GLY B 1 109 ? -9.203 22.25 0.894 1 81 109 GLY B C 1
ATOM 5278 O O . GLY B 1 109 ? -10.156 22.297 1.674 1 81 109 GLY B O 1
ATOM 5279 N N . GLU B 1 110 ? -9.266 21.906 -0.365 1 85.5 110 GLU B N 1
ATOM 5280 C CA . GLU B 1 110 ? -10.562 21.5 -0.914 1 85.5 110 GLU B CA 1
ATOM 5281 C C . GLU B 1 110 ? -11.055 20.219 -0.268 1 85.5 110 GLU B C 1
ATOM 5283 O O . GLU B 1 110 ? -12.25 20.047 -0.028 1 85.5 110 GLU B O 1
ATOM 5288 N N . LYS B 1 111 ? -10.164 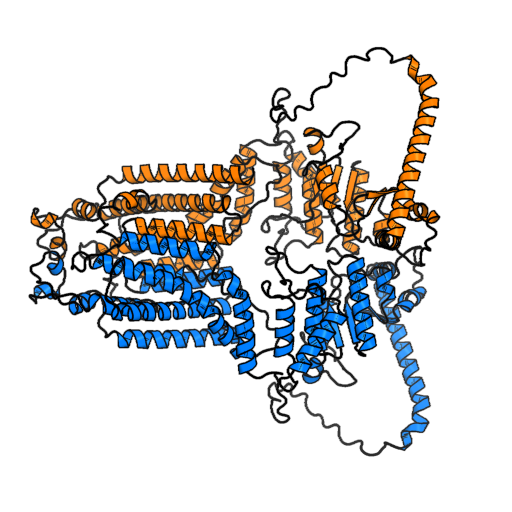19.359 0.011 1 88.25 111 LYS B N 1
ATOM 5289 C CA . LYS B 1 111 ? -10.523 18.094 0.653 1 88.25 111 LYS B CA 1
ATOM 5290 C C . LYS B 1 111 ? -11.062 18.328 2.062 1 88.25 111 LYS B C 1
ATOM 5292 O O . LYS B 1 111 ? -12.023 17.688 2.482 1 88.25 111 LYS B O 1
ATOM 5297 N N . LYS B 1 112 ? -10.422 19.188 2.709 1 85.62 112 LYS B N 1
ATOM 5298 C CA . LYS B 1 112 ? -10.875 19.516 4.059 1 85.62 112 LYS B CA 1
ATOM 5299 C C . LYS B 1 112 ? -12.273 20.125 4.043 1 85.62 112 LYS B C 1
ATOM 5301 O O . LYS B 1 112 ? -13.117 19.781 4.867 1 85.62 112 LYS B O 1
ATOM 5306 N N . ARG B 1 113 ? -12.461 21.047 3.168 1 87.88 113 ARG B N 1
ATOM 5307 C CA . ARG B 1 113 ? -13.781 21.656 3.039 1 87.88 113 ARG B CA 1
ATOM 5308 C C . ARG B 1 113 ? -14.82 20.625 2.621 1 87.88 113 ARG B C 1
ATOM 5310 O O . ARG B 1 113 ? -15.984 20.703 3.033 1 87.88 113 ARG B O 1
ATOM 5317 N N . ALA B 1 114 ? -14.359 19.703 1.791 1 90.88 114 ALA B N 1
ATOM 5318 C CA . ALA B 1 114 ? -15.258 18.641 1.372 1 90.88 114 ALA B CA 1
ATOM 5319 C C . ALA B 1 114 ? -15.695 17.781 2.564 1 90.88 114 ALA B C 1
ATOM 5321 O O . ALA B 1 114 ? -16.859 17.391 2.66 1 90.88 114 ALA B O 1
ATOM 5322 N N . ASN B 1 115 ? -14.766 17.469 3.393 1 88.94 115 ASN B N 1
ATOM 5323 C CA . ASN B 1 115 ? -15.07 16.719 4.602 1 88.94 115 ASN B CA 1
ATOM 5324 C C . ASN B 1 115 ? -16.094 17.438 5.473 1 88.94 115 ASN B C 1
ATOM 5326 O O . ASN B 1 115 ? -17.016 16.812 6.004 1 88.94 115 ASN B O 1
ATOM 5330 N N . ILE B 1 116 ? -15.906 18.672 5.613 1 88.88 116 ILE B N 1
ATOM 5331 C CA . ILE B 1 116 ? -16.828 19.484 6.402 1 88.88 116 ILE B CA 1
ATOM 5332 C C . ILE B 1 116 ? -18.188 19.531 5.727 1 88.88 116 ILE B C 1
ATOM 5334 O O . ILE B 1 116 ? -19.219 19.453 6.398 1 88.88 116 ILE B O 1
ATOM 5338 N N . ALA B 1 117 ? -18.141 19.672 4.418 1 91 117 ALA B N 1
ATOM 5339 C CA . ALA B 1 117 ? -19.375 19.719 3.652 1 91 117 ALA B CA 1
ATOM 5340 C C . ALA B 1 117 ? -20.203 18.453 3.879 1 91 117 ALA B C 1
ATOM 5342 O O . ALA B 1 117 ? -21.422 18.516 4.027 1 91 117 ALA B O 1
ATOM 5343 N N . CYS B 1 118 ? -19.547 17.344 3.906 1 90.88 118 CYS B N 1
ATOM 5344 C CA . CYS B 1 118 ? -20.219 16.062 4.117 1 90.88 118 CYS B CA 1
ATOM 5345 C C . CYS B 1 118 ? -20.922 16.047 5.469 1 90.88 118 CYS B C 1
ATOM 5347 O O . CYS B 1 118 ? -22.031 15.516 5.59 1 90.88 118 CYS B O 1
ATOM 5349 N N . GLU B 1 119 ? -20.328 16.625 6.441 1 87.44 119 GLU B N 1
ATOM 5350 C CA . GLU B 1 119 ? -20.922 16.656 7.777 1 87.44 119 GLU B CA 1
ATOM 5351 C C . GLU B 1 119 ? -22.062 17.672 7.852 1 87.44 119 GLU B C 1
ATOM 5353 O O . GLU B 1 119 ? -23.047 17.453 8.562 1 87.44 119 GLU B O 1
ATOM 5358 N N . LEU B 1 120 ? -21.906 18.688 7.145 1 89.56 120 LEU B N 1
ATOM 5359 C CA . LEU B 1 120 ? -22.891 19.766 7.203 1 89.56 120 LEU B CA 1
ATOM 5360 C C . LEU B 1 120 ? -24.188 19.359 6.488 1 89.56 120 LEU B C 1
ATOM 5362 O O . LEU B 1 120 ? -25.234 19.953 6.727 1 89.56 120 LEU B O 1
ATOM 5366 N N . LEU B 1 121 ? -24.078 18.453 5.637 1 90.5 121 LEU B N 1
ATOM 5367 C CA . LEU B 1 121 ? -25.234 18.016 4.875 1 90.5 121 LEU B CA 1
ATOM 5368 C C . LEU B 1 121 ? -26.312 17.453 5.805 1 90.5 121 LEU B C 1
ATOM 5370 O O . LEU B 1 121 ? -27.5 17.5 5.484 1 90.5 121 LEU B O 1
ATOM 5374 N N . THR B 1 122 ? -25.891 16.906 6.91 1 85.25 122 THR B N 1
ATOM 5375 C CA . THR B 1 122 ? -26.859 16.344 7.852 1 85.25 122 THR B CA 1
ATOM 5376 C C . THR B 1 122 ? -27.438 17.438 8.734 1 85.25 122 THR B C 1
ATOM 5378 O O . THR B 1 122 ? -28.281 17.172 9.586 1 85.25 122 THR B O 1
ATOM 5381 N N . ASP B 1 123 ? -26.984 18.594 8.594 1 87 123 ASP B N 1
ATOM 5382 C CA . ASP B 1 123 ? -27.5 19.766 9.289 1 87 123 ASP B CA 1
ATOM 5383 C C . ASP B 1 123 ? -27.406 19.594 10.805 1 87 123 ASP B C 1
ATOM 5385 O O . ASP B 1 123 ? -28.406 19.734 11.516 1 87 123 ASP B O 1
ATOM 5389 N N . PRO B 1 124 ? -26.219 19.359 11.273 1 89.19 124 PRO B N 1
ATOM 5390 C CA . PRO B 1 124 ? -26.047 19.234 12.727 1 89.19 124 PRO B CA 1
ATOM 5391 C C . PRO B 1 124 ? -26.156 20.562 13.461 1 89.19 124 PRO B C 1
ATOM 5393 O O . PRO B 1 124 ? -25.859 21.609 12.891 1 89.19 124 PRO B O 1
ATOM 5396 N N . ASP B 1 125 ? -26.547 20.484 14.711 1 90.44 125 ASP B N 1
ATOM 5397 C CA . ASP B 1 125 ? -26.625 21.688 15.539 1 90.44 125 ASP B CA 1
ATOM 5398 C C . ASP B 1 125 ? -25.25 22.078 16.062 1 90.44 125 ASP B C 1
ATOM 5400 O O . ASP B 1 125 ? -24.969 23.266 16.25 1 90.44 125 ASP B O 1
ATOM 5404 N N . ILE B 1 126 ? -24.484 21.094 16.266 1 92.56 126 ILE B N 1
ATOM 5405 C CA . ILE B 1 126 ? -23.125 21.297 16.75 1 92.56 126 ILE B CA 1
ATOM 5406 C C . ILE B 1 126 ? -22.141 20.594 15.812 1 92.56 126 ILE B C 1
ATOM 5408 O O . ILE B 1 126 ? -22.297 19.422 15.5 1 92.56 126 ILE B O 1
ATOM 5412 N N . LEU B 1 127 ? -21.219 21.328 15.359 1 92.31 127 LEU B N 1
ATOM 5413 C CA . LEU B 1 127 ? -20.203 20.781 14.477 1 92.31 127 LEU B CA 1
ATOM 5414 C C . LEU B 1 127 ? -18.828 20.781 15.156 1 92.31 127 LEU B C 1
ATOM 5416 O O . LEU B 1 127 ? -18.344 21.828 15.578 1 92.31 127 LEU B O 1
ATOM 5420 N N . LEU B 1 128 ? -18.328 19.578 15.383 1 91.81 128 LEU B N 1
ATOM 5421 C CA . LEU B 1 128 ? -16.984 19.422 15.914 1 91.81 128 LEU B CA 1
ATOM 5422 C C . LEU B 1 128 ? -15.984 19.188 14.789 1 91.81 128 LEU B C 1
ATOM 5424 O O . LEU B 1 128 ? -16.172 18.281 13.961 1 91.81 128 LEU B O 1
ATOM 5428 N N . VAL B 1 129 ? -14.984 19.984 14.703 1 90.19 129 VAL B N 1
ATOM 5429 C CA . VAL B 1 129 ? -13.984 19.844 13.648 1 90.19 129 VAL B CA 1
ATOM 5430 C C . VAL B 1 129 ? -12.594 19.719 14.273 1 90.19 129 VAL B C 1
ATOM 5432 O O . VAL B 1 129 ? -12.156 20.609 15.008 1 90.19 129 VAL B O 1
ATOM 5435 N N . ASP B 1 130 ? -11.977 18.641 13.938 1 87 130 ASP B N 1
ATOM 5436 C CA . ASP B 1 130 ? -10.656 18.375 14.508 1 87 130 ASP B CA 1
ATOM 5437 C C . ASP B 1 130 ? -9.547 18.859 13.562 1 87 130 ASP B C 1
ATOM 5439 O O . ASP B 1 130 ? -9.336 18.266 12.508 1 87 130 ASP B O 1
ATOM 5443 N N . GLU B 1 131 ? -8.836 19.812 13.898 1 83.44 131 GLU B N 1
ATOM 5444 C CA . GLU B 1 131 ? -7.652 20.375 13.234 1 83.44 131 GLU B CA 1
ATOM 5445 C C . GLU B 1 131 ? -7.898 20.578 11.742 1 83.44 131 GLU B C 1
ATOM 5447 O O . GLU B 1 131 ? -7.133 20.094 10.914 1 83.44 131 GLU B O 1
ATOM 5452 N N . PRO B 1 132 ? -8.82 21.406 11.398 1 84.38 132 PRO B N 1
ATOM 5453 C CA . PRO B 1 132 ? -9.156 21.625 9.984 1 84.38 132 PRO B CA 1
ATOM 5454 C C . PRO B 1 132 ? -8.102 22.438 9.242 1 84.38 132 PRO B C 1
ATOM 5456 O O . PRO B 1 132 ? -8.07 22.438 8.008 1 84.38 132 PRO B O 1
ATOM 5459 N N . THR B 1 133 ? -7.219 23.125 9.977 1 81.62 133 THR B N 1
ATOM 5460 C CA . THR B 1 133 ? -6.285 24.031 9.328 1 81.62 133 THR B CA 1
ATOM 5461 C C . THR B 1 133 ? -4.91 23.391 9.172 1 81.62 133 THR B C 1
ATOM 5463 O O . THR B 1 133 ? -4.008 23.984 8.57 1 81.62 133 THR B O 1
ATOM 5466 N N . THR B 1 134 ? -4.82 22.234 9.688 1 75.38 134 THR B N 1
ATOM 5467 C CA . THR B 1 134 ? -3.523 21.578 9.617 1 75.38 134 THR B CA 1
ATOM 5468 C C . THR B 1 134 ? -3.166 21.25 8.172 1 75.38 134 THR B C 1
ATOM 5470 O O . THR B 1 134 ? -4.004 20.734 7.418 1 75.38 134 THR B O 1
ATOM 5473 N N . GLY B 1 135 ? -1.987 21.594 7.766 1 67.94 135 GLY B N 1
ATOM 5474 C CA . GLY B 1 135 ? -1.514 21.281 6.426 1 67.94 135 GLY B CA 1
ATOM 5475 C C . GLY B 1 135 ? -1.929 22.312 5.391 1 67.94 135 GLY B C 1
ATOM 5476 O O . GLY B 1 135 ? -1.57 22.188 4.215 1 67.94 135 GLY B O 1
ATOM 5477 N N . LEU B 1 136 ? -2.701 23.297 5.871 1 73.56 136 LEU B N 1
ATOM 5478 C CA . LEU B 1 136 ? -3.135 24.359 4.957 1 73.56 136 LEU B CA 1
ATOM 5479 C C . LEU B 1 136 ? -2.244 25.594 5.09 1 73.56 136 LEU B C 1
ATOM 5481 O O . LEU B 1 136 ? -1.663 25.828 6.152 1 73.56 136 LEU B O 1
ATOM 5485 N N . ASP B 1 137 ? -2.141 26.266 3.996 1 70 137 ASP B N 1
ATOM 5486 C CA . ASP B 1 137 ? -1.458 27.562 4.082 1 70 137 ASP B CA 1
ATOM 5487 C C . ASP B 1 137 ? -2.295 28.578 4.859 1 70 137 ASP B C 1
ATOM 5489 O O . ASP B 1 137 ? -3.5 28.391 5.035 1 70 137 ASP B O 1
ATOM 5493 N N . SER B 1 138 ? -1.735 29.594 5.262 1 71.31 138 SER B N 1
ATOM 5494 C CA . SER B 1 138 ? -2.35 30.578 6.148 1 71.31 138 SER B CA 1
ATOM 5495 C C . SER B 1 138 ? -3.564 31.234 5.496 1 71.31 138 SER B C 1
ATOM 5497 O O . SER B 1 138 ? -4.586 31.453 6.148 1 71.31 138 SER B O 1
ATOM 5499 N N . SER B 1 139 ? -3.381 31.516 4.223 1 72.75 139 SER B N 1
ATOM 5500 C CA . SER B 1 139 ? -4.48 32.188 3.541 1 72.75 139 SER B CA 1
ATOM 5501 C C . SER B 1 139 ? -5.691 31.266 3.4 1 72.75 139 SER B C 1
ATOM 5503 O O . SER B 1 139 ? -6.824 31.688 3.639 1 72.75 139 SER B O 1
ATOM 5505 N N . THR B 1 140 ? -5.383 30.047 3.021 1 77 140 THR B N 1
ATOM 5506 C CA . THR B 1 140 ? -6.453 29.062 2.865 1 77 140 THR B CA 1
ATOM 5507 C C . THR B 1 140 ? -7.082 28.734 4.215 1 77 140 THR B C 1
ATOM 5509 O O . THR B 1 140 ? -8.297 28.547 4.309 1 77 140 THR B O 1
ATOM 5512 N N . ALA B 1 141 ? -6.234 28.641 5.176 1 83.31 141 ALA B N 1
ATOM 5513 C CA . ALA B 1 141 ? -6.727 28.375 6.527 1 83.31 141 ALA B CA 1
ATOM 5514 C C . ALA B 1 141 ? -7.648 29.484 7.008 1 83.31 141 ALA B C 1
ATOM 5516 O O . ALA B 1 141 ? -8.695 29.219 7.605 1 83.31 141 ALA B O 1
ATOM 5517 N N . LEU B 1 142 ? -7.215 30.703 6.781 1 84.62 142 LEU B N 1
ATOM 5518 C CA . LEU B 1 142 ? -8.023 31.844 7.195 1 84.62 142 LEU B CA 1
ATOM 5519 C C . LEU B 1 142 ? -9.367 31.859 6.477 1 84.62 142 LEU B C 1
ATOM 5521 O O . LEU B 1 142 ? -10.406 32.125 7.09 1 84.62 142 LEU B O 1
ATOM 5525 N N . LEU B 1 143 ? -9.297 31.594 5.188 1 83.38 143 LEU B N 1
ATOM 5526 C CA . LEU B 1 143 ? -10.531 31.547 4.398 1 83.3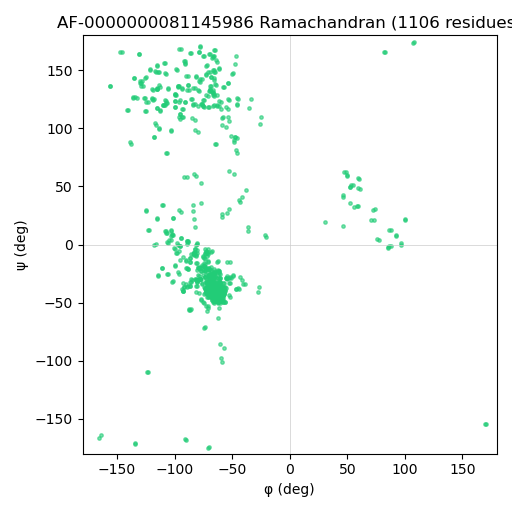8 143 LEU B CA 1
ATOM 5527 C C . LEU B 1 143 ? -11.469 30.469 4.926 1 83.38 143 LEU B C 1
ATOM 5529 O O . LEU B 1 143 ? -12.688 30.688 5 1 83.38 143 LEU B O 1
ATOM 5533 N N . MET B 1 144 ? -10.969 29.391 5.23 1 86.56 144 MET B N 1
ATOM 5534 C CA . MET B 1 144 ? -11.758 28.297 5.789 1 86.56 144 MET B CA 1
ATOM 5535 C C . MET B 1 144 ? -12.414 28.703 7.102 1 86.56 144 MET B C 1
ATOM 5537 O O . MET B 1 144 ? -13.602 28.469 7.309 1 86.56 144 MET B O 1
ATOM 5541 N N . MET B 1 145 ? -11.68 29.359 7.969 1 89.19 145 MET B N 1
ATOM 5542 C CA . MET B 1 145 ? -12.195 29.812 9.258 1 89.19 145 MET B CA 1
ATOM 5543 C C . MET B 1 145 ? -13.312 30.828 9.078 1 89.19 145 MET B C 1
ATOM 5545 O O . MET B 1 145 ? -14.32 30.797 9.789 1 89.19 145 MET B O 1
ATOM 5549 N N . GLN B 1 146 ? -13.07 31.656 8.141 1 89.31 146 GLN B N 1
ATOM 5550 C CA . GLN B 1 146 ? -14.078 32.688 7.867 1 89.31 146 GLN B CA 1
ATOM 5551 C C . GLN B 1 146 ? -15.367 32.062 7.34 1 89.31 146 GLN B C 1
ATOM 5553 O O . GLN B 1 146 ? -16.469 32.469 7.719 1 89.31 146 GLN B O 1
ATOM 5558 N N . GLN B 1 147 ? -15.164 31.125 6.512 1 87.94 147 GLN B N 1
ATOM 5559 C CA . GLN B 1 147 ? -16.328 30.438 5.957 1 87.94 147 GLN B CA 1
ATOM 5560 C C . GLN B 1 147 ? -17.078 29.672 7.043 1 87.94 147 GLN B C 1
ATOM 5562 O O . GLN B 1 147 ? -18.312 29.703 7.086 1 87.94 147 GLN B O 1
ATOM 5567 N N . LEU B 1 148 ? -16.438 29.031 7.891 1 89 148 LEU B N 1
ATOM 5568 C CA . LEU B 1 148 ? -17.062 28.281 8.977 1 89 148 LEU B CA 1
ATOM 5569 C C . LEU B 1 148 ? -17.766 29.219 9.953 1 89 148 LEU B C 1
ATOM 5571 O O . LEU B 1 148 ? -18.859 28.906 10.422 1 89 148 LEU B O 1
ATOM 5575 N N . THR B 1 149 ? -17.125 30.328 10.273 1 89.81 149 THR B N 1
ATOM 5576 C CA . THR B 1 149 ? -17.719 31.312 11.172 1 89.81 149 THR B CA 1
ATOM 5577 C C . THR B 1 149 ? -18.984 31.906 10.555 1 89.81 149 THR B C 1
ATOM 5579 O O . THR B 1 149 ? -20 32.062 11.242 1 89.81 149 THR B O 1
ATOM 5582 N N . SER B 1 150 ? -18.828 32.25 9.289 1 89.06 150 SER B N 1
ATOM 5583 C CA . SER B 1 150 ? -19.984 32.781 8.594 1 89.06 150 SER B CA 1
ATOM 5584 C C . SER B 1 150 ? -21.125 31.797 8.562 1 89.06 150 SER B C 1
ATOM 5586 O O . SER B 1 150 ? -22.281 32.156 8.805 1 89.06 150 SER B O 1
ATOM 5588 N N . TYR B 1 151 ? -20.828 30.594 8.281 1 87.38 151 TYR B N 1
ATOM 5589 C CA . TYR B 1 151 ? -21.828 29.547 8.258 1 87.38 151 TYR B CA 1
ATOM 5590 C C . TYR B 1 151 ? -22.484 29.391 9.625 1 87.38 151 TYR B C 1
ATOM 5592 O O . TYR B 1 151 ? -23.703 29.25 9.719 1 87.38 151 TYR B O 1
ATOM 5600 N N . ALA B 1 152 ? -21.719 29.281 10.648 1 89.88 152 ALA B N 1
ATOM 5601 C CA . ALA B 1 152 ? -22.219 29.125 12.008 1 89.88 152 ALA B CA 1
ATOM 5602 C C . ALA B 1 152 ? -23.156 30.266 12.391 1 89.88 152 ALA B C 1
ATOM 5604 O O . ALA B 1 152 ? -24.188 30.047 13.023 1 89.88 152 ALA B O 1
ATOM 5605 N N . ASN B 1 153 ? -22.797 31.484 11.961 1 89.88 153 ASN B N 1
ATOM 5606 C CA . ASN B 1 153 ? -23.594 32.656 12.297 1 89.88 153 ASN B CA 1
ATOM 5607 C C . ASN B 1 153 ? -24.891 32.719 11.508 1 89.88 153 ASN B C 1
ATOM 5609 O O . ASN B 1 153 ? -25.953 33 12.07 1 89.88 153 ASN B O 1
ATOM 5613 N N . VAL B 1 154 ? -24.828 32.406 10.227 1 88.06 154 VAL B N 1
ATOM 5614 C CA . VAL B 1 154 ? -26 32.5 9.344 1 88.06 154 VAL B CA 1
ATOM 5615 C C . VAL B 1 154 ? -27 31.406 9.711 1 88.06 154 VAL B C 1
ATOM 5617 O O . VAL B 1 154 ? -28.219 31.656 9.688 1 88.06 154 VAL B O 1
ATOM 5620 N N . HIS B 1 155 ? -26.578 30.25 10.117 1 87.94 155 HIS B N 1
ATOM 5621 C CA . HIS B 1 155 ? -27.453 29.125 10.352 1 87.94 155 HIS B CA 1
ATOM 5622 C C . HIS B 1 155 ? -27.641 28.859 11.844 1 87.94 155 HIS B C 1
ATOM 5624 O O . HIS B 1 155 ? -28.297 27.891 12.234 1 87.94 155 HIS B O 1
ATOM 5630 N N . ASP B 1 156 ? -27.062 29.656 12.703 1 89.94 156 ASP B N 1
ATOM 5631 C CA . ASP B 1 156 ? -27.188 29.578 14.156 1 89.94 156 ASP B CA 1
ATOM 5632 C C . ASP B 1 156 ? -26.703 28.219 14.672 1 89.94 156 ASP B C 1
ATOM 5634 O O . ASP B 1 156 ? -27.453 27.516 15.359 1 89.94 156 ASP B O 1
ATOM 5638 N N . LYS B 1 157 ? -25.578 27.875 14.211 1 91.62 157 LYS B N 1
ATOM 5639 C CA . LYS B 1 157 ? -24.953 26.625 14.617 1 91.62 157 LYS B CA 1
ATOM 5640 C C . LYS B 1 157 ? -23.734 26.875 15.516 1 91.62 157 LYS B C 1
ATOM 5642 O O . LYS B 1 157 ? -23.203 27.984 15.547 1 91.62 157 LYS B O 1
ATOM 5647 N N . ILE B 1 158 ? -23.375 25.875 16.328 1 92.69 158 ILE B N 1
ATOM 5648 C CA . ILE B 1 158 ? -22.188 25.938 17.156 1 92.69 158 ILE B CA 1
ATOM 5649 C C . ILE B 1 158 ? -21.047 25.156 16.5 1 92.69 158 ILE B C 1
ATOM 5651 O O . ILE B 1 158 ? -21.234 24 16.094 1 92.69 158 ILE B O 1
ATOM 5655 N N . VAL B 1 159 ? -19.969 25.797 16.281 1 93.25 159 VAL B N 1
ATOM 5656 C CA . VAL B 1 159 ? -18.812 25.156 15.688 1 93.25 159 VAL B CA 1
ATOM 5657 C C . VAL B 1 159 ? -17.656 25.125 16.688 1 93.25 159 VAL B C 1
ATOM 5659 O O . VAL B 1 159 ? -17.266 26.172 17.219 1 93.25 159 VAL B O 1
ATOM 5662 N N . ILE B 1 160 ? -17.234 23.938 17.047 1 92.44 160 ILE B N 1
ATOM 5663 C CA . ILE B 1 160 ? -16.078 23.75 17.938 1 92.44 160 ILE B CA 1
ATOM 5664 C C . ILE B 1 160 ? -14.898 23.219 17.141 1 92.44 160 ILE B C 1
ATOM 5666 O O . ILE B 1 160 ? -14.992 22.172 16.484 1 92.44 160 ILE B O 1
ATOM 5670 N N . ILE B 1 161 ? -13.805 23.922 17.141 1 91.06 161 ILE B N 1
ATOM 5671 C CA . ILE B 1 161 ? -12.648 23.531 16.344 1 91.06 161 ILE B CA 1
ATOM 5672 C C . ILE B 1 161 ? -11.414 23.422 17.234 1 91.06 161 ILE B C 1
ATOM 5674 O O . ILE B 1 161 ? -11.312 24.109 18.25 1 91.06 161 ILE B O 1
ATOM 5678 N N . THR B 1 162 ? -10.594 22.5 16.938 1 88.44 162 THR B N 1
ATOM 5679 C CA . THR B 1 162 ? -9.281 22.438 17.578 1 88.44 162 THR B CA 1
ATOM 5680 C C . THR B 1 162 ? -8.211 23.016 16.656 1 88.44 162 THR B C 1
ATOM 5682 O O . THR B 1 162 ? -8.195 22.734 15.453 1 88.44 162 THR B O 1
ATOM 5685 N N . ILE B 1 163 ? -7.398 23.922 17.125 1 82.5 163 ILE B N 1
ATOM 5686 C CA . ILE B 1 163 ? -6.336 24.531 16.359 1 82.5 163 ILE B CA 1
ATOM 5687 C C . ILE B 1 163 ? -5.02 24.469 17.125 1 82.5 163 ILE B C 1
ATOM 5689 O O . ILE B 1 163 ? -4.996 24.656 18.344 1 82.5 163 ILE B O 1
ATOM 5693 N N . HIS B 1 164 ? -4.016 24.203 16.5 1 73.12 164 HIS B N 1
ATOM 5694 C CA . HIS B 1 164 ? -2.719 24.125 17.172 1 73.12 164 HIS B CA 1
ATOM 5695 C C . HIS B 1 164 ? -2.053 25.5 17.234 1 73.12 164 HIS B C 1
ATOM 5697 O O . HIS B 1 164 ? -1.594 25.922 18.297 1 73.12 164 HIS B O 1
ATOM 5703 N N . GLN B 1 165 ? -1.875 26.125 16.109 1 74.5 165 GLN B N 1
ATOM 5704 C CA . GLN B 1 165 ? -1.181 27.406 16.047 1 74.5 165 GLN B CA 1
ATOM 5705 C C . GLN B 1 165 ? -1.876 28.375 15.094 1 74.5 165 GLN B C 1
ATOM 5707 O O . GLN B 1 165 ? -1.397 28.594 13.977 1 74.5 165 GLN B O 1
ATOM 5712 N N . PRO B 1 166 ? -2.811 29.047 15.672 1 79.5 166 PRO B N 1
ATOM 5713 C CA . PRO B 1 166 ? -3.508 29.984 14.781 1 79.5 166 PRO B CA 1
ATOM 5714 C C . PRO B 1 166 ? -2.699 31.25 14.492 1 79.5 166 PRO B C 1
ATOM 5716 O O . PRO B 1 166 ? -1.96 31.719 15.359 1 79.5 166 PRO B O 1
ATOM 5719 N N . SER B 1 167 ? -2.811 31.688 13.289 1 82.44 167 SER B N 1
ATOM 5720 C CA . SER B 1 167 ? -2.246 33 12.961 1 82.44 167 SER B CA 1
ATOM 5721 C C . SER B 1 167 ? -2.969 34.125 13.703 1 82.44 167 SER B C 1
ATOM 5723 O O . SER B 1 167 ? -4.016 33.875 14.312 1 82.44 167 SER B O 1
ATOM 5725 N N . SER B 1 168 ? -2.385 35.281 13.68 1 84.12 168 SER B N 1
ATOM 5726 C CA . SER B 1 168 ? -2.994 36.438 14.352 1 84.12 168 SER B CA 1
ATOM 5727 C C . SER B 1 168 ? -4.379 36.719 13.789 1 84.12 168 SER B C 1
ATOM 5729 O O . SER B 1 168 ? -5.305 37.031 14.539 1 84.12 168 SER B O 1
ATOM 5731 N N . GLN B 1 169 ? -4.52 36.531 12.5 1 83.5 169 GLN B N 1
ATOM 5732 C CA . GLN B 1 169 ? -5.801 36.781 11.844 1 83.5 169 GLN B CA 1
ATOM 5733 C C . GLN B 1 169 ? -6.832 35.75 12.25 1 83.5 169 GLN B C 1
ATOM 5735 O O . GLN B 1 169 ? -7.996 36.062 12.5 1 83.5 169 GLN B O 1
ATOM 5740 N N . MET B 1 170 ? -6.414 34.594 12.336 1 86.69 170 MET B N 1
ATOM 5741 C CA . MET B 1 170 ? -7.301 33.5 12.695 1 86.69 170 MET B CA 1
ATOM 5742 C C . MET B 1 170 ? -7.781 33.625 14.133 1 86.69 170 MET B C 1
ATOM 5744 O O . MET B 1 170 ? -8.938 33.312 14.438 1 86.69 170 MET B O 1
ATOM 5748 N N . PHE B 1 171 ? -6.875 34.031 14.953 1 87.44 171 PHE B N 1
ATOM 5749 C CA . PHE B 1 171 ? -7.203 34.188 16.359 1 87.44 171 PHE B CA 1
ATOM 5750 C C . PHE B 1 171 ? -8.328 35.188 16.547 1 87.44 171 PHE B C 1
ATOM 5752 O O . PHE B 1 171 ? -9.188 35.031 17.422 1 87.44 171 PHE B O 1
ATOM 5759 N N . ARG B 1 172 ? -8.328 36.188 15.766 1 85.69 172 ARG B N 1
ATOM 5760 C CA . ARG B 1 172 ? -9.32 37.25 15.867 1 85.69 172 ARG B CA 1
ATOM 5761 C C . ARG B 1 172 ? -10.703 36.75 15.461 1 85.69 172 ARG B C 1
ATOM 5763 O O . ARG B 1 172 ? -11.719 37.344 15.836 1 85.69 172 ARG B O 1
ATOM 5770 N N . THR B 1 173 ? -10.734 35.719 14.703 1 86.75 173 THR B N 1
ATOM 5771 C CA . THR B 1 173 ? -12.008 35.188 14.234 1 86.75 173 THR B CA 1
ATOM 5772 C C . THR B 1 173 ? -12.672 34.312 15.305 1 86.75 173 THR B C 1
ATOM 5774 O O . THR B 1 173 ? -13.867 34.031 15.219 1 86.75 173 THR B O 1
ATOM 5777 N N . LEU B 1 174 ? -11.984 34 16.344 1 89.88 174 LEU B N 1
ATOM 5778 C CA . LEU B 1 174 ? -12.5 33.125 17.375 1 89.88 174 LEU B CA 1
ATOM 5779 C C . LEU B 1 174 ? -13.391 33.906 18.359 1 89.88 174 LEU B C 1
ATOM 5781 O O . LEU B 1 174 ? -13.062 35 18.75 1 89.88 174 LEU B O 1
ATOM 5785 N N . ASN B 1 175 ? -14.547 33.344 18.688 1 90.62 175 ASN B N 1
ATOM 5786 C CA . ASN B 1 175 ? -15.438 33.938 19.688 1 90.62 175 ASN B CA 1
ATOM 5787 C C . ASN B 1 175 ? -15.086 33.469 21.094 1 90.62 175 ASN B C 1
ATOM 5789 O O . ASN B 1 175 ? -14.797 34.312 21.969 1 90.62 175 ASN B O 1
ATOM 5793 N N . LYS B 1 176 ? -15.078 32.188 21.25 1 93.25 176 LYS B N 1
ATOM 5794 C CA . LYS B 1 176 ? -14.727 31.578 22.531 1 93.25 176 LYS B CA 1
ATOM 5795 C C . LYS B 1 176 ? -13.461 30.734 22.406 1 93.25 176 LYS B C 1
ATOM 5797 O O . LYS B 1 176 ? -13.156 30.219 21.328 1 93.25 176 LYS B O 1
ATOM 5802 N N . LEU B 1 177 ? -12.75 30.688 23.5 1 92.5 177 LEU B N 1
ATOM 5803 C CA . LEU B 1 177 ? -11.477 29.969 23.5 1 92.5 177 LEU B CA 1
ATOM 5804 C C . LEU B 1 177 ? -11.367 29.062 24.719 1 92.5 177 LEU B C 1
ATOM 5806 O O . LEU B 1 177 ? -11.711 29.484 25.828 1 92.5 177 LEU B O 1
ATOM 5810 N N . LEU B 1 178 ? -11.094 27.812 24.484 1 91.5 178 LEU B N 1
ATOM 5811 C CA . LEU B 1 178 ? -10.781 26.859 25.531 1 91.5 178 LEU B CA 1
ATOM 5812 C C . LEU B 1 178 ? -9.305 26.469 25.484 1 91.5 178 LEU B C 1
ATOM 5814 O O . LEU B 1 178 ? -8.805 26.031 24.453 1 91.5 178 LEU B O 1
ATOM 5818 N N . LEU B 1 179 ? -8.641 26.734 26.562 1 90 179 LEU B N 1
ATOM 5819 C CA . LEU B 1 179 ? -7.234 26.375 26.688 1 90 179 LEU B CA 1
ATOM 5820 C C . LEU B 1 179 ? -7.062 25.203 27.641 1 90 179 LEU B C 1
ATOM 5822 O O . LEU B 1 179 ? -7.547 25.25 28.781 1 90 179 LEU B O 1
ATOM 5826 N N . LEU B 1 180 ? -6.434 24.172 27.125 1 86.75 180 LEU B N 1
ATOM 5827 C CA . LEU B 1 180 ? -6.188 22.984 27.922 1 86.75 180 LEU B CA 1
ATOM 5828 C C . LEU B 1 180 ? -4.691 22.766 28.125 1 86.75 180 LEU B C 1
ATOM 5830 O O . LEU B 1 180 ? -3.906 22.938 27.188 1 86.75 180 LEU B O 1
ATOM 5834 N N . VAL B 1 181 ? -4.348 22.5 29.328 1 83.94 181 VAL B N 1
ATOM 5835 C CA . VAL B 1 181 ? -2.961 22.172 29.625 1 83.94 181 VAL B CA 1
ATOM 5836 C C . VAL B 1 181 ? -2.914 20.969 30.578 1 83.94 181 VAL B C 1
ATOM 5838 O O . VAL B 1 181 ? -3.588 20.969 31.609 1 83.94 181 VAL B O 1
ATOM 5841 N N . HIS B 1 182 ? -2.193 19.938 30.203 1 80.56 182 HIS B N 1
ATOM 5842 C CA . HIS B 1 182 ? -2.062 18.719 30.984 1 80.56 182 HIS B CA 1
ATOM 5843 C C . HIS B 1 182 ? -3.428 18.109 31.297 1 80.56 182 HIS B C 1
ATOM 5845 O O . HIS B 1 182 ? -3.688 17.734 32.438 1 80.56 182 HIS B O 1
ATOM 5851 N N . GLY B 1 183 ? -4.34 18.266 30.438 1 79 183 GLY B N 1
ATOM 5852 C CA . GLY B 1 183 ? -5.645 17.641 30.578 1 79 183 GLY B CA 1
ATOM 5853 C C . GLY B 1 183 ? -6.621 18.469 31.375 1 79 183 GLY B C 1
ATOM 5854 O O . GLY B 1 183 ? -7.773 18.078 31.578 1 79 183 GLY B O 1
ATOM 5855 N N . GLN B 1 184 ? -6.164 19.656 31.875 1 84.38 184 GLN B N 1
ATOM 5856 C CA . GLN B 1 184 ? -7.027 20.516 32.688 1 84.38 184 GLN B CA 1
ATOM 5857 C C . GLN B 1 184 ? -7.293 21.844 31.969 1 84.38 184 GLN B C 1
ATOM 5859 O O . GLN B 1 184 ? -6.48 22.281 31.156 1 84.38 184 GLN B O 1
ATOM 5864 N N . THR B 1 185 ? -8.438 22.391 32.344 1 88.38 185 THR B N 1
ATOM 5865 C CA . THR B 1 185 ? -8.836 23.656 31.719 1 88.38 185 THR B CA 1
ATOM 5866 C C . THR B 1 185 ? -8.062 24.812 32.312 1 88.38 185 THR B C 1
ATOM 5868 O O . THR B 1 185 ? -8.133 25.062 33.531 1 88.38 185 THR B O 1
ATOM 5871 N N . ALA B 1 186 ? -7.371 25.5 31.516 1 88.44 186 ALA B N 1
ATOM 5872 C CA . ALA B 1 186 ? -6.629 26.688 31.938 1 88.44 186 ALA B CA 1
ATOM 5873 C C . ALA B 1 186 ? -7.469 27.938 31.766 1 88.44 186 ALA B C 1
ATOM 5875 O O . ALA B 1 186 ? -7.344 28.891 32.562 1 88.44 186 ALA B O 1
ATOM 5876 N N . TYR B 1 187 ? -8.227 27.953 30.734 1 90.81 187 TYR B N 1
ATOM 5877 C CA . TYR B 1 187 ? -9.047 29.109 30.438 1 90.81 187 TYR B CA 1
ATOM 5878 C C . TYR B 1 187 ? -10.25 28.719 29.578 1 90.81 187 TYR B C 1
ATOM 5880 O O . TYR B 1 187 ? -10.141 27.859 28.703 1 90.81 187 TYR B O 1
ATOM 5888 N N . PHE B 1 188 ? -11.367 29.203 29.875 1 91.19 188 PHE B N 1
ATOM 5889 C CA . PHE B 1 188 ? -12.555 29.078 29.031 1 91.19 188 PHE B CA 1
ATOM 5890 C C . PHE B 1 188 ? -13.359 30.375 29.047 1 91.19 188 PHE B C 1
ATOM 5892 O O . PHE B 1 188 ? -13.828 30.812 30.094 1 91.19 188 PHE B O 1
ATOM 5899 N N . GLY B 1 189 ? -13.469 31.031 27.922 1 91.62 189 GLY B N 1
ATOM 5900 C CA . GLY B 1 189 ? -14.195 32.281 27.828 1 91.62 189 GLY B CA 1
ATOM 5901 C C . GLY B 1 189 ? -14 32.969 26.484 1 91.62 189 GLY B C 1
ATOM 5902 O O . GLY B 1 189 ? -13.75 32.344 25.469 1 91.62 189 GLY B O 1
ATOM 5903 N N . ASN B 1 190 ? -14.172 34.281 26.516 1 93.06 190 ASN B N 1
ATOM 5904 C CA . ASN B 1 190 ? -13.984 35.062 25.297 1 93.06 190 ASN B CA 1
ATOM 5905 C C . ASN B 1 190 ? -12.523 35.062 24.844 1 93.06 190 ASN B C 1
ATOM 5907 O O . ASN B 1 190 ? -11.617 35.281 25.656 1 93.06 190 ASN B O 1
ATOM 5911 N N . ALA B 1 191 ? -12.312 34.781 23.578 1 91.12 191 ALA B N 1
ATOM 5912 C CA . ALA B 1 191 ? -10.961 34.656 23.031 1 91.12 191 ALA B CA 1
ATOM 5913 C C . ALA B 1 191 ? -10.156 35.938 23.234 1 91.12 191 ALA B C 1
ATOM 5915 O O . ALA B 1 191 ? -8.961 35.875 23.547 1 91.12 191 ALA B O 1
ATOM 5916 N N . GLN B 1 192 ? -10.758 37.094 23.094 1 87.56 192 GLN B N 1
ATOM 5917 C CA . GLN B 1 192 ? -10.062 38.375 23.141 1 87.56 192 GLN B CA 1
ATOM 5918 C C . GLN B 1 192 ? -9.648 38.719 24.578 1 87.56 192 GLN B C 1
ATOM 5920 O O . GLN B 1 192 ? -8.742 39.531 24.781 1 87.56 192 GLN B O 1
ATOM 5925 N N . ASP B 1 193 ? -10.297 38.062 25.547 1 90.38 193 ASP B N 1
ATOM 5926 C CA . ASP B 1 193 ? -10.016 38.344 26.953 1 90.38 193 ASP B CA 1
ATOM 5927 C C . ASP B 1 193 ? -8.992 37.375 27.531 1 90.38 193 ASP B C 1
ATOM 5929 O O . ASP B 1 193 ? -8.602 37.5 28.688 1 90.38 193 ASP B O 1
ATOM 5933 N N . ALA B 1 194 ? -8.578 36.5 26.75 1 89.38 194 ALA B N 1
ATOM 5934 C CA . ALA B 1 194 ? -7.723 35.438 27.25 1 89.38 194 ALA B CA 1
ATOM 5935 C C . ALA B 1 194 ? -6.395 35.969 27.766 1 89.38 194 ALA B C 1
ATOM 5937 O O . ALA B 1 194 ? -5.902 35.531 28.812 1 89.38 194 ALA B O 1
ATOM 5938 N N . VAL B 1 195 ? -5.824 36.906 27.016 1 87.62 195 VAL B N 1
ATOM 5939 C CA . VAL B 1 195 ? -4.531 37.469 27.391 1 87.62 195 VAL B CA 1
ATOM 5940 C C . VAL B 1 195 ? -4.664 38.219 28.719 1 87.62 195 VAL B C 1
ATOM 5942 O O . VAL B 1 195 ? -3.801 38.125 29.594 1 87.62 195 VAL B O 1
ATOM 5945 N N . ARG B 1 196 ? -5.73 38.969 28.875 1 87.19 196 ARG B N 1
ATOM 5946 C CA . ARG B 1 196 ? -5.992 39.719 30.094 1 87.19 196 ARG B CA 1
ATOM 5947 C C . ARG B 1 196 ? -6.223 38.781 31.281 1 87.19 196 ARG B C 1
ATOM 5949 O O . ARG B 1 196 ? -5.875 39.125 32.406 1 87.19 196 ARG B O 1
ATOM 5956 N N . TYR B 1 197 ? -6.824 37.719 31.031 1 89.62 197 TYR B N 1
ATOM 5957 C CA . TYR B 1 197 ? -7.117 36.719 32.062 1 89.62 197 TYR B CA 1
ATOM 5958 C C . TYR B 1 197 ? -5.844 36.281 32.781 1 89.62 197 TYR B C 1
ATOM 5960 O O . TYR B 1 197 ? -5.859 36 33.969 1 89.62 197 TYR B O 1
ATOM 5968 N N . PHE B 1 198 ? -4.695 36.312 32.156 1 89 198 PHE B N 1
ATOM 5969 C CA . PHE B 1 198 ? -3.455 35.781 32.719 1 89 198 PHE B CA 1
ATOM 5970 C C . PHE B 1 198 ? -2.555 36.938 33.188 1 89 198 PHE B C 1
ATOM 5972 O O . PHE B 1 198 ? -1.4 36.688 33.531 1 89 198 PHE B O 1
ATOM 5979 N N . GLN B 1 199 ? -2.969 38.094 33.125 1 84.94 199 GLN B N 1
ATOM 5980 C CA . GLN B 1 199 ? -2.195 39.281 33.531 1 84.94 199 GLN B CA 1
ATOM 5981 C C . GLN B 1 199 ? -1.715 39.156 34.969 1 84.94 199 GLN B C 1
ATOM 5983 O O . GLN B 1 199 ? -0.607 39.594 35.312 1 84.94 199 GLN B O 1
ATOM 5988 N N . PRO B 1 200 ? -2.568 38.562 35.844 1 83.31 200 PRO B N 1
ATOM 5989 C CA . PRO B 1 200 ? -2.139 38.438 37.25 1 83.31 200 PRO B CA 1
ATOM 5990 C C . PRO B 1 200 ? -0.88 37.594 37.406 1 83.31 200 PRO B C 1
ATOM 5992 O O . PRO B 1 200 ? -0.205 37.656 38.438 1 83.31 200 PRO B O 1
ATOM 5995 N N . LEU B 1 201 ? -0.627 36.781 36.469 1 85.88 201 LEU B N 1
ATOM 5996 C CA . LEU B 1 201 ? 0.564 35.969 36.562 1 85.88 201 LEU B CA 1
ATOM 5997 C C . LEU B 1 201 ? 1.825 36.781 36.312 1 85.88 201 LEU B C 1
ATOM 5999 O O . LEU B 1 201 ? 2.938 36.312 36.562 1 85.88 201 LEU B O 1
ATOM 6003 N N . ASN B 1 202 ? 1.806 38.031 35.906 1 79.94 202 ASN B N 1
ATOM 6004 C CA . ASN B 1 202 ? 2.879 39 35.719 1 79.94 202 ASN B CA 1
ATOM 6005 C C . ASN B 1 202 ? 3.924 38.5 34.719 1 79.94 202 ASN B C 1
ATOM 6007 O O . ASN B 1 202 ? 5.125 38.656 34.969 1 79.94 202 ASN B O 1
ATOM 6011 N N . ILE B 1 203 ? 3.482 37.781 33.781 1 80.06 203 ILE B N 1
ATOM 6012 C CA . ILE B 1 203 ? 4.379 37.406 32.688 1 80.06 203 ILE B CA 1
ATOM 6013 C C . ILE B 1 203 ? 4.266 38.406 31.547 1 80.06 203 ILE B C 1
ATOM 6015 O O . ILE B 1 203 ? 3.188 38.594 30.969 1 80.06 203 ILE B O 1
ATOM 6019 N N . PRO B 1 204 ? 5.383 39.094 31.281 1 76.88 204 PRO B N 1
ATOM 6020 C CA . PRO B 1 204 ? 5.305 40.188 30.297 1 76.88 204 PRO B CA 1
ATOM 6021 C C . PRO B 1 204 ? 4.988 39.656 28.891 1 76.88 204 PRO B C 1
ATOM 6023 O O . PRO B 1 204 ? 5.477 38.594 28.5 1 76.88 204 PRO B O 1
ATOM 6026 N N . GLN B 1 205 ? 4.023 40.25 28.328 1 73.62 205 GLN B N 1
ATOM 6027 C CA . GLN B 1 205 ? 3.729 40 26.922 1 73.62 205 GLN B CA 1
ATOM 6028 C C . GLN B 1 205 ? 4.738 40.719 26.016 1 73.62 205 GLN B C 1
ATOM 6030 O O . GLN B 1 205 ? 4.973 41.906 26.141 1 73.62 205 GLN B O 1
ATOM 6035 N N . ARG B 1 206 ? 5.426 39.969 25.219 1 74.44 206 ARG B N 1
ATOM 6036 C CA . ARG B 1 206 ? 6.398 40.562 24.312 1 74.44 206 ARG B CA 1
ATOM 6037 C C . ARG B 1 206 ? 5.703 41.312 23.203 1 74.44 206 ARG B C 1
ATOM 6039 O O . ARG B 1 206 ? 4.574 41 22.828 1 74.44 206 ARG B O 1
ATOM 6046 N N . GLN B 1 207 ? 6.336 42.344 22.75 1 72.06 207 GLN B N 1
ATOM 6047 C CA . GLN B 1 207 ? 5.781 43.188 21.688 1 72.06 207 GLN B CA 1
ATOM 6048 C C . GLN B 1 207 ? 5.742 42.438 20.359 1 72.06 207 GLN B C 1
ATOM 6050 O O . GLN B 1 207 ? 6.648 41.656 20.062 1 72.06 207 GLN B O 1
ATOM 6055 N N . MET B 1 208 ? 4.648 42.562 19.656 1 75.81 208 MET B N 1
ATOM 6056 C CA . MET B 1 208 ? 4.461 42.062 18.297 1 75.81 208 MET B CA 1
ATOM 6057 C C . MET B 1 208 ? 4.301 40.531 18.312 1 75.81 208 MET B C 1
ATOM 6059 O O . MET B 1 208 ? 4.875 39.844 17.484 1 75.81 208 MET B O 1
ATOM 6063 N N . TYR B 1 209 ? 3.721 40.125 19.484 1 81 209 TYR B N 1
ATOM 6064 C CA . TYR B 1 209 ? 3.395 38.688 19.578 1 81 209 TYR B CA 1
ATOM 6065 C C . TYR B 1 209 ? 1.933 38.438 19.219 1 81 209 TYR B C 1
ATOM 6067 O O . TYR B 1 209 ? 1.051 39.219 19.625 1 81 209 TYR B O 1
ATOM 6075 N N . ASN B 1 210 ? 1.777 37.469 18.484 1 85.19 210 ASN B N 1
ATOM 6076 C CA . ASN B 1 210 ? 0.445 36.875 18.359 1 85.19 210 ASN B CA 1
ATOM 6077 C C . ASN B 1 210 ? -0.077 36.375 19.688 1 85.19 210 ASN B C 1
ATOM 6079 O O . ASN B 1 210 ? 0.642 35.688 20.422 1 85.19 210 ASN B O 1
ATOM 6083 N N . PRO B 1 211 ? -1.247 36.875 20.094 1 84.56 211 PRO B N 1
ATOM 6084 C CA . PRO B 1 211 ? -1.793 36.406 21.375 1 84.56 211 PRO B CA 1
ATOM 6085 C C . PRO B 1 211 ? -1.737 34.875 21.516 1 84.56 211 PRO B C 1
ATOM 6087 O O . PRO B 1 211 ? -1.477 34.375 22.609 1 84.56 211 PRO B O 1
ATOM 6090 N N . ALA B 1 212 ? -1.979 34.219 20.453 1 86.06 212 ALA B N 1
ATOM 6091 C CA . ALA B 1 212 ? -1.94 32.75 20.5 1 86.06 212 ALA B CA 1
ATOM 6092 C C . ALA B 1 212 ? -0.541 32.25 20.844 1 86.06 212 ALA B C 1
ATOM 6094 O O . ALA B 1 212 ? -0.389 31.266 21.562 1 86.06 212 ALA B O 1
ATOM 6095 N N . ASP B 1 213 ? 0.407 32.906 20.297 1 84.62 213 ASP B N 1
ATOM 6096 C CA . ASP B 1 213 ? 1.788 32.531 20.578 1 84.62 213 ASP B CA 1
ATOM 6097 C C . ASP B 1 213 ? 2.131 32.75 22.047 1 84.62 213 ASP B C 1
ATOM 6099 O O . ASP B 1 213 ? 2.84 31.953 22.656 1 84.62 213 ASP B O 1
ATOM 6103 N N . TYR B 1 214 ? 1.688 33.844 22.5 1 84.38 214 TYR B N 1
ATOM 6104 C CA . TYR B 1 214 ? 1.903 34.156 23.906 1 84.38 214 TYR B CA 1
ATOM 6105 C C . TYR B 1 214 ? 1.251 33.125 24.812 1 84.38 214 TYR B C 1
ATOM 6107 O O . TYR B 1 214 ? 1.866 32.656 25.766 1 84.38 214 TYR B O 1
ATOM 6115 N N . LEU B 1 215 ? 0.051 32.812 24.547 1 85.38 215 LEU B N 1
ATOM 6116 C CA . LEU B 1 215 ? -0.698 31.844 25.328 1 85.38 215 LEU B CA 1
ATOM 6117 C C . LEU B 1 215 ? -0.035 30.469 25.281 1 85.38 215 LEU B C 1
ATOM 6119 O O . LEU B 1 215 ? 0.033 29.766 26.281 1 85.38 215 LEU B O 1
ATOM 6123 N N . MET B 1 216 ? 0.408 30.125 24.094 1 82.31 216 MET B N 1
ATOM 6124 C CA . MET B 1 216 ? 1.069 28.828 23.938 1 82.31 216 MET B CA 1
ATOM 6125 C C . MET B 1 216 ? 2.363 28.781 24.734 1 82.31 216 MET B C 1
ATOM 6127 O O . MET B 1 216 ? 2.73 27.734 25.266 1 82.31 216 MET B O 1
ATOM 6131 N N . GLU B 1 217 ? 3.029 29.875 24.719 1 79.81 217 GLU B N 1
ATOM 6132 C CA . GLU B 1 217 ? 4.25 29.969 25.516 1 79.81 217 GLU B CA 1
ATOM 6133 C C . GLU B 1 217 ? 3.951 29.766 27 1 79.81 217 GLU B C 1
ATOM 6135 O O . GLU B 1 217 ? 4.738 29.156 27.719 1 79.81 217 GLU B O 1
ATOM 6140 N N . LEU B 1 218 ? 2.867 30.328 27.406 1 81.75 218 LEU B N 1
ATOM 6141 C CA . LEU B 1 218 ? 2.453 30.188 28.797 1 81.75 218 LEU B CA 1
ATOM 6142 C C . LEU B 1 218 ? 2.127 28.734 29.141 1 81.75 218 LEU B C 1
ATOM 6144 O O . LEU B 1 218 ? 2.443 28.266 30.234 1 81.75 218 LEU B O 1
ATOM 6148 N N . LEU B 1 219 ? 1.517 28.062 28.219 1 81.5 219 LEU B N 1
ATOM 6149 C CA . LEU B 1 219 ? 1.034 26.719 28.453 1 81.5 219 LEU B CA 1
ATOM 6150 C C . LEU B 1 219 ? 2.176 25.703 28.359 1 81.5 219 LEU B C 1
ATOM 6152 O O . LEU B 1 219 ? 2.039 24.562 28.797 1 81.5 219 LEU B O 1
ATOM 6156 N N . THR B 1 220 ? 3.238 26.078 27.719 1 76.75 220 THR B N 1
ATOM 6157 C CA . THR B 1 220 ? 4.375 25.172 27.594 1 76.75 220 THR B CA 1
ATOM 6158 C C . THR B 1 220 ? 5.488 25.562 28.562 1 76.75 220 THR B C 1
ATOM 6160 O O . THR B 1 220 ? 6.594 25.016 28.484 1 76.75 220 THR B O 1
ATOM 6163 N N . ALA B 1 221 ? 5.238 26.453 29.391 1 76.44 221 ALA B N 1
ATOM 6164 C CA . ALA B 1 221 ? 6.223 26.922 30.359 1 76.44 221 ALA B CA 1
ATOM 6165 C C . ALA B 1 221 ? 6.504 25.859 31.422 1 76.44 221 ALA B C 1
ATOM 6167 O O . ALA B 1 221 ? 6.066 24.719 31.297 1 76.44 221 ALA B O 1
ATOM 6168 N N . ASP B 1 222 ? 7.246 26.172 32.375 1 79 222 ASP B N 1
ATOM 6169 C CA . ASP B 1 222 ? 7.668 25.266 33.438 1 79 222 ASP B CA 1
ATOM 6170 C C . ASP B 1 222 ? 6.477 24.797 34.25 1 79 222 ASP B C 1
ATOM 6172 O O . ASP B 1 222 ? 5.414 25.438 34.25 1 79 222 ASP B O 1
ATOM 6176 N N . ASP B 1 223 ? 6.641 23.688 34.938 1 83.31 223 ASP B N 1
ATOM 6177 C CA . ASP B 1 223 ? 5.578 23.047 35.719 1 83.31 223 ASP B CA 1
ATOM 6178 C C . ASP B 1 223 ? 5.082 23.984 36.812 1 83.31 223 ASP B C 1
ATOM 6180 O O . ASP B 1 223 ? 3.898 23.953 37.156 1 83.31 223 ASP B O 1
ATOM 6184 N N . ARG B 1 224 ? 5.941 24.781 37.344 1 86.25 224 ARG B N 1
ATOM 6185 C CA . ARG B 1 224 ? 5.555 25.703 38.406 1 86.25 224 ARG B CA 1
ATOM 6186 C C . ARG B 1 224 ? 4.531 26.719 37.906 1 86.25 224 ARG B C 1
ATOM 6188 O O . ARG B 1 224 ? 3.543 27 38.594 1 86.25 224 ARG B O 1
ATOM 6195 N N . LEU B 1 225 ? 4.781 27.219 36.719 1 86.62 225 LEU B N 1
ATOM 6196 C CA . LEU B 1 225 ? 3.859 28.188 36.156 1 86.62 225 LEU B CA 1
ATOM 6197 C C . LEU B 1 225 ? 2.531 27.531 35.781 1 86.62 225 LEU B C 1
ATOM 6199 O O . LEU B 1 225 ? 1.472 28.141 35.938 1 86.62 225 LEU B O 1
ATOM 6203 N N . ILE B 1 226 ? 2.562 26.359 35.344 1 87.94 226 ILE B N 1
ATOM 6204 C CA . ILE B 1 226 ? 1.355 25.625 34.969 1 87.94 226 ILE B CA 1
ATOM 6205 C C . ILE B 1 226 ? 0.485 25.406 36.219 1 87.94 226 ILE B C 1
ATOM 6207 O O . ILE B 1 226 ? -0.742 25.5 36.156 1 87.94 226 ILE B O 1
ATOM 6211 N N . ASP B 1 227 ? 1.154 25.141 37.312 1 89.12 227 ASP B N 1
ATOM 6212 C CA . ASP B 1 227 ? 0.416 24.984 38.562 1 89.12 227 ASP B CA 1
ATOM 6213 C C . ASP B 1 227 ? -0.274 26.281 38.938 1 89.12 227 ASP B C 1
ATOM 6215 O O . ASP B 1 227 ? -1.403 26.281 39.438 1 89.12 227 ASP B O 1
ATOM 6219 N N . GLN B 1 228 ? 0.435 27.344 38.75 1 89.62 228 GLN B N 1
ATOM 6220 C CA . GLN B 1 228 ? -0.145 28.656 39.031 1 89.62 228 GLN B CA 1
ATOM 6221 C C . GLN B 1 228 ? -1.344 28.938 38.156 1 89.62 228 GLN B C 1
ATOM 6223 O O . GLN B 1 228 ? -2.328 29.531 38.594 1 89.62 228 GLN B O 1
ATOM 6228 N N . ILE B 1 229 ? -1.23 28.516 36.969 1 89.94 229 ILE B N 1
ATOM 6229 C CA . ILE B 1 229 ? -2.301 28.703 36 1 89.94 229 ILE B CA 1
ATOM 6230 C C . ILE B 1 229 ? -3.531 27.906 36.406 1 89.94 229 ILE B C 1
ATOM 6232 O O . ILE B 1 229 ? -4.656 28.422 36.344 1 89.94 229 ILE B O 1
ATOM 6236 N N . HIS B 1 230 ? -3.314 26.719 36.812 1 89.56 230 HIS B N 1
ATOM 6237 C CA . HIS B 1 230 ? -4.422 25.875 37.281 1 89.56 230 HIS B CA 1
ATOM 6238 C C . HIS B 1 230 ? -5.078 26.453 38.531 1 89.56 230 HIS B C 1
ATOM 6240 O O . HIS B 1 230 ? -6.297 26.391 38.688 1 89.56 230 HIS B O 1
ATOM 6246 N N . LEU B 1 231 ? -4.27 26.953 39.406 1 88.69 231 LEU B N 1
ATOM 6247 C CA . LEU B 1 231 ? -4.785 27.562 40.625 1 88.69 231 LEU B CA 1
ATOM 6248 C C . LEU B 1 231 ? -5.613 28.812 40.312 1 88.69 231 LEU B C 1
ATOM 6250 O O . LEU B 1 231 ? -6.668 29.031 40.906 1 88.69 231 LEU B O 1
ATOM 6254 N N . LEU B 1 232 ? -5.086 29.594 39.406 1 89.12 232 LEU B N 1
ATOM 6255 C CA . LEU B 1 232 ? -5.816 30.781 38.969 1 89.12 232 LEU B CA 1
ATOM 6256 C C . LEU B 1 232 ? -7.172 30.391 38.375 1 89.12 232 LEU B C 1
ATOM 6258 O O . LEU B 1 232 ? -8.18 31.047 38.656 1 89.12 232 LEU B O 1
ATOM 6262 N N . ALA B 1 233 ? -7.18 29.422 37.531 1 89.25 233 ALA B N 1
ATOM 6263 C CA . ALA B 1 233 ? -8.406 28.953 36.906 1 89.25 233 ALA B CA 1
ATOM 6264 C C . ALA B 1 233 ? -9.398 28.422 37.938 1 89.25 233 ALA B C 1
ATOM 6266 O O . ALA B 1 233 ? -10.602 28.656 37.812 1 89.25 233 ALA B O 1
ATOM 6267 N N . SER B 1 234 ? -8.875 27.672 38.875 1 88 234 SER B N 1
ATOM 6268 C CA . SER B 1 234 ? -9.727 27.125 39.938 1 88 234 SER B CA 1
ATOM 6269 C C . SER B 1 234 ? -10.328 28.234 40.781 1 88 234 SER B C 1
ATOM 6271 O O . SER B 1 234 ? -11.5 28.156 41.156 1 88 234 SER B O 1
ATOM 6273 N N . ASN B 1 235 ? -9.562 29.203 41.125 1 86.88 235 ASN B N 1
ATOM 6274 C CA . ASN B 1 235 ? -10.023 30.328 41.938 1 86.88 235 ASN B CA 1
ATOM 6275 C C . ASN B 1 235 ? -11.109 31.109 41.219 1 86.88 235 ASN B C 1
ATOM 6277 O O . ASN B 1 235 ? -12.109 31.516 41.812 1 86.88 235 ASN B O 1
ATOM 6281 N N . LYS B 1 236 ? -10.914 31.328 40 1 85.94 236 LYS B N 1
ATOM 6282 C CA . LYS B 1 236 ? -11.883 32.094 39.219 1 85.94 236 LYS B CA 1
ATOM 6283 C C . LYS B 1 236 ? -13.188 31.328 39.062 1 85.94 236 LYS B C 1
ATOM 6285 O O . LYS B 1 236 ? -14.273 31.922 39.062 1 85.94 236 LYS B O 1
ATOM 6290 N N . ARG B 1 237 ? -13.125 30.047 38.906 1 83.81 237 ARG B N 1
ATOM 6291 C CA . ARG B 1 237 ? -14.312 29.203 38.812 1 83.81 237 ARG B CA 1
ATOM 6292 C C . ARG B 1 237 ? -15.102 29.219 40.094 1 83.81 237 ARG B C 1
ATOM 6294 O O . ARG B 1 237 ? -16.328 29.234 40.094 1 83.81 237 ARG B O 1
ATOM 6301 N N . GLN B 1 238 ? -14.406 29.25 41.188 1 81.06 238 GLN B N 1
ATOM 6302 C CA . GLN B 1 238 ? -15.047 29.312 42.5 1 81.06 238 GLN B CA 1
ATOM 6303 C C . GLN B 1 238 ? -15.703 30.656 42.75 1 81.06 238 GLN B C 1
ATOM 6305 O O . GLN B 1 238 ? -16.797 30.734 43.312 1 81.06 238 GLN B O 1
ATOM 6310 N N . GLU B 1 239 ? -15.016 31.641 42.281 1 79.5 239 GLU B N 1
ATOM 6311 C CA . GLU B 1 239 ? -15.57 33 42.406 1 79.5 239 GLU B CA 1
ATOM 6312 C C . GLU B 1 239 ? -16.859 33.125 41.594 1 79.5 239 GLU B C 1
ATOM 6314 O O . GLU B 1 239 ? -17.828 33.719 42.062 1 79.5 239 GLU B O 1
ATOM 6319 N N . GLU B 1 240 ? -16.812 32.625 40.406 1 77.44 240 GLU B N 1
ATOM 6320 C CA . GLU B 1 240 ? -17.984 32.688 39.531 1 77.44 240 GLU B CA 1
ATOM 6321 C C . GLU B 1 240 ? -19.141 31.859 40.094 1 77.44 240 GLU B C 1
ATOM 6323 O O . GLU B 1 240 ? -20.297 32.25 40 1 77.44 240 GLU B O 1
ATOM 6328 N N . ALA B 1 241 ? -18.812 30.703 40.562 1 74.25 241 ALA B N 1
ATOM 6329 C CA . ALA B 1 241 ? -19.828 29.875 41.219 1 74.25 241 ALA B CA 1
ATOM 6330 C C . ALA B 1 241 ? -20.438 30.578 42.438 1 74.25 241 ALA B C 1
ATOM 6332 O O . ALA B 1 241 ? -21.656 30.484 42.656 1 74.25 241 ALA B O 1
ATOM 6333 N N . PHE B 1 242 ? -19.625 31.281 43.125 1 68.5 242 PHE B N 1
ATOM 6334 C CA . PHE B 1 242 ? -20.078 32 44.281 1 68.5 242 PHE B CA 1
ATOM 6335 C C . PHE B 1 242 ? -20.969 33.188 43.906 1 68.5 242 PHE B C 1
ATOM 6337 O O . PHE B 1 242 ? -22.016 33.406 44.5 1 68.5 242 PHE B O 1
ATOM 6344 N N . MET B 1 243 ? -20.641 33.844 42.875 1 69.88 243 MET B N 1
ATOM 6345 C CA . MET B 1 243 ? -21.422 34.969 42.406 1 69.88 243 MET B CA 1
ATOM 6346 C C . MET B 1 243 ? -22.766 34.5 41.844 1 69.88 243 MET B C 1
ATOM 6348 O O . MET B 1 243 ? -23.781 35.156 42.031 1 69.88 243 MET B O 1
ATOM 6352 N N . THR B 1 244 ? -22.75 33.438 41.094 1 68.06 244 THR B N 1
ATOM 6353 C CA . THR B 1 244 ? -23.984 32.906 40.531 1 68.06 244 THR B CA 1
ATOM 6354 C C . THR B 1 244 ? -24.906 32.438 41.656 1 68.06 244 THR B C 1
ATOM 6356 O O . THR B 1 244 ? -26.125 32.625 41.594 1 68.06 244 THR B O 1
ATOM 6359 N N . LYS B 1 245 ? -24.516 31.875 42.688 1 65.56 245 LYS B N 1
ATOM 6360 C CA . LYS B 1 245 ? -25.281 31.469 43.844 1 65.56 245 LYS B CA 1
ATOM 6361 C C . LYS B 1 245 ? -25.859 32.688 44.562 1 65.56 245 LYS B C 1
ATOM 6363 O O . LYS B 1 245 ? -27.016 32.656 45.031 1 65.56 245 LYS B O 1
ATOM 6368 N N . GLN B 1 246 ? -25.078 33.688 44.625 1 60.22 246 GLN B N 1
ATOM 6369 C CA . GLN B 1 246 ? -25.547 34.875 45.281 1 60.22 246 GLN B CA 1
ATOM 6370 C C . GLN B 1 246 ? -26.641 35.562 44.469 1 60.22 246 GLN B C 1
ATOM 6372 O O . GLN B 1 246 ? -27.609 36.094 45 1 60.22 246 GLN B O 1
ATOM 6377 N N . ASN B 1 247 ? -26.422 35.531 43.156 1 58.91 247 ASN B N 1
ATOM 6378 C CA . ASN B 1 247 ? -27.422 36.125 42.281 1 58.91 247 ASN B CA 1
ATOM 6379 C C . ASN B 1 247 ? -28.703 35.281 42.25 1 58.91 247 ASN B C 1
ATOM 6381 O O . ASN B 1 247 ? -29.797 35.844 42.125 1 58.91 247 ASN B O 1
ATOM 6385 N N . HIS B 1 248 ? -28.562 34.094 42.188 1 54.47 248 HIS B N 1
ATOM 6386 C CA . HIS B 1 248 ? -29.734 33.219 42.281 1 54.47 248 HIS B CA 1
ATOM 6387 C C . HIS B 1 248 ? -30.438 33.406 43.625 1 54.47 248 HIS B C 1
ATOM 6389 O O . HIS B 1 248 ? -31.656 33.281 43.719 1 54.47 248 HIS B O 1
ATOM 6395 N N . SER B 1 249 ? -29.812 33.656 44.656 1 51.28 249 SER B N 1
ATOM 6396 C CA . SER B 1 249 ? -30.484 33.938 45.906 1 51.28 249 SER B CA 1
ATOM 6397 C C . SER B 1 249 ? -31.281 35.219 45.844 1 51.28 249 SER B C 1
ATOM 6399 O O . SER B 1 249 ? -32.375 35.312 46.438 1 51.28 249 SER B O 1
ATOM 6401 N N . HIS B 1 250 ? -30.938 36.188 45.062 1 46.78 250 HIS B N 1
ATOM 6402 C CA . HIS B 1 250 ? -31.719 37.406 44.969 1 46.78 250 HIS B CA 1
ATOM 6403 C C . HIS B 1 250 ? -32.906 37.219 44.031 1 46.78 250 HIS B C 1
ATOM 6405 O O . HIS B 1 250 ? -33.969 37.781 44.25 1 46.78 250 HIS B O 1
ATOM 6411 N N . HIS B 1 251 ? -32.812 36.562 42.906 1 41 251 HIS B N 1
ATOM 6412 C CA . HIS B 1 251 ? -33.906 36.375 41.969 1 41 251 HIS B CA 1
ATOM 6413 C C . HIS B 1 251 ? -34.875 35.312 42.438 1 41 251 HIS B C 1
ATOM 6415 O O . HIS B 1 251 ? -36 35.219 41.969 1 41 251 HIS B O 1
ATOM 6421 N N . GLN B 1 252 ? -34.5 34.344 43.156 1 40.69 252 GLN B N 1
ATOM 6422 C CA . GLN B 1 252 ? -35.5 33.375 43.625 1 40.69 252 GLN B CA 1
ATOM 6423 C C . GLN B 1 252 ? -36.562 34.031 44.531 1 40.69 252 GLN B C 1
ATOM 6425 O O . GLN B 1 252 ? -37.531 33.406 44.875 1 40.69 252 GLN B O 1
ATOM 6430 N N . GLN B 1 253 ? -36.438 35.219 45.062 1 37.03 253 GLN B N 1
ATOM 6431 C CA . GLN B 1 253 ? -37.562 35.656 45.844 1 37.03 253 GLN B CA 1
ATOM 6432 C C . GLN B 1 253 ? -38.812 35.844 44.969 1 37.03 253 GLN B C 1
ATOM 6434 O O . GLN B 1 253 ? -39.938 35.688 45.438 1 37.03 253 GLN B O 1
ATOM 6439 N N . THR B 1 254 ? -38.719 36.469 43.781 1 35.69 254 THR B N 1
ATOM 6440 C CA . THR B 1 254 ? -39.969 36.781 43.125 1 35.69 254 THR B CA 1
ATOM 6441 C C . THR B 1 254 ? -40.594 35.531 42.5 1 35.69 254 THR B C 1
ATOM 6443 O O . THR B 1 254 ? -41.812 35.375 42.531 1 35.69 254 THR B O 1
ATOM 6446 N N . ILE B 1 255 ? -39.906 34.688 41.719 1 34.06 255 ILE B N 1
ATOM 6447 C CA . ILE B 1 255 ? -40.562 33.656 40.906 1 34.06 255 ILE B CA 1
ATOM 6448 C C . ILE B 1 255 ? -40.906 32.438 41.781 1 34.06 255 ILE B C 1
ATOM 6450 O O . ILE B 1 255 ? -41.438 31.469 41.281 1 34.06 255 ILE B O 1
ATOM 6454 N N . ILE B 1 256 ? -40.469 32.375 43.062 1 32.81 256 ILE B N 1
ATOM 6455 C CA . ILE B 1 256 ? -40.719 31.125 43.781 1 32.81 256 ILE B CA 1
ATOM 6456 C C . ILE B 1 256 ? -42.219 30.938 43.969 1 32.81 256 ILE B C 1
ATOM 6458 O O . ILE B 1 256 ? -42.656 29.906 44.5 1 32.81 256 ILE B O 1
ATOM 6462 N N . SER B 1 257 ? -43 32.062 43.875 1 32 257 SER B N 1
ATOM 6463 C CA . SER B 1 257 ? -44.344 31.734 44.344 1 32 257 SER B CA 1
ATOM 6464 C C . SER B 1 257 ? -45.031 30.672 43.5 1 32 257 SER B C 1
ATOM 6466 O O . SER B 1 257 ? -45.906 29.953 43.969 1 32 257 SER B O 1
ATOM 6468 N N . LYS B 1 258 ? -45.031 30.875 42.094 1 31.73 258 LYS B N 1
ATOM 6469 C CA . LYS B 1 258 ? -46.125 30.156 41.469 1 31.73 258 LYS B CA 1
ATOM 6470 C C . LYS B 1 258 ? -45.875 28.656 41.469 1 31.73 258 LYS B C 1
ATOM 6472 O O . LYS B 1 258 ? -46.812 27.859 41.5 1 31.73 258 LYS B O 1
ATOM 6477 N N . SER B 1 259 ? -44.719 28.156 40.875 1 29.47 259 SER B N 1
ATOM 6478 C CA . SER B 1 259 ? -44.75 26.797 40.344 1 29.47 259 SER B CA 1
ATOM 6479 C C . SER B 1 259 ? -44.469 25.781 41.469 1 29.47 259 SER B C 1
ATOM 6481 O O . SER B 1 259 ? -43.344 25.312 41.594 1 29.47 259 SER B O 1
ATOM 6483 N N . ASN B 1 260 ? -44.875 25.984 42.719 1 28.56 260 ASN B N 1
ATOM 6484 C CA . ASN B 1 260 ? -44.625 24.984 43.75 1 28.56 260 ASN B CA 1
ATOM 6485 C C . ASN B 1 260 ? -45.156 23.609 43.344 1 28.56 260 ASN B C 1
ATOM 6487 O O . ASN B 1 260 ? -45.188 22.688 44.156 1 28.56 260 ASN B O 1
ATOM 6491 N N . GLU B 1 261 ? -46.219 23.594 42.469 1 27.66 261 GLU B N 1
ATOM 6492 C CA . GLU B 1 261 ? -47 22.375 42.688 1 27.66 261 GLU B CA 1
ATOM 6493 C C . GLU B 1 261 ? -46.156 21.125 42.438 1 27.66 261 GLU B C 1
ATOM 6495 O O . GLU B 1 261 ? -46.188 20.188 43.25 1 27.66 261 GLU B O 1
ATOM 6500 N N . HIS B 1 262 ? -46.031 20.609 41.156 1 26.78 262 HIS B N 1
ATOM 6501 C CA . HIS B 1 262 ? -45.906 19.188 40.844 1 26.78 262 HIS B CA 1
ATOM 6502 C C . HIS B 1 262 ? -44.469 18.703 41.031 1 26.78 262 HIS B C 1
ATOM 6504 O O . HIS B 1 262 ? -43.625 18.922 40.156 1 26.78 262 HIS B O 1
ATOM 6510 N N . SER B 1 263 ? -43.844 18.797 42.188 1 27.28 263 SER B N 1
ATOM 6511 C CA . SER B 1 263 ? -42.531 18.219 42.5 1 27.28 263 SER B CA 1
ATOM 6512 C C . SER B 1 263 ? -42.531 16.703 42.312 1 27.28 263 SER B C 1
ATOM 6514 O O . SER B 1 263 ? -42.531 15.945 43.281 1 27.28 263 SER B O 1
ATOM 6516 N N . ASP B 1 264 ? -43.469 16.172 41.469 1 24.94 264 ASP B N 1
ATOM 6517 C CA . ASP B 1 264 ? -43.5 14.711 41.5 1 24.94 264 ASP B CA 1
ATOM 6518 C C . ASP B 1 264 ? -42.094 14.133 41.406 1 24.94 264 ASP B C 1
ATOM 6520 O O . ASP B 1 264 ? -41.156 14.82 41.031 1 24.94 264 ASP B O 1
ATOM 6524 N N . GLY B 1 265 ? -41.938 12.766 41.812 1 24.53 265 GLY B N 1
ATOM 6525 C CA . GLY B 1 265 ? -40.969 11.703 42.031 1 24.53 265 GLY B CA 1
ATOM 6526 C C . GLY B 1 265 ? -39.969 11.57 40.906 1 24.53 265 GLY B C 1
ATOM 6527 O O . GLY B 1 265 ? -40.312 11.266 39.781 1 24.53 265 GLY B O 1
ATOM 6528 N N . PHE B 1 266 ? -39.031 12.414 40.906 1 25.45 266 PHE B N 1
ATOM 6529 C CA . PHE B 1 266 ? -37.938 12.07 40 1 25.45 266 PHE B CA 1
ATOM 6530 C C . PHE B 1 266 ? -37.438 10.656 40.281 1 25.45 266 PHE B C 1
ATOM 6532 O O . PHE B 1 266 ? -36.812 10.391 41.312 1 25.45 266 PHE B O 1
ATOM 6539 N N . SER B 1 267 ? -38.312 9.602 40.094 1 23.72 267 SER B N 1
ATOM 6540 C CA . SER B 1 267 ? -37.812 8.227 40.094 1 23.72 267 SER B CA 1
ATOM 6541 C C . SER B 1 267 ? -36.438 8.141 39.469 1 23.72 267 SER B C 1
ATOM 6543 O O . SER B 1 267 ? -36.125 8.828 38.5 1 23.72 267 SER B O 1
ATOM 6545 N N . LYS B 1 268 ? -35.5 7.723 40.281 1 25.91 268 LYS B N 1
ATOM 6546 C CA . LYS B 1 268 ? -34.156 7.219 39.969 1 25.91 268 LYS B CA 1
ATOM 6547 C C . LYS B 1 268 ? -34.156 6.359 38.719 1 25.91 268 LYS B C 1
ATOM 6549 O O . LYS B 1 268 ? -34.438 5.156 38.781 1 25.91 268 LYS B O 1
ATOM 6554 N N . GLN B 1 269 ? -34.781 6.797 37.656 1 23.8 269 GLN B N 1
ATOM 6555 C CA . GLN B 1 269 ? -34.625 5.906 36.5 1 23.8 269 GLN B CA 1
ATOM 6556 C C . GLN B 1 269 ? -33.156 5.48 36.344 1 23.8 269 GLN B C 1
ATOM 6558 O O . GLN B 1 269 ? -32.281 6.328 36.188 1 23.8 269 GLN B O 1
ATOM 6563 N N . GLU B 1 270 ? -32.75 4.32 36.969 1 25.14 270 GLU B N 1
ATOM 6564 C CA . GLU B 1 270 ? -31.578 3.494 36.688 1 25.14 270 GLU B CA 1
ATOM 6565 C C . GLU B 1 270 ? -31.125 3.637 35.25 1 25.14 270 GLU B C 1
ATOM 6567 O O . GLU B 1 270 ? -31.953 3.525 34.312 1 25.14 270 GLU B O 1
ATOM 6572 N N . VAL B 1 271 ? -30.109 4.363 35.125 1 28 271 VAL B N 1
ATOM 6573 C CA . VAL B 1 271 ? -29.328 4.477 33.906 1 28 271 VAL B CA 1
ATOM 6574 C C . VAL B 1 271 ? -29.125 3.092 33.281 1 28 271 VAL B C 1
ATOM 6576 O O . VAL B 1 271 ? -28.266 2.326 33.75 1 28 271 VAL B O 1
ATOM 6579 N N . VAL B 1 272 ? -30.219 2.174 33.375 1 25.2 272 VAL B N 1
ATOM 6580 C CA . VAL B 1 272 ? -29.953 0.938 32.656 1 25.2 272 VAL B CA 1
ATOM 6581 C C . VAL B 1 272 ? -29.406 1.264 31.266 1 25.2 272 VAL B C 1
ATOM 6583 O O . VAL B 1 272 ? -30.078 1.938 30.484 1 25.2 272 VAL B O 1
ATOM 6586 N N . PHE B 1 273 ? -28.125 1.311 31.172 1 28.27 273 PHE B N 1
ATOM 6587 C CA . PHE B 1 273 ? -27.391 1.149 29.922 1 28.27 273 PHE B CA 1
ATOM 6588 C C . PHE B 1 273 ? -28.078 0.118 29.031 1 28.27 273 PHE B C 1
ATOM 6590 O O . PHE B 1 273 ? -27.578 -1.001 28.875 1 28.27 273 PHE B O 1
ATOM 6597 N N . HIS B 1 274 ? -29.391 -0.285 29.312 1 26.56 274 HIS B N 1
ATOM 6598 C CA . HIS B 1 274 ? -29.922 -1.301 28.406 1 26.56 274 HIS B CA 1
ATOM 6599 C C . HIS B 1 274 ? -29.766 -0.877 26.953 1 26.56 274 HIS B C 1
ATOM 6601 O O . HIS B 1 274 ? -30.156 0.229 26.578 1 26.56 274 HIS B O 1
ATOM 6607 N N . ASP B 1 275 ? -28.828 -1.493 26.266 1 30.81 275 ASP B N 1
ATOM 6608 C CA . ASP B 1 275 ? -28.766 -1.704 24.828 1 30.81 275 ASP B CA 1
ATOM 6609 C C . ASP B 1 275 ? -30.156 -1.73 24.219 1 30.81 275 ASP B C 1
ATOM 6611 O O . ASP B 1 275 ? -30.312 -1.537 23.016 1 30.81 275 ASP B O 1
ATOM 6615 N N . ASN B 1 276 ? -31.219 -2.365 25.016 1 28.69 276 ASN B N 1
ATOM 6616 C CA . ASN B 1 276 ? -32.562 -2.754 24.562 1 28.69 276 ASN B CA 1
ATOM 6617 C C . ASN B 1 276 ? -33.469 -1.539 24.406 1 28.69 276 ASN B C 1
ATOM 6619 O O . ASN B 1 276 ? -34.688 -1.668 24.422 1 28.69 276 ASN B O 1
ATOM 6623 N N . LEU B 1 277 ? -33.188 -0.466 25.031 1 30.44 277 LEU B N 1
ATOM 6624 C CA . LEU B 1 277 ? -34.25 0.513 24.844 1 30.44 277 LEU B CA 1
ATOM 6625 C C . LEU B 1 277 ? -34.531 0.751 23.359 1 30.44 277 LEU B C 1
ATOM 6627 O O . LEU B 1 277 ? -34.031 1.73 22.781 1 30.44 277 LEU B O 1
ATOM 6631 N N . ASP B 1 278 ? -34.281 -0.193 22.531 1 31.67 278 ASP B N 1
ATOM 6632 C CA . ASP B 1 278 ? -34.938 -0.349 21.234 1 31.67 278 ASP B CA 1
ATOM 6633 C C . ASP B 1 278 ? -36.438 -0.103 21.328 1 31.67 278 ASP B C 1
ATOM 6635 O O . ASP B 1 278 ? -37.188 -0.322 20.375 1 31.67 278 ASP B O 1
ATOM 6639 N N . ASN B 1 279 ? -37.094 -0.341 22.5 1 30.64 279 ASN B N 1
ATOM 6640 C CA . ASN B 1 279 ? -38.5 -0.701 22.406 1 30.64 279 ASN B CA 1
ATOM 6641 C C . ASN B 1 279 ? -39.312 0.395 21.719 1 30.64 279 ASN B C 1
ATOM 6643 O O . ASN B 1 279 ? -40.094 0.119 20.797 1 30.64 279 ASN B O 1
ATOM 6647 N N . ASN B 1 280 ? -40.062 1.378 22.484 1 31.73 280 ASN B N 1
ATOM 6648 C CA . ASN B 1 280 ? -41.344 1.954 22.078 1 31.73 280 ASN B CA 1
ATOM 6649 C C . ASN B 1 280 ? -41.188 2.965 20.953 1 31.73 280 ASN B C 1
ATOM 6651 O O . ASN B 1 280 ? -42.062 3.141 20.125 1 31.73 280 ASN B O 1
ATOM 6655 N N . SER B 1 281 ? -40.594 4.223 21.234 1 34.62 281 SER B N 1
ATOM 6656 C CA . SER B 1 281 ? -40.719 5.121 20.094 1 34.62 281 SER B CA 1
ATOM 6657 C C . SER B 1 281 ? -39.938 4.602 18.875 1 34.62 281 SER B C 1
ATOM 6659 O O . SER B 1 281 ? -38.75 4.305 18.969 1 34.62 281 SER B O 1
ATOM 6661 N N . HIS B 1 282 ? -40.344 3.779 17.969 1 37.06 282 HIS B N 1
ATOM 6662 C CA . HIS B 1 282 ? -40 3.221 16.672 1 37.06 282 HIS B CA 1
ATOM 6663 C C . HIS B 1 282 ? -39 4.129 15.93 1 37.06 282 HIS B C 1
ATOM 6665 O O . HIS B 1 282 ? -39.031 4.195 14.703 1 37.06 282 HIS B O 1
ATOM 6671 N N . GLY B 1 283 ? -38.438 5.133 16.391 1 43.81 283 GLY B N 1
ATOM 6672 C CA . GLY B 1 283 ? -37.656 6.051 15.602 1 43.81 283 GLY B CA 1
ATOM 6673 C C . GLY B 1 283 ? -36.531 5.359 14.828 1 43.81 283 GLY B C 1
ATOM 6674 O O . GLY B 1 283 ? -35.969 4.359 15.289 1 43.81 283 GLY B O 1
ATOM 6675 N N . LYS B 1 284 ? -36.531 5.406 13.578 1 51.97 284 LYS B N 1
ATOM 6676 C CA . LYS B 1 284 ? -35.719 4.844 12.523 1 51.97 284 LYS B CA 1
ATOM 6677 C C . LYS B 1 284 ? -34.219 5.078 12.812 1 51.97 284 LYS B C 1
ATOM 6679 O O . LYS B 1 284 ? -33.781 6.223 12.922 1 51.97 284 LYS B O 1
ATOM 6684 N N . ILE B 1 285 ? -33.531 4.172 13.508 1 63.06 285 ILE B N 1
ATOM 6685 C CA . ILE B 1 285 ? -32.094 4.141 13.828 1 63.06 285 ILE B CA 1
ATOM 6686 C C . ILE B 1 285 ? -31.281 4.59 12.609 1 63.06 285 ILE B C 1
ATOM 6688 O O . ILE B 1 285 ? -30.312 5.344 12.75 1 63.06 285 ILE B O 1
ATOM 6692 N N . TRP B 1 286 ? -31.922 4.176 11.516 1 75.88 286 TRP B N 1
ATOM 6693 C CA . TRP B 1 286 ? -31.234 4.574 10.297 1 75.88 286 TRP B CA 1
ATOM 6694 C C . TRP B 1 286 ? -32.031 5.594 9.508 1 75.88 286 TRP B C 1
ATOM 6696 O O . TRP B 1 286 ? -33.25 5.457 9.383 1 75.88 286 TRP B O 1
ATOM 6706 N N . PRO B 1 287 ? -31.438 6.586 9.031 1 80.25 287 PRO B N 1
ATOM 6707 C CA . PRO B 1 287 ? -32.156 7.625 8.289 1 80.25 287 PRO B CA 1
ATOM 6708 C C . PRO B 1 287 ? -32.75 7.109 6.984 1 80.25 287 PRO B C 1
ATOM 6710 O O . PRO B 1 287 ? -33.719 7.695 6.473 1 80.25 287 PRO B O 1
ATOM 6713 N N . THR B 1 288 ? -32.219 6.008 6.406 1 87.94 288 THR B N 1
ATOM 6714 C CA . THR B 1 288 ? -32.688 5.477 5.137 1 87.94 288 THR B CA 1
ATOM 6715 C C . THR B 1 288 ? -32.938 3.973 5.234 1 87.94 288 THR B C 1
ATOM 6717 O O . THR B 1 288 ? -32.469 3.322 6.172 1 87.94 288 THR B O 1
ATOM 6720 N N . THR B 1 289 ? -33.688 3.406 4.254 1 91 289 THR B N 1
ATOM 6721 C CA . THR B 1 289 ? -34.031 1.995 4.238 1 91 289 THR B CA 1
ATOM 6722 C C . THR B 1 289 ? -32.875 1.139 3.762 1 91 289 THR B C 1
ATOM 6724 O O . THR B 1 289 ? -31.891 1.662 3.244 1 91 289 THR B O 1
ATOM 6727 N N . PHE B 1 290 ? -33.062 -0.159 3.91 1 92.06 290 PHE B N 1
ATOM 6728 C CA . PHE B 1 290 ? -32.031 -1.119 3.514 1 92.06 290 PHE B CA 1
ATOM 6729 C C . PHE B 1 290 ? -31.781 -1.041 2.014 1 92.06 290 PHE B C 1
ATOM 6731 O O . PHE B 1 290 ? -30.625 -1.026 1.58 1 92.06 290 PHE B O 1
ATOM 6738 N N . TRP B 1 291 ? -32.812 -0.992 1.235 1 93.88 291 TRP B N 1
ATOM 6739 C CA . TRP B 1 291 ? -32.688 -1.032 -0.217 1 93.88 291 TRP B CA 1
ATOM 6740 C C . TRP B 1 291 ? -32 0.233 -0.739 1 93.88 291 TRP B C 1
ATOM 6742 O O . TRP B 1 291 ? -31.203 0.177 -1.677 1 93.88 291 TRP B O 1
ATOM 6752 N N . THR B 1 292 ? -32.312 1.354 -0.106 1 93.56 292 THR B N 1
ATOM 6753 C CA . THR B 1 292 ? -31.656 2.6 -0.498 1 93.56 292 THR B CA 1
ATOM 6754 C C . THR B 1 292 ? -30.172 2.555 -0.181 1 93.56 292 THR B C 1
ATOM 6756 O O . THR B 1 292 ? -29.344 2.953 -1.003 1 93.56 292 THR B O 1
ATOM 6759 N N . GLN B 1 293 ? -29.969 2.031 0.967 1 92.5 293 GLN B N 1
ATOM 6760 C CA . GLN B 1 293 ? -28.578 1.912 1.358 1 92.5 293 GLN B CA 1
ATOM 6761 C C . GLN B 1 293 ? -27.828 0.966 0.427 1 92.5 293 GLN B C 1
ATOM 6763 O O . GLN B 1 293 ? -26.703 1.266 -0.001 1 92.5 293 GLN B O 1
ATOM 6768 N N . TYR B 1 294 ? -28.469 -0.196 0.134 1 93.62 294 TYR B N 1
ATOM 6769 C CA . TYR B 1 294 ? -27.859 -1.188 -0.744 1 93.62 294 TYR B CA 1
ATOM 6770 C C . TYR B 1 294 ? -27.578 -0.595 -2.117 1 93.62 294 TYR B C 1
ATOM 6772 O O . TYR B 1 294 ? -26.469 -0.76 -2.648 1 93.62 294 TYR B O 1
ATOM 6780 N N . TYR B 1 295 ? -28.5 0.126 -2.633 1 94.94 295 TYR B N 1
ATOM 6781 C CA . TYR B 1 295 ? -28.359 0.675 -3.977 1 94.94 295 TYR B CA 1
ATOM 6782 C C . TYR B 1 295 ? -27.297 1.771 -4.008 1 94.94 295 TYR B C 1
ATOM 6784 O O . TYR B 1 295 ? -26.469 1.82 -4.922 1 94.94 295 TYR B O 1
ATOM 6792 N N . LEU B 1 296 ? -27.297 2.635 -3.055 1 94.19 296 LEU B N 1
ATOM 6793 C CA . LEU B 1 296 ? -26.359 3.76 -3.023 1 94.19 296 LEU B CA 1
ATOM 6794 C C . LEU B 1 296 ? -24.938 3.281 -2.766 1 94.19 296 LEU B C 1
ATOM 6796 O O . LEU B 1 296 ? -23.984 3.787 -3.371 1 94.19 296 LEU B O 1
ATOM 6800 N N . LEU B 1 297 ? -24.875 2.344 -1.915 1 92.19 297 LEU B N 1
ATOM 6801 C CA . LEU B 1 297 ? -23.547 1.791 -1.625 1 92.19 297 LEU B CA 1
ATOM 6802 C C . LEU B 1 297 ? -23 1.056 -2.838 1 92.19 297 LEU B C 1
ATOM 6804 O O . LEU B 1 297 ? -21.797 1.144 -3.125 1 92.19 297 LEU B O 1
ATOM 6808 N N . THR B 1 298 ? -23.844 0.291 -3.498 1 92.94 298 THR B N 1
ATOM 6809 C CA . THR B 1 298 ? -23.422 -0.399 -4.711 1 92.94 298 THR B CA 1
ATOM 6810 C C . THR B 1 298 ? -23 0.602 -5.781 1 92.94 298 THR B C 1
ATOM 6812 O O . THR B 1 298 ? -21.969 0.409 -6.445 1 92.94 298 THR B O 1
ATOM 6815 N N . TRP B 1 299 ? -23.812 1.615 -5.844 1 92.75 299 TRP B N 1
ATOM 6816 C CA . TRP B 1 299 ? -23.516 2.666 -6.812 1 92.75 299 TRP B CA 1
ATOM 6817 C C . TRP B 1 299 ? -22.156 3.299 -6.527 1 92.75 299 TRP B C 1
ATOM 6819 O O . TRP B 1 299 ? -21.328 3.457 -7.43 1 92.75 299 TRP B O 1
ATOM 6829 N N . ARG B 1 300 ? -21.891 3.602 -5.332 1 90.38 300 ARG B N 1
ATOM 6830 C CA . ARG B 1 300 ? -20.641 4.242 -4.91 1 90.38 300 ARG B CA 1
ATOM 6831 C C . ARG B 1 300 ? -19.453 3.324 -5.133 1 90.38 300 ARG B C 1
ATOM 6833 O O . ARG B 1 300 ? -18.422 3.748 -5.664 1 90.38 300 ARG B O 1
ATOM 6840 N N . ASN B 1 301 ? -19.688 2.121 -4.719 1 88 301 ASN B N 1
ATOM 6841 C CA . ASN B 1 301 ? -18.609 1.153 -4.859 1 88 301 ASN B CA 1
ATOM 6842 C C . ASN B 1 301 ? -18.281 0.882 -6.328 1 88 301 ASN B C 1
ATOM 6844 O O . ASN B 1 301 ? -17.125 0.714 -6.691 1 88 301 ASN B O 1
ATOM 6848 N N . PHE B 1 302 ? -19.297 0.805 -7.105 1 87.81 302 PHE B N 1
ATOM 6849 C CA . PHE B 1 302 ? -19.094 0.566 -8.531 1 87.81 302 PHE B CA 1
ATOM 6850 C C . PHE B 1 302 ? -18.344 1.725 -9.172 1 87.81 302 PHE B C 1
ATOM 6852 O O . PHE B 1 302 ? -17.469 1.513 -10.008 1 87.81 302 PHE B O 1
ATOM 6859 N N . LYS B 1 303 ? -18.656 2.91 -8.789 1 87.56 303 LYS B N 1
ATOM 6860 C CA . LYS B 1 303 ? -17.984 4.086 -9.328 1 87.56 303 LYS B CA 1
ATOM 6861 C C . LYS B 1 303 ? -16.516 4.113 -8.914 1 87.56 303 LYS B C 1
ATOM 6863 O O . LYS B 1 303 ? -15.664 4.562 -9.672 1 87.56 303 LYS B O 1
ATOM 6868 N N . GLN B 1 304 ? -16.312 3.662 -7.777 1 84.06 304 GLN B N 1
ATOM 6869 C CA . GLN B 1 304 ? -14.953 3.617 -7.266 1 84.06 304 GLN B CA 1
ATOM 6870 C C . GLN B 1 304 ? -14.109 2.611 -8.047 1 84.06 304 GLN B C 1
ATOM 6872 O O . GLN B 1 304 ? -12.922 2.85 -8.297 1 84.06 304 GLN B O 1
ATOM 6877 N N . VAL B 1 305 ? -14.703 1.55 -8.453 1 79.06 305 VAL B N 1
ATOM 6878 C CA . VAL B 1 305 ? -13.93 0.439 -9.008 1 79.06 305 VAL B CA 1
ATOM 6879 C C . VAL B 1 305 ? -13.984 0.482 -10.531 1 79.06 305 VAL B C 1
ATOM 6881 O O . VAL B 1 305 ? -13.148 -0.122 -11.203 1 79.06 305 VAL B O 1
ATOM 6884 N N . LYS B 1 306 ? -14.938 1.194 -11.109 1 77.12 306 LYS B N 1
ATOM 6885 C CA . LYS B 1 306 ? -15.18 1.171 -12.547 1 77.12 306 LYS B CA 1
ATOM 6886 C C . LYS B 1 306 ? -13.922 1.564 -13.32 1 77.12 306 LYS B C 1
ATOM 6888 O O . LYS B 1 306 ? -13.633 0.995 -14.375 1 77.12 306 LYS B O 1
ATOM 6893 N N . GLY B 1 307 ? -13.117 2.475 -12.727 1 71.06 307 GLY B N 1
ATOM 6894 C CA . GLY B 1 307 ? -11.914 2.898 -13.414 1 71.06 307 GLY B CA 1
ATOM 6895 C C . GLY B 1 307 ? -10.844 1.821 -13.469 1 71.06 307 GLY B C 1
ATOM 6896 O O . GLY B 1 307 ? -9.984 1.833 -14.352 1 71.06 307 GLY B O 1
ATOM 6897 N N . ARG B 1 308 ? -11.016 0.87 -12.703 1 71.44 308 ARG B N 1
ATOM 6898 C CA . ARG B 1 308 ? -10.016 -0.187 -12.609 1 71.44 308 ARG B CA 1
ATOM 6899 C C . ARG B 1 308 ? -10.281 -1.289 -13.633 1 71.44 308 ARG B C 1
ATOM 6901 O O . ARG B 1 308 ? -9.359 -1.985 -14.055 1 71.44 308 ARG B O 1
ATOM 6908 N N . LEU B 1 309 ? -11.547 -1.685 -13.992 1 68.25 309 LEU B N 1
ATOM 6909 C CA . LEU B 1 309 ? -11.969 -2.809 -14.82 1 68.25 309 LEU B CA 1
ATOM 6910 C C . LEU B 1 309 ? -11.273 -2.766 -16.172 1 68.25 309 LEU B C 1
ATOM 6912 O O . LEU B 1 309 ? -10.906 -3.807 -16.719 1 68.25 309 LEU B O 1
ATOM 6916 N N . PHE B 1 310 ? -10.906 -1.6 -16.734 1 71.38 310 PHE B N 1
ATOM 6917 C CA . PHE B 1 310 ? -10.391 -1.608 -18.109 1 71.38 310 PHE B CA 1
ATOM 6918 C C . PHE B 1 310 ? -9.016 -0.954 -18.172 1 71.38 310 PHE B C 1
ATOM 6920 O O . PHE B 1 310 ? -8.586 -0.509 -19.234 1 71.38 310 PHE B O 1
ATOM 6927 N N . ARG B 1 311 ? -8.469 -1.184 -17 1 75.06 311 ARG B N 1
ATOM 6928 C CA . ARG B 1 311 ? -7.109 -0.66 -17 1 75.06 311 ARG B CA 1
ATOM 6929 C C . ARG B 1 311 ? -6.152 -1.61 -17.719 1 75.06 311 ARG B C 1
ATOM 6931 O O . ARG B 1 311 ? -6.297 -2.83 -17.609 1 75.06 311 ARG B O 1
ATOM 6938 N N . VAL B 1 312 ? -5.312 -1.093 -18.406 1 75.62 312 VAL B N 1
ATOM 6939 C CA . VAL B 1 312 ? -4.391 -1.823 -19.281 1 75.62 312 VAL B CA 1
ATOM 6940 C C . VAL B 1 312 ? -3.59 -2.824 -18.453 1 75.62 312 VAL B C 1
ATOM 6942 O O . VAL B 1 312 ? -3.455 -3.99 -18.828 1 75.62 312 VAL B O 1
ATOM 6945 N N . PRO B 1 313 ? -3.26 -2.428 -17.25 1 73.75 313 PRO B N 1
ATOM 6946 C CA . PRO B 1 313 ? -2.438 -3.379 -16.5 1 73.75 313 PRO B CA 1
ATOM 6947 C C . PRO B 1 313 ? -3.238 -4.578 -16 1 73.75 313 PRO B C 1
ATOM 6949 O O . PRO B 1 313 ? -2.658 -5.617 -15.672 1 73.75 313 PRO B O 1
ATOM 6952 N N . LEU B 1 314 ? -4.48 -4.453 -16.094 1 73.94 314 LEU B N 1
ATOM 6953 C CA . LEU B 1 314 ? -5.305 -5.562 -15.625 1 73.94 314 LEU B CA 1
ATOM 6954 C C . LEU B 1 314 ? -5.824 -6.387 -16.797 1 73.94 314 LEU B C 1
ATOM 6956 O O . LEU B 1 314 ? -5.969 -7.609 -16.688 1 73.94 314 LEU B O 1
ATOM 6960 N N . THR B 1 315 ? -6.055 -5.738 -17.891 1 82.06 315 THR B N 1
ATOM 6961 C CA . THR B 1 315 ? -6.684 -6.391 -19.031 1 82.06 315 THR B CA 1
ATOM 6962 C C . THR B 1 315 ? -5.637 -7.086 -19.906 1 82.06 315 THR B C 1
ATOM 6964 O O . THR B 1 315 ? -5.863 -8.195 -20.391 1 82.06 315 THR B O 1
ATOM 6967 N N . LEU B 1 316 ? -4.547 -6.539 -20.016 1 85.38 316 LEU B N 1
ATOM 6968 C CA . LEU B 1 316 ? -3.543 -7.055 -20.938 1 85.38 316 LEU B CA 1
ATOM 6969 C C . LEU B 1 316 ? -3.02 -8.414 -20.469 1 85.38 316 LEU B C 1
ATOM 6971 O O . LEU B 1 316 ? -2.895 -9.344 -21.266 1 85.38 316 LEU B O 1
ATOM 6975 N N . PRO B 1 317 ? -2.748 -8.469 -19.172 1 83.31 317 PRO B N 1
ATOM 6976 C CA . PRO B 1 317 ? -2.281 -9.781 -18.703 1 83.31 317 PRO B CA 1
ATOM 6977 C C . PRO B 1 317 ? -3.305 -10.883 -18.938 1 83.31 317 PRO B C 1
ATOM 6979 O O . PRO B 1 317 ? -2.934 -12.008 -19.297 1 83.31 317 PRO B O 1
ATOM 6982 N N . VAL B 1 318 ? -4.516 -10.609 -18.828 1 85.19 318 VAL B N 1
ATOM 6983 C CA . VAL B 1 318 ? -5.578 -11.594 -19.016 1 85.19 318 VAL B CA 1
ATOM 6984 C C . VAL B 1 318 ? -5.645 -12.008 -20.484 1 85.19 318 VAL B C 1
ATOM 6986 O O . VAL B 1 318 ? -5.707 -13.195 -20.797 1 85.19 318 VAL B O 1
ATOM 6989 N N . LEU B 1 319 ? -5.539 -11.078 -21.312 1 88.62 319 LEU B N 1
ATOM 6990 C CA . LEU B 1 319 ? -5.617 -11.344 -22.75 1 88.62 319 LEU B CA 1
ATOM 6991 C C . LEU B 1 319 ? -4.395 -12.117 -23.219 1 88.62 319 LEU B C 1
ATOM 6993 O O . LEU B 1 319 ? -4.52 -13.086 -23.984 1 88.62 319 LEU B O 1
ATOM 6997 N N . TRP B 1 320 ? -3.309 -11.727 -22.688 1 88.56 320 TRP B N 1
ATOM 6998 C CA . TRP B 1 320 ? -2.062 -12.383 -23.078 1 88.56 320 TRP B CA 1
ATOM 6999 C C . TRP B 1 320 ? -2.045 -13.836 -22.625 1 88.56 320 TRP B C 1
ATOM 7001 O O . TRP B 1 320 ? -1.694 -14.734 -23.406 1 88.56 320 TRP B O 1
ATOM 7011 N N . THR B 1 321 ? -2.41 -14.031 -21.453 1 88.12 321 THR B N 1
ATOM 7012 C CA . THR B 1 321 ? -2.4 -15.391 -20.922 1 88.12 321 THR B CA 1
ATOM 7013 C C . THR B 1 321 ? -3.439 -16.25 -21.625 1 88.12 321 THR B C 1
ATOM 7015 O O . THR B 1 321 ? -3.195 -17.438 -21.891 1 88.12 321 THR B O 1
ATOM 7018 N N . ALA B 1 322 ? -4.586 -15.648 -21.922 1 91.19 322 ALA B N 1
ATOM 7019 C CA . ALA B 1 322 ? -5.633 -16.391 -22.625 1 91.19 322 ALA B CA 1
ATOM 7020 C C . ALA B 1 322 ? -5.172 -16.781 -24.031 1 91.19 322 ALA B C 1
ATOM 7022 O O . ALA B 1 322 ? -5.414 -17.906 -24.469 1 91.19 322 ALA B O 1
ATOM 7023 N N . LEU B 1 323 ? -4.461 -15.961 -24.641 1 91.44 323 LEU B N 1
ATOM 7024 C CA . LEU B 1 323 ? -3.988 -16.219 -26 1 91.44 323 LEU B CA 1
ATOM 7025 C C . LEU B 1 323 ? -2.9 -17.281 -26 1 91.44 323 LEU B C 1
ATOM 7027 O O . LEU B 1 323 ? -2.895 -18.172 -26.859 1 91.44 323 LEU B O 1
ATOM 7031 N N . ILE B 1 324 ? -2.084 -17.172 -25.047 1 88.69 324 ILE B N 1
ATOM 7032 C CA . ILE B 1 324 ? -1.004 -18.156 -24.969 1 88.69 324 ILE B CA 1
ATOM 7033 C C . ILE B 1 324 ? -1.579 -19.531 -24.656 1 88.69 324 ILE B C 1
ATOM 7035 O O . ILE B 1 324 ? -1.203 -20.531 -25.281 1 88.69 324 ILE B O 1
ATOM 7039 N N . LEU B 1 325 ? -2.451 -19.594 -23.719 1 89.25 325 LEU B N 1
ATOM 7040 C CA . LEU B 1 325 ? -3.104 -20.844 -23.391 1 89.25 325 LEU B CA 1
ATOM 7041 C C . LEU B 1 325 ? -3.857 -21.406 -24.594 1 89.25 325 LEU B C 1
ATOM 7043 O O . LEU B 1 325 ? -3.754 -22.594 -24.906 1 89.25 325 LEU B O 1
ATOM 7047 N N . GLY B 1 326 ? -4.574 -20.484 -25.266 1 90.25 326 GLY B N 1
ATOM 7048 C CA . GLY B 1 326 ? -5.305 -20.891 -26.453 1 90.25 326 GLY B CA 1
ATOM 7049 C C . GLY B 1 326 ? -4.398 -21.391 -27.562 1 90.25 326 GLY B C 1
ATOM 7050 O O . GLY B 1 326 ? -4.73 -22.359 -28.266 1 90.25 326 GLY B O 1
ATOM 7051 N N . MET B 1 327 ? -3.279 -20.797 -27.641 1 89.25 327 MET B N 1
ATOM 7052 C CA . MET B 1 327 ? -2.338 -21.203 -28.688 1 89.25 327 MET B CA 1
ATOM 7053 C C . MET B 1 327 ? -1.688 -22.531 -28.344 1 89.25 327 MET B C 1
ATOM 7055 O O . MET B 1 327 ? -1.471 -23.375 -29.234 1 89.25 327 MET B O 1
ATOM 7059 N N . MET B 1 328 ? -1.438 -22.703 -27.172 1 87.62 328 MET B N 1
ATOM 7060 C CA . MET B 1 328 ? -0.774 -23.938 -26.734 1 87.62 328 MET B CA 1
ATOM 7061 C C . MET B 1 328 ? -1.682 -25.141 -26.938 1 87.62 328 MET B C 1
ATOM 7063 O O . MET B 1 328 ? -1.211 -26.234 -27.281 1 87.62 328 MET B O 1
ATOM 7067 N N . TYR B 1 329 ? -2.908 -24.969 -26.719 1 89.38 329 TYR B N 1
ATOM 7068 C CA . TYR B 1 329 ? -3.861 -26.062 -26.859 1 89.38 329 TYR B CA 1
ATOM 7069 C C . TYR B 1 329 ? -4.773 -25.859 -28.062 1 89.38 329 TYR B C 1
ATOM 7071 O O . TYR B 1 329 ? -5.938 -26.25 -28.047 1 89.38 329 TYR B O 1
ATOM 7079 N N . PHE B 1 330 ? -4.203 -25.266 -29.062 1 91.06 330 PHE B N 1
ATOM 7080 C CA . PHE B 1 330 ? -5 -24.891 -30.219 1 91.06 330 PHE B CA 1
ATOM 7081 C C . PHE B 1 330 ? -5.574 -26.125 -30.906 1 91.06 330 PHE B C 1
ATOM 7083 O O . PHE B 1 330 ? -4.828 -27.031 -31.281 1 91.06 330 PHE B O 1
ATOM 7090 N N . HIS B 1 331 ? -6.859 -26.266 -31 1 89.06 331 HIS B N 1
ATOM 7091 C CA . HIS B 1 331 ? -7.59 -27.344 -31.656 1 89.06 331 HIS B CA 1
ATOM 7092 C C . HIS B 1 331 ? -7.078 -28.703 -31.203 1 89.06 331 HIS B C 1
ATOM 7094 O O . HIS B 1 331 ? -6.738 -29.547 -32.031 1 89.06 331 HIS B O 1
ATOM 7100 N N . ILE B 1 332 ? -7.191 -28.891 -29.938 1 85.5 332 ILE B N 1
ATOM 7101 C CA . ILE B 1 332 ? -6.723 -30.141 -29.359 1 85.5 332 ILE B CA 1
ATOM 7102 C C . ILE B 1 332 ? -7.629 -31.281 -29.812 1 85.5 332 ILE B C 1
ATOM 7104 O O . ILE B 1 332 ? -8.852 -31.125 -29.875 1 85.5 332 ILE B O 1
ATOM 7108 N N . SER B 1 333 ? -6.961 -32.344 -30.219 1 80.75 333 SER B N 1
ATOM 7109 C CA . SER B 1 333 ? -7.703 -33.5 -30.703 1 80.75 333 SER B CA 1
ATOM 7110 C C . SER B 1 333 ? -8.508 -34.125 -29.562 1 80.75 333 SER B C 1
ATOM 7112 O O . SER B 1 333 ? -8.133 -34.031 -28.406 1 80.75 333 SER B O 1
ATOM 7114 N N . LYS B 1 334 ? -9.672 -34.719 -29.828 1 79.44 334 LYS B N 1
ATOM 7115 C CA . LYS B 1 334 ? -10.555 -35.344 -28.844 1 79.44 334 LYS B CA 1
ATOM 7116 C C . LYS B 1 334 ? -10.289 -36.844 -28.719 1 79.44 334 LYS B C 1
ATOM 7118 O O . LYS B 1 334 ? -11.125 -37.594 -28.219 1 79.44 334 LYS B O 1
ATOM 7123 N N . GLU B 1 335 ? -9.023 -37.125 -29.031 1 76.5 335 GLU B N 1
ATOM 7124 C CA . GLU B 1 335 ? -8.633 -38.531 -28.906 1 76.5 335 GLU B CA 1
ATOM 7125 C C . GLU B 1 335 ? -8.203 -38.875 -27.484 1 76.5 335 GLU B C 1
ATOM 7127 O O . GLU B 1 335 ? -8.016 -37.969 -26.656 1 76.5 335 GLU B O 1
ATOM 7132 N N . LEU B 1 336 ? -8.125 -40.156 -27.172 1 71.5 336 LEU B N 1
ATOM 7133 C CA . LEU B 1 336 ? -7.793 -40.625 -25.828 1 71.5 336 LEU B CA 1
ATOM 7134 C C . LEU B 1 336 ? -6.371 -40.25 -25.453 1 71.5 336 LEU B C 1
ATOM 7136 O O . LEU B 1 336 ? -6.086 -39.938 -24.281 1 71.5 336 LEU B O 1
ATOM 7140 N N . ASP B 1 337 ? -5.512 -40.125 -26.484 1 69.62 337 ASP B N 1
ATOM 7141 C CA . ASP B 1 337 ? -4.109 -39.844 -26.203 1 69.62 337 ASP B CA 1
ATOM 7142 C C . ASP B 1 337 ? -3.943 -38.406 -25.703 1 69.62 337 ASP B C 1
ATOM 7144 O O . ASP B 1 337 ? -2.98 -38.094 -24.984 1 69.62 337 ASP B O 1
ATOM 7148 N N . THR B 1 338 ? -4.957 -37.531 -26.016 1 78.19 338 THR B N 1
ATOM 7149 C CA . THR B 1 338 ? -4.84 -36.156 -25.625 1 78.19 338 THR B CA 1
ATOM 7150 C C . THR B 1 338 ? -5.711 -35.844 -24.406 1 78.19 338 THR B C 1
ATOM 7152 O O . THR B 1 338 ? -5.914 -34.688 -24.047 1 78.19 338 THR B O 1
ATOM 7155 N N . LEU B 1 339 ? -6.219 -36.875 -23.781 1 77.25 339 LEU B N 1
ATOM 7156 C CA . LEU B 1 339 ? -7.098 -36.688 -22.641 1 77.25 339 LEU B CA 1
ATOM 7157 C C . LEU B 1 339 ? -6.375 -35.969 -21.516 1 77.25 339 LEU B C 1
ATOM 7159 O O . LEU B 1 339 ? -6.938 -35.062 -20.891 1 77.25 339 LEU B O 1
ATOM 7163 N N . ARG B 1 340 ? -5.195 -36.312 -21.281 1 74.06 340 ARG B N 1
ATOM 7164 C CA . ARG B 1 340 ? -4.43 -35.688 -20.203 1 74.06 340 ARG B CA 1
ATOM 7165 C C . ARG B 1 340 ? -4.176 -34.188 -20.516 1 74.06 340 ARG B C 1
ATOM 7167 O O . ARG B 1 340 ? -4.207 -33.375 -19.609 1 74.06 340 ARG B O 1
ATOM 7174 N N . ASP B 1 341 ? -3.936 -33.906 -21.734 1 79.94 341 ASP B N 1
ATOM 7175 C CA . ASP B 1 341 ? -3.721 -32.531 -22.141 1 79.94 341 ASP B CA 1
ATOM 7176 C C . ASP B 1 341 ? -4.992 -31.703 -21.969 1 79.94 341 ASP B C 1
ATOM 7178 O O . ASP B 1 341 ? -4.93 -30.531 -21.562 1 79.94 341 ASP B O 1
ATOM 7182 N N . ARG B 1 342 ? -6.09 -32.344 -22.25 1 83.44 342 ARG B N 1
ATOM 7183 C CA . ARG B 1 342 ? -7.359 -31.656 -22.094 1 83.44 342 ARG B CA 1
ATOM 7184 C C . ARG B 1 342 ? -7.645 -31.375 -20.625 1 83.44 342 ARG B C 1
ATOM 7186 O O . ARG B 1 342 ? -8.133 -30.297 -20.266 1 83.44 342 ARG B O 1
ATOM 7193 N N . MET B 1 343 ? -7.336 -32.312 -19.797 1 80.81 343 MET B N 1
ATOM 7194 C CA . MET B 1 343 ? -7.504 -32.125 -18.359 1 80.81 343 MET B CA 1
ATOM 7195 C C . MET B 1 343 ? -6.547 -31.047 -17.844 1 80.81 343 MET B C 1
ATOM 7197 O O . MET B 1 343 ? -6.902 -30.266 -16.969 1 80.81 343 MET B O 1
ATOM 7201 N N . GLY B 1 344 ? -5.328 -31.109 -18.391 1 79.75 344 GLY B N 1
ATOM 7202 C CA . GLY B 1 344 ? -4.359 -30.078 -18.031 1 79.75 344 GLY B CA 1
ATOM 7203 C C . GLY B 1 344 ? -4.809 -28.672 -18.391 1 79.75 344 GLY B C 1
ATOM 7204 O O . GLY B 1 344 ? -4.582 -27.734 -17.641 1 79.75 344 GLY B O 1
ATOM 7205 N N . MET B 1 345 ? -5.441 -28.531 -19.5 1 85 345 MET B N 1
ATOM 7206 C CA . MET B 1 345 ? -5.957 -27.219 -19.922 1 85 345 MET B CA 1
ATOM 7207 C C . MET B 1 345 ? -6.996 -26.703 -18.922 1 85 345 MET B C 1
ATOM 7209 O O . MET B 1 345 ? -7.027 -25.516 -18.625 1 85 345 MET B O 1
ATOM 7213 N N . LEU B 1 346 ? -7.812 -27.594 -18.438 1 85.81 346 LEU B N 1
ATOM 7214 C CA . LEU B 1 346 ? -8.836 -27.203 -17.469 1 85.81 346 LEU B CA 1
ATOM 7215 C C . LEU B 1 346 ? -8.203 -26.766 -16.156 1 85.81 346 LEU B C 1
ATOM 7217 O O . LEU B 1 346 ? -8.711 -25.875 -15.477 1 85.81 346 LEU B O 1
ATOM 7221 N N . VAL B 1 347 ? -7.102 -27.328 -15.828 1 81.81 347 VAL B N 1
ATOM 7222 C CA . VAL B 1 347 ? -6.395 -26.969 -14.609 1 81.81 347 VAL B CA 1
ATOM 7223 C C . VAL B 1 347 ? -5.852 -25.547 -14.734 1 81.81 347 VAL B C 1
ATOM 7225 O O . VAL B 1 347 ? -5.906 -24.766 -13.781 1 81.81 347 VAL B O 1
ATOM 7228 N N . TRP B 1 348 ? -5.391 -25.188 -15.875 1 81.56 348 TRP B N 1
ATOM 7229 C CA . TRP B 1 348 ? -4.836 -23.859 -16.109 1 81.56 348 TRP B CA 1
ATOM 7230 C C . TRP B 1 348 ? -5.918 -22.797 -15.977 1 81.56 348 TRP B C 1
ATOM 7232 O O . TRP B 1 348 ? -5.656 -21.688 -15.508 1 81.56 348 TRP B O 1
ATOM 7242 N N . VAL B 1 349 ? -7.035 -23.078 -16.375 1 81.81 349 VAL B N 1
ATOM 7243 C CA . VAL B 1 349 ? -8.156 -22.141 -16.297 1 81.81 349 VAL B CA 1
ATOM 7244 C C . VAL B 1 349 ? -8.453 -21.828 -14.828 1 81.81 349 VAL B C 1
ATOM 7246 O O . VAL B 1 349 ? -8.688 -20.672 -14.469 1 81.81 349 VAL B O 1
ATOM 7249 N N . PHE B 1 350 ? -8.312 -22.797 -14 1 78.94 350 PHE B N 1
ATOM 7250 C CA . PHE B 1 350 ? -8.586 -22.594 -12.578 1 78.94 350 PHE B CA 1
ATOM 7251 C C . PHE B 1 350 ? -7.426 -21.875 -11.906 1 78.94 350 PHE B C 1
ATOM 7253 O O . PHE B 1 350 ? -7.629 -21.094 -10.961 1 78.94 350 PHE B O 1
ATOM 7260 N N . PHE B 1 351 ? -6.332 -22.109 -12.43 1 73.06 351 PHE B N 1
ATOM 7261 C CA . PHE B 1 351 ? -5.152 -21.453 -11.875 1 73.06 351 PHE B CA 1
ATOM 7262 C C . PHE B 1 351 ? -5.23 -19.938 -12.062 1 73.06 351 PHE B C 1
ATOM 7264 O O . PHE B 1 351 ? -4.879 -19.188 -11.156 1 73.06 351 PHE B O 1
ATOM 7271 N N . PHE B 1 352 ? -5.629 -19.5 -13.109 1 71.75 352 PHE B N 1
ATOM 7272 C CA . PHE B 1 352 ? -5.723 -18.078 -13.414 1 71.75 352 PHE B CA 1
ATOM 7273 C C . PHE B 1 352 ? -6.742 -17.391 -12.508 1 71.75 352 PHE B C 1
ATOM 7275 O O . PHE B 1 352 ? -6.566 -16.234 -12.125 1 71.75 352 PHE B O 1
ATOM 7282 N N . SER B 1 353 ? -7.742 -18.031 -12.148 1 62.81 353 SER B N 1
ATOM 7283 C CA . SER B 1 353 ? -8.789 -17.453 -11.32 1 62.81 353 SER B CA 1
ATOM 7284 C C . SER B 1 353 ? -8.289 -17.156 -9.914 1 62.81 353 SER B C 1
ATOM 7286 O O . SER B 1 353 ? -8.742 -16.203 -9.273 1 62.81 353 SER B O 1
ATOM 7288 N N . VAL B 1 354 ? -7.305 -17.875 -9.414 1 57.69 354 VAL B N 1
ATOM 7289 C CA . VAL B 1 354 ? -6.801 -17.719 -8.055 1 57.69 354 VAL B CA 1
ATOM 7290 C C . VAL B 1 354 ? -5.863 -16.531 -7.973 1 57.69 354 VAL B C 1
ATOM 7292 O O . VAL B 1 354 ? -5.832 -15.82 -6.961 1 57.69 354 VAL B O 1
ATOM 7295 N N . SER B 1 355 ? -5.148 -16.141 -8.93 1 54.38 355 SER B N 1
ATOM 7296 C CA . SER B 1 355 ? -4.082 -15.141 -8.906 1 54.38 355 SER B CA 1
ATOM 7297 C C . SER B 1 355 ? -4.648 -13.727 -8.883 1 54.38 355 SER B C 1
ATOM 7299 O O . SER B 1 355 ? -4.012 -12.805 -8.367 1 54.38 355 SER B O 1
ATOM 7301 N N . GLU B 1 356 ? -5.887 -13.367 -9.312 1 52.94 356 GLU B N 1
ATOM 7302 C CA . GLU B 1 356 ? -6.355 -12 -9.508 1 52.94 356 GLU B CA 1
ATOM 7303 C C . GLU B 1 356 ? -6.945 -11.43 -8.219 1 52.94 356 GLU B C 1
ATOM 7305 O O . GLU B 1 356 ? -7.289 -10.25 -8.156 1 52.94 356 GLU B O 1
ATOM 7310 N N . GLU B 1 357 ? -6.988 -12.07 -7.008 1 50.34 357 GLU B N 1
ATOM 7311 C CA . GLU B 1 357 ? -7.805 -11.602 -5.891 1 50.34 357 GLU B CA 1
ATOM 7312 C C . GLU B 1 357 ? -7.094 -10.508 -5.105 1 50.34 357 GLU B C 1
ATOM 7314 O O . GLU B 1 357 ? -7.5 -10.172 -3.99 1 50.34 357 GLU B O 1
ATOM 7319 N N . ARG B 1 358 ? -6.129 -9.734 -5.539 1 49.28 358 ARG B N 1
ATOM 7320 C CA . ARG B 1 358 ? -5.445 -8.883 -4.566 1 49.28 358 ARG B CA 1
ATOM 7321 C C . ARG B 1 358 ? -6.41 -7.891 -3.934 1 49.28 358 ARG B C 1
ATOM 7323 O O . ARG B 1 358 ? -6.312 -7.598 -2.74 1 49.28 358 ARG B O 1
ATOM 7330 N N . GLU B 1 359 ? -7.035 -6.949 -4.664 1 49.69 359 GLU B N 1
ATOM 7331 C CA . GLU B 1 359 ? -7.195 -5.562 -4.227 1 49.69 359 GLU B CA 1
ATOM 7332 C C . GLU B 1 359 ? -8.438 -5.402 -3.352 1 49.69 359 GLU B C 1
ATOM 7334 O O . GLU B 1 359 ? -8.688 -4.32 -2.816 1 49.69 359 GLU B O 1
ATOM 7339 N N . VAL B 1 360 ? -9.289 -6.402 -3.207 1 46.31 360 VAL B N 1
ATOM 7340 C CA . VAL B 1 360 ? -10.609 -5.941 -2.791 1 46.31 360 VAL B CA 1
ATOM 7341 C C . VAL B 1 360 ? -10.617 -5.691 -1.285 1 46.31 360 VAL B C 1
ATOM 7343 O O . VAL B 1 360 ? -11.656 -5.367 -0.71 1 46.31 360 VAL B O 1
ATOM 7346 N N . VAL B 1 361 ? -9.469 -5.898 -0.602 1 44.59 361 VAL B N 1
ATOM 7347 C CA . VAL B 1 361 ? -9.758 -5.875 0.828 1 44.59 361 VAL B CA 1
ATOM 7348 C C . VAL B 1 361 ? -9.648 -4.449 1.355 1 44.59 361 VAL B C 1
ATOM 7350 O O . VAL B 1 361 ? -8.555 -3.971 1.661 1 44.59 361 VAL B O 1
ATOM 7353 N N . THR B 1 362 ? -10.508 -3.443 0.748 1 48.38 362 THR B N 1
ATOM 7354 C CA . THR B 1 362 ? -10.453 -2.096 1.304 1 48.38 362 THR B CA 1
ATOM 7355 C C . THR B 1 362 ? -11.273 -2.004 2.586 1 48.38 362 THR B C 1
ATOM 7357 O O . THR B 1 362 ? -12.375 -2.549 2.662 1 48.38 362 THR B O 1
ATOM 7360 N N . LYS B 1 363 ? -10.477 -1.651 3.697 1 45.81 363 LYS B N 1
ATOM 7361 C CA . LYS B 1 363 ? -11.094 -1.494 5.008 1 45.81 363 LYS B CA 1
ATOM 7362 C C . LYS B 1 363 ? -11.773 -0.132 5.137 1 45.81 363 LYS B C 1
ATOM 7364 O O . LYS B 1 363 ? -11.203 0.889 4.75 1 45.81 363 LYS B O 1
ATOM 7369 N N . GLU B 1 364 ? -13.094 0.002 4.91 1 52.91 364 GLU B N 1
ATOM 7370 C CA . GLU B 1 364 ? -13.82 1.229 5.23 1 52.91 364 GLU B CA 1
ATOM 7371 C C . GLU B 1 364 ? -14.211 1.271 6.703 1 52.91 364 GLU B C 1
ATOM 7373 O O . GLU B 1 364 ? -14.664 0.268 7.262 1 52.91 364 GLU B O 1
ATOM 7378 N N . ARG B 1 365 ? -13.484 2.141 7.395 1 44.16 365 ARG B N 1
ATOM 7379 C CA . ARG B 1 365 ? -13.898 2.35 8.781 1 44.16 365 ARG B CA 1
ATOM 7380 C C . ARG B 1 365 ? -15.336 2.869 8.852 1 44.16 365 ARG B C 1
ATOM 7382 O O . ARG B 1 365 ? -15.711 3.758 8.086 1 44.16 365 ARG B O 1
ATOM 7389 N N . ARG B 1 366 ? -16.281 2.049 9.492 1 48.97 366 ARG B N 1
ATOM 7390 C CA . ARG B 1 366 ? -17.734 2.229 9.648 1 48.97 366 ARG B CA 1
ATOM 7391 C C . ARG B 1 366 ? -18.047 3.566 10.305 1 48.97 366 ARG B C 1
ATOM 7393 O O . ARG B 1 366 ? -17.453 3.912 11.336 1 48.97 366 ARG B O 1
ATOM 7400 N N . VAL B 1 367 ? -18.469 4.633 9.547 1 51.75 367 VAL B N 1
ATOM 7401 C CA . VAL B 1 367 ? -19.062 5.816 10.148 1 51.75 367 VAL B CA 1
ATOM 7402 C C . VAL B 1 367 ? -20.516 5.512 10.547 1 51.75 367 VAL B C 1
ATOM 7404 O O . VAL B 1 367 ? -21.328 5.16 9.695 1 51.75 367 VAL B O 1
ATOM 7407 N N . GLY B 1 368 ? -20.781 4.387 11.352 1 59.94 368 GLY B N 1
ATOM 7408 C CA . GLY B 1 368 ? -22.078 4.113 11.945 1 59.94 368 GLY B CA 1
ATOM 7409 C C . GLY B 1 368 ? -23.234 4.633 11.117 1 59.94 368 GLY B C 1
ATOM 7410 O O . GLY B 1 368 ? -24.344 4.809 11.625 1 59.94 368 GLY B O 1
ATOM 7411 N N . ALA B 1 369 ? -23.141 4.961 9.758 1 67 369 ALA B N 1
ATOM 7412 C CA . ALA B 1 369 ? -24.188 5.613 8.992 1 67 369 ALA B CA 1
ATOM 7413 C C . ALA B 1 369 ? -25.047 4.586 8.258 1 67 369 ALA B C 1
ATOM 7415 O O . ALA B 1 369 ? -26.125 4.91 7.754 1 67 369 ALA B O 1
ATOM 7416 N N . TYR B 1 370 ? -24.641 3.299 8.148 1 79.75 370 TYR B N 1
ATOM 7417 C CA . TYR B 1 370 ? -25.422 2.312 7.406 1 79.75 370 TYR B CA 1
ATOM 7418 C C . TYR B 1 370 ? -25.312 0.936 8.047 1 79.75 370 TYR B C 1
ATOM 7420 O O . TYR B 1 370 ? -24.453 0.708 8.898 1 79.75 370 TYR B O 1
ATOM 7428 N N . ARG B 1 371 ? -26.234 0.116 7.582 1 84.25 371 ARG B N 1
ATOM 7429 C CA . ARG B 1 371 ? -26.281 -1.256 8.078 1 84.25 371 ARG B CA 1
ATOM 7430 C C . ARG B 1 371 ? -25.125 -2.078 7.52 1 84.25 371 ARG B C 1
ATOM 7432 O O . ARG B 1 371 ? -24.75 -1.925 6.355 1 84.25 371 ARG B O 1
ATOM 7439 N N . LEU B 1 372 ? -24.719 -2.938 8.367 1 84.75 372 LEU B N 1
ATOM 7440 C CA . LEU B 1 372 ? -23.625 -3.805 7.957 1 84.75 372 LEU B CA 1
ATOM 7441 C C . LEU B 1 372 ? -24.062 -4.75 6.844 1 84.75 372 LEU B C 1
ATOM 7443 O O . LEU B 1 372 ? -23.281 -5.059 5.941 1 84.75 372 LEU B O 1
ATOM 7447 N N . SER B 1 373 ? -25.266 -5.234 6.895 1 88.94 373 SER B N 1
ATOM 7448 C CA . SER B 1 373 ? -25.781 -6.152 5.887 1 88.94 373 SER B CA 1
ATOM 7449 C C . SER B 1 373 ? -25.859 -5.488 4.516 1 88.94 373 SER B C 1
ATOM 7451 O O . SER B 1 373 ? -25.5 -6.09 3.508 1 88.94 373 SER B O 1
ATOM 7453 N N . ALA B 1 374 ? -26.281 -4.219 4.523 1 90.06 374 ALA B N 1
ATOM 7454 C CA . ALA B 1 374 ? -26.344 -3.484 3.266 1 90.06 374 ALA B CA 1
ATOM 7455 C C . ALA B 1 374 ? -24.953 -3.23 2.695 1 90.06 374 ALA B C 1
ATOM 7457 O O . ALA B 1 374 ? -24.75 -3.338 1.484 1 90.06 374 ALA B O 1
ATOM 7458 N N . TYR B 1 375 ? -24.141 -3.016 3.605 1 88.25 375 TYR B N 1
ATOM 7459 C CA . TYR B 1 375 ? -22.766 -2.773 3.18 1 88.25 375 TYR B CA 1
ATOM 7460 C C . TYR B 1 375 ? -22.141 -4.031 2.58 1 88.25 375 TYR B C 1
ATOM 7462 O O . TYR B 1 375 ? -21.547 -3.982 1.508 1 88.25 375 TYR B O 1
ATOM 7470 N N . TYR B 1 376 ? -22.281 -5.082 3.24 1 88 376 TYR B N 1
ATOM 7471 C CA . TYR B 1 376 ? -21.688 -6.34 2.809 1 88 376 TYR B CA 1
ATOM 7472 C C . TYR B 1 376 ? -22.266 -6.785 1.47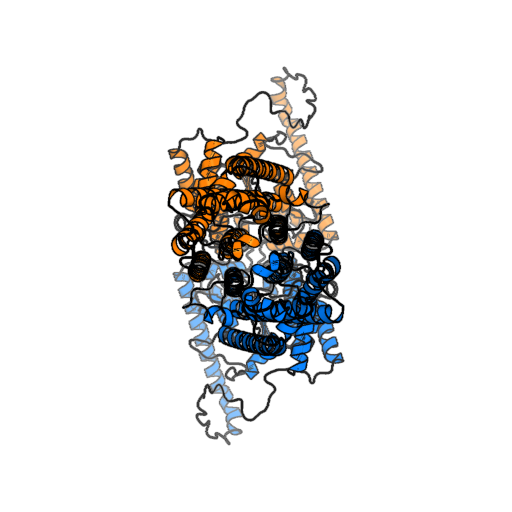 1 88 376 TYR B C 1
ATOM 7474 O O . TYR B 1 376 ? -21.531 -7.188 0.57 1 88 376 TYR B O 1
ATOM 7482 N N . LEU B 1 377 ? -23.562 -6.746 1.349 1 91.06 377 LEU B N 1
ATOM 7483 C CA . LEU B 1 377 ? -24.188 -7.152 0.101 1 91.06 377 LEU B CA 1
ATOM 7484 C C . LEU B 1 377 ? -23.797 -6.223 -1.04 1 91.06 377 LEU B C 1
ATOM 7486 O O . LEU B 1 377 ? -23.656 -6.66 -2.184 1 91.06 377 LEU B O 1
ATOM 7490 N N . ALA B 1 378 ? -23.703 -4.941 -0.72 1 91.19 378 ALA B N 1
ATOM 7491 C CA . ALA B 1 378 ? -23.266 -3.977 -1.729 1 91.19 378 ALA B CA 1
ATOM 7492 C C . ALA B 1 378 ? -21.844 -4.258 -2.18 1 91.19 378 ALA B C 1
ATOM 7494 O O . ALA B 1 378 ? -21.516 -4.117 -3.361 1 91.19 378 ALA B O 1
ATOM 7495 N N . LYS B 1 379 ? -21.078 -4.645 -1.265 1 87.38 379 LYS B N 1
ATOM 7496 C CA . LYS B 1 379 ? -19.688 -4.969 -1.579 1 87.38 379 LYS B CA 1
ATOM 7497 C C . LYS B 1 379 ? -19.609 -6.184 -2.5 1 87.38 379 LYS B C 1
ATOM 7499 O O . LYS B 1 379 ? -18.859 -6.176 -3.48 1 87.38 379 LYS B O 1
ATOM 7504 N N . ILE B 1 380 ? -20.375 -7.18 -2.227 1 88.25 380 ILE B N 1
ATOM 7505 C CA . ILE B 1 380 ? -20.391 -8.391 -3.037 1 88.25 380 ILE B CA 1
ATOM 7506 C C . ILE B 1 380 ? -20.875 -8.062 -4.449 1 88.25 380 ILE B C 1
ATOM 7508 O O . ILE B 1 380 ? -20.266 -8.484 -5.434 1 88.25 380 ILE B O 1
ATOM 7512 N N . SER B 1 381 ? -21.891 -7.285 -4.508 1 90 381 SER B N 1
ATOM 7513 C CA . SER B 1 381 ? -22.516 -6.977 -5.793 1 90 381 SER B CA 1
ATOM 7514 C C . SER B 1 381 ? -21.625 -6.062 -6.629 1 90 381 SER B C 1
ATOM 7516 O O . SER B 1 381 ? -21.547 -6.215 -7.852 1 90 381 SER B O 1
ATOM 7518 N N . SER B 1 382 ? -21.047 -5.117 -6.016 1 88.06 382 SER B N 1
ATOM 7519 C CA . SER B 1 382 ? -20.266 -4.137 -6.746 1 88.06 382 SER B CA 1
ATOM 7520 C C . SER B 1 382 ? -18.969 -4.75 -7.273 1 88.06 382 SER B C 1
ATOM 7522 O O . SER B 1 382 ? -18.422 -4.301 -8.289 1 88.06 382 SER B O 1
ATOM 7524 N N . GLU B 1 383 ? -18.484 -5.758 -6.652 1 83.19 383 GLU B N 1
ATOM 7525 C CA . GLU B 1 383 ? -17.234 -6.395 -7.059 1 83.19 383 GLU B CA 1
ATOM 7526 C C . GLU B 1 383 ? -17.484 -7.457 -8.125 1 83.19 383 GLU B C 1
ATOM 7528 O O . GLU B 1 383 ? -16.531 -7.91 -8.781 1 83.19 383 GLU B O 1
ATOM 7533 N N . LEU B 1 384 ? -18.672 -7.789 -8.336 1 84.81 384 LEU B N 1
ATOM 7534 C CA . LEU B 1 384 ? -19.016 -8.898 -9.219 1 84.81 384 LEU B CA 1
ATOM 7535 C C . LEU B 1 384 ? -18.547 -8.617 -10.641 1 84.81 384 LEU B C 1
ATOM 7537 O O . LEU B 1 384 ? -17.953 -9.484 -11.281 1 84.81 384 LEU B O 1
ATOM 7541 N N . PRO B 1 385 ? -18.766 -7.453 -11.141 1 82.38 385 PRO B N 1
ATOM 7542 C CA . PRO B 1 385 ? -18.297 -7.203 -12.508 1 82.38 385 PRO B CA 1
ATOM 7543 C C . PRO B 1 385 ? -16.781 -7.324 -12.648 1 82.38 385 PRO B C 1
ATOM 7545 O O . PRO B 1 385 ? -16.281 -7.809 -13.664 1 82.38 385 PRO B O 1
ATOM 7548 N N . LEU B 1 386 ? -16.094 -6.891 -11.672 1 75.75 386 LEU B N 1
ATOM 7549 C CA . LEU B 1 386 ? -14.641 -6.984 -11.703 1 75.75 386 LEU B CA 1
ATOM 7550 C C . LEU B 1 386 ? -14.18 -8.438 -11.664 1 75.75 386 LEU B C 1
ATOM 7552 O O . LEU B 1 386 ? -13.172 -8.797 -12.273 1 75.75 386 LEU B O 1
ATOM 7556 N N . LEU B 1 387 ? -14.961 -9.203 -11.062 1 78.69 387 LEU B N 1
ATOM 7557 C CA . LEU B 1 387 ? -14.594 -10.602 -10.859 1 78.69 387 LEU B CA 1
ATOM 7558 C C . LEU B 1 387 ? -14.977 -11.445 -12.062 1 78.69 387 LEU B C 1
ATOM 7560 O O . LEU B 1 387 ? -14.305 -12.438 -12.375 1 78.69 387 LEU B O 1
ATOM 7564 N N . ILE B 1 388 ? -16.031 -11 -12.727 1 83.75 388 ILE B N 1
ATOM 7565 C CA . ILE B 1 388 ? -16.578 -11.93 -13.695 1 83.75 388 ILE B CA 1
ATOM 7566 C C . ILE B 1 388 ? -16.234 -11.469 -15.109 1 83.75 388 ILE B C 1
ATOM 7568 O O . ILE B 1 388 ? -16.047 -12.297 -16.016 1 83.75 388 ILE B O 1
ATOM 7572 N N . VAL B 1 389 ? -16.016 -10.281 -15.367 1 85.06 389 VAL B N 1
ATOM 7573 C CA . VAL B 1 389 ? -15.891 -9.781 -16.734 1 85.06 389 VAL B CA 1
ATOM 7574 C C . VAL B 1 389 ? -14.586 -10.281 -17.344 1 85.06 389 VAL B C 1
ATOM 7576 O O . VAL B 1 389 ? -14.586 -10.867 -18.438 1 85.06 389 VAL B O 1
ATOM 7579 N N . MET B 1 390 ? -13.523 -10.047 -16.719 1 82.69 390 MET B N 1
ATOM 7580 C CA . MET B 1 390 ? -12.234 -10.414 -17.297 1 82.69 390 MET B CA 1
ATOM 7581 C C . MET B 1 390 ? -12.07 -11.93 -17.359 1 82.69 390 MET B C 1
ATOM 7583 O O . MET B 1 390 ? -11.602 -12.469 -18.359 1 82.69 390 MET B O 1
ATOM 7587 N N . PRO B 1 391 ? -12.484 -12.586 -16.375 1 84.88 391 PRO B N 1
ATOM 7588 C CA . PRO B 1 391 ? -12.414 -14.047 -16.484 1 84.88 391 PRO B CA 1
ATOM 7589 C C . PRO B 1 391 ? -13.289 -14.602 -17.609 1 84.88 391 PRO B C 1
ATOM 7591 O O . PRO B 1 391 ? -12.914 -15.57 -18.266 1 84.88 391 PRO B O 1
ATOM 7594 N N . ILE B 1 392 ? -14.438 -14.008 -17.781 1 89.12 392 ILE B N 1
ATOM 7595 C CA . ILE B 1 392 ? -15.305 -14.469 -18.859 1 89.12 392 ILE B CA 1
ATOM 7596 C C . ILE B 1 392 ? -14.594 -14.305 -20.203 1 89.12 392 ILE B C 1
ATOM 7598 O O . ILE B 1 392 ? -14.688 -15.18 -21.062 1 89.12 392 ILE B O 1
ATOM 7602 N N . VAL B 1 393 ? -13.93 -13.242 -20.344 1 88.94 393 VAL B N 1
ATOM 7603 C CA . VAL B 1 393 ? -13.156 -13.023 -21.562 1 88.94 393 VAL B CA 1
ATOM 7604 C C . VAL B 1 393 ? -12.055 -14.07 -21.672 1 88.94 393 VAL B C 1
ATOM 7606 O O . VAL B 1 393 ? -11.859 -14.68 -22.734 1 88.94 393 VAL B O 1
ATOM 7609 N N . PHE B 1 394 ? -11.391 -14.289 -20.656 1 90.62 394 PHE B N 1
ATOM 7610 C CA . PHE B 1 394 ? -10.336 -15.289 -20.625 1 90.62 394 PHE B CA 1
ATOM 7611 C C . PHE B 1 394 ? -10.875 -16.672 -20.984 1 90.62 394 PHE B C 1
ATOM 7613 O O . PHE B 1 394 ? -10.312 -17.359 -21.844 1 90.62 394 PHE B O 1
ATOM 7620 N N . TYR B 1 395 ? -11.984 -17.047 -20.375 1 91.56 395 TYR B N 1
ATOM 7621 C CA . TYR B 1 395 ? -12.562 -18.375 -20.562 1 91.56 395 TYR B CA 1
ATOM 7622 C C . TYR B 1 395 ? -13.109 -18.531 -21.984 1 91.56 395 TYR B C 1
ATOM 7624 O O . TYR B 1 395 ? -12.992 -19.594 -22.594 1 91.56 395 TYR B O 1
ATOM 7632 N N . SER B 1 396 ? -13.656 -17.453 -22.484 1 93.62 396 SER B N 1
ATOM 7633 C CA . SER B 1 396 ? -14.227 -17.516 -23.828 1 93.62 396 SER B CA 1
ATOM 7634 C C . SER B 1 396 ? -13.133 -17.703 -24.875 1 93.62 396 SER B C 1
ATOM 7636 O O . SER B 1 396 ? -13.25 -18.578 -25.75 1 93.62 396 SER B O 1
ATOM 7638 N N . ILE B 1 397 ? -12.102 -16.984 -24.719 1 93.5 397 ILE B N 1
ATOM 7639 C CA . ILE B 1 397 ? -11 -17.094 -25.672 1 93.5 397 ILE B CA 1
ATOM 7640 C C . ILE B 1 397 ? -10.375 -18.484 -25.578 1 93.5 397 ILE B C 1
ATOM 7642 O O . ILE B 1 397 ? -10.188 -19.156 -26.594 1 93.5 397 ILE B O 1
ATOM 7646 N N . SER B 1 398 ? -10.094 -18.922 -24.422 1 91.12 398 SER B N 1
ATOM 7647 C CA . SER B 1 398 ? -9.438 -20.219 -24.219 1 91.12 398 SER B CA 1
ATOM 7648 C C . SER B 1 398 ? -10.328 -21.359 -24.703 1 91.12 398 SER B C 1
ATOM 7650 O O . SER B 1 398 ? -9.844 -22.297 -25.328 1 91.12 398 SER B O 1
ATOM 7652 N N . TYR B 1 399 ? -11.617 -21.25 -24.406 1 92.75 399 TYR B N 1
ATOM 7653 C CA . TYR B 1 399 ? -12.547 -22.312 -24.766 1 92.75 399 TYR B CA 1
ATOM 7654 C C . TYR B 1 399 ? -12.656 -22.469 -26.281 1 92.75 399 TYR B C 1
ATOM 7656 O O . TYR B 1 399 ? -12.547 -23.578 -26.812 1 92.75 399 TYR B O 1
ATOM 7664 N N . TRP B 1 400 ? -12.805 -21.391 -27 1 94.69 400 TRP B N 1
ATOM 7665 C CA . TRP B 1 400 ? -13.078 -21.469 -28.438 1 94.69 400 TRP B CA 1
ATOM 7666 C C . TRP B 1 400 ? -11.789 -21.703 -29.219 1 94.69 400 TRP B C 1
ATOM 7668 O O . TRP B 1 400 ? -11.812 -22.344 -30.266 1 94.69 400 TRP B O 1
ATOM 7678 N N . MET B 1 401 ? -10.727 -21.25 -28.734 1 93.88 401 MET B N 1
ATOM 7679 C CA . MET B 1 401 ? -9.461 -21.516 -29.422 1 93.88 401 MET B CA 1
ATOM 7680 C C . MET B 1 401 ? -9.07 -22.984 -29.281 1 93.88 401 MET B C 1
ATOM 7682 O O . MET B 1 401 ? -8.5 -23.562 -30.219 1 93.88 401 MET B O 1
ATOM 7686 N N . THR B 1 402 ? -9.383 -23.578 -28.188 1 90.75 402 THR B N 1
ATOM 7687 C CA . THR B 1 402 ? -9.023 -24.984 -27.969 1 90.75 402 THR B CA 1
ATOM 7688 C C . THR B 1 402 ? -10.094 -25.906 -28.531 1 90.75 402 THR B C 1
ATOM 7690 O O . THR B 1 402 ? -9.859 -27.109 -28.703 1 90.75 402 THR B O 1
ATOM 7693 N N . MET B 1 403 ? -11.242 -25.422 -28.828 1 88.56 403 MET B N 1
ATOM 7694 C CA . MET B 1 403 ? -12.375 -26.188 -29.344 1 88.56 403 MET B CA 1
ATOM 7695 C C . MET B 1 403 ? -12.664 -27.391 -28.453 1 88.56 403 MET B C 1
ATOM 7697 O O . MET B 1 403 ? -12.766 -28.516 -28.938 1 88.56 403 MET B O 1
ATOM 7701 N N . LEU B 1 404 ? -12.75 -27.109 -27.188 1 84.69 404 LEU B N 1
ATOM 7702 C CA . LEU B 1 404 ? -12.953 -28.141 -26.172 1 84.69 404 LEU B CA 1
ATOM 7703 C C . LEU B 1 404 ? -14.305 -28.828 -26.375 1 84.69 404 LEU B C 1
ATOM 7705 O O . LEU B 1 404 ? -14.445 -30.016 -26.094 1 84.69 404 LEU B O 1
ATOM 7709 N N . GLY B 1 405 ? -15.32 -28.078 -26.781 1 85.38 405 GLY B N 1
ATOM 7710 C CA . GLY B 1 405 ? -16.656 -28.641 -26.969 1 85.38 405 GLY B CA 1
ATOM 7711 C C . GLY B 1 405 ? -17.578 -27.75 -27.781 1 85.38 405 GLY B C 1
ATOM 7712 O O . GLY B 1 405 ? -17.109 -26.906 -28.547 1 85.38 405 GLY B O 1
ATOM 7713 N N . GLY B 1 406 ? -18.875 -28.141 -27.625 1 88.31 406 GLY B N 1
ATOM 7714 C CA . GLY B 1 406 ? -19.875 -27.391 -28.375 1 88.31 406 GLY B CA 1
ATOM 7715 C C . GLY B 1 406 ? -20.438 -26.219 -27.609 1 88.31 406 GLY B C 1
ATOM 7716 O O . GLY B 1 406 ? -19.844 -25.75 -26.641 1 88.31 406 GLY B O 1
ATOM 7717 N N . VAL B 1 407 ? -21.5 -25.609 -28.031 1 91.19 407 VAL B N 1
ATOM 7718 C CA . VAL B 1 407 ? -22.109 -24.391 -27.484 1 91.19 407 VAL B CA 1
ATOM 7719 C C . VAL B 1 407 ? -22.719 -24.688 -26.125 1 91.19 407 VAL B C 1
ATOM 7721 O O . VAL B 1 407 ? -22.5 -23.938 -25.172 1 91.19 407 VAL B O 1
ATOM 7724 N N . PRO B 1 408 ? -23.453 -25.812 -25.953 1 89.62 408 PRO B N 1
ATOM 7725 C CA . PRO B 1 408 ? -24.016 -26.078 -24.625 1 89.62 408 PRO B CA 1
ATOM 7726 C C . PRO B 1 408 ? -22.938 -26.266 -23.547 1 89.62 408 PRO B C 1
ATOM 7728 O O . PRO B 1 408 ? -23.094 -25.812 -22.422 1 89.62 408 PRO B O 1
ATOM 7731 N N . GLU B 1 409 ? -21.875 -26.969 -23.938 1 91 409 GLU B N 1
ATOM 7732 C CA . GLU B 1 409 ? -20.781 -27.188 -23 1 91 409 GLU B CA 1
ATOM 7733 C C . GLU B 1 409 ? -20.078 -25.859 -22.656 1 91 409 GLU B C 1
ATOM 7735 O O . GLU B 1 409 ? -19.547 -25.719 -21.547 1 91 409 GLU B O 1
ATOM 7740 N N . PHE B 1 410 ? -20.188 -24.938 -23.578 1 93.56 410 PHE B N 1
ATOM 7741 C CA . PHE B 1 410 ? -19.578 -23.641 -23.344 1 93.56 410 PHE B CA 1
ATOM 7742 C C . PHE B 1 410 ? -20.281 -22.922 -22.203 1 93.56 410 PHE B C 1
ATOM 7744 O O . PHE B 1 410 ? -19.641 -22.359 -21.312 1 93.56 410 PHE B O 1
ATOM 7751 N N . PHE B 1 411 ? -21.562 -22.969 -22.141 1 93.56 411 PHE B N 1
ATOM 7752 C CA . PHE B 1 411 ? -22.312 -22.266 -21.109 1 93.56 411 PHE B CA 1
ATOM 7753 C C . PHE B 1 411 ? -22.125 -22.938 -19.766 1 93.56 411 PHE B C 1
ATOM 7755 O O . PHE B 1 411 ? -22.109 -22.281 -18.719 1 93.56 411 PHE B O 1
ATOM 7762 N N . ILE B 1 412 ? -21.984 -24.234 -19.812 1 92 412 ILE B N 1
ATOM 7763 C CA . ILE B 1 412 ? -21.703 -24.938 -18.562 1 92 412 ILE B CA 1
ATOM 7764 C C . ILE B 1 412 ? -20.297 -24.578 -18.078 1 92 412 ILE B C 1
ATOM 7766 O O . ILE B 1 412 ? -20.094 -24.328 -16.891 1 92 412 ILE B O 1
ATOM 7770 N N . PHE B 1 413 ? -19.422 -24.531 -19.078 1 92.5 413 PHE B N 1
ATOM 7771 C CA . PHE B 1 413 ? -18.047 -24.172 -18.797 1 92.5 413 PHE B CA 1
ATOM 7772 C C . PHE B 1 413 ? -17.969 -22.797 -18.141 1 92.5 413 PHE B C 1
ATOM 7774 O O . PHE B 1 413 ? -17.328 -22.625 -17.094 1 92.5 413 PHE B O 1
ATOM 7781 N N . ILE B 1 414 ? -18.656 -21.844 -18.656 1 93.06 414 ILE B N 1
ATOM 7782 C CA . ILE B 1 414 ? -18.641 -20.469 -18.156 1 93.06 414 ILE B CA 1
ATOM 7783 C C . ILE B 1 414 ? -19.344 -20.422 -16.797 1 93.06 414 ILE B C 1
ATOM 7785 O O . ILE B 1 414 ? -18.859 -19.781 -15.859 1 93.06 414 ILE B O 1
ATOM 7789 N N . GLY B 1 415 ? -20.484 -21.078 -16.734 1 93.38 415 GLY B N 1
ATOM 7790 C CA . GLY B 1 415 ? -21.25 -21.078 -15.5 1 93.38 415 GLY B CA 1
ATOM 7791 C C . GLY B 1 415 ? -20.484 -21.656 -14.312 1 93.38 415 GLY B C 1
ATOM 7792 O O . GLY B 1 415 ? -20.484 -21.062 -13.234 1 93.38 415 GLY B O 1
ATOM 7793 N N . VAL B 1 416 ? -19.812 -22.734 -14.547 1 93.38 416 VAL B N 1
ATOM 7794 C CA . VAL B 1 416 ? -19.047 -23.391 -13.484 1 93.38 416 VAL B CA 1
ATOM 7795 C C . VAL B 1 416 ? -17.891 -22.5 -13.062 1 93.38 416 VAL B C 1
ATOM 7797 O O . VAL B 1 416 ? -17.594 -22.375 -11.867 1 93.38 416 VAL B O 1
ATOM 7800 N N . ASN B 1 417 ? -17.297 -21.891 -14.008 1 91.31 417 ASN B N 1
ATOM 7801 C CA . ASN B 1 417 ? -16.172 -21.031 -13.688 1 91.31 417 ASN B CA 1
ATOM 7802 C C . ASN B 1 417 ? -16.625 -19.766 -12.938 1 91.31 417 ASN B C 1
ATOM 7804 O O . ASN B 1 417 ? -15.898 -19.266 -12.086 1 91.31 417 ASN B O 1
ATOM 7808 N N . ILE B 1 418 ? -17.75 -19.25 -13.25 1 90.88 418 ILE B N 1
ATOM 7809 C CA . ILE B 1 418 ? -18.297 -18.109 -12.516 1 90.88 418 ILE B CA 1
ATOM 7810 C C . ILE B 1 418 ? -18.562 -18.516 -11.07 1 90.88 418 ILE B C 1
ATOM 7812 O O . ILE B 1 418 ? -18.281 -17.75 -10.148 1 90.88 418 ILE B O 1
ATOM 7816 N N . MET B 1 419 ? -19.109 -19.703 -10.906 1 92.94 419 MET B N 1
ATOM 7817 C CA . MET B 1 419 ? -19.344 -20.203 -9.555 1 92.94 419 MET B CA 1
ATOM 7818 C C . MET B 1 419 ? -18.031 -20.344 -8.789 1 92.94 419 MET B C 1
ATOM 7820 O O . MET B 1 419 ? -17.969 -20.031 -7.598 1 92.94 419 MET B O 1
ATOM 7824 N N . HIS B 1 420 ? -17.078 -20.797 -9.508 1 90.38 420 HIS B N 1
ATOM 7825 C CA . HIS B 1 420 ? -15.75 -20.906 -8.898 1 90.38 420 HIS B CA 1
ATOM 7826 C C . HIS B 1 420 ? -15.227 -19.531 -8.477 1 90.38 420 HIS B C 1
ATOM 7828 O O . HIS B 1 420 ? -14.641 -19.391 -7.398 1 90.38 420 HIS B O 1
ATOM 7834 N N . CYS B 1 421 ? -15.414 -18.516 -9.266 1 88.12 421 CYS B N 1
ATOM 7835 C CA . CYS B 1 421 ? -14.992 -17.156 -8.938 1 88.12 421 CYS B CA 1
ATOM 7836 C C . CYS B 1 421 ? -15.711 -16.656 -7.699 1 88.12 421 CYS B C 1
ATOM 7838 O O . CYS B 1 421 ? -15.109 -15.977 -6.859 1 88.12 421 CYS B O 1
ATOM 7840 N N . LEU B 1 422 ? -16.938 -16.984 -7.602 1 90 422 LEU B N 1
ATOM 7841 C CA . LEU B 1 422 ? -17.719 -16.562 -6.445 1 90 422 LEU B CA 1
ATOM 7842 C C . LEU B 1 422 ? -17.219 -17.234 -5.172 1 90 422 LEU B C 1
ATOM 7844 O O . LEU B 1 422 ? -17.234 -16.625 -4.098 1 90 422 LEU B O 1
ATOM 7848 N N . CYS B 1 423 ? -16.797 -18.438 -5.332 1 90.31 423 CYS B N 1
ATOM 7849 C CA . CYS B 1 423 ? -16.234 -19.156 -4.188 1 90.31 423 CYS B CA 1
ATOM 7850 C C . CYS B 1 423 ? -14.93 -18.5 -3.729 1 90.31 423 CYS B C 1
ATOM 7852 O O . CYS B 1 423 ? -14.727 -18.281 -2.533 1 90.31 423 CYS B O 1
ATOM 7854 N N . THR B 1 424 ? -14.125 -18.234 -4.629 1 87.94 424 THR B N 1
ATOM 7855 C CA . THR B 1 424 ? -12.844 -17.609 -4.297 1 87.94 424 THR B CA 1
ATOM 7856 C C . THR B 1 424 ? -13.047 -16.234 -3.691 1 87.94 424 THR B C 1
ATOM 7858 O O . THR B 1 424 ? -12.289 -15.812 -2.812 1 87.94 424 THR B O 1
ATOM 7861 N N . GLN B 1 425 ? -13.992 -15.523 -4.203 1 86.81 425 GLN B N 1
ATOM 7862 C CA . GLN B 1 425 ? -14.328 -14.227 -3.617 1 86.81 425 GLN B CA 1
ATOM 7863 C C . GLN B 1 425 ? -14.75 -14.383 -2.156 1 86.81 425 GLN B C 1
ATOM 7865 O O . GLN B 1 425 ? -14.375 -13.562 -1.312 1 86.81 425 GLN B O 1
ATOM 7870 N N . GLY B 1 426 ? -15.547 -15.398 -1.954 1 89.56 426 GLY B N 1
ATOM 7871 C CA . GLY B 1 426 ? -15.977 -15.648 -0.587 1 89.56 426 GLY B CA 1
ATOM 7872 C C . GLY B 1 426 ? -14.82 -15.922 0.357 1 89.56 426 GLY B C 1
ATOM 7873 O O . GLY B 1 426 ? -14.797 -15.422 1.481 1 89.56 426 GLY B O 1
ATOM 7874 N N . VAL B 1 427 ? -13.875 -16.672 -0.093 1 90.06 427 VAL B N 1
ATOM 7875 C CA . VAL B 1 427 ? -12.695 -16.969 0.711 1 90.06 427 VAL B CA 1
ATOM 7876 C C . VAL B 1 427 ? -11.93 -15.672 0.982 1 90.06 427 VAL B C 1
ATOM 7878 O O . VAL B 1 427 ? -11.484 -15.43 2.107 1 90.06 427 VAL B O 1
ATOM 7881 N N . GLY B 1 428 ? -11.836 -14.898 0.003 1 86.56 428 GLY B N 1
ATOM 7882 C CA . GLY B 1 428 ? -11.172 -13.617 0.161 1 86.56 428 GLY B CA 1
ATOM 7883 C C . GLY B 1 428 ? -11.844 -12.719 1.184 1 86.56 428 GLY B C 1
ATOM 7884 O O . GLY B 1 428 ? -11.172 -12.055 1.972 1 86.56 428 GLY B O 1
ATOM 7885 N N . HIS B 1 429 ? -13.141 -12.719 1.148 1 87.12 429 HIS B N 1
ATOM 7886 C CA . HIS B 1 429 ? -13.875 -11.891 2.094 1 87.12 429 HIS B CA 1
ATOM 7887 C C . HIS B 1 429 ? -13.695 -12.383 3.523 1 87.12 429 HIS B C 1
ATOM 7889 O O . HIS B 1 429 ? -13.594 -11.586 4.457 1 87.12 429 HIS B O 1
ATOM 7895 N N . VAL B 1 430 ? -13.656 -13.633 3.674 1 90.06 430 VAL B N 1
ATOM 7896 C CA . VAL B 1 430 ? -13.508 -14.211 5.008 1 90.06 430 VAL B CA 1
ATOM 7897 C C . VAL B 1 430 ? -12.148 -13.836 5.586 1 90.06 430 VAL B C 1
ATOM 7899 O O . VAL B 1 430 ? -12.062 -13.32 6.703 1 90.06 430 VAL B O 1
ATOM 7902 N N . PHE B 1 431 ? -11.117 -14.016 4.828 1 88.06 431 PHE B N 1
ATOM 7903 C CA . PHE B 1 431 ? -9.773 -13.711 5.309 1 88.06 431 PHE B CA 1
ATOM 7904 C C . PHE B 1 431 ? -9.562 -12.211 5.43 1 88.06 431 PHE B C 1
ATOM 7906 O O . PHE B 1 431 ? -8.859 -11.742 6.324 1 88.06 431 PHE B O 1
ATOM 7913 N N . GLY B 1 432 ? -10.125 -11.484 4.547 1 84.12 432 GLY B N 1
ATOM 7914 C CA . GLY B 1 432 ? -10.039 -10.039 4.613 1 84.12 432 GLY B CA 1
ATOM 7915 C C . GLY B 1 432 ? -10.703 -9.453 5.848 1 84.12 432 GLY B C 1
ATOM 7916 O O . GLY B 1 432 ? -10.234 -8.453 6.398 1 84.12 432 GLY B O 1
ATOM 7917 N N . ALA B 1 433 ? -11.734 -10.062 6.285 1 84.5 433 ALA B N 1
ATOM 7918 C CA . ALA B 1 433 ? -12.461 -9.586 7.457 1 84.5 433 ALA B CA 1
ATOM 7919 C C . ALA B 1 433 ? -11.781 -10.039 8.75 1 84.5 433 ALA B C 1
ATOM 7921 O O . ALA B 1 433 ? -11.781 -9.312 9.75 1 84.5 433 ALA B O 1
ATOM 7922 N N . LEU B 1 434 ? -11.148 -11.148 8.727 1 85.38 434 LEU B N 1
ATOM 7923 C CA . LEU B 1 434 ? -10.602 -11.734 9.945 1 85.38 434 LEU B CA 1
ATOM 7924 C C . LEU B 1 434 ? -9.211 -11.18 10.242 1 85.38 434 LEU B C 1
ATOM 7926 O O . LEU B 1 434 ? -8.805 -11.094 11.406 1 85.38 434 LEU B O 1
ATOM 7930 N N . ILE B 1 435 ? -8.516 -10.875 9.172 1 83.12 435 ILE B N 1
ATOM 7931 C CA . ILE B 1 435 ? -7.137 -10.438 9.352 1 83.12 435 ILE B CA 1
ATOM 7932 C C . ILE B 1 435 ? -7.043 -8.93 9.133 1 83.12 435 ILE B C 1
ATOM 7934 O O . ILE B 1 435 ? -7.539 -8.414 8.125 1 83.12 435 ILE B O 1
ATOM 7938 N N . PHE B 1 436 ? -6.375 -8.234 9.961 1 74.69 436 PHE B N 1
ATOM 7939 C CA . PHE B 1 436 ? -6.328 -6.773 9.961 1 74.69 436 PHE B CA 1
ATOM 7940 C C . PHE B 1 436 ? -5.328 -6.266 8.93 1 74.69 436 PHE B C 1
ATOM 7942 O O . PHE B 1 436 ? -5.594 -5.289 8.227 1 74.69 436 PHE B O 1
ATOM 7949 N N . ASP B 1 437 ? -4.301 -7.012 8.812 1 75.62 437 ASP B N 1
ATOM 7950 C CA . ASP B 1 437 ? -3.285 -6.594 7.852 1 75.62 437 ASP B CA 1
ATOM 7951 C C . ASP B 1 437 ? -3.641 -7.055 6.441 1 75.62 437 ASP B C 1
ATOM 7953 O O . ASP B 1 437 ? -3.844 -8.25 6.207 1 75.62 437 ASP B O 1
ATOM 7957 N N . ALA B 1 438 ? -3.785 -6.059 5.57 1 75.81 438 ALA B N 1
ATOM 7958 C CA . ALA B 1 438 ? -4.215 -6.355 4.207 1 75.81 438 ALA B CA 1
ATOM 7959 C C . ALA B 1 438 ? -3.26 -7.332 3.527 1 75.81 438 ALA B C 1
ATOM 7961 O O . ALA B 1 438 ? -3.695 -8.273 2.859 1 75.81 438 ALA B O 1
ATOM 7962 N N . SER B 1 439 ? -2.004 -7.168 3.674 1 73.88 439 SER B N 1
ATOM 7963 C CA . SER B 1 439 ? -1.017 -8.023 3.027 1 73.88 439 SER B CA 1
ATOM 7964 C C . SER B 1 439 ? -1.096 -9.453 3.555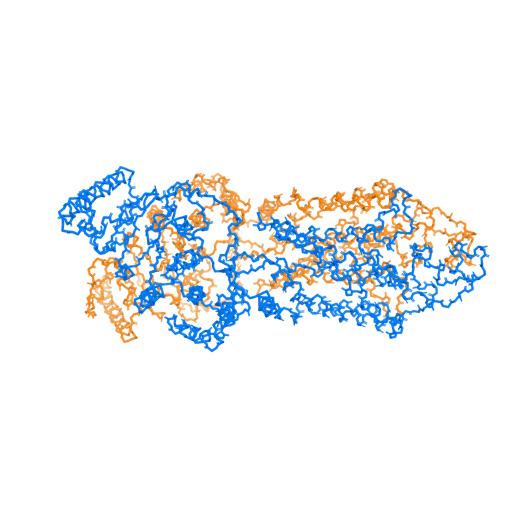 1 73.88 439 SER B C 1
ATOM 7966 O O . SER B 1 439 ? -1.066 -10.414 2.777 1 73.88 439 SER B O 1
ATOM 7968 N N . THR B 1 440 ? -1.289 -9.586 4.859 1 79.25 440 THR B N 1
ATOM 7969 C CA . THR B 1 440 ? -1.404 -10.906 5.465 1 79.25 440 THR B CA 1
ATOM 7970 C C . THR B 1 440 ? -2.715 -11.578 5.062 1 79.25 440 THR B C 1
ATOM 7972 O O . THR B 1 440 ? -2.764 -12.789 4.871 1 79.25 440 THR B O 1
ATOM 7975 N N . ALA B 1 441 ? -3.701 -10.773 4.938 1 83 441 ALA B N 1
ATOM 7976 C CA . ALA B 1 441 ? -4.992 -11.328 4.531 1 83 441 ALA B CA 1
ATOM 7977 C C . ALA B 1 441 ? -4.918 -11.898 3.117 1 83 441 ALA B C 1
ATOM 7979 O O . ALA B 1 441 ? -5.43 -12.992 2.857 1 83 441 ALA B O 1
ATOM 7980 N N . VAL B 1 442 ? -4.27 -11.211 2.23 1 79.56 442 VAL B N 1
ATOM 7981 C CA . VAL B 1 442 ? -4.156 -11.641 0.842 1 79.56 442 VAL B CA 1
ATOM 7982 C C . VAL B 1 442 ? -3.303 -12.906 0.762 1 79.56 442 VAL B C 1
ATOM 7984 O O . VAL B 1 442 ? -3.68 -13.875 0.096 1 79.56 442 VAL B O 1
ATOM 7987 N N . THR B 1 443 ? -2.209 -12.906 1.505 1 77.62 443 THR B N 1
ATOM 7988 C CA . THR B 1 443 ? -1.312 -14.055 1.484 1 77.62 443 THR B CA 1
ATOM 7989 C C . THR B 1 443 ? -1.99 -15.281 2.09 1 77.62 443 THR B C 1
ATOM 7991 O O . THR B 1 443 ? -1.826 -16.391 1.594 1 77.62 443 THR B O 1
ATOM 7994 N N . SER B 1 444 ? -2.744 -15.031 3.131 1 84.38 444 SER B N 1
ATOM 7995 C CA . SER B 1 444 ? -3.449 -16.141 3.764 1 84.38 444 SER B CA 1
ATOM 7996 C C . SER B 1 444 ? -4.535 -16.703 2.85 1 84.38 444 SER B C 1
ATOM 7998 O O . SER B 1 444 ? -4.715 -17.922 2.76 1 84.38 444 SER B O 1
ATOM 8000 N N . SER B 1 445 ? -5.227 -15.812 2.236 1 85.31 445 SER B N 1
ATOM 8001 C CA . SER B 1 445 ? -6.254 -16.25 1.298 1 85.31 445 SER B CA 1
ATOM 8002 C C . SER B 1 445 ? -5.645 -17.031 0.134 1 85.31 445 SER B C 1
ATOM 8004 O O . SER B 1 445 ? -6.172 -18.062 -0.274 1 85.31 445 SER B O 1
ATOM 8006 N N . GLN B 1 446 ? -4.559 -16.578 -0.399 1 82.19 446 GLN B N 1
ATOM 8007 C CA . GLN B 1 446 ? -3.879 -17.25 -1.504 1 82.19 446 GLN B CA 1
ATOM 8008 C C . GLN B 1 446 ? -3.371 -18.625 -1.084 1 82.19 446 GLN B C 1
ATOM 8010 O O . GLN B 1 446 ? -3.469 -19.578 -1.848 1 82.19 446 GLN B O 1
ATOM 8015 N N . THR B 1 447 ? -2.836 -18.641 0.124 1 83.06 447 THR B N 1
ATOM 8016 C CA . THR B 1 447 ? -2.348 -19.906 0.641 1 83.06 447 THR B CA 1
ATOM 8017 C C . THR B 1 447 ? -3.49 -20.906 0.784 1 83.06 447 THR B C 1
ATOM 8019 O O . THR B 1 447 ? -3.346 -22.078 0.429 1 83.06 447 THR B O 1
ATOM 8022 N N . PHE B 1 448 ? -4.547 -20.469 1.25 1 88.12 448 PHE B N 1
ATOM 8023 C CA . PHE B 1 448 ? -5.715 -21.328 1.387 1 88.12 448 PHE B CA 1
ATOM 8024 C C . PHE B 1 448 ? -6.168 -21.859 0.028 1 88.12 448 PHE B C 1
ATOM 8026 O O . PHE B 1 448 ? -6.516 -23.031 -0.108 1 88.12 448 PHE B O 1
ATOM 8033 N N . ASN B 1 449 ? -6.164 -21.016 -0.903 1 86.19 449 ASN B N 1
ATOM 8034 C CA . ASN B 1 449 ? -6.57 -21.406 -2.248 1 86.19 449 ASN B CA 1
ATOM 8035 C C . ASN B 1 449 ? -5.602 -22.406 -2.855 1 86.19 449 ASN B C 1
ATOM 8037 O O . ASN B 1 449 ? -6.027 -23.359 -3.52 1 86.19 449 ASN B O 1
ATOM 8041 N N . ILE B 1 450 ? -4.344 -22.172 -2.619 1 82.75 450 ILE B N 1
ATOM 8042 C CA . ILE B 1 450 ? -3.344 -23.094 -3.148 1 82.75 450 ILE B CA 1
ATOM 8043 C C . ILE B 1 450 ? -3.506 -24.469 -2.496 1 82.75 450 ILE B C 1
ATOM 8045 O O . ILE B 1 450 ? -3.424 -25.5 -3.17 1 82.75 450 ILE B O 1
ATOM 8049 N N . CYS B 1 451 ? -3.758 -24.453 -1.238 1 85.56 451 CYS B N 1
ATOM 8050 C CA . CYS B 1 451 ? -3.979 -25.703 -0.532 1 85.56 451 CYS B CA 1
ATOM 8051 C C . CYS B 1 451 ? -5.223 -26.422 -1.054 1 85.56 451 CYS B C 1
ATOM 8053 O O . CYS B 1 451 ? -5.223 -27.641 -1.227 1 85.56 451 CYS B O 1
ATOM 8055 N N . ALA B 1 452 ? -6.199 -25.594 -1.292 1 87.12 452 ALA B N 1
ATOM 8056 C CA . ALA B 1 452 ? -7.422 -26.172 -1.847 1 87.12 452 ALA B CA 1
ATOM 8057 C C . ALA B 1 452 ? -7.18 -26.719 -3.252 1 87.12 452 ALA B C 1
ATOM 8059 O O . ALA B 1 452 ? -7.75 -27.75 -3.633 1 87.12 452 ALA B O 1
ATOM 8060 N N . PHE B 1 453 ? -6.359 -26.062 -3.924 1 85 453 PHE B N 1
ATOM 8061 C CA . PHE B 1 453 ? -6.012 -26.5 -5.273 1 85 453 PHE B CA 1
ATOM 8062 C C . PHE B 1 453 ? -5.238 -27.812 -5.242 1 85 453 PHE B C 1
ATOM 8064 O O . PHE B 1 453 ? -5.512 -28.719 -6.031 1 85 453 PHE B O 1
ATOM 8071 N N . LEU B 1 454 ? -4.426 -27.938 -4.316 1 81.56 454 LEU B N 1
ATOM 8072 C CA . LEU B 1 454 ? -3.633 -29.141 -4.148 1 81.56 454 LEU B CA 1
ATOM 8073 C C . LEU B 1 454 ? -4.523 -30.328 -3.781 1 81.56 454 LEU B C 1
ATOM 8075 O O . LEU B 1 454 ? -4.32 -31.438 -4.277 1 81.56 454 LEU B O 1
ATOM 8079 N N . ALA B 1 455 ? -5.453 -30.031 -3.033 1 81.94 455 ALA B N 1
ATOM 8080 C CA . ALA B 1 455 ? -6.297 -31.094 -2.496 1 81.94 455 ALA B CA 1
ATOM 8081 C C . ALA B 1 455 ? -7.387 -31.484 -3.492 1 81.94 455 ALA B C 1
ATOM 8083 O O . ALA B 1 455 ? -8.102 -32.469 -3.287 1 81.94 455 ALA B O 1
ATOM 8084 N N . ALA B 1 456 ? -7.48 -30.734 -4.566 1 80 456 ALA B N 1
ATOM 8085 C CA . ALA B 1 456 ? -8.586 -30.938 -5.496 1 80 456 ALA B CA 1
ATOM 8086 C C . ALA B 1 456 ? -8.422 -32.25 -6.277 1 80 456 ALA B C 1
ATOM 8088 O O . ALA B 1 456 ? -9.375 -32.75 -6.875 1 80 456 ALA B O 1
ATOM 8089 N N . GLY B 1 457 ? -7.305 -32.969 -6.16 1 69.62 457 GLY B N 1
ATOM 8090 C CA . GLY B 1 457 ? -7.082 -34.25 -6.832 1 69.62 457 GLY B CA 1
ATOM 8091 C C . GLY B 1 457 ? -6.832 -34.094 -8.32 1 69.62 457 GLY B C 1
ATOM 8092 O O . GLY B 1 457 ? -7.09 -35.031 -9.094 1 69.62 457 GLY B O 1
ATOM 8093 N N . MET B 1 458 ? -6.43 -32.938 -8.766 1 71.69 458 MET B N 1
ATOM 8094 C CA . MET B 1 458 ? -6.242 -32.688 -10.188 1 71.69 458 MET B CA 1
ATOM 8095 C C . MET B 1 458 ? -4.992 -33.406 -10.703 1 71.69 458 MET B C 1
ATOM 8097 O O . MET B 1 458 ? -4.965 -33.875 -11.844 1 71.69 458 MET B O 1
ATOM 8101 N N . PHE B 1 459 ? -3.984 -33.5 -9.828 1 68.19 459 PHE B N 1
ATOM 8102 C CA . PHE B 1 459 ? -2.752 -34.125 -10.305 1 68.19 459 PHE B CA 1
ATOM 8103 C C . PHE B 1 459 ? -2.465 -35.406 -9.531 1 68.19 459 PHE B C 1
ATOM 8105 O O . PHE B 1 459 ? -1.449 -36.062 -9.773 1 68.19 459 PHE B O 1
ATOM 8112 N N . THR B 1 460 ? -3.445 -35.625 -8.609 1 67.5 460 THR B N 1
ATOM 8113 C CA . THR B 1 460 ? -3.209 -36.812 -7.77 1 67.5 460 THR B CA 1
ATOM 8114 C C . THR B 1 460 ? -4.301 -37.844 -7.984 1 67.5 460 THR B C 1
ATOM 8116 O O . THR B 1 460 ? -5.465 -37.625 -7.664 1 67.5 460 THR B O 1
ATOM 8119 N N . THR B 1 461 ? -3.91 -38.875 -8.734 1 67.5 461 THR B N 1
ATOM 8120 C CA . THR B 1 461 ? -4.887 -39.938 -8.938 1 67.5 461 THR B CA 1
ATOM 8121 C C . THR B 1 461 ? -4.773 -41 -7.844 1 67.5 461 THR B C 1
ATOM 8123 O O . THR B 1 461 ? -5.738 -41.719 -7.551 1 67.5 461 THR B O 1
ATOM 8126 N N . HIS B 1 462 ? -3.59 -40.938 -7.258 1 74.5 462 HIS B N 1
ATOM 8127 C CA . HIS B 1 462 ? -3.395 -41.938 -6.223 1 74.5 462 HIS B CA 1
ATOM 8128 C C . HIS B 1 462 ? -3.168 -41.312 -4.859 1 74.5 462 HIS B C 1
ATOM 8130 O O . HIS B 1 462 ? -2.039 -40.938 -4.516 1 74.5 462 HIS B O 1
ATOM 8136 N N . PHE B 1 463 ? -4.23 -41.125 -4.094 1 76.56 463 PHE B N 1
ATOM 8137 C CA . PHE B 1 463 ? -4.141 -40.594 -2.736 1 76.56 463 PHE B CA 1
ATOM 8138 C C . PHE B 1 463 ? -3.77 -41.688 -1.753 1 76.56 463 PHE B C 1
ATOM 8140 O O . PHE B 1 463 ? -4.176 -42.844 -1.922 1 76.56 463 PHE B O 1
ATOM 8147 N N . PRO B 1 464 ? -2.967 -41.25 -0.762 1 82.38 464 PRO B N 1
ATOM 8148 C CA . PRO B 1 464 ? -2.857 -42.219 0.335 1 82.38 464 PRO B CA 1
ATOM 8149 C C . PRO B 1 464 ? -4.211 -42.594 0.934 1 82.38 464 PRO B C 1
ATOM 8151 O O . PRO B 1 464 ? -5.102 -41.719 1.025 1 82.38 464 PRO B O 1
ATOM 8154 N N . PRO B 1 465 ? -4.426 -43.844 1.165 1 82.69 465 PRO B N 1
ATOM 8155 C CA . PRO B 1 465 ? -5.738 -44.312 1.604 1 82.69 465 PRO B CA 1
ATOM 8156 C C . PRO B 1 465 ? -6.277 -43.562 2.805 1 82.69 465 PRO B C 1
ATOM 8158 O O . PRO B 1 465 ? -7.488 -43.375 2.938 1 82.69 465 PRO B O 1
ATOM 8161 N N . TRP B 1 466 ? -5.465 -43 3.693 1 85.56 466 TRP B N 1
ATOM 8162 C CA . TRP B 1 466 ? -5.918 -42.281 4.891 1 85.56 466 TRP B CA 1
ATOM 8163 C C . TRP B 1 466 ? -6.289 -40.844 4.574 1 85.56 466 TRP B C 1
ATOM 8165 O O . TRP B 1 466 ? -6.883 -40.156 5.402 1 85.56 466 TRP B O 1
ATOM 8175 N N . LEU B 1 467 ? -6.031 -40.406 3.334 1 86.25 467 LEU B N 1
ATOM 8176 C CA . LEU B 1 467 ? -6.25 -39 3.021 1 86.25 467 LEU B CA 1
ATOM 8177 C C . LEU B 1 467 ? -7.219 -38.844 1.855 1 86.25 467 LEU B C 1
ATOM 8179 O O . LEU B 1 467 ? -7.398 -37.719 1.333 1 86.25 467 LEU B O 1
ATOM 8183 N N . THR B 1 468 ? -7.895 -39.844 1.446 1 81.88 468 THR B N 1
ATOM 8184 C CA . THR B 1 468 ? -8.797 -39.781 0.304 1 81.88 468 THR B CA 1
ATOM 8185 C C . THR B 1 468 ? -9.969 -38.844 0.576 1 81.88 468 THR B C 1
ATOM 8187 O O . THR B 1 468 ? -10.5 -38.219 -0.347 1 81.88 468 THR B O 1
ATOM 8190 N N . TRP B 1 469 ? -10.352 -38.656 1.856 1 83.62 469 TRP B N 1
ATOM 8191 C CA . TRP B 1 469 ? -11.484 -37.812 2.223 1 83.62 469 TRP B CA 1
ATOM 8192 C C . TRP B 1 469 ? -11.125 -36.344 2.102 1 83.62 469 TRP B C 1
ATOM 8194 O O . TRP B 1 469 ? -12 -35.469 2.076 1 83.62 469 TRP B O 1
ATOM 8204 N N . PHE B 1 470 ? -9.875 -36.062 1.917 1 85.12 470 PHE B N 1
ATOM 8205 C CA . PHE B 1 470 ? -9.391 -34.688 1.938 1 85.12 470 PHE B CA 1
ATOM 8206 C C . PHE B 1 470 ? -9.805 -33.969 0.673 1 85.12 470 PHE B C 1
ATOM 8208 O O . PHE B 1 470 ? -10.016 -32.75 0.701 1 85.12 470 PHE B O 1
ATOM 8215 N N . LYS B 1 471 ? -9.984 -34.656 -0.419 1 84.31 471 LYS B N 1
ATOM 8216 C CA . LYS B 1 471 ? -10.367 -34.031 -1.68 1 84.31 471 LYS B CA 1
ATOM 8217 C C . LYS B 1 471 ? -11.766 -33.438 -1.598 1 84.31 471 LYS B C 1
ATOM 8219 O O . LYS B 1 471 ? -12.07 -32.438 -2.264 1 84.31 471 LYS B O 1
ATOM 8224 N N . TYR B 1 472 ? -12.625 -33.969 -0.674 1 85.94 472 TYR B N 1
ATOM 8225 C CA . TYR B 1 472 ? -14 -33.5 -0.573 1 85.94 472 TYR B CA 1
ATOM 8226 C C . TYR B 1 472 ? -14.094 -32.25 0.269 1 85.94 472 TYR B C 1
ATOM 8228 O O . TYR B 1 472 ? -15.109 -31.547 0.247 1 85.94 472 TYR B O 1
ATOM 8236 N N . LEU B 1 473 ? -12.984 -31.984 0.838 1 87.5 473 LEU B N 1
ATOM 8237 C CA . LEU B 1 473 ? -12.953 -30.75 1.639 1 87.5 473 LEU B CA 1
ATOM 8238 C C . LEU B 1 473 ? -12.523 -29.562 0.795 1 87.5 473 LEU B C 1
ATOM 8240 O O . LEU B 1 473 ? -12.719 -28.406 1.193 1 87.5 473 LEU B O 1
ATOM 8244 N N . SER B 1 474 ? -11.992 -29.859 -0.345 1 89.5 474 SER B N 1
ATOM 8245 C CA . SER B 1 474 ? -11.516 -28.781 -1.208 1 89.5 474 SER B CA 1
ATOM 8246 C C . SER B 1 474 ? -12.648 -28.219 -2.062 1 89.5 474 SER B C 1
ATOM 8248 O O . SER B 1 474 ? -13.305 -28.953 -2.803 1 89.5 474 SER B O 1
ATOM 8250 N N . PHE B 1 475 ? -12.852 -26.938 -1.986 1 89.94 475 PHE B N 1
ATOM 8251 C CA . PHE B 1 475 ? -13.922 -26.312 -2.762 1 89.94 475 PHE B CA 1
ATOM 8252 C C . PHE B 1 475 ? -13.562 -26.281 -4.242 1 89.94 475 PHE B C 1
ATOM 8254 O O . PHE B 1 475 ? -14.422 -26.016 -5.09 1 89.94 475 PHE B O 1
ATOM 8261 N N . MET B 1 476 ? -12.336 -26.656 -4.566 1 89 476 MET B N 1
ATOM 8262 C CA . MET B 1 476 ? -11.891 -26.656 -5.957 1 89 476 MET B CA 1
ATOM 8263 C C . MET B 1 476 ? -12.211 -27.969 -6.637 1 89 476 MET B C 1
ATOM 8265 O O . MET B 1 476 ? -12.234 -28.062 -7.867 1 89 476 MET B O 1
ATOM 8269 N N . HIS B 1 477 ? -12.406 -28.969 -5.875 1 89.12 477 HIS B N 1
ATOM 8270 C CA . HIS B 1 477 ? -12.68 -30.297 -6.406 1 89.12 477 HIS B CA 1
ATOM 8271 C C . HIS B 1 477 ? -13.977 -30.297 -7.211 1 89.12 477 HIS B C 1
ATOM 8273 O O . HIS B 1 477 ? -14.039 -30.891 -8.297 1 89.12 477 HIS B O 1
ATOM 8279 N N . TYR B 1 478 ? -14.93 -29.562 -6.746 1 91.69 478 TYR B N 1
ATOM 8280 C CA . TYR B 1 478 ? -16.281 -29.688 -7.277 1 91.69 478 TYR B CA 1
ATOM 8281 C C . TYR B 1 478 ? -16.406 -29 -8.625 1 91.69 478 TYR B C 1
ATOM 8283 O O . TYR B 1 478 ? -16.922 -29.562 -9.586 1 91.69 478 TYR B O 1
ATOM 8291 N N . PRO B 1 479 ? -15.875 -27.766 -8.688 1 91.25 479 PRO B N 1
ATOM 8292 C CA . PRO B 1 479 ? -15.93 -27.172 -10.023 1 91.25 479 PRO B CA 1
ATOM 8293 C C . PRO B 1 479 ? -15.055 -27.922 -11.031 1 91.25 479 PRO B C 1
ATOM 8295 O O . PRO B 1 479 ? -15.406 -28 -12.211 1 91.25 479 PRO B O 1
ATOM 8298 N N . TYR B 1 480 ? -14 -28.453 -10.695 1 88.62 480 TYR B N 1
ATOM 8299 C CA . TYR B 1 480 ? -13.156 -29.219 -11.602 1 88.62 480 TYR B CA 1
ATOM 8300 C C . TYR B 1 480 ? -13.867 -30.484 -12.07 1 88.62 480 TYR B C 1
ATOM 8302 O O . TYR B 1 480 ? -13.875 -30.797 -13.266 1 88.62 480 TYR B O 1
ATOM 8310 N N . ALA B 1 481 ? -14.43 -31.203 -11.102 1 89.12 481 ALA B N 1
ATOM 8311 C CA . ALA B 1 481 ? -15.164 -32.406 -11.438 1 89.12 481 ALA B CA 1
ATOM 8312 C C . ALA B 1 481 ? -16.328 -32.125 -12.367 1 89.12 481 ALA B C 1
ATOM 8314 O O . ALA B 1 481 ? -16.609 -32.875 -13.297 1 89.12 481 ALA B O 1
ATOM 8315 N N . ALA B 1 482 ? -16.969 -31.031 -12.125 1 91.12 482 ALA B N 1
ATOM 8316 C CA . ALA B 1 482 ? -18.078 -30.641 -12.977 1 91.12 482 ALA B CA 1
ATOM 8317 C C . ALA B 1 482 ? -17.609 -30.328 -14.398 1 91.12 482 ALA B C 1
ATOM 8319 O O . ALA B 1 482 ? -18.25 -30.734 -15.375 1 91.12 482 ALA B O 1
ATOM 8320 N N . MET B 1 483 ? -16.531 -29.719 -14.547 1 89.25 483 MET B N 1
ATOM 8321 C CA . MET B 1 483 ? -16 -29.344 -15.859 1 89.25 483 MET B CA 1
ATOM 8322 C C . MET B 1 483 ? -15.523 -30.578 -16.625 1 89.25 483 MET B C 1
ATOM 8324 O O . MET B 1 483 ? -15.789 -30.719 -17.812 1 89.25 483 MET B O 1
ATOM 8328 N N . VAL B 1 484 ? -14.812 -31.391 -15.906 1 86.75 484 VAL B N 1
ATOM 8329 C CA . VAL B 1 484 ? -14.297 -32.594 -16.531 1 86.75 484 VAL B CA 1
ATOM 8330 C C . VAL B 1 484 ? -15.453 -33.469 -17.016 1 86.75 484 VAL B C 1
ATOM 8332 O O . VAL B 1 484 ? -15.398 -34.062 -18.094 1 86.75 484 VAL B O 1
ATOM 8335 N N . THR B 1 485 ? -16.5 -33.531 -16.188 1 87.56 485 THR B N 1
ATOM 8336 C CA . THR B 1 485 ? -17.672 -34.344 -16.547 1 87.56 485 THR B CA 1
ATOM 8337 C C . THR B 1 485 ? -18.359 -33.75 -17.781 1 87.56 485 THR B C 1
ATOM 8339 O O . THR B 1 485 ? -18.812 -34.5 -18.656 1 87.56 485 THR B O 1
ATOM 8342 N N . SER B 1 486 ? -18.406 -32.5 -17.891 1 86.56 486 SER B N 1
ATOM 8343 C CA . SER B 1 486 ? -19.078 -31.828 -19 1 86.56 486 SER B CA 1
ATOM 8344 C C . SER B 1 486 ? -18.297 -31.984 -20.297 1 86.56 486 SER B C 1
ATOM 8346 O O . SER B 1 486 ? -18.875 -32.156 -21.375 1 86.56 486 SER B O 1
ATOM 8348 N N . ILE B 1 487 ? -17.031 -32.062 -20.234 1 81.25 487 ILE B N 1
ATOM 8349 C CA . ILE B 1 487 ? -16.203 -32.062 -21.438 1 81.25 487 ILE B CA 1
ATOM 8350 C C . ILE B 1 487 ? -15.945 -33.5 -21.891 1 81.25 487 ILE B C 1
ATOM 8352 O O . ILE B 1 487 ? -15.891 -33.781 -23.078 1 81.25 487 ILE B O 1
ATOM 8356 N N . LEU B 1 488 ? -15.836 -34.469 -20.938 1 77.94 488 LEU B N 1
ATOM 8357 C CA . LEU B 1 488 ? -15.438 -35.812 -21.297 1 77.94 488 LEU B CA 1
ATOM 8358 C C . LEU B 1 488 ? -16.656 -36.719 -21.422 1 77.94 488 LEU B C 1
ATOM 8360 O O . LEU B 1 488 ? -16.531 -37.906 -21.797 1 77.94 488 LEU B O 1
ATOM 8364 N N . SER B 1 489 ? -17.766 -36.281 -21.078 1 72.12 489 SER B N 1
ATOM 8365 C CA . SER B 1 489 ? -18.938 -37.125 -21.188 1 72.12 489 SER B CA 1
ATOM 8366 C C . SER B 1 489 ? -19.188 -37.562 -22.625 1 72.12 489 SER B C 1
ATOM 8368 O O . SER B 1 489 ? -19.688 -38.656 -22.875 1 72.12 489 SER B O 1
ATOM 8370 N N . ASP B 1 490 ? -18.703 -36.75 -23.562 1 65.38 490 ASP B N 1
ATOM 8371 C CA . ASP B 1 490 ? -19.078 -37.094 -24.922 1 65.38 490 ASP B CA 1
ATOM 8372 C C . ASP B 1 490 ? -17.953 -37.812 -25.656 1 65.38 490 ASP B C 1
ATOM 8374 O O . ASP B 1 490 ? -17.875 -37.781 -26.891 1 65.38 490 ASP B O 1
ATOM 8378 N N . VAL B 1 491 ? -17.031 -38.438 -24.812 1 66.75 491 VAL B N 1
ATOM 8379 C CA . VAL B 1 491 ? -15.961 -39.125 -25.5 1 66.75 491 VAL B CA 1
ATOM 8380 C C . VAL B 1 491 ? -16.484 -40.438 -26.125 1 66.75 491 VAL B C 1
ATOM 8382 O O . VAL B 1 491 ? -17.234 -41.156 -25.5 1 66.75 491 VAL B O 1
ATOM 8385 N N . THR B 1 492 ? -16.391 -40.531 -27.469 1 65.88 492 THR B N 1
ATOM 8386 C CA . THR B 1 492 ? -16.781 -41.719 -28.219 1 65.88 492 THR B CA 1
ATOM 8387 C C . THR B 1 492 ? -16.062 -42.969 -27.656 1 65.88 492 THR B C 1
ATOM 8389 O O . THR B 1 492 ? -14.891 -42.906 -27.281 1 65.88 492 THR B O 1
ATOM 8392 N N . PRO B 1 493 ? -16.922 -44 -27.297 1 68.62 493 PRO B N 1
ATOM 8393 C CA . PRO B 1 493 ? -16.312 -45.25 -26.781 1 68.62 493 PRO B CA 1
ATOM 8394 C C . PRO B 1 493 ? -15.133 -45.719 -27.625 1 68.62 493 PRO B C 1
ATOM 8396 O O . PRO B 1 493 ? -15.195 -45.688 -28.859 1 68.62 493 PRO B O 1
ATOM 8399 N N . ILE B 1 494 ? -14.039 -45.781 -26.953 1 68 494 ILE B N 1
ATOM 8400 C CA . ILE B 1 494 ? -12.82 -46.188 -27.656 1 68 494 ILE B CA 1
ATOM 8401 C C . ILE B 1 494 ? -12.57 -47.656 -27.453 1 68 494 ILE B C 1
ATOM 8403 O O . ILE B 1 494 ? -12.812 -48.219 -26.375 1 68 494 ILE B O 1
ATOM 8407 N N . LEU B 1 495 ? -12.211 -48.312 -28.5 1 64.75 495 LEU B N 1
ATOM 8408 C CA . LEU B 1 495 ? -11.867 -49.719 -28.438 1 64.75 495 LEU B CA 1
ATOM 8409 C C . LEU B 1 495 ? -10.602 -49.938 -27.609 1 64.75 495 LEU B C 1
ATOM 8411 O O . LEU B 1 495 ? -9.625 -49.219 -27.766 1 64.75 495 LEU B O 1
ATOM 8415 N N . CYS B 1 496 ? -10.75 -50.719 -26.531 1 63.59 496 CYS B N 1
ATOM 8416 C CA . CYS B 1 496 ? -9.633 -51 -25.641 1 63.59 496 CYS B CA 1
ATOM 8417 C C . CYS B 1 496 ? -8.453 -51.562 -26.406 1 63.59 496 CYS B C 1
ATOM 8419 O O . CYS B 1 496 ? -7.32 -51.562 -25.906 1 63.59 496 CYS B O 1
ATOM 8421 N N . ASN B 1 497 ? -8.609 -52 -27.594 1 55.69 497 ASN B N 1
ATOM 8422 C CA . ASN B 1 497 ? -7.488 -52.562 -28.359 1 55.69 497 ASN B CA 1
ATOM 8423 C C . ASN B 1 497 ? -6.465 -51.469 -28.703 1 55.69 497 ASN B C 1
ATOM 8425 O O . ASN B 1 497 ? -5.391 -51.781 -29.219 1 55.69 497 ASN B O 1
ATOM 8429 N N . ASN B 1 498 ? -6.902 -50.281 -28.328 1 53.62 498 ASN B N 1
ATOM 8430 C CA . ASN B 1 498 ? -5.984 -49.156 -28.594 1 53.62 498 ASN B CA 1
ATOM 8431 C C . ASN B 1 498 ? -5.008 -48.938 -27.453 1 53.62 498 ASN B C 1
ATOM 8433 O O . ASN B 1 498 ? -5.348 -49.188 -26.281 1 53.62 498 ASN B O 1
ATOM 8437 N N . THR B 1 499 ? -3.721 -48.781 -27.75 1 48.06 499 THR B N 1
ATOM 8438 C CA . THR B 1 499 ? -2.58 -48.688 -26.844 1 48.06 499 THR B CA 1
ATOM 8439 C C . THR B 1 499 ? -2.889 -47.75 -25.688 1 48.06 499 THR B C 1
ATOM 8441 O O . THR B 1 499 ? -2.566 -48.031 -24.531 1 48.06 499 THR B O 1
ATOM 8444 N N . ALA B 1 500 ? -3.566 -46.719 -25.938 1 56.75 500 ALA B N 1
ATOM 8445 C CA . ALA B 1 500 ? -3.807 -45.719 -24.891 1 56.75 500 ALA B CA 1
ATOM 8446 C C . ALA B 1 500 ? -4.895 -46.188 -23.938 1 56.75 500 ALA B C 1
ATOM 8448 O O . ALA B 1 500 ? -4.816 -45.938 -22.719 1 56.75 500 ALA B O 1
ATOM 8449 N N . ALA B 1 501 ? -5.828 -46.969 -24.359 1 52.97 501 ALA B N 1
ATOM 8450 C CA . ALA B 1 501 ? -6.996 -47.406 -23.594 1 52.97 501 ALA B CA 1
ATOM 8451 C C . ALA B 1 501 ? -6.637 -48.531 -22.641 1 52.97 501 ALA B C 1
ATOM 8453 O O . ALA B 1 501 ? -7.293 -48.719 -21.625 1 52.97 501 ALA B O 1
ATOM 8454 N N . ASN B 1 502 ? -5.527 -49.125 -23 1 53.03 502 ASN B N 1
ATOM 8455 C CA . ASN B 1 502 ? -5.168 -50.312 -22.25 1 53.03 502 ASN B CA 1
ATOM 8456 C C . ASN B 1 502 ? -4.676 -49.969 -20.844 1 53.03 502 ASN B C 1
ATOM 8458 O O . ASN B 1 502 ? -4.531 -50.844 -20 1 53.03 502 ASN B O 1
ATOM 8462 N N . THR B 1 503 ? -4.543 -48.625 -20.578 1 56.56 503 THR B N 1
ATOM 8463 C CA . THR B 1 503 ? -4.031 -48.188 -19.281 1 56.56 503 THR B CA 1
ATOM 8464 C C . THR B 1 503 ? -5.145 -48.156 -18.234 1 56.56 503 THR B C 1
ATOM 8466 O O . THR B 1 503 ? -4.879 -48.156 -17.031 1 56.56 503 THR B O 1
ATOM 8469 N N . PHE B 1 504 ? -6.324 -48.375 -18.75 1 59.31 504 PHE B N 1
ATOM 8470 C CA . PHE B 1 504 ? -7.449 -48.312 -17.828 1 59.31 504 PHE B CA 1
ATOM 8471 C C . PHE B 1 504 ? -7.867 -49.688 -17.375 1 59.31 504 PHE B C 1
ATOM 8473 O O . PHE B 1 504 ? -7.906 -50.625 -18.172 1 59.31 504 PHE B O 1
ATOM 8480 N N . GLU B 1 505 ? -7.969 -49.844 -16.125 1 61 505 GLU B N 1
ATOM 8481 C CA . GLU B 1 505 ? -8.305 -51.125 -15.508 1 61 505 GLU B CA 1
ATOM 8482 C C . GLU B 1 505 ? -9.539 -51.75 -16.172 1 61 505 GLU B C 1
ATOM 8484 O O . GLU B 1 505 ? -9.633 -52.969 -16.281 1 61 505 GLU B O 1
ATOM 8489 N N . VAL B 1 506 ? -10.398 -50.938 -16.734 1 61.81 506 VAL B N 1
ATOM 8490 C CA . VAL B 1 506 ? -11.648 -51.406 -17.297 1 61.81 506 VAL B CA 1
ATOM 8491 C C . VAL B 1 506 ? -11.367 -52.219 -18.578 1 61.81 506 VAL B C 1
ATOM 8493 O O . VAL B 1 506 ? -12.109 -53.125 -18.938 1 61.81 506 VAL B O 1
ATOM 8496 N N . CYS B 1 507 ? -10.281 -51.812 -19.203 1 62.53 507 CYS B N 1
ATOM 8497 C CA . CYS B 1 507 ? -9.969 -52.5 -20.438 1 62.53 507 CYS B CA 1
ATOM 8498 C C . CYS B 1 507 ? -9.5 -53.938 -20.188 1 62.53 507 CYS B C 1
ATOM 8500 O O . CYS B 1 507 ? -9.398 -54.719 -21.109 1 62.53 507 CYS B O 1
ATOM 8502 N N . LYS B 1 508 ? -9.289 -54.281 -18.984 1 63.44 508 LYS B N 1
ATOM 8503 C CA . LYS B 1 508 ? -8.992 -55.688 -18.656 1 63.44 508 LYS B CA 1
ATOM 8504 C C . LYS B 1 508 ? -10.25 -56.531 -18.719 1 63.44 508 LYS B C 1
ATOM 8506 O O . LYS B 1 508 ? -10.172 -57.75 -18.953 1 63.44 508 LYS B O 1
ATOM 8511 N N . THR B 1 509 ? -11.32 -55.875 -18.5 1 64.31 509 THR B N 1
ATOM 8512 C CA . THR B 1 509 ? -12.547 -56.656 -18.406 1 64.31 509 THR B CA 1
ATOM 8513 C C . THR B 1 509 ? -13.492 -56.312 -19.562 1 64.31 509 THR B C 1
ATOM 8515 O O . THR B 1 509 ? -14.391 -57.094 -19.891 1 64.31 509 THR B O 1
ATOM 8518 N N . SER B 1 510 ? -13.344 -55.094 -20.062 1 65.62 510 SER B N 1
ATOM 8519 C CA . SER B 1 510 ? -14.305 -54.688 -21.078 1 65.62 510 SER B CA 1
ATOM 8520 C C . SER B 1 510 ? -13.594 -54.312 -22.391 1 65.62 510 SER B C 1
ATOM 8522 O O . SER B 1 510 ? -12.406 -54 -22.391 1 65.62 510 SER B O 1
ATOM 8524 N N . GLU B 1 511 ? -14.281 -54.5 -23.453 1 66.94 511 GLU B N 1
ATOM 8525 C CA . GLU B 1 511 ? -13.734 -54.281 -24.797 1 66.94 511 GLU B CA 1
ATOM 8526 C C . GLU B 1 511 ? -13.727 -52.781 -25.141 1 66.94 511 GLU B C 1
ATOM 8528 O O . GLU B 1 511 ? -12.906 -52.344 -25.938 1 66.94 511 GLU B O 1
ATOM 8533 N N . TYR B 1 512 ? -14.734 -51.969 -24.484 1 72.69 512 TYR B N 1
ATOM 8534 C CA . TYR B 1 512 ? -14.844 -50.562 -24.828 1 72.69 512 TYR B CA 1
ATOM 8535 C C . TYR B 1 512 ? -14.594 -49.688 -23.594 1 72.69 512 TYR B C 1
ATOM 8537 O O . TYR B 1 512 ? -14.992 -50.031 -22.484 1 72.69 512 TYR B O 1
ATOM 8545 N N . LEU B 1 513 ? -13.82 -48.719 -23.797 1 74.5 513 LEU B N 1
ATOM 8546 C CA . LEU B 1 513 ? -13.586 -47.688 -22.781 1 74.5 513 LEU B CA 1
ATOM 8547 C C . LEU B 1 513 ? -14.523 -46.5 -22.984 1 74.5 513 LEU B C 1
ATOM 8549 O O . LEU B 1 513 ? -14.523 -45.875 -24.047 1 74.5 513 LEU B O 1
ATOM 8553 N N . THR B 1 514 ? -15.5 -46.312 -22.078 1 73.56 514 THR B N 1
ATOM 8554 C CA . THR B 1 514 ? -16.453 -45.219 -22.156 1 73.56 514 THR B CA 1
ATOM 8555 C C . THR B 1 514 ? -15.953 -44 -21.375 1 73.56 514 THR B C 1
ATOM 8557 O O . THR B 1 514 ? -14.977 -44.094 -20.625 1 73.56 514 THR B O 1
ATOM 8560 N N . GLY B 1 515 ? -16.484 -42.844 -21.75 1 73.38 515 GLY B N 1
ATOM 8561 C CA . GLY B 1 515 ? -16.172 -41.625 -21.031 1 73.38 515 GLY B CA 1
ATOM 8562 C C . GLY B 1 515 ? -16.406 -41.75 -19.531 1 73.38 515 GLY B C 1
ATOM 8563 O O . GLY B 1 515 ? -15.625 -41.219 -18.734 1 73.38 515 GLY B O 1
ATOM 8564 N N . LYS B 1 516 ? -17.391 -42.531 -19.141 1 74.94 516 LYS B N 1
ATOM 8565 C CA . LYS B 1 516 ? -17.703 -42.719 -17.734 1 74.94 516 LYS B CA 1
ATOM 8566 C C . LYS B 1 516 ? -16.609 -43.531 -17.031 1 74.94 516 LYS B C 1
ATOM 8568 O O . LYS B 1 516 ? -16.297 -43.281 -15.867 1 74.94 516 LYS B O 1
ATOM 8573 N N . ASP B 1 517 ? -16.031 -44.406 -17.781 1 74.81 517 ASP B N 1
ATOM 8574 C CA . ASP B 1 517 ? -14.953 -45.219 -17.203 1 74.81 517 ASP B CA 1
ATOM 8575 C C . ASP B 1 517 ? -13.703 -44.375 -16.953 1 74.81 517 ASP B C 1
ATOM 8577 O O . ASP B 1 517 ? -13.023 -44.531 -15.953 1 74.81 517 ASP B O 1
ATOM 8581 N N . VAL B 1 518 ? -13.562 -43.469 -17.891 1 73.81 518 VAL B N 1
ATOM 8582 C CA . VAL B 1 518 ? -12.422 -42.594 -17.766 1 73.81 518 VAL B CA 1
ATOM 8583 C C . VAL B 1 518 ? -12.617 -41.656 -16.547 1 73.81 518 VAL B C 1
ATOM 8585 O O . VAL B 1 518 ? -11.688 -41.469 -15.766 1 73.81 518 VAL B O 1
ATOM 8588 N N . LEU B 1 519 ? -13.836 -41.219 -16.406 1 77.44 519 LEU B N 1
ATOM 8589 C CA . LEU B 1 519 ? -14.148 -40.312 -15.305 1 77.44 519 LEU B CA 1
ATOM 8590 C C . LEU B 1 519 ? -14 -41.031 -13.961 1 77.44 519 LEU B C 1
ATOM 8592 O O . LEU B 1 519 ? -13.477 -40.438 -13.008 1 77.44 519 LEU B O 1
ATOM 8596 N N . THR B 1 520 ? -14.391 -42.281 -13.891 1 74.69 520 THR B N 1
ATOM 8597 C CA . THR B 1 520 ? -14.305 -43.062 -12.648 1 74.69 520 THR B CA 1
ATOM 8598 C C . THR B 1 520 ? -12.852 -43.312 -12.266 1 74.69 520 THR B C 1
ATOM 8600 O O . THR B 1 520 ? -12.508 -43.312 -11.078 1 74.69 520 THR B O 1
ATOM 8603 N N . SER B 1 521 ? -12.016 -43.406 -13.305 1 71.5 521 SER B N 1
ATOM 8604 C CA . SER B 1 521 ? -10.594 -43.625 -13.039 1 71.5 521 SER B CA 1
ATOM 8605 C C . SER B 1 521 ? -9.953 -42.375 -12.438 1 71.5 521 SER B C 1
ATOM 8607 O O . SER B 1 521 ? -8.945 -42.469 -11.742 1 71.5 521 SER B O 1
ATOM 8609 N N . TYR B 1 522 ? -10.609 -41.281 -12.68 1 72.94 522 TYR B N 1
ATOM 8610 C CA . TYR B 1 522 ? -10.055 -40.031 -12.164 1 72.94 522 TYR B CA 1
ATOM 8611 C C . TYR B 1 522 ? -10.781 -39.594 -10.891 1 72.94 522 TYR B C 1
ATOM 8613 O O . TYR B 1 522 ? -10.586 -38.469 -10.406 1 72.94 522 TYR B O 1
ATOM 8621 N N . GLY B 1 523 ? -11.641 -40.406 -10.352 1 72.56 523 GLY B N 1
ATOM 8622 C CA . GLY B 1 523 ? -12.289 -40.156 -9.07 1 72.56 523 GLY B CA 1
ATOM 8623 C C . GLY B 1 523 ? -13.562 -39.344 -9.195 1 72.56 523 GLY B C 1
ATOM 8624 O O . GLY B 1 523 ? -14.016 -38.75 -8.227 1 72.56 523 GLY B O 1
ATOM 8625 N N . VAL B 1 524 ? -14.07 -39.188 -10.422 1 79 524 VAL B N 1
ATOM 8626 C CA . VAL B 1 524 ? -15.305 -38.438 -10.648 1 79 524 VAL B CA 1
ATOM 8627 C C . VAL B 1 524 ? -16.453 -39.406 -10.898 1 79 524 VAL B C 1
ATOM 8629 O O . VAL B 1 524 ? -16.625 -39.906 -12.016 1 79 524 VAL B O 1
ATOM 8632 N N . GLU B 1 525 ? -17.25 -39.688 -9.859 1 78.5 525 GLU B N 1
ATOM 8633 C CA . GLU B 1 525 ? -18.266 -40.75 -9.945 1 78.5 525 GLU B CA 1
ATOM 8634 C C . GLU B 1 525 ? -19.672 -40.156 -9.93 1 78.5 525 GLU B C 1
ATOM 8636 O O . GLU B 1 525 ? -20.609 -40.75 -10.484 1 78.5 525 GLU B O 1
ATOM 8641 N N . LEU B 1 526 ? -19.812 -38.969 -9.469 1 85 526 LEU B N 1
ATOM 8642 C CA . LEU B 1 526 ? -21.141 -38.406 -9.289 1 85 526 LEU B CA 1
ATOM 8643 C C . LEU B 1 526 ? -21.578 -37.656 -10.523 1 85 526 LEU B C 1
ATOM 8645 O O . LEU B 1 526 ? -20.75 -37.219 -11.336 1 85 526 LEU B O 1
ATOM 8649 N N . PRO B 1 527 ? -22.891 -37.562 -10.656 1 88.06 527 PRO B N 1
ATOM 8650 C CA . PRO B 1 527 ? -23.375 -36.75 -11.766 1 88.06 527 PRO B CA 1
ATOM 8651 C C . PRO B 1 527 ? -23.062 -35.25 -11.586 1 88.06 527 PRO B C 1
ATOM 8653 O O . PRO B 1 527 ? -22.797 -34.812 -10.469 1 88.06 527 PRO B O 1
ATOM 8656 N N . ILE B 1 528 ? -23.109 -34.562 -12.695 1 91 528 ILE B N 1
ATOM 8657 C CA . ILE B 1 528 ? -22.672 -33.156 -12.742 1 91 528 ILE B CA 1
ATOM 8658 C C . ILE B 1 528 ? -23.547 -32.312 -11.812 1 91 528 ILE B C 1
ATOM 8660 O O . ILE B 1 528 ? -23.062 -31.375 -11.195 1 91 528 ILE B O 1
ATOM 8664 N N . TYR B 1 529 ? -24.875 -32.656 -11.633 1 93 529 TYR B N 1
ATOM 8665 C CA . TYR B 1 529 ? -25.781 -31.828 -10.828 1 93 529 TYR B CA 1
ATOM 8666 C C . TYR B 1 529 ? -25.422 -31.906 -9.352 1 93 529 TYR B C 1
ATOM 8668 O O . TYR B 1 529 ? -25.641 -30.953 -8.602 1 93 529 TYR B O 1
ATOM 8676 N N . CYS B 1 530 ? -24.844 -33.031 -8.891 1 93.5 530 CYS B N 1
ATOM 8677 C CA . CYS B 1 530 ? -24.406 -33.156 -7.508 1 93.5 530 CYS B CA 1
ATOM 8678 C C . CYS B 1 530 ? -23.219 -32.219 -7.219 1 93.5 530 CYS B C 1
ATOM 8680 O O . CYS B 1 530 ? -23.156 -31.625 -6.152 1 93.5 530 CYS B O 1
ATOM 8682 N N . TYR B 1 531 ? -22.344 -32.125 -8.172 1 93.56 531 TYR B N 1
ATOM 8683 C CA . TYR B 1 531 ? -21.188 -31.234 -8 1 93.56 531 TYR B CA 1
ATOM 8684 C C . TYR B 1 531 ? -21.625 -29.781 -8.008 1 93.56 531 TYR B C 1
ATOM 8686 O O . TYR B 1 531 ? -21.125 -28.984 -7.211 1 93.56 531 TYR B O 1
ATOM 8694 N N . LEU B 1 532 ? -22.578 -29.391 -8.82 1 95.19 532 LEU B N 1
ATOM 8695 C CA . LEU B 1 532 ? -23.062 -28.016 -8.898 1 95.19 532 LEU B CA 1
ATOM 8696 C C . LEU B 1 532 ? -23.828 -27.641 -7.637 1 95.19 532 LEU B C 1
ATOM 8698 O O . LEU B 1 532 ? -23.703 -26.516 -7.145 1 95.19 532 LEU B O 1
ATOM 8702 N N . ALA B 1 533 ? -24.578 -28.625 -7.137 1 96.25 533 ALA B N 1
ATOM 8703 C CA . ALA B 1 533 ? -25.328 -28.375 -5.914 1 96.25 533 ALA B CA 1
ATOM 8704 C C . ALA B 1 533 ? -24.406 -28.156 -4.727 1 96.25 533 ALA B C 1
ATOM 8706 O O . ALA B 1 533 ? -24.609 -27.25 -3.924 1 96.25 533 ALA B O 1
ATOM 8707 N N . THR B 1 534 ? -23.422 -29 -4.602 1 95.31 534 THR B N 1
ATOM 8708 C CA . THR B 1 534 ? -22.469 -28.844 -3.504 1 95.31 534 THR B CA 1
ATOM 8709 C C . THR B 1 534 ? -21.719 -27.531 -3.615 1 95.31 534 THR B C 1
ATOM 8711 O O . THR B 1 534 ? -21.484 -26.859 -2.609 1 95.31 534 THR B O 1
ATOM 8714 N N . LEU B 1 535 ? -21.359 -27.188 -4.82 1 95.25 535 LEU B N 1
ATOM 8715 C CA . LEU B 1 535 ? -20.672 -25.938 -5.051 1 95.25 535 LEU B CA 1
ATOM 8716 C C . LEU B 1 535 ? -21.531 -24.75 -4.648 1 95.25 535 LEU B C 1
ATOM 8718 O O . LEU B 1 535 ? -21.047 -23.797 -4.047 1 95.25 535 LEU B O 1
ATOM 8722 N N . THR B 1 536 ? -22.797 -24.797 -4.906 1 96.56 536 THR B N 1
ATOM 8723 C CA . THR B 1 536 ? -23.734 -23.734 -4.535 1 96.56 536 THR B CA 1
ATOM 8724 C C . THR B 1 536 ? -23.844 -23.625 -3.02 1 96.56 536 THR B C 1
ATOM 8726 O O . THR B 1 536 ? -23.875 -22.516 -2.479 1 96.56 536 THR B O 1
ATOM 8729 N N . ILE B 1 537 ? -23.844 -24.734 -2.381 1 96.88 537 ILE B N 1
ATOM 8730 C CA . ILE B 1 537 ? -23.906 -24.75 -0.924 1 96.88 537 ILE B CA 1
ATOM 8731 C C . ILE B 1 537 ? -22.641 -24.125 -0.336 1 96.88 537 ILE B C 1
ATOM 8733 O O . ILE B 1 537 ? -22.719 -23.328 0.601 1 96.88 537 ILE B O 1
ATOM 8737 N N . ILE B 1 538 ? -21.547 -24.453 -0.909 1 96.25 538 ILE B N 1
ATOM 8738 C CA . ILE B 1 538 ? -20.281 -23.938 -0.421 1 96.25 538 ILE B CA 1
ATOM 8739 C C . ILE B 1 538 ? -20.234 -22.422 -0.617 1 96.25 538 ILE B C 1
ATOM 8741 O O . ILE B 1 538 ? -19.781 -21.688 0.268 1 96.25 538 ILE B O 1
ATOM 8745 N N . ILE B 1 539 ? -20.703 -21.938 -1.712 1 95.75 539 ILE B N 1
ATOM 8746 C CA . ILE B 1 539 ? -20.734 -20.5 -1.992 1 95.75 539 ILE B CA 1
ATOM 8747 C C . ILE B 1 539 ? -21.594 -19.797 -0.944 1 95.75 539 ILE B C 1
ATOM 8749 O O . ILE B 1 539 ? -21.172 -18.781 -0.385 1 95.75 539 ILE B O 1
ATOM 8753 N N . PHE B 1 540 ? -22.688 -20.391 -0.646 1 96.12 540 PHE B N 1
ATOM 8754 C CA . PHE B 1 540 ? -23.594 -19.797 0.326 1 96.12 540 PHE B CA 1
ATOM 8755 C C . PHE B 1 540 ? -22.969 -19.797 1.718 1 96.12 540 PHE B C 1
ATOM 8757 O O . PHE B 1 540 ? -23.062 -18.812 2.443 1 96.12 540 PHE B O 1
ATOM 8764 N N . LEU B 1 541 ? -22.359 -20.828 2.031 1 96.19 541 LEU B N 1
ATOM 8765 C CA . LEU B 1 541 ? -21.734 -20.938 3.344 1 96.19 541 LEU B CA 1
ATOM 8766 C C . LEU B 1 541 ? -20.594 -19.922 3.475 1 96.19 541 LEU B C 1
ATOM 8768 O O . LEU B 1 541 ? -20.438 -19.297 4.52 1 96.19 541 LEU B O 1
ATOM 8772 N N . LEU B 1 542 ? -19.859 -19.781 2.473 1 94.31 542 LEU B N 1
ATOM 8773 C CA . LEU B 1 542 ? -18.75 -18.844 2.504 1 94.31 542 LEU B CA 1
ATOM 8774 C C . LEU B 1 542 ? -19.234 -17.406 2.613 1 94.31 542 LEU B C 1
ATOM 8776 O O . LEU B 1 542 ? -18.641 -16.594 3.307 1 94.31 542 LEU B O 1
ATOM 8780 N N . LYS B 1 543 ? -20.328 -17.109 1.962 1 94.25 543 LYS B N 1
ATOM 8781 C CA . LYS B 1 543 ? -20.891 -15.758 2.041 1 94.25 543 LYS B CA 1
ATOM 8782 C C . LYS B 1 543 ? -21.438 -15.469 3.436 1 94.25 543 LYS B C 1
ATOM 8784 O O . LYS B 1 543 ? -21.297 -14.359 3.949 1 94.25 543 LYS B O 1
ATOM 8789 N N . VAL B 1 544 ? -21.953 -16.484 4.02 1 94.88 544 VAL B N 1
ATOM 8790 C CA . VAL B 1 544 ? -22.469 -16.328 5.371 1 94.88 544 VAL B CA 1
ATOM 8791 C C . VAL B 1 544 ? -21.312 -16.172 6.359 1 94.88 544 VAL B C 1
ATOM 8793 O O . VAL B 1 544 ? -21.359 -15.32 7.246 1 94.88 544 VAL B O 1
ATOM 8796 N N . PHE B 1 545 ? -20.344 -16.953 6.145 1 93.88 545 PHE B N 1
ATOM 8797 C CA . PHE B 1 545 ? -19.172 -16.844 7.008 1 93.88 545 PHE B CA 1
ATOM 8798 C C . PHE B 1 545 ? -18.5 -15.484 6.848 1 93.88 545 PHE B C 1
ATOM 8800 O O . PHE B 1 545 ? -17.984 -14.922 7.816 1 93.88 545 PHE B O 1
ATOM 8807 N N . GLY B 1 546 ? -18.453 -15.023 5.648 1 90.81 546 GLY B N 1
ATOM 8808 C CA . GLY B 1 546 ? -17.906 -13.695 5.414 1 90.81 546 GLY B CA 1
ATOM 8809 C C . GLY B 1 546 ? -18.672 -12.602 6.137 1 90.81 546 GLY B C 1
ATOM 8810 O O . GLY B 1 546 ? -18.078 -11.711 6.734 1 90.81 546 GLY B O 1
ATOM 8811 N N . TYR B 1 547 ? -19.938 -12.734 6.152 1 90.94 547 TYR B N 1
ATOM 8812 C CA . TYR B 1 547 ? -20.781 -11.773 6.852 1 90.94 547 TYR B CA 1
ATOM 8813 C C . TYR B 1 547 ? -20.531 -11.82 8.352 1 90.94 547 TYR B C 1
ATOM 8815 O O . TYR B 1 547 ? -20.422 -10.781 9.008 1 90.94 547 TYR B O 1
ATOM 8823 N N . LEU B 1 548 ? -20.453 -13.008 8.852 1 91.81 548 LEU B N 1
ATOM 8824 C CA . LEU B 1 548 ? -20.234 -13.188 10.289 1 91.81 548 LEU B CA 1
ATOM 8825 C C . LEU B 1 548 ? -18.859 -12.664 10.695 1 91.81 548 LEU B C 1
ATOM 8827 O O . LEU B 1 548 ? -18.703 -12.109 11.789 1 91.81 548 LEU B O 1
ATOM 8831 N N . ALA B 1 549 ? -17.938 -12.875 9.867 1 88.88 549 ALA B N 1
ATOM 8832 C CA . ALA B 1 549 ? -16.594 -12.375 10.133 1 88.88 549 ALA B CA 1
ATOM 8833 C C . ALA B 1 549 ? -16.578 -10.852 10.18 1 88.88 549 ALA B C 1
ATOM 8835 O O . ALA B 1 549 ? -15.898 -10.25 11.016 1 88.88 549 ALA B O 1
ATOM 8836 N N . PHE B 1 550 ? -17.312 -10.219 9.352 1 83.62 550 PHE B N 1
ATOM 8837 C CA . PHE B 1 550 ? -17.422 -8.758 9.336 1 83.62 550 PHE B CA 1
ATOM 8838 C C . PHE B 1 550 ? -18.109 -8.258 10.602 1 83.62 550 PHE B C 1
ATOM 8840 O O . PHE B 1 550 ? -17.734 -7.211 11.141 1 83.62 550 PHE B O 1
ATOM 8847 N N . LYS B 1 551 ? -19.047 -9.016 11.031 1 83.56 551 LYS B N 1
ATOM 8848 C CA . LYS B 1 551 ? -19.781 -8.648 12.234 1 83.56 551 LYS B CA 1
ATOM 8849 C C . LYS B 1 551 ? -18.891 -8.766 13.477 1 83.56 551 LYS B C 1
ATOM 8851 O O . LYS B 1 551 ? -18.984 -7.941 14.391 1 83.56 551 LYS B O 1
ATOM 8856 N N . LEU B 1 552 ? -18.094 -9.727 13.414 1 79.56 552 LEU B N 1
ATOM 8857 C CA . LEU B 1 552 ? -17.188 -9.938 14.547 1 79.56 552 LEU B CA 1
ATOM 8858 C C . LEU B 1 552 ? -16.109 -8.859 14.594 1 79.56 552 LEU B C 1
ATOM 8860 O O . LEU B 1 552 ? -15.688 -8.461 15.68 1 79.56 552 LEU B O 1
ATOM 8864 N N . LYS B 1 553 ? -15.555 -8.477 13.5 1 71.12 553 LYS B N 1
ATOM 8865 C CA . LYS B 1 553 ? -14.539 -7.43 13.438 1 71.12 553 LYS B CA 1
ATOM 8866 C C . LYS B 1 553 ? -15.086 -6.098 13.938 1 71.12 553 LYS B C 1
ATOM 8868 O O . LYS B 1 553 ? -14.367 -5.316 14.562 1 71.12 553 LYS B O 1
ATOM 8873 N N . LYS B 1 554 ? -16.234 -5.676 13.516 1 57.62 554 LYS B N 1
ATOM 8874 C CA . LYS B 1 554 ? -16.875 -4.441 13.969 1 57.62 554 LYS B CA 1
ATOM 8875 C C . LYS B 1 554 ? -17.172 -4.492 15.461 1 57.62 554 LYS B C 1
ATOM 8877 O O . LYS B 1 554 ? -17.281 -3.453 16.109 1 57.62 554 LYS B O 1
ATOM 8882 N N . ALA B 1 555 ? -17.297 -5.754 16.109 1 45.56 555 ALA B N 1
ATOM 8883 C CA . ALA B 1 555 ? -17.516 -5.863 17.547 1 45.56 555 ALA B CA 1
ATOM 8884 C C . ALA B 1 555 ? -16.203 -5.785 18.312 1 45.56 555 ALA B C 1
ATOM 8886 O O . ALA B 1 555 ? -15.164 -6.238 17.828 1 45.56 555 ALA B O 1
#

Radius of gyration: 37.37 Å; Cα contacts (8 Å, |Δi|>4): 1350; chains: 2; bounding box: 98×113×81 Å